Protein 7LJH (pdb70)

Foldseek 3Di:
DLQCLCVDPLLVQLLVLCLVCLVVLVVQLQVLLQVAAAAPRLQRSLVVLLVLLVVLVFPPFDADPLGKTKGKDAAPEDPPAAAAEEEAESHANDDPPPRFHWDDDPQKTAGACSVFPSSVSSLLSSLSNSSVVSVWHFHHMYMYMHFHQWDDLSQLVGLLCVQPPDPCVPRHQEYEYAGGAAQQEKAFWEKKKWKKKKKKFALKDFCPPPPQAFASVQLVVQLVVVLVVPDADVVQGKDKDFDDKDFDDDNGMRTGIIMIMMMIIGRDQVRSVSSVVVSVVSSVVSQVVSCVRGPCPSHGMDMDIGISHTFGIFGADCPDVLNVSLCVLCVVLVHHHHYDYDHGSCSSCRVVVRRYIYGHQWADWDDHPDSRTMTRPPPVGNSSSNSSVSSSNRSVRDTD/DQQCLCVDVLLVQLLVLCLVCVVVLVVQLQVLLQQAAAAVRLQRSLVVLLVLLVVLVFDPFDADPLGKTKGKDAAPEDPPAAAAEEEAESHANDDPPPRFHWDDDPQKTAGACSVFPSSVSSLLSSLSNSSVVSVWHFHHMYMYMHFHQWDDLSQLSGLLCCQPPDPCVPRYQEYEYAGGAAQQEKAFWEKKKWKKKKKKFALKDFCPPPPQAFASVQLVVQLQVVLVVDDADPVQGKDKDFDDKDFDDDPGMRTGIIIIMMMIIGLDQVSSVSSVVVSVVSSVVSQVVRCVRGPCPSHGMDMDIGISHTFATFGADCPDVLNVSLCVLCVVLVHHRDYDYDHGSCSSCRVVVRHYIYGHQWADWDDHPHSRTMTRSPPVGNSSSNSSVSSSNRSVRDTD

Organism: NCBI:txid88363

Nearest PDB structures (foldseek):
  7lji-assembly1_B-2  TM=1.002E+00  e=5.471E-84  Sphingomonas sp. KT-1
  6xj5-assembly2_D  TM=8.261E-01  e=9.105E-27  Pseudomonas sp. RS-16
  6xj5-assembly4_H  TM=8.207E-01  e=1.836E-26  Pseudomonas sp. RS-16
  6xj5-assembly1_A  TM=8.198E-01  e=3.292E-26  Pseudomonas sp. RS-16
  1cg2-assembly1_C  TM=8.203E-01  e=1.338E-25  Pseudomonas sp. RS-16

Radius of gyration: 38.08 Å; Cα contacts (8 Å, |Δi|>4): 1970; chains: 2; bounding box: 69×80×125 Å

Solvent-accessible surface area: 33171 Å² total; per-residue (Å²): 186,18,56,54,10,14,153,49,160,25,10,61,34,0,31,140,17,8,55,132,32,8,97,103,6,11,94,17,0,41,112,0,0,72,38,66,0,7,32,115,101,3,82,65,0,2,51,20,0,12,98,13,0,98,79,5,37,18,88,90,40,66,77,29,93,48,18,0,0,5,0,6,23,87,10,69,22,71,84,30,4,53,0,0,0,0,0,0,0,0,0,0,47,12,92,124,68,25,122,23,163,18,128,147,72,67,60,77,1,35,2,11,0,0,4,15,0,0,2,0,0,0,0,0,0,6,0,0,29,0,0,119,99,29,48,13,126,0,108,53,7,0,0,0,0,0,0,2,0,8,10,52,81,3,34,0,53,0,0,87,47,2,9,47,144,8,131,6,85,65,34,2,64,17,0,0,0,0,11,17,19,63,10,13,50,3,0,14,0,0,25,0,6,36,97,17,76,0,17,0,84,16,46,8,34,134,40,207,64,25,174,30,14,0,33,0,65,56,0,7,56,80,0,36,76,48,0,118,152,17,115,50,45,98,173,45,124,8,45,37,30,31,77,68,79,23,45,46,123,56,145,111,39,19,17,87,85,0,52,20,34,4,27,0,60,1,31,21,69,53,27,4,48,132,2,22,114,35,0,54,52,25,4,90,130,4,11,78,39,7,38,91,67,91,42,62,166,107,25,76,4,70,30,70,72,133,71,76,7,48,21,20,6,6,100,7,52,77,112,51,100,5,10,133,6,0,40,10,0,0,146,58,40,70,67,117,22,133,97,37,61,31,36,4,0,0,0,10,0,4,23,68,20,22,34,0,0,0,2,2,0,1,18,78,26,47,131,58,100,22,122,78,3,42,1,23,10,78,100,94,106,0,23,85,10,2,0,2,0,0,0,0,0,0,22,24,2,18,39,132,198,26,53,56,11,13,159,50,120,27,8,59,27,0,30,126,20,7,56,131,32,6,97,98,5,13,92,15,0,45,111,0,0,63,37,62,0,7,32,115,99,4,82,64,0,2,53,19,0,12,102,17,1,99,75,4,36,16,92,89,42,60,76,30,92,50,19,0,0,5,0,6,25,82,9,66,21,113,85,46,16,79,0,0,0,0,0,0,0,0,0,1,47,13,90,122,70,24,121,21,159,19,129,134,57,60,57,79,1,39,3,12,0,0,6,14,0,0,2,0,0,0,0,1,1,5,0,0,28,0,0,118,99,30,49,14,134,0,99,48,9,0,0,0,0,0,0,2,0,7,11,51,76,2,39,0,47,0,0,94,39,3,8,52,144,11,143,11,76,100,46,2,112,16,0,0,0,0,11,18,19,56,11,11,54,1,0,18,0,0,33,0,7,47,89,17,82,0,23,0,74,16,44,6,34,134,42,206,65,26,176,30,12,0,32,0,67,57,1,6,54,70,0,34,67,18,0,115,50,13,84,46,46,97,180,49,124,8,49,35,30,29,75,66,80,22,45,44,128,57,143,108,41,19,18,87,89,1,54,22,30,3,18,0,99,0,33,20,76,63,34,5,49,134,3,20,121,36,0,52,43,24,3,92,143,6,10,76,18,6,38,50,31,91,37,64,161,109,25,71,3,66,28,66,75,131,69,74,5,49,23,26,9,9,116,7,51,75,98,76,102,5,9,119,6,0,37,14,0,0,137,57,44,71,68,111,14,146,88,48,67,33,46,4,0,0,0,6,0,15,49,76,67,20,32,0,0,0,3,2,0,0,15,70,28,44,130,58,98,23,122,80,3,44,1,16,10,99,94,108,114,0,26,87,10,2,0,2,0,0,0,0,1,0,24,18,2,16,36,136

Sequence (800 aa):
KPEAVLKTKGYEAAVKILDRDHDRMVDEIIKLTEIPAPPFKEAARAAAYAEMLKDAGLQDVEIDAEGNAMGVYRGTGPAGGPAVMIAAHLDTVFPEGTPIKVRRDGTKLHAPGIGDDTRSLAVLLAYARAMKESGIKVKQDIIFVGNVGEEGSGDLRGVRYLLTKGKYKDRVKSFFSMDGTDASRIVTGGVGSKRYRITYKGPGGHSYGAFGLVNPMVAMSQTVVDFYKIPAPAKPKTTYAASVTGGGTSVNSIPNEVYMEFDMRSESPAELAKVEQAFLAIVQKSVEGENAARSVKEGPITADVKMIGDRPAGETAATQQIVRNADAVIRAKGLDPRPSFSSTDSNMAMSLGIPAVTIGSGGIGARAHSLDEWIDVKKTKSLEGATVGLGILLATAGTQKPEAVLKTKGYEAAVKILDRDHDRMVDEIIKLTEIPAPPFKEAARAAAYAEMLKDAGLQDVEIDAEGNAMGVYRGTGPAGGPAVMIAAHLDTVFPEGTPIKVRRDGTKLHAPGIGDDTRSLAVLLAYARAMKESGIKVKQDIIFVGNVGEEGSGDLRGVRYLLTKGKYKDRVKSFFSMDGTDASRIVTGGVGSKRYRITYKGPGGHSYGAFGLVNPMVAMSQTVVDFYKIPAPAKPKTTYAASVTGGGTSVNSIPNEVYMEFDMRSESPAELAKVEQAFLAIVQKSVEGENAARSVKEGPITADVKMIGDRPAGETAATQQIVRNADAVIRAKGLDPRPSFSSTDSNMAMSLGIPAVTIGSGGIGARAHSLDEWIDVKKTKSLEGATVGLGILLATAGTQ

Structure (mmCIF, N/CA/C/O backbone):
data_7LJH
#
_entry.id   7LJH
#
_cell.length_a   48.399
_cell.length_b   146.174
_cell.length_c   197.238
_cell.angle_alpha   90.000
_cell.angle_beta   90.000
_cell.angle_gamma   90.000
#
_symmetry.space_group_name_H-M   'P 21 21 21'
#
loop_
_entity.id
_entity.type
_entity.pdbx_description
1 polymer 'Poly(Aspartic acid) hydrolase'
2 non-polymer 'ZINC ION'
3 water water
#
loop_
_atom_site.group_PDB
_atom_site.id
_atom_site.type_symbol
_atom_site.label_atom_id
_atom_site.label_alt_id
_atom_site.label_comp_id
_atom_site.label_asym_id
_atom_site.label_entity_id
_atom_site.label_seq_id
_atom_site.pdbx_PDB_ins_code
_atom_site.Cartn_x
_atom_site.Cartn_y
_atom_site.Cartn_z
_atom_site.occupancy
_atom_site.B_iso_or_equiv
_atom_site.auth_seq_id
_atom_site.auth_comp_id
_atom_site.auth_asym_id
_atom_site.auth_atom_id
_atom_site.pdbx_PDB_model_num
ATOM 1 N N . LYS A 1 26 ? 22.01018 98.86690 61.39962 1.000 84.38201 6 LYS A N 1
ATOM 2 C CA . LYS A 1 26 ? 21.13274 98.50237 62.50691 1.000 84.01855 6 LYS A CA 1
ATOM 3 C C . LYS A 1 26 ? 21.61854 97.27397 63.27219 1.000 94.53189 6 LYS A C 1
ATOM 4 O O . LYS A 1 26 ? 22.07882 96.30224 62.67228 1.000 87.86268 6 LYS A O 1
ATOM 10 N N . PRO A 1 27 ? 21.50324 97.32494 64.60401 1.000 81.97857 7 PRO A N 1
ATOM 11 C CA . PRO A 1 27 ? 22.07915 96.24476 65.42448 1.000 85.34250 7 PRO A CA 1
ATOM 12 C C . PRO A 1 27 ? 21.41283 94.89538 65.22304 1.000 77.15321 7 PRO A C 1
ATOM 13 O O . PRO A 1 27 ? 22.11465 93.88303 65.10522 1.000 77.37049 7 PRO A O 1
ATOM 17 N N . GLU A 1 28 ? 20.07915 94.84226 65.17978 1.000 83.55432 8 GLU A N 1
ATOM 18 C CA . GLU A 1 28 ? 19.39184 93.56023 65.05956 1.000 81.35837 8 GLU A CA 1
ATOM 19 C C . GLU A 1 28 ? 19.63997 92.87218 63.72253 1.000 80.68103 8 GLU A C 1
ATOM 20 O O . GLU A 1 28 ? 19.21895 91.72263 63.55381 1.000 78.52362 8 GLU A O 1
ATOM 26 N N . ALA A 1 29 ? 20.31212 93.53649 62.77759 1.000 58.60735 9 ALA A N 1
ATOM 27 C CA . ALA A 1 29 ? 20.63018 92.90982 61.50011 1.000 69.38249 9 ALA A CA 1
ATOM 28 C C . ALA A 1 29 ? 21.64218 91.78137 61.64095 1.000 78.57516 9 ALA A C 1
ATOM 29 O O . ALA A 1 29 ? 21.72262 90.92487 60.75347 1.000 88.19493 9 ALA A O 1
ATOM 31 N N . VAL A 1 30 ? 22.41040 91.75787 62.73368 1.000 76.47443 10 VAL A N 1
ATOM 32 C CA . VAL A 1 30 ? 23.36810 90.68265 62.95206 1.000 65.87901 10 VAL A CA 1
ATOM 33 C C . VAL A 1 30 ? 22.66150 89.34780 63.12926 1.000 75.10033 10 VAL A C 1
ATOM 34 O O . VAL A 1 30 ? 23.26472 88.29234 62.90919 1.000 67.22535 10 VAL A O 1
ATOM 38 N N . LEU A 1 31 ? 21.38287 89.36758 63.51321 1.000 64.80776 11 LEU A N 1
ATOM 39 C CA . LEU A 1 31 ? 20.63081 88.13157 63.67889 1.000 65.54722 11 LEU A CA 1
ATOM 40 C C . LEU A 1 31 ? 20.31250 87.46643 62.34585 1.000 75.28643 11 LEU A C 1
ATOM 41 O O . LEU A 1 31 ? 20.01656 86.26640 62.32121 1.000 66.09768 11 LEU A O 1
ATOM 46 N N . LYS A 1 32 ? 20.37142 88.21401 61.24338 1.000 69.04517 12 LYS A N 1
ATOM 47 C CA . LYS A 1 32 ? 20.08015 87.69213 59.91530 1.000 76.05068 12 LYS A CA 1
ATOM 48 C C . LYS A 1 32 ? 21.34653 87.34472 59.14212 1.000 84.69289 12 LYS A C 1
ATOM 49 O O . LYS A 1 32 ? 21.26163 86.98208 57.96541 1.000 99.97193 12 LYS A O 1
ATOM 55 N N . THR A 1 33 ? 22.51439 87.45378 59.76847 1.000 71.53828 13 THR A N 1
ATOM 56 C CA . THR A 1 33 ? 23.75353 87.06868 59.11354 1.000 82.48112 13 THR A CA 1
ATOM 57 C C . THR A 1 33 ? 23.92846 85.55826 59.17075 1.000 73.50866 13 THR A C 1
ATOM 58 O O . THR A 1 33 ? 23.48986 84.89401 60.11472 1.000 69.50311 13 THR A O 1
ATOM 62 N N . LYS A 1 34 ? 24.57362 85.01543 58.13832 1.000 77.80514 14 LYS A N 1
ATOM 63 C CA . LYS A 1 34 ? 24.75321 83.57035 58.07065 1.000 89.03628 14 LYS A CA 1
ATOM 64 C C . LYS A 1 34 ? 25.71724 83.07858 59.14142 1.000 83.69832 14 LYS A C 1
ATOM 65 O O . LYS A 1 34 ? 25.56845 81.95585 59.63779 1.000 70.57034 14 LYS A O 1
ATOM 71 N N . GLY A 1 35 ? 26.70147 83.90063 59.51075 1.000 67.44551 15 GLY A N 1
ATOM 72 C CA . GLY A 1 35 ? 27.59800 83.52856 60.59421 1.000 64.92294 15 GLY A CA 1
ATOM 73 C C . GLY A 1 35 ? 26.87160 83.31089 61.90740 1.000 69.95796 15 GLY A C 1
ATOM 74 O O . GLY A 1 35 ? 27.10395 82.31964 62.60564 1.000 62.55841 15 GLY A O 1
ATOM 75 N N . TYR A 1 36 ? 25.97795 84.23767 62.26225 1.000 69.61077 16 TYR A N 1
ATOM 76 C CA . TYR A 1 36 ? 25.23028 84.10113 63.50814 1.000 55.84211 16 TYR A CA 1
ATOM 77 C C . TYR A 1 36 ? 24.32068 82.88084 63.46674 1.000 66.48166 16 TYR A C 1
ATOM 78 O O . TYR A 1 36 ? 24.25340 82.10916 64.43051 1.000 74.81743 16 TYR A O 1
ATOM 87 N N . GLU A 1 37 ? 23.60691 82.69291 62.35387 1.000 69.79556 17 GLU A N 1
ATOM 88 C CA . GLU A 1 37 ? 22.70524 81.55108 62.24094 1.000 74.27262 17 GLU A CA 1
ATOM 89 C C . GLU A 1 37 ? 23.47088 80.23615 62.31195 1.000 62.01955 17 GLU A C 1
ATOM 90 O O . GLU A 1 37 ? 22.99549 79.26518 62.91155 1.000 73.13538 17 GLU A O 1
ATOM 96 N N . ALA A 1 38 ? 24.66598 80.18915 61.71778 1.000 55.85678 18 ALA A N 1
ATOM 97 C CA . ALA A 1 38 ? 25.49872 78.99705 61.83956 1.000 59.49441 18 ALA A CA 1
ATOM 98 C C . ALA A 1 38 ? 25.96074 78.79307 63.27633 1.000 77.09982 18 ALA A C 1
ATOM 99 O O . ALA A 1 38 ? 25.94607 77.66542 63.78519 1.000 62.87345 18 ALA A O 1
ATOM 101 N N . ALA A 1 39 ? 26.36272 79.87455 63.94925 1.000 63.14317 19 ALA A N 1
ATOM 102 C CA . ALA A 1 39 ? 26.81747 79.76029 65.33076 1.000 68.84419 19 ALA A CA 1
ATOM 103 C C . ALA A 1 39 ? 25.69380 79.28968 66.24687 1.000 68.04486 19 ALA A C 1
ATOM 104 O O . ALA A 1 39 ? 25.93474 78.54525 67.20526 1.000 62.96428 19 ALA A O 1
ATOM 106 N N . VAL A 1 40 ? 24.45716 79.70697 65.96453 1.000 65.97477 20 VAL A N 1
ATOM 107 C CA . VAL A 1 40 ? 23.32534 79.27989 66.78250 1.000 70.83263 20 VAL A CA 1
ATOM 108 C C . VAL A 1 40 ? 23.07677 77.78403 66.61898 1.000 72.54395 20 VAL A C 1
ATOM 109 O O . VAL A 1 40 ? 22.73228 77.09033 67.58375 1.000 65.85295 20 VAL A O 1
ATOM 113 N N . LYS A 1 41 ? 23.26037 77.25995 65.40299 1.000 58.65594 21 LYS A N 1
ATOM 114 C CA . LYS A 1 41 ? 23.11083 75.82420 65.18628 1.000 59.51358 21 LYS A CA 1
ATOM 115 C C . LYS A 1 41 ? 24.12886 75.04346 66.00857 1.000 79.53855 21 LYS A C 1
ATOM 116 O O . LYS A 1 41 ? 23.83041 73.95558 66.51749 1.000 72.50035 21 LYS A O 1
ATOM 122 N N . ILE A 1 42 ? 25.34032 75.58997 66.15123 1.000 62.22353 22 ILE A N 1
ATOM 123 C CA . ILE A 1 42 ? 26.36646 74.93044 66.95173 1.000 54.80594 22 ILE A CA 1
ATOM 124 C C . ILE A 1 42 ? 26.01423 75.00210 68.43184 1.000 70.00790 22 ILE A C 1
ATOM 125 O O . ILE A 1 42 ? 26.21899 74.03656 69.17837 1.000 62.10490 22 ILE A O 1
ATOM 130 N N . LEU A 1 43 ? 25.48332 76.14409 68.88260 1.000 56.55290 23 LEU A N 1
ATOM 131 C CA . LEU A 1 43 ? 24.94759 76.22011 70.23920 1.000 72.52257 23 LEU A CA 1
ATOM 132 C C . LEU A 1 43 ? 23.84137 75.19426 70.43704 1.000 74.30949 23 LEU A C 1
ATOM 133 O O . LEU A 1 43 ? 23.73928 74.57135 71.50047 1.000 72.19769 23 LEU A O 1
ATOM 138 N N . ASP A 1 44 ? 23.00506 75.00767 69.41433 1.000 75.02081 24 ASP A N 1
ATOM 139 C CA . ASP A 1 44 ? 21.98239 73.96962 69.45109 1.000 66.48239 24 ASP A CA 1
ATOM 140 C C . ASP A 1 44 ? 22.61882 72.58527 69.48850 1.000 77.21980 24 ASP A C 1
ATOM 141 O O . ASP A 1 44 ? 22.26317 71.74482 70.32294 1.000 72.04455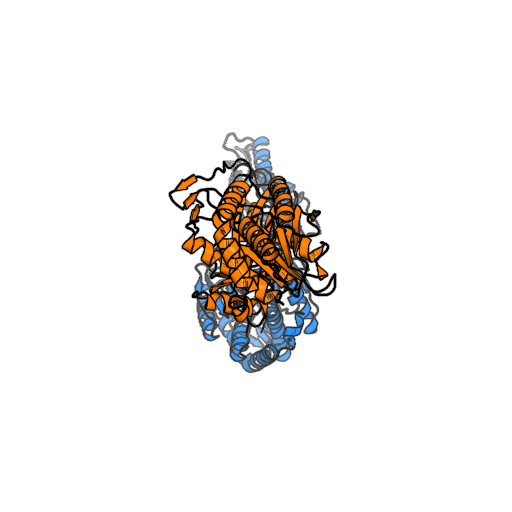 24 ASP A O 1
ATOM 146 N N . ARG A 1 45 ? 23.57571 72.33824 68.59050 1.000 63.33187 25 ARG A N 1
ATOM 147 C CA . ARG A 1 45 ? 24.19093 71.01908 68.48686 1.000 64.75160 25 ARG A CA 1
ATOM 148 C C . ARG A 1 45 ? 24.92938 70.63974 69.76332 1.000 76.60987 25 ARG A C 1
ATOM 149 O O . ARG A 1 45 ? 24.80663 69.50695 70.24566 1.000 58.36401 25 ARG A O 1
ATOM 157 N N . ASP A 1 46 ? 25.68135 71.57987 70.33829 1.000 76.19189 26 ASP A N 1
ATOM 158 C CA . ASP A 1 46 ? 26.51679 71.31709 71.50229 1.000 69.49479 26 ASP A CA 1
ATOM 159 C C . ASP A 1 46 ? 25.90396 71.83907 72.79589 1.000 75.19382 26 ASP A C 1
ATOM 160 O O . ASP A 1 46 ? 26.63204 72.08770 73.76374 1.000 63.24478 26 ASP A O 1
ATOM 165 N N . HIS A 1 47 ? 24.57970 72.00167 72.83535 1.000 78.24368 27 HIS A N 1
ATOM 166 C CA . HIS A 1 47 ? 23.92197 72.37830 74.08122 1.000 57.79748 27 HIS A CA 1
ATOM 167 C C . HIS A 1 47 ? 24.13169 71.32161 75.15678 1.000 64.59033 27 HIS A C 1
ATOM 168 O O . HIS A 1 47 ? 24.24693 71.65492 76.34276 1.000 62.25104 27 HIS A O 1
ATOM 175 N N . ASP A 1 48 ? 24.19366 70.04608 74.76286 1.000 61.31552 28 ASP A N 1
ATOM 176 C CA . ASP A 1 48 ? 24.49999 68.99024 75.72177 1.000 52.39619 28 ASP A CA 1
ATOM 177 C C . ASP A 1 48 ? 25.88879 69.16550 76.31947 1.000 80.74780 28 ASP A C 1
ATOM 178 O O . ASP A 1 48 ? 26.11024 68.82285 77.48691 1.000 67.04855 28 ASP A O 1
ATOM 183 N N . ARG A 1 49 ? 26.83269 69.70212 75.54345 1.000 64.02946 29 ARG A N 1
ATOM 184 C CA . ARG A 1 49 ? 28.16225 69.96202 76.08292 1.000 59.02031 29 ARG A CA 1
ATOM 185 C C . ARG A 1 49 ? 28.13900 71.14181 77.04564 1.000 69.03973 29 ARG A C 1
ATOM 186 O O . ARG A 1 49 ? 28.78088 71.10220 78.10266 1.000 55.98758 29 ARG A O 1
ATOM 194 N N . MET A 1 50 ? 27.39155 72.19376 76.70002 1.000 72.31937 30 MET A N 1
ATOM 195 C CA . MET A 1 50 ? 27.27923 73.35570 77.57582 1.000 53.80587 30 MET A CA 1
ATOM 196 C C . MET A 1 50 ? 26.74497 72.96941 78.94865 1.000 69.45062 30 MET A C 1
ATOM 197 O O . MET A 1 50 ? 27.23459 73.46026 79.97214 1.000 70.62495 30 MET A O 1
ATOM 202 N N . VAL A 1 51 ? 25.74588 72.08481 78.99017 1.000 76.13221 31 VAL A N 1
ATOM 203 C CA . VAL A 1 51 ? 25.16411 71.67676 80.26529 1.000 72.70332 31 VAL A CA 1
ATOM 204 C C . VAL A 1 51 ? 26.17269 70.88099 81.08531 1.000 73.72526 31 VAL A C 1
ATOM 205 O O . VAL A 1 51 ? 26.25864 71.03732 82.30999 1.000 68.03310 31 VAL A O 1
ATOM 209 N N . ASP A 1 52 ? 26.95301 70.01842 80.42851 1.000 74.31798 32 ASP A N 1
ATOM 210 C CA . ASP A 1 52 ? 27.99718 69.28410 81.13658 1.000 70.51003 32 ASP A CA 1
ATOM 211 C C . ASP A 1 52 ? 29.01660 70.23451 81.74870 1.000 71.89663 32 ASP A C 1
ATOM 212 O O . ASP A 1 52 ? 29.50100 70.00638 82.86403 1.000 69.67185 32 ASP A O 1
ATOM 217 N N . GLU A 1 53 ? 29.34671 71.31367 81.03789 1.000 67.55471 33 GLU A N 1
ATOM 218 C CA . GLU A 1 53 ? 30.33769 72.25357 81.54371 1.000 76.99419 33 GLU A CA 1
ATOM 219 C C . GLU A 1 53 ? 29.77367 73.13171 82.65416 1.000 80.68256 33 GLU A C 1
ATOM 220 O O . GLU A 1 53 ? 30.52584 73.56093 83.53685 1.000 70.08033 33 GLU A O 1
ATOM 226 N N . ILE A 1 54 ? 28.46503 73.40544 82.63328 1.000 74.61654 34 ILE A N 1
ATOM 227 C CA . ILE A 1 54 ? 27.82944 74.07297 83.76817 1.000 72.30218 34 ILE A CA 1
ATOM 228 C C . ILE A 1 54 ? 27.99509 73.23346 85.02686 1.000 75.60862 34 ILE A C 1
ATOM 229 O O . ILE A 1 54 ? 28.36159 73.74154 86.09288 1.000 73.06271 34 ILE A O 1
ATOM 234 N N . ILE A 1 55 ? 27.73494 71.92972 84.91708 1.000 64.47762 35 ILE A N 1
ATOM 235 C CA . ILE A 1 55 ? 27.83548 71.05282 86.07785 1.000 63.76254 35 ILE A CA 1
ATOM 236 C C . ILE A 1 55 ? 29.28251 70.93587 86.53823 1.000 76.36588 35 ILE A C 1
ATOM 237 O O . ILE A 1 55 ? 29.56997 70.99927 87.73978 1.000 84.74802 35 ILE A O 1
ATOM 242 N N . LYS A 1 56 ? 30.21482 70.76075 85.59716 1.000 79.53629 36 LYS A N 1
ATOM 243 C CA . LYS A 1 56 ? 31.62070 70.61314 85.96526 1.000 77.49245 36 LYS A CA 1
ATOM 244 C C . LYS A 1 56 ? 32.13469 71.84753 86.69673 1.000 71.25701 36 LYS A C 1
ATOM 245 O O . LYS A 1 56 ? 32.81824 71.73757 87.72186 1.000 76.23684 36 LYS A O 1
ATOM 251 N N . LEU A 1 57 ? 31.81845 73.03712 86.18002 1.000 65.94041 37 LEU A N 1
ATOM 252 C CA . LEU A 1 57 ? 32.31004 74.25752 86.80889 1.000 69.28853 37 LEU A CA 1
ATOM 253 C C . LEU A 1 57 ? 31.57560 74.55875 88.10822 1.000 77.96748 37 LEU A C 1
ATOM 254 O O . LEU A 1 57 ? 32.18120 75.08355 89.04928 1.000 68.83524 37 LEU A O 1
ATOM 259 N N . THR A 1 58 ? 30.28071 74.23705 88.18277 1.000 73.82650 38 THR A N 1
ATOM 260 C CA . THR A 1 58 ? 29.53544 74.46892 89.41655 1.000 60.24220 38 THR A CA 1
ATOM 261 C C . THR A 1 58 ? 30.11832 73.66077 90.56745 1.000 75.80045 38 THR A C 1
ATOM 262 O O . THR A 1 58 ? 30.25866 74.16956 91.68622 1.000 71.27258 38 THR A O 1
ATOM 266 N N . GLU A 1 59 ? 30.48332 72.40659 90.30878 1.000 80.35889 39 GLU A N 1
ATOM 267 C CA . GLU A 1 59 ? 31.00669 71.54190 91.35674 1.000 84.41128 39 GLU A CA 1
ATOM 268 C C . GLU A 1 59 ? 32.44347 71.87276 91.73667 1.000 79.38218 39 GLU A C 1
ATOM 269 O O . GLU A 1 59 ? 32.98698 71.23498 92.64398 1.000 90.65502 39 GLU A O 1
ATOM 275 N N . ILE A 1 60 ? 33.06895 72.83831 91.07029 1.000 85.83079 40 ILE A N 1
ATOM 276 C CA . ILE A 1 60 ? 34.31547 73.42734 91.55218 1.000 73.05909 40 ILE A CA 1
ATOM 277 C C . ILE A 1 60 ? 33.93762 74.68245 92.33021 1.000 65.72189 40 ILE A C 1
ATOM 278 O O . ILE A 1 60 ? 33.71311 75.73972 91.72229 1.000 71.84185 40 ILE A O 1
ATOM 283 N N . PRO A 1 61 ? 33.84311 74.61757 93.65762 1.000 82.33115 41 PRO A N 1
ATOM 284 C CA . PRO A 1 61 ? 33.35224 75.77486 94.41490 1.000 75.09330 41 PRO A CA 1
ATOM 285 C C . PRO A 1 61 ? 34.31200 76.94987 94.32179 1.000 66.60336 41 PRO A C 1
ATOM 286 O O . PRO A 1 61 ? 35.53438 76.78351 94.33137 1.000 73.78529 41 PRO A O 1
ATOM 290 N N . ALA A 1 62 ? 33.74262 78.14870 94.21953 1.000 71.91440 42 ALA A N 1
ATOM 291 C CA . ALA A 1 62 ? 34.51386 79.38787 94.14093 1.000 81.60870 42 ALA A CA 1
ATOM 292 C C . ALA A 1 62 ? 33.96449 80.38253 95.15395 1.000 81.78677 42 ALA A C 1
ATOM 293 O O . ALA A 1 62 ? 33.26500 81.33768 94.78914 1.000 72.58659 42 ALA A O 1
ATOM 295 N N . PRO A 1 63 ? 34.25127 80.18596 96.43831 1.000 76.82731 43 PRO A N 1
ATOM 296 C CA . PRO A 1 63 ? 33.86925 81.18082 97.44082 1.000 82.71590 43 PRO A CA 1
ATOM 297 C C . PRO A 1 63 ? 34.68322 82.44865 97.26104 1.000 74.88398 43 PRO A C 1
ATOM 298 O O . PRO A 1 63 ? 35.73119 82.42807 96.59705 1.000 70.50285 43 PRO A O 1
ATOM 302 N N . PRO A 1 64 ? 34.23098 83.57003 97.82155 1.000 74.58677 44 PRO A N 1
ATOM 303 C CA . PRO A 1 64 ? 34.97495 84.82681 97.66869 1.000 77.01223 44 PRO A CA 1
ATOM 304 C C . PRO A 1 64 ? 36.42763 84.69400 98.10794 1.000 71.45625 44 PRO A C 1
ATOM 305 O O . PRO A 1 64 ? 36.73592 84.08350 99.13423 1.000 72.47445 44 PRO A O 1
ATOM 309 N N . PHE A 1 65 ? 37.32163 85.25998 97.29524 1.000 69.99527 45 PHE A N 1
ATOM 310 C CA . PHE A 1 65 ? 38.77236 85.25411 97.47251 1.000 66.73724 45 PHE A CA 1
ATOM 311 C C . PHE A 1 65 ? 39.38068 83.86295 97.34257 1.000 69.16988 45 PHE A C 1
ATOM 312 O O . PHE A 1 65 ? 40.57216 83.68767 97.62703 1.000 71.41018 45 PHE A O 1
ATOM 320 N N . LYS A 1 66 ? 38.60835 82.87150 96.90409 1.000 64.85845 46 LYS A N 1
ATOM 321 C CA . LYS A 1 66 ? 39.07880 81.49991 96.74635 1.000 66.28827 46 LYS A CA 1
ATOM 322 C C . LYS A 1 66 ? 38.67677 80.95241 95.38391 1.000 62.61376 46 LYS A C 1
ATOM 323 O O . LYS A 1 66 ? 38.25515 79.79975 95.25317 1.000 75.79637 46 LYS A O 1
ATOM 329 N N . GLU A 1 67 ? 38.79772 81.77586 94.34721 1.000 59.71562 47 GLU A N 1
ATOM 330 C CA . GLU A 1 67 ? 38.38995 81.40145 93.00042 1.000 67.86295 47 GLU A CA 1
ATOM 331 C C . GLU A 1 67 ? 39.51084 80.75843 92.19523 1.000 71.82221 47 GLU A C 1
ATOM 332 O O . GLU A 1 67 ? 39.30731 80.45640 91.01480 1.000 69.19377 47 GLU A O 1
ATOM 338 N N . ALA A 1 68 ? 40.67962 80.53710 92.80254 1.000 69.29204 48 ALA A N 1
ATOM 339 C CA . ALA A 1 68 ? 41.84562 80.10685 92.03673 1.000 61.15311 48 ALA A CA 1
ATOM 340 C C . ALA A 1 68 ? 41.61232 78.75679 91.37038 1.000 75.43883 48 ALA A C 1
ATOM 341 O O . ALA A 1 68 ? 42.00367 78.55148 90.21502 1.000 62.70872 48 ALA A O 1
ATOM 343 N N . ALA A 1 69 ? 40.96828 77.82661 92.07719 1.000 81.38411 49 ALA A N 1
ATOM 344 C CA . ALA A 1 69 ? 40.73117 76.50405 91.50936 1.000 60.08471 49 ALA A CA 1
ATOM 345 C C . ALA A 1 69 ? 39.81084 76.58697 90.29825 1.000 63.79106 49 ALA A C 1
ATOM 346 O O . ALA A 1 69 ? 40.09316 75.99934 89.24739 1.000 67.36818 49 ALA A O 1
ATOM 348 N N . ARG A 1 70 ? 38.70433 77.32311 90.42369 1.000 65.91814 50 ARG A N 1
ATOM 349 C CA . ARG A 1 70 ? 37.80193 77.48208 89.28957 1.000 62.57795 50 ARG A CA 1
ATOM 350 C C . ARG A 1 70 ? 38.44045 78.30288 88.17726 1.000 74.05616 50 ARG A C 1
ATOM 351 O O . ARG A 1 70 ? 38.18771 78.04306 86.99471 1.000 58.48571 50 ARG A O 1
ATOM 359 N N . ALA A 1 71 ? 39.27217 79.28628 88.53100 1.000 61.02723 51 ALA A N 1
ATOM 360 C CA . ALA A 1 71 ? 39.94066 80.08680 87.51084 1.000 68.68044 51 ALA A CA 1
ATOM 361 C C . ALA A 1 71 ? 40.88691 79.23362 86.67708 1.000 79.17982 51 ALA A C 1
ATOM 362 O O . ALA A 1 71 ? 40.96296 79.39245 85.45301 1.000 78.21130 51 ALA A O 1
ATOM 364 N N . ALA A 1 72 ? 41.61936 78.32381 87.32401 1.000 65.45889 52 ALA A N 1
ATOM 365 C CA . ALA A 1 72 ? 42.50726 77.43035 86.58861 1.000 55.02040 52 ALA A CA 1
ATOM 366 C C . ALA A 1 72 ? 41.71988 76.52603 85.64886 1.000 66.50569 52 ALA A C 1
ATOM 367 O O . ALA A 1 72 ? 42.10188 76.33923 84.48679 1.000 57.04925 52 ALA A O 1
ATOM 369 N N . ALA A 1 73 ? 40.61151 75.96098 86.13328 1.000 61.28387 53 ALA A N 1
ATOM 370 C CA . ALA A 1 73 ? 39.78041 75.11563 85.28253 1.000 65.76247 53 ALA A CA 1
ATOM 371 C C . ALA A 1 73 ? 39.16049 75.91807 84.14574 1.000 68.59555 53 ALA A C 1
ATOM 372 O O . ALA A 1 73 ? 39.07483 75.43577 83.00958 1.000 64.93250 53 ALA A O 1
ATOM 374 N N . TYR A 1 74 ? 38.71200 77.14294 84.43397 1.000 52.41882 54 TYR A N 1
ATOM 375 C CA . TYR A 1 74 ? 38.14423 77.98198 83.38420 1.000 50.77536 54 TYR A CA 1
ATOM 376 C C . TYR A 1 74 ? 39.20139 78.38504 82.36519 1.000 70.42518 54 TYR A C 1
ATOM 377 O O . TYR A 1 74 ? 38.91763 78.45499 81.16344 1.000 57.85227 54 TYR A O 1
ATOM 386 N N . ALA A 1 75 ? 40.42248 78.66577 82.82848 1.000 61.53872 55 ALA A N 1
ATOM 387 C CA . ALA A 1 75 ? 41.50573 78.99824 81.90912 1.000 51.92845 55 ALA A CA 1
ATOM 388 C C . ALA A 1 75 ? 41.77322 77.85353 80.94156 1.000 66.54085 55 ALA A C 1
ATOM 389 O O . ALA A 1 75 ? 41.99854 78.08058 79.74655 1.000 72.28080 55 ALA A O 1
ATOM 391 N N . GLU A 1 76 ? 41.74833 76.61403 81.44105 1.000 60.54362 56 GLU A N 1
ATOM 392 C CA . GLU A 1 76 ? 41.90855 75.45774 80.56574 1.000 74.35147 56 GLU A CA 1
ATOM 393 C C . GLU A 1 76 ? 40.79640 75.39703 79.52643 1.000 73.48874 56 GLU A C 1
ATOM 394 O O . GLU A 1 76 ? 41.04118 75.06915 78.36015 1.000 60.95750 56 GLU A O 1
ATOM 400 N N . MET A 1 77 ? 39.56777 75.72493 79.92703 1.000 76.15570 57 MET A N 1
ATOM 401 C CA . MET A 1 77 ? 38.44577 75.66936 78.99879 1.000 58.46105 57 MET A CA 1
ATOM 402 C C . MET A 1 77 ? 38.44626 76.83186 78.01571 1.000 61.49112 57 MET A C 1
ATOM 403 O O . MET A 1 77 ? 37.92243 76.69541 76.90370 1.000 61.31609 57 MET A O 1
ATOM 408 N N . LEU A 1 78 ? 39.01290 77.97643 78.40270 1.000 61.77657 58 LEU A N 1
ATOM 409 C CA . LEU A 1 78 ? 39.12169 79.09029 77.46727 1.000 54.98095 58 LEU A CA 1
ATOM 410 C C . LEU A 1 78 ? 40.07322 78.75682 76.32496 1.000 63.32224 58 LEU A C 1
ATOM 411 O O . LEU A 1 78 ? 39.78858 79.07025 75.16279 1.000 72.64522 58 LEU A O 1
ATOM 416 N N . LYS A 1 79 ? 41.20721 78.11791 76.63030 1.000 58.59778 59 LYS A N 1
ATOM 417 C CA . LYS A 1 79 ? 42.10581 77.70225 75.55939 1.000 76.45201 59 LYS A CA 1
ATOM 418 C C . LYS A 1 79 ? 41.54803 76.50236 74.80349 1.000 65.23331 59 LYS A C 1
ATOM 419 O O . LYS A 1 79 ? 41.82038 76.34586 73.60747 1.000 68.86294 59 LYS A O 1
ATOM 425 N N . ASP A 1 80 ? 40.76110 75.65535 75.47477 1.000 82.60556 60 ASP A N 1
ATOM 426 C CA . ASP A 1 80 ? 40.08242 74.56871 74.77542 1.000 62.51071 60 ASP A CA 1
ATOM 427 C C . ASP A 1 80 ? 39.09823 75.10617 73.74571 1.000 63.19571 60 ASP A C 1
ATOM 428 O O . ASP A 1 80 ? 38.83705 74.44861 72.73187 1.000 77.32793 60 ASP A O 1
ATOM 433 N N . ALA A 1 81 ? 38.53747 76.28852 73.98998 1.000 64.19330 61 ALA A N 1
ATOM 434 C CA . ALA A 1 81 ? 37.65323 76.93147 73.02906 1.000 52.89424 61 ALA A CA 1
ATOM 435 C C . ALA A 1 81 ? 38.40988 77.58413 71.87935 1.000 49.13930 61 ALA A C 1
ATOM 436 O O . ALA A 1 81 ? 37.77515 78.15347 70.98558 1.000 67.87426 61 ALA A O 1
ATOM 438 N N . GLY A 1 82 ? 39.73931 77.52255 71.88111 1.000 66.52961 62 GLY A N 1
ATOM 439 C CA . GLY A 1 82 ? 40.51635 78.07182 70.78755 1.000 48.68696 62 GLY A CA 1
ATOM 440 C C . GLY A 1 82 ? 40.74702 79.56326 70.84320 1.000 67.05835 62 GLY A C 1
ATOM 441 O O . GLY A 1 82 ? 40.88077 80.20027 69.79358 1.000 68.70446 62 GLY A O 1
ATOM 442 N N . LEU A 1 83 ? 40.80828 80.14119 72.03717 1.000 54.74015 63 LEU A N 1
ATOM 443 C CA . LEU A 1 83 ? 41.04403 81.56798 72.18882 1.000 61.76465 63 LEU A CA 1
ATOM 444 C C . LEU A 1 83 ? 42.53964 81.86078 72.27360 1.000 69.18900 63 LEU A C 1
ATOM 445 O O . LEU A 1 83 ? 43.34952 81.00469 72.63783 1.000 63.38563 63 LEU A O 1
ATOM 450 N N . GLN A 1 84 ? 42.89558 83.09514 71.93395 1.000 65.81805 64 GLN A N 1
ATOM 451 C CA . GLN A 1 84 ? 44.28248 83.53232 71.93529 1.000 56.34743 64 GLN A CA 1
ATOM 452 C C . GLN A 1 84 ? 44.66127 84.11705 73.28887 1.000 60.52504 64 GLN A C 1
ATOM 453 O O . GLN A 1 84 ? 43.80915 84.61102 74.03145 1.000 60.97897 64 GLN A O 1
ATOM 459 N N . ASP A 1 85 ? 45.96044 84.06077 73.59279 1.000 66.90971 65 ASP A N 1
ATOM 460 C CA . ASP A 1 85 ? 46.54727 84.71969 74.76411 1.000 60.21684 65 ASP A CA 1
ATOM 461 C C . ASP A 1 85 ? 45.78638 84.39419 76.04752 1.000 60.11624 65 ASP A C 1
ATOM 462 O O . ASP A 1 85 ? 45.52465 85.26606 76.87945 1.000 59.24585 65 ASP A O 1
ATOM 467 N N . VAL A 1 86 ? 45.42551 83.12373 76.20867 1.000 48.70501 66 VAL A N 1
ATOM 468 C CA . VAL A 1 86 ? 44.73157 82.68813 77.41364 1.000 57.86376 66 VAL A CA 1
ATOM 469 C C . VAL A 1 86 ? 45.70525 82.72516 78.58496 1.000 56.67437 66 VAL A C 1
ATOM 470 O O . VAL A 1 86 ? 46.77251 82.10281 78.54363 1.000 67.70987 66 VAL A O 1
ATOM 474 N N . GLU A 1 87 ? 45.34309 83.45761 79.63503 1.000 66.87226 67 GLU A N 1
ATOM 475 C CA . GLU A 1 87 ? 46.21642 83.61050 80.79040 1.000 57.06184 67 GLU A CA 1
ATOM 476 C C . GLU A 1 87 ? 45.38174 84.01012 81.99930 1.000 66.35078 67 GLU A C 1
ATOM 477 O O . GLU A 1 87 ? 44.19440 84.32305 81.88707 1.000 64.42391 67 GLU A O 1
ATOM 483 N N . ILE A 1 88 ? 46.02706 83.99666 83.16318 1.000 64.33993 68 ILE A N 1
ATOM 484 C CA . ILE A 1 88 ? 45.42366 84.42475 84.42080 1.000 45.91303 68 ILE A CA 1
ATOM 485 C C . ILE A 1 88 ? 46.24903 85.58399 84.96092 1.000 50.01147 68 ILE A C 1
ATOM 486 O O . ILE A 1 88 ? 47.43806 85.41671 85.26000 1.000 67.00674 68 ILE A O 1
ATOM 491 N N . ASP A 1 89 ? 45.62481 86.75491 85.08621 1.000 59.50094 69 ASP A N 1
ATOM 492 C CA . ASP A 1 89 ? 46.36381 87.94756 85.47762 1.000 51.76680 69 ASP A CA 1
ATOM 493 C C . ASP A 1 89 ? 46.71583 87.89588 86.96480 1.000 60.26208 69 ASP A C 1
ATOM 494 O O . ASP A 1 89 ? 46.43003 86.92611 87.67371 1.000 47.16694 69 ASP A O 1
ATOM 499 N N . ALA A 1 90 ? 47.33448 88.97646 87.44433 1.000 52.63943 70 ALA A N 1
ATOM 500 C CA . ALA A 1 90 ? 47.80526 89.00839 88.82458 1.000 47.72927 70 ALA A CA 1
ATOM 501 C C . ALA A 1 90 ? 46.65539 88.96638 89.82297 1.000 69.83808 70 ALA A C 1
ATOM 502 O O . ALA A 1 90 ? 46.83909 88.50483 90.95477 1.000 63.43767 70 ALA A O 1
ATOM 504 N N . GLU A 1 91 ? 45.47141 89.43803 89.42958 1.000 59.25046 71 GLU A N 1
ATOM 505 C CA . GLU A 1 91 ? 44.32466 89.44840 90.32856 1.000 55.39970 71 GLU A CA 1
ATOM 506 C C . GLU A 1 91 ? 43.63308 88.09433 90.42078 1.000 57.90308 71 GLU A C 1
ATOM 507 O O . GLU A 1 91 ? 42.96631 87.81740 91.42557 1.000 55.53095 71 GLU A O 1
ATOM 513 N N . GLY A 1 92 ? 43.78074 87.24374 89.40830 1.000 57.07676 72 GLY A N 1
ATOM 514 C CA . GLY A 1 92 ? 43.10451 85.96267 89.37749 1.000 57.03270 72 GLY A CA 1
ATOM 515 C C . GLY A 1 92 ? 42.07929 85.81435 88.27447 1.000 51.31583 72 GLY A C 1
ATOM 516 O O . GLY A 1 92 ? 41.44155 84.75844 88.18801 1.000 54.79660 72 GLY A O 1
ATOM 517 N N . ASN A 1 93 ? 41.88230 86.83504 87.44274 1.000 49.24977 73 ASN A N 1
ATOM 518 C CA . ASN A 1 93 ? 40.94435 86.72604 86.33346 1.000 66.76460 73 ASN A CA 1
ATOM 519 C C . ASN A 1 93 ? 41.51895 85.84676 85.22984 1.000 52.79164 73 ASN A C 1
ATOM 520 O O . ASN A 1 93 ? 42.72110 85.86782 84.95823 1.000 58.57051 73 ASN A O 1
ATOM 525 N N . ALA A 1 94 ? 40.64517 85.08024 84.58579 1.000 52.25827 74 ALA A N 1
ATOM 526 C CA . ALA A 1 94 ? 40.99478 84.24224 83.44622 1.000 49.60623 74 ALA A CA 1
ATOM 527 C C . ALA A 1 94 ? 40.47630 84.90370 82.17614 1.000 52.01951 74 ALA A C 1
ATOM 528 O O . ALA A 1 94 ? 39.32396 85.34770 82.13116 1.000 64.61899 74 ALA A O 1
ATOM 530 N N . MET A 1 95 ? 41.32572 84.97030 81.15123 1.000 53.56729 75 MET A N 1
ATOM 531 C CA . MET A 1 95 ? 41.03520 85.72051 79.93821 1.000 48.05253 75 MET A CA 1
ATOM 532 C C . MET A 1 95 ? 41.34340 84.90829 78.69200 1.000 65.62990 75 MET A C 1
ATOM 533 O O . MET A 1 95 ? 42.21116 84.03211 78.69436 1.000 53.84380 75 MET A O 1
ATOM 538 N N . GLY A 1 96 ? 40.63602 85.24055 77.62313 1.000 64.96275 76 GLY A N 1
ATOM 539 C CA . GLY A 1 96 ? 40.94056 84.72314 76.30110 1.000 48.70007 76 GLY A CA 1
ATOM 540 C C . GLY A 1 96 ? 40.49812 85.73534 75.27121 1.000 60.25359 76 GLY A C 1
ATOM 541 O O . GLY A 1 96 ? 39.53435 86.47788 75.48404 1.000 48.46461 76 GLY A O 1
ATOM 542 N N . VAL A 1 97 ? 41.21106 85.77651 74.14945 1.000 44.12349 77 VAL A N 1
ATOM 543 C CA . VAL A 1 97 ? 40.99210 86.78521 73.11856 1.000 55.63584 77 VAL A CA 1
ATOM 544 C C . VAL A 1 97 ? 40.46064 86.10704 71.86477 1.000 54.82486 77 VAL A C 1
ATOM 545 O O . VAL A 1 97 ? 41.06448 85.15166 71.36085 1.000 66.15160 77 VAL A O 1
ATOM 549 N N . TYR A 1 98 ? 39.32818 86.59514 71.36964 1.000 54.14792 78 TYR A N 1
ATOM 550 C CA . TYR A 1 98 ? 38.82789 86.24142 70.04575 1.000 61.56398 78 TYR A CA 1
ATOM 551 C C . TYR A 1 98 ? 39.28715 87.35823 69.11666 1.000 55.73493 78 TYR A C 1
ATOM 552 O O . TYR A 1 98 ? 38.70069 88.44340 69.09775 1.000 51.79349 78 TYR A O 1
ATOM 561 N N . ARG A 1 99 ? 40.34810 87.09469 68.35699 1.000 56.16826 79 ARG A N 1
ATOM 562 C CA . ARG A 1 99 ? 40.99333 88.14477 67.57972 1.000 73.08661 79 ARG A CA 1
ATOM 563 C C . ARG A 1 99 ? 40.08979 88.60934 66.44290 1.000 70.12522 79 ARG A C 1
ATOM 564 O O . ARG A 1 99 ? 39.50878 87.79405 65.71939 1.000 63.78722 79 ARG A O 1
ATOM 572 N N . GLY A 1 100 ? 39.96972 89.93033 66.29403 1.000 67.80292 80 GLY A N 1
ATOM 573 C CA . GLY A 1 100 ? 39.19216 90.51617 65.22481 1.000 60.66066 80 GLY A CA 1
ATOM 574 C C . GLY A 1 100 ? 40.03519 90.84353 64.00318 1.000 64.55561 80 GLY A C 1
ATOM 575 O O . GLY A 1 100 ? 41.22469 90.54004 63.92346 1.000 65.32086 80 GLY A O 1
ATOM 576 N N . THR A 1 101 ? 39.38684 91.47890 63.02995 1.000 65.83278 81 THR A N 1
ATOM 577 C CA . THR A 1 101 ? 40.03622 91.85993 61.78323 1.000 56.26886 81 THR A CA 1
ATOM 578 C C . THR A 1 101 ? 40.69279 93.23198 61.85043 1.000 68.86341 81 THR A C 1
ATOM 579 O O . THR A 1 101 ? 41.35329 93.63302 60.88692 1.000 77.58002 81 THR A O 1
ATOM 583 N N . GLY A 1 102 ? 40.53225 93.95791 62.95500 1.000 76.49010 82 GLY A N 1
ATOM 584 C CA . GLY A 1 102 ? 41.09708 95.27898 63.06773 1.000 71.92460 82 GLY A CA 1
ATOM 585 C C . GLY A 1 102 ? 42.55257 95.24449 63.47240 1.000 63.00650 82 GLY A C 1
ATOM 586 O O . GLY A 1 102 ? 43.16307 94.18344 63.66340 1.000 64.51224 82 GLY A O 1
ATOM 587 N N . PRO A 1 103 ? 43.13342 96.43193 63.61740 1.000 79.54570 83 PRO A N 1
ATOM 588 C CA . PRO A 1 103 ? 44.54641 96.51439 63.99651 1.000 78.65327 83 PRO A CA 1
ATOM 589 C C . PRO A 1 103 ? 44.76113 96.04728 65.42628 1.000 75.60774 83 PRO A C 1
ATOM 590 O O . PRO A 1 103 ? 43.90118 96.20877 66.29599 1.000 72.52812 83 PRO A O 1
ATOM 594 N N . ALA A 1 104 ? 45.92637 95.44875 65.65817 1.000 66.06448 84 ALA A N 1
ATOM 595 C CA . ALA A 1 104 ? 46.24172 94.92962 66.97978 1.000 60.01299 84 ALA A CA 1
ATOM 596 C C . ALA A 1 104 ? 46.30406 96.06317 67.99491 1.000 79.65763 84 ALA A C 1
ATOM 597 O O . ALA A 1 104 ? 46.78173 97.16202 67.69835 1.000 62.66975 84 ALA A O 1
ATOM 599 N N . GLY A 1 105 ? 45.80223 95.79364 69.19729 1.000 60.31599 85 GLY A N 1
ATOM 600 C CA . GLY A 1 105 ? 45.80749 96.78343 70.25202 1.000 53.04124 85 GLY A CA 1
ATOM 601 C C . GLY A 1 105 ? 44.75919 97.86507 70.13134 1.000 67.28301 85 GLY A C 1
ATOM 602 O O . GLY A 1 105 ? 44.79343 98.82265 70.91264 1.000 59.24274 85 GLY A O 1
ATOM 603 N N . GLY A 1 106 ? 43.82883 97.74851 69.18392 1.000 56.08970 86 GLY A N 1
ATOM 604 C CA . GLY A 1 106 ? 42.80139 98.74643 68.99837 1.000 52.21837 86 GLY A CA 1
ATOM 605 C C . GLY A 1 106 ? 41.65242 98.58623 69.97342 1.000 71.59594 86 GLY A C 1
ATOM 606 O O . GLY A 1 106 ? 41.70181 97.76633 70.89654 1.000 63.59190 86 GLY A O 1
ATOM 607 N N . PRO A 1 107 ? 40.58912 99.36878 69.78178 1.000 78.78495 87 PRO A N 1
ATOM 608 C CA . PRO A 1 107 ? 39.42888 99.26814 70.67675 1.000 49.31955 87 PRO A CA 1
ATOM 609 C C . PRO A 1 107 ? 38.84046 97.86697 70.65095 1.000 54.57679 87 PRO A C 1
ATOM 610 O O . PRO A 1 107 ? 38.71082 97.24625 69.59416 1.000 63.29007 87 PRO A O 1
ATOM 614 N N . ALA A 1 108 ? 38.49156 97.36709 71.83270 1.000 57.96278 88 ALA A N 1
ATOM 615 C CA . ALA A 1 108 ? 38.02694 95.99902 71.98655 1.000 46.15943 88 ALA A CA 1
ATOM 616 C C . ALA A 1 108 ? 36.77469 95.95597 72.84991 1.000 63.26948 88 ALA A C 1
ATOM 617 O O . ALA A 1 108 ? 36.45643 96.90046 73.57785 1.000 44.09036 88 ALA A O 1
ATOM 619 N N . VAL A 1 109 ? 36.05844 94.84022 72.74455 1.000 50.43030 89 VAL A N 1
ATOM 620 C CA . VAL A 1 109 ? 34.87906 94.56462 73.55437 1.000 58.05028 89 VAL A CA 1
ATOM 621 C C . VAL A 1 109 ? 35.25205 93.51294 74.58827 1.000 61.41245 89 VAL A C 1
ATOM 622 O O . VAL A 1 109 ? 35.86578 92.49263 74.25207 1.000 55.37133 89 VAL A O 1
ATOM 626 N N . MET A 1 110 ? 34.89663 93.76423 75.84306 1.000 47.44421 90 MET A N 1
ATOM 627 C CA . MET A 1 110 ? 35.08262 92.79935 76.91647 1.000 49.01081 90 MET A CA 1
ATOM 628 C C . MET A 1 110 ? 33.72337 92.28133 77.36210 1.000 69.34005 90 MET A C 1
ATOM 629 O O . MET A 1 110 ? 32.79558 93.06779 77.58364 1.000 49.76582 90 MET A O 1
ATOM 634 N N . ILE A 1 111 ? 33.60001 90.96152 77.46315 1.000 41.95677 91 ILE A N 1
ATOM 635 C CA . ILE A 1 111 ? 32.42602 90.32553 78.04391 1.000 45.72266 91 ILE A CA 1
ATOM 636 C C . ILE A 1 111 ? 32.90016 89.39014 79.14892 1.000 59.69603 91 ILE A C 1
ATOM 637 O O . ILE A 1 111 ? 33.79226 88.56231 78.92980 1.000 45.08437 91 ILE A O 1
ATOM 642 N N . ALA A 1 112 ? 32.33106 89.54476 80.34314 1.000 53.89741 92 ALA A N 1
ATOM 643 C CA . ALA A 1 112 ? 32.79528 88.82002 81.51527 1.000 42.30374 92 ALA A CA 1
ATOM 644 C C . ALA A 1 112 ? 31.63649 88.15106 82.23891 1.000 61.49768 92 ALA A C 1
ATOM 645 O O . ALA A 1 112 ? 30.49652 88.62190 82.20432 1.000 52.47396 92 ALA A O 1
ATOM 647 N N . ALA A 1 113 ? 31.95406 87.03492 82.88804 1.000 59.95755 93 ALA A N 1
ATOM 648 C CA . ALA A 1 113 ? 31.07981 86.36340 83.83768 1.000 58.22756 93 ALA A CA 1
ATOM 649 C C . ALA A 1 113 ? 31.93297 86.00595 85.04326 1.000 63.37470 93 ALA A C 1
ATOM 650 O O . ALA A 1 113 ? 33.03367 85.46993 84.88271 1.000 58.74848 93 ALA A O 1
ATOM 652 N N . HIS A 1 114 ? 31.45207 86.32219 86.24206 1.000 48.77962 94 HIS A N 1
ATOM 653 C CA . HIS A 1 114 ? 32.30309 86.20184 87.41670 1.000 54.14063 94 HIS A CA 1
ATOM 654 C C . HIS A 1 114 ? 32.38058 84.75800 87.90153 1.000 56.72565 94 HIS A C 1
ATOM 655 O O . HIS A 1 114 ? 31.38961 84.02278 87.89068 1.000 55.31641 94 HIS A O 1
ATOM 662 N N . LEU A 1 115 ? 33.58201 84.35800 88.32457 1.000 62.66401 95 LEU A N 1
ATOM 663 C CA . LEU A 1 115 ? 33.82258 82.99159 88.77361 1.000 58.34062 95 LEU A CA 1
ATOM 664 C C . LEU A 1 115 ? 33.28972 82.73947 90.17728 1.000 60.31466 95 LEU A C 1
ATOM 665 O O . LEU A 1 115 ? 32.86418 81.61986 90.48069 1.000 75.68388 95 LEU A O 1
ATOM 670 N N . ASP A 1 116 ? 33.30920 83.75345 91.03782 1.000 50.37531 96 ASP A N 1
ATOM 671 C CA . ASP A 1 116 ? 32.97812 83.56897 92.44204 1.000 59.99209 96 ASP A CA 1
ATOM 672 C C . ASP A 1 116 ? 31.47573 83.39713 92.64514 1.000 67.51526 96 ASP A C 1
ATOM 673 O O . ASP A 1 116 ? 30.65233 83.79092 91.81458 1.000 53.04751 96 ASP A O 1
ATOM 678 N N . THR A 1 117 ? 31.12939 82.79884 93.77964 1.000 63.31203 97 THR A N 1
ATOM 679 C CA . THR A 1 117 ? 29.76382 82.73506 94.27458 1.000 71.34556 97 THR A CA 1
ATOM 680 C C . THR A 1 117 ? 29.71277 83.33631 95.67474 1.000 81.41429 97 THR A C 1
ATOM 681 O O . THR A 1 117 ? 30.73875 83.68406 96.26634 1.000 73.74528 97 THR A O 1
ATOM 685 N N . VAL A 1 118 ? 28.49405 83.46226 96.20812 1.000 76.74796 98 VAL A N 1
ATOM 686 C CA . VAL A 1 118 ? 28.32512 83.99777 97.55822 1.000 76.61727 98 VAL A CA 1
ATOM 687 C C . VAL A 1 118 ? 28.51229 82.94697 98.63735 1.000 88.19759 98 VAL A C 1
ATOM 688 O O . VAL A 1 118 ? 28.50634 83.28868 99.82678 1.000 108.85143 98 VAL A O 1
ATOM 692 N N . PHE A 1 119 ? 28.69460 81.68760 98.26115 1.000 69.00227 99 PHE A N 1
ATOM 693 C CA . PHE A 1 119 ? 28.67593 80.59562 99.22675 1.000 86.63726 99 PHE A CA 1
ATOM 694 C C . PHE A 1 119 ? 30.08058 80.33829 99.75555 1.000 88.10022 99 PHE A C 1
ATOM 695 O O . PHE A 1 119 ? 31.01643 80.19082 98.96144 1.000 75.76540 99 PHE A O 1
ATOM 703 N N . PRO A 1 120 ? 30.26183 80.27648 101.07008 1.000 83.01879 100 PRO A N 1
ATOM 704 C CA . PRO A 1 120 ? 31.60961 80.18331 101.63761 1.000 92.02995 100 PRO A CA 1
ATOM 705 C C . PRO A 1 120 ? 32.17865 78.77555 101.51234 1.000 85.61635 100 PRO A C 1
ATOM 706 O O . PRO A 1 120 ? 31.48454 77.81523 101.17604 1.000 78.40202 100 PRO A O 1
ATOM 710 N N . GLU A 1 121 ? 33.47674 78.67550 101.79543 1.000 88.05134 101 GLU A N 1
ATOM 711 C CA . GLU A 1 121 ? 34.16570 77.39293 101.73916 1.000 92.03748 101 GLU A CA 1
ATOM 712 C C . GLU A 1 121 ? 33.52894 76.40558 102.70896 1.000 100.95675 101 GLU A C 1
ATOM 713 O O . GLU A 1 121 ? 33.25498 76.73829 103.86549 1.000 99.49840 101 GLU A O 1
ATOM 719 N N . GLY A 1 122 ? 33.28637 75.18822 102.22981 1.000 99.27847 102 GLY A N 1
ATOM 720 C CA . GLY A 1 122 ? 32.61786 74.16029 102.99575 1.000 90.88323 102 GLY A CA 1
ATOM 721 C C . GLY A 1 122 ? 31.19224 73.90024 102.56415 1.000 90.95315 102 GLY A C 1
ATOM 722 O O . GLY A 1 122 ? 30.62899 72.85871 102.92688 1.000 101.53556 102 GLY A O 1
ATOM 723 N N . THR A 1 123 ? 30.59539 74.81369 101.80892 1.000 90.04333 103 THR A N 1
ATOM 724 C CA . THR A 1 123 ? 29.24411 74.62956 101.29947 1.000 88.74755 103 THR A CA 1
ATOM 725 C C . THR A 1 123 ? 29.20500 73.43698 100.35100 1.000 91.79883 103 THR A C 1
ATOM 726 O O . THR A 1 123 ? 29.88738 73.45793 99.31508 1.000 97.88312 103 THR A O 1
ATOM 730 N N . PRO A 1 124 ? 28.44470 72.38588 100.65954 1.000 107.33278 104 PRO A N 1
ATOM 731 C CA . PRO A 1 124 ? 28.38666 71.22042 99.76307 1.000 103.03119 104 PRO A CA 1
ATOM 732 C C . PRO A 1 124 ? 27.68136 71.58100 98.46426 1.000 93.16091 104 PRO A C 1
ATOM 733 O O . PRO A 1 124 ? 26.51838 71.99087 98.46787 1.000 102.23279 104 PRO A O 1
ATOM 737 N N . ILE A 1 125 ? 28.39188 71.42747 97.35079 1.000 93.83642 105 ILE A N 1
ATOM 738 C CA . ILE A 1 125 ? 27.87337 71.77166 96.03184 1.000 103.97652 105 ILE A CA 1
ATOM 739 C C . ILE A 1 125 ? 27.96911 70.52342 95.16485 1.000 89.50646 105 ILE A C 1
ATOM 740 O O . ILE A 1 125 ? 29.03980 70.19774 94.63776 1.000 98.85036 105 ILE A O 1
ATOM 745 N N . LYS A 1 126 ? 26.85026 69.82109 95.01344 1.000 91.37086 106 LYS A N 1
ATOM 746 C CA . LYS A 1 126 ? 26.71569 68.75114 94.03646 1.000 99.46061 106 LYS A CA 1
ATOM 747 C C . LYS A 1 126 ? 25.40117 68.95717 93.30427 1.000 92.40332 106 LYS A C 1
ATOM 748 O O . LYS A 1 126 ? 24.35210 69.11043 93.93868 1.000 90.44098 106 LYS A O 1
ATOM 754 N N . VAL A 1 127 ? 25.46035 68.96711 91.97421 1.000 91.59504 107 VAL A N 1
ATOM 755 C CA . VAL A 1 127 ? 24.27216 69.24659 91.18120 1.000 90.96644 107 VAL A CA 1
ATOM 756 C C . VAL A 1 127 ? 23.25870 68.12884 91.37863 1.000 90.96689 107 VAL A C 1
ATOM 757 O O . VAL A 1 127 ? 23.59344 66.93982 91.29801 1.000 89.39955 107 VAL A O 1
ATOM 761 N N . ARG A 1 128 ? 22.01378 68.50930 91.64565 1.000 96.51996 108 ARG A N 1
ATOM 762 C CA . ARG A 1 128 ? 20.90813 67.57641 91.81403 1.000 90.17730 108 ARG A CA 1
ATOM 763 C C . ARG A 1 128 ? 19.92955 67.79261 90.67035 1.000 89.58749 108 ARG A C 1
ATOM 764 O O . ARG A 1 128 ? 19.44483 68.91109 90.46798 1.000 97.17399 108 ARG A O 1
ATOM 772 N N . ARG A 1 129 ? 19.64879 66.73103 89.92231 1.000 98.10425 109 ARG A N 1
ATOM 773 C CA . ARG A 1 129 ? 18.76580 66.82709 88.77174 1.000 95.37661 109 ARG A CA 1
ATOM 774 C C . ARG A 1 129 ? 17.32762 66.55520 89.19235 1.000 107.82112 109 ARG A C 1
ATOM 775 O O . ARG A 1 129 ? 17.05914 65.65428 89.99247 1.000 122.86647 109 ARG A O 1
ATOM 783 N N . ASP A 1 130 ? 16.39988 67.35114 88.64396 1.000 116.10129 110 ASP A N 1
ATOM 784 C CA . ASP A 1 130 ? 14.96711 67.23046 88.92164 1.000 117.76241 110 ASP A CA 1
ATOM 785 C C . ASP A 1 130 ? 14.23943 67.34675 87.58183 1.000 108.90699 110 ASP A C 1
ATOM 786 O O . ASP A 1 130 ? 13.65476 68.38130 87.24914 1.000 105.56816 110 ASP A O 1
ATOM 791 N N . GLY A 1 131 ? 14.27128 66.26480 86.80841 1.000 92.77505 111 GLY A N 1
ATOM 792 C CA . GLY A 1 131 ? 13.74952 66.30091 85.45785 1.000 86.06922 111 GLY A CA 1
ATOM 793 C C . GLY A 1 131 ? 14.61979 67.14843 84.55545 1.000 96.70977 111 GLY A C 1
ATOM 794 O O . GLY A 1 131 ? 15.71822 66.73393 84.17317 1.000 107.70718 111 GLY A O 1
ATOM 795 N N . THR A 1 132 ? 14.14466 68.34322 84.21508 1.000 107.42943 112 THR A N 1
ATOM 796 C CA . THR A 1 132 ? 14.92609 69.29754 83.44394 1.000 95.87141 112 THR A CA 1
ATOM 797 C C . THR A 1 132 ? 15.54499 70.39234 84.30461 1.000 101.40604 112 THR A C 1
ATOM 798 O O . THR A 1 132 ? 16.23972 71.26324 83.77108 1.000 93.15407 112 THR A O 1
ATOM 802 N N . LYS A 1 133 ? 15.31882 70.36688 85.61423 1.000 114.92229 113 LYS A N 1
ATOM 803 C CA . LYS A 1 133 ? 15.91385 71.33290 86.52415 1.000 111.58367 113 LYS A CA 1
ATOM 804 C C . LYS A 1 133 ? 17.20867 70.78813 87.11450 1.000 108.19425 113 LYS A C 1
ATOM 805 O O . LYS A 1 133 ? 17.38288 69.57666 87.27160 1.000 109.84502 113 LYS A O 1
ATOM 811 N N . LEU A 1 134 ? 18.11872 71.70213 87.44562 1.000 90.57118 114 LEU A N 1
ATOM 812 C CA . LEU A 1 134 ? 19.38216 71.36223 88.09037 1.000 88.00601 114 LEU A CA 1
ATOM 813 C C . LEU A 1 134 ? 19.53434 72.23274 89.32658 1.000 79.79298 114 LEU A C 1
ATOM 814 O O . LEU A 1 134 ? 19.50155 73.46313 89.22698 1.000 79.74937 114 LEU A O 1
ATOM 819 N N . HIS A 1 135 ? 19.69640 71.59724 90.48402 1.000 101.47166 115 HIS A N 1
ATOM 820 C CA . HIS A 1 135 ? 19.79069 72.28689 91.76487 1.000 99.10681 115 HIS A CA 1
ATOM 821 C C . HIS A 1 135 ? 21.23135 72.24858 92.25258 1.000 88.52413 115 HIS A C 1
ATOM 822 O O . HIS A 1 135 ? 21.79459 71.16606 92.44902 1.000 97.38456 115 HIS A O 1
ATOM 829 N N . ALA A 1 136 ? 21.81546 73.42791 92.45561 1.000 82.28236 116 ALA A N 1
ATOM 830 C CA . ALA A 1 136 ? 23.15574 73.56966 93.01023 1.000 70.76140 116 ALA A CA 1
ATOM 831 C C . ALA A 1 136 ? 23.41111 75.03126 93.35752 1.000 81.97171 116 ALA A C 1
ATOM 832 O O . ALA A 1 136 ? 23.00035 75.92747 92.60902 1.000 74.84710 116 ALA A O 1
ATOM 834 N N . PRO A 1 137 ? 24.06241 75.31278 94.48451 1.000 83.73608 117 PRO A N 1
ATOM 835 C CA . PRO A 1 137 ? 24.39594 76.70431 94.81510 1.000 85.82796 117 PRO A CA 1
ATOM 836 C C . PRO A 1 137 ? 25.30970 77.31944 93.76363 1.000 76.53967 117 PRO A C 1
ATOM 837 O O . PRO A 1 137 ? 26.33776 76.74700 93.39577 1.000 66.49283 117 PRO A O 1
ATOM 841 N N . GLY A 1 138 ? 24.91791 78.49253 93.27138 1.000 70.40848 118 GLY A N 1
ATOM 842 C CA . GLY A 1 138 ? 25.71524 79.21034 92.29949 1.000 69.83862 118 GLY A CA 1
ATOM 843 C C . GLY A 1 138 ? 25.61492 78.70468 90.87958 1.000 72.77612 118 GLY A C 1
ATOM 844 O O . GLY A 1 138 ? 26.40630 79.13274 90.03157 1.000 76.01200 118 GLY A O 1
ATOM 845 N N . ILE A 1 139 ? 24.66446 77.81375 90.58735 1.000 68.85390 119 ILE A N 1
ATOM 846 C CA . ILE A 1 139 ? 24.59354 77.22085 89.25575 1.000 80.10199 119 ILE A CA 1
ATOM 847 C C . ILE A 1 139 ? 24.11672 78.24138 88.22751 1.000 73.36589 119 ILE A C 1
ATOM 848 O O . ILE A 1 139 ? 24.47810 78.15824 87.04712 1.000 68.82434 119 ILE A O 1
ATOM 853 N N . GLY A 1 140 ? 23.31554 79.21837 88.64480 1.000 66.98054 120 GLY A N 1
ATOM 854 C CA . GLY A 1 140 ? 22.83597 80.23155 87.72582 1.000 68.70339 120 GLY A CA 1
ATOM 855 C C . GLY A 1 140 ? 23.52028 81.56417 87.93880 1.000 71.38764 120 GLY A C 1
ATOM 856 O O . GLY A 1 140 ? 23.54278 82.41832 87.04743 1.000 75.65315 120 GLY A O 1
ATOM 857 N N . ASP A 1 141 ? 24.09045 81.74763 89.12784 1.000 76.19343 121 ASP A N 1
ATOM 858 C CA . ASP A 1 141 ? 24.80521 82.96908 89.49167 1.000 58.40746 121 ASP A CA 1
ATOM 859 C C . ASP A 1 141 ? 26.13392 82.54293 90.10903 1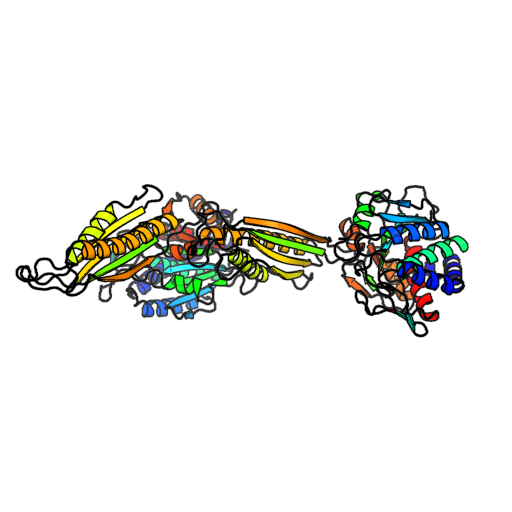.000 67.54515 121 ASP A C 1
ATOM 860 O O . ASP A 1 141 ? 26.21662 82.30863 91.31711 1.000 70.80867 121 ASP A O 1
ATOM 865 N N . ASP A 1 142 ? 27.17304 82.45789 89.28462 1.000 61.85622 122 ASP A N 1
ATOM 866 C CA . ASP A 1 142 ? 27.09902 82.87465 87.88935 1.000 57.73199 122 ASP A CA 1
ATOM 867 C C . ASP A 1 142 ? 27.70887 81.81864 86.97315 1.000 65.01994 122 ASP A C 1
ATOM 868 O O . ASP A 1 142 ? 28.20871 82.13224 85.89169 1.000 55.50277 122 ASP A O 1
ATOM 873 N N . THR A 1 143 ? 27.67123 80.56151 87.41933 1.000 56.51549 123 THR A N 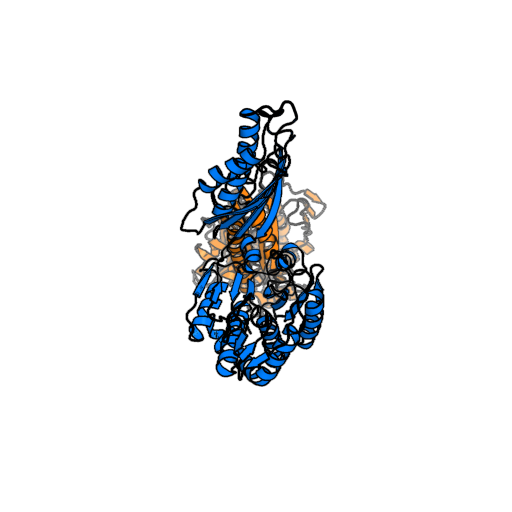1
ATOM 874 C CA . THR A 1 143 ? 28.40245 79.50845 86.72169 1.000 69.45287 123 THR A CA 1
ATOM 875 C C . THR A 1 143 ? 27.85303 79.26521 85.31966 1.000 61.83507 123 THR A C 1
ATOM 876 O O . THR A 1 143 ? 28.62204 79.02055 84.38321 1.000 64.27310 123 THR A O 1
ATOM 880 N N . ARG A 1 144 ? 26.52774 79.31714 85.15307 1.000 58.97007 124 ARG A N 1
ATOM 881 C CA . ARG A 1 144 ? 25.94887 79.10378 83.82918 1.000 67.41499 124 ARG A CA 1
ATOM 882 C C . ARG A 1 144 ? 26.48878 80.10889 82.82077 1.000 67.52949 124 ARG A C 1
ATOM 883 O O . ARG A 1 144 ? 26.77339 79.75381 81.67086 1.000 56.22459 124 ARG A O 1
ATOM 891 N N . SER A 1 145 ? 26.64023 81.36922 83.23465 1.000 57.33988 125 SER A N 1
ATOM 892 C CA . SER A 1 145 ? 27.16892 82.38466 82.33009 1.000 67.39347 125 SER A CA 1
ATOM 893 C C . SER A 1 145 ? 28.59531 82.06652 81.90171 1.000 69.18433 125 SER A C 1
ATOM 894 O O . SER A 1 145 ? 28.99097 82.38853 80.77529 1.000 63.33868 125 SER A O 1
ATOM 897 N N . LEU A 1 146 ? 29.38130 81.44518 82.78452 1.000 57.29121 126 LEU A N 1
ATOM 898 C CA . LEU A 1 146 ? 30.72893 81.02957 82.41180 1.000 42.90955 126 LEU A CA 1
ATOM 899 C C . LEU A 1 146 ? 30.69862 80.04461 81.24947 1.000 65.69541 126 LEU A C 1
ATOM 900 O O . LEU A 1 146 ? 31.47488 80.17294 80.29514 1.000 54.01170 126 LEU A O 1
ATOM 905 N N . ALA A 1 147 ? 29.80236 79.05687 81.30944 1.000 68.29702 127 ALA A N 1
ATOM 906 C CA . ALA A 1 147 ? 29.71744 78.06979 80.23989 1.000 64.34467 127 ALA A CA 1
ATOM 907 C C . ALA A 1 147 ? 29.09595 78.65260 78.97822 1.000 59.88292 127 ALA A C 1
ATOM 908 O O . ALA A 1 147 ? 29.46640 78.25396 77.86823 1.000 62.00064 127 ALA A O 1
ATOM 910 N N . VAL A 1 148 ? 28.15946 79.59250 79.12255 1.000 63.40052 128 VAL A N 1
ATOM 911 C CA . VAL A 1 148 ? 27.54941 80.21576 77.95084 1.000 55.25533 128 VAL A CA 1
ATOM 912 C C . VAL A 1 148 ? 28.59112 81.00195 77.16420 1.000 66.67502 128 VAL A C 1
ATOM 913 O O . VAL A 1 148 ? 28.56429 81.03270 75.92739 1.000 58.06808 128 VAL A O 1
ATOM 917 N N . LEU A 1 149 ? 29.53394 81.63827 77.86464 1.000 57.40612 129 LEU A N 1
ATOM 918 C CA . LEU A 1 149 ? 30.60049 82.35660 77.17321 1.000 54.15194 129 LEU A CA 1
ATOM 919 C C . LEU A 1 149 ? 31.53597 81.39528 76.44915 1.000 72.78656 129 LEU A C 1
ATOM 920 O O . LEU A 1 149 ? 31.97695 81.67818 75.32801 1.000 53.00607 129 LEU A O 1
ATOM 925 N N . LEU A 1 150 ? 31.84955 80.25539 77.07392 1.000 50.42389 130 LEU A N 1
ATOM 926 C CA . LEU A 1 150 ? 32.66020 79.24111 76.40663 1.000 54.02173 130 LEU A CA 1
ATOM 927 C C . LEU A 1 150 ? 31.97655 78.74579 75.14031 1.000 56.98629 130 LEU A C 1
ATOM 928 O O . LEU A 1 150 ? 32.62518 78.56711 74.10208 1.000 62.37576 130 LEU A O 1
ATOM 933 N N . ALA A 1 151 ? 30.66223 78.51882 75.21041 1.000 49.36419 131 ALA A N 1
ATOM 934 C CA . ALA A 1 151 ? 29.91390 78.09384 74.03471 1.000 63.50544 131 ALA A CA 1
ATOM 935 C C . ALA A 1 151 ? 29.91067 79.16894 72.95545 1.000 64.05643 131 ALA A C 1
ATOM 936 O O . ALA A 1 151 ? 29.90913 78.84673 71.76146 1.000 58.75709 131 ALA A O 1
ATOM 938 N N . TYR A 1 152 ? 29.90816 80.44530 73.35104 1.000 59.85235 132 TYR A N 1
ATOM 939 C CA . TYR A 1 152 ? 30.01320 81.52540 72.37388 1.000 53.37171 132 TYR A CA 1
ATOM 940 C C . TYR A 1 152 ? 31.32736 81.43656 71.61129 1.000 69.93314 132 TYR A C 1
ATOM 941 O O . TYR A 1 152 ? 31.35132 81.51400 70.37717 1.000 63.09462 132 TYR A O 1
ATOM 950 N N . ALA A 1 153 ? 32.43867 81.29683 72.34106 1.000 52.63820 133 ALA A N 1
ATOM 951 C CA . ALA A 1 153 ? 33.75033 81.24814 71.70401 1.000 53.45306 133 ALA A CA 1
ATOM 952 C C . ALA A 1 153 ? 33.87274 80.04428 70.77824 1.000 65.51728 133 ALA A C 1
ATOM 953 O O . ALA A 1 153 ? 34.39850 80.15935 69.66441 1.000 66.07748 133 ALA A O 1
ATOM 955 N N . ARG A 1 154 ? 33.39244 78.88002 71.22210 1.000 60.56589 134 ARG A N 1
ATOM 956 C CA . ARG A 1 154 ? 33.45692 77.68324 70.38933 1.000 72.93919 134 ARG A CA 1
ATOM 957 C C . ARG A 1 154 ? 32.61918 77.83884 69.12415 1.000 59.98866 134 ARG A C 1
ATOM 958 O O . ARG A 1 154 ? 33.09530 77.57162 68.01523 1.000 69.70712 134 ARG A O 1
ATOM 966 N N . ALA A 1 155 ? 31.36758 78.28186 69.26940 1.000 50.85895 135 ALA A N 1
ATOM 967 C CA . ALA A 1 155 ? 30.47776 78.36848 68.11464 1.000 58.02576 135 ALA A CA 1
ATOM 968 C C . ALA A 1 155 ? 30.92365 79.44898 67.13643 1.000 68.51604 135 ALA A C 1
ATOM 969 O O . ALA A 1 155 ? 30.77744 79.28588 65.91928 1.000 60.07944 135 ALA A O 1
ATOM 971 N N . MET A 1 156 ? 31.46697 80.55894 67.64221 1.000 69.78115 136 MET A N 1
ATOM 972 C CA . MET A 1 156 ? 31.94426 81.60992 66.74748 1.000 66.05988 136 MET A CA 1
ATOM 973 C C . MET A 1 156 ? 33.13238 81.13652 65.92270 1.000 68.61829 136 MET A C 1
ATOM 974 O O . MET A 1 156 ? 33.20632 81.40008 64.71664 1.000 60.78896 136 MET A O 1
ATOM 979 N N . LYS A 1 157 ? 34.07414 80.44001 66.55685 1.000 61.70458 137 LYS A N 1
ATOM 980 C CA . LYS A 1 157 ? 35.26663 80.00041 65.84503 1.000 67.99065 137 LYS A CA 1
ATOM 981 C C . LYS A 1 157 ? 34.92546 78.93509 64.80919 1.000 79.48418 137 LYS A C 1
ATOM 982 O O . LYS A 1 157 ? 35.37967 79.00439 63.66086 1.000 57.71766 137 LYS A O 1
ATOM 988 N N . GLU A 1 158 ? 34.11372 77.94571 65.19494 1.000 52.21653 138 GLU A N 1
ATOM 989 C CA . GLU A 1 158 ? 33.78329 76.85834 64.27832 1.000 63.45483 138 GLU A CA 1
ATOM 990 C C . GLU A 1 158 ? 32.99079 77.36309 63.07960 1.000 69.62360 138 GLU A C 1
ATOM 991 O O . GLU A 1 158 ? 33.20487 76.90682 61.95097 1.000 76.57811 138 GLU A O 1
ATOM 997 N N . SER A 1 159 ? 32.07551 78.30227 63.30033 1.000 57.28676 139 SER A N 1
ATOM 998 C CA . SER A 1 159 ? 31.32764 78.90336 62.20518 1.000 57.99779 139 SER A CA 1
ATOM 999 C C . SER A 1 159 ? 32.12348 79.96761 61.46296 1.000 59.95809 139 SER A C 1
ATOM 1000 O O . SER A 1 159 ? 31.60259 80.54997 60.50598 1.000 72.82379 139 SER A O 1
ATOM 1003 N N . GLY A 1 160 ? 33.35535 80.24342 61.88406 1.000 63.64864 140 GLY A N 1
ATOM 1004 C CA . GLY A 1 160 ? 34.20214 81.17315 61.16203 1.000 53.16808 140 GLY A CA 1
ATOM 1005 C C . GLY A 1 160 ? 33.75339 82.61477 61.21545 1.000 65.20133 140 GLY A C 1
ATOM 1006 O O . GLY A 1 160 ? 33.96408 83.35613 60.25128 1.000 75.74142 140 GLY A O 1
ATOM 1007 N N . ILE A 1 161 ? 33.13246 83.03531 62.31706 1.000 59.09865 141 ILE A N 1
ATOM 1008 C CA . ILE A 1 161 ? 32.67069 84.41281 62.43433 1.000 67.13725 141 ILE A CA 1
ATOM 1009 C C . ILE A 1 161 ? 33.86806 85.34745 62.53658 1.000 57.16761 141 ILE A C 1
ATOM 1010 O O . ILE A 1 161 ? 34.81985 85.09059 63.28586 1.000 59.25051 141 ILE A O 1
ATOM 1015 N N . LYS A 1 162 ? 33.82544 86.43735 61.77721 1.000 71.62398 142 LYS A N 1
ATOM 1016 C CA . LYS A 1 162 ? 34.86272 87.45860 61.78666 1.000 66.14448 142 LYS A CA 1
ATOM 1017 C C . LYS A 1 162 ? 34.29375 88.71754 62.42580 1.000 63.28455 142 LYS A C 1
ATOM 1018 O O . LYS A 1 162 ? 33.27364 89.24181 61.96771 1.000 71.21738 142 LYS A O 1
ATOM 1024 N N . VAL A 1 163 ? 34.95038 89.19949 63.47596 1.000 71.18590 143 VAL A N 1
ATOM 1025 C CA . VAL A 1 163 ? 34.51776 90.39713 64.18336 1.000 49.42153 143 VAL A CA 1
ATOM 1026 C C . VAL A 1 163 ? 35.47027 91.53676 63.85179 1.000 53.75080 143 VAL A C 1
ATOM 1027 O O . VAL A 1 163 ? 36.65125 91.32228 63.55639 1.000 67.22067 143 VAL A O 1
ATOM 1031 N N . LYS A 1 164 ? 34.94414 92.76289 63.89180 1.000 65.85017 144 LYS A N 1
ATOM 1032 C CA . LYS A 1 164 ? 35.77073 93.92650 63.59120 1.000 72.00807 144 LYS A CA 1
ATOM 1033 C C . LYS A 1 164 ? 36.66154 94.30949 64.76589 1.000 64.62663 144 LYS A C 1
ATOM 1034 O O . LYS A 1 164 ? 37.79055 94.76721 64.55889 1.000 73.81775 144 LYS A O 1
ATOM 1040 N N . GLN A 1 165 ? 36.17798 94.13844 65.99143 1.000 64.74050 145 GLN A N 1
ATOM 1041 C CA . GLN A 1 165 ? 36.95594 94.40111 67.19110 1.000 68.62927 145 GLN A CA 1
ATOM 1042 C C . GLN A 1 165 ? 37.25717 93.09520 67.91166 1.000 58.15899 145 GLN A C 1
ATOM 1043 O O . GLN A 1 165 ? 36.46948 92.14696 67.86741 1.000 68.76588 145 GLN A O 1
ATOM 1049 N N . ASP A 1 166 ? 38.40573 93.05696 68.58017 1.000 42.68577 146 ASP A N 1
ATOM 1050 C CA . ASP A 1 166 ? 38.73526 91.91497 69.41923 1.000 53.80561 146 ASP A CA 1
ATOM 1051 C C . ASP A 1 166 ? 37.70815 91.77222 70.53778 1.000 53.14207 146 ASP A C 1
ATOM 1052 O O . ASP A 1 166 ? 37.12271 92.75342 71.00359 1.000 44.00987 146 ASP A O 1
ATOM 1057 N N . ILE A 1 167 ? 37.46214 90.53100 70.94605 1.000 59.22633 147 ILE A N 1
ATOM 1058 C CA . ILE A 1 167 ? 36.58045 90.23323 72.06890 1.000 40.76144 147 ILE A CA 1
ATOM 1059 C C . ILE A 1 167 ? 37.39938 89.51538 73.13190 1.000 61.10619 147 ILE A C 1
ATOM 1060 O O . ILE A 1 167 ? 37.99469 88.46545 72.85798 1.000 54.61834 147 ILE A O 1
ATOM 1065 N N . ILE A 1 168 ? 37.43043 90.07768 74.33779 1.000 49.03535 148 ILE A N 1
ATOM 1066 C CA . ILE A 1 168 ? 38.11889 89.47584 75.47497 1.000 40.72329 148 ILE A CA 1
ATOM 1067 C C . ILE A 1 168 ? 37.06101 88.77999 76.32603 1.000 56.78431 148 ILE A C 1
ATOM 1068 O O . ILE A 1 168 ? 36.29238 89.43027 77.04002 1.000 52.86334 148 ILE A O 1
ATOM 1073 N N . PHE A 1 169 ? 37.00504 87.45248 76.23662 1.000 47.51616 149 PHE A N 1
ATOM 1074 C CA . PHE A 1 169 ? 36.17771 86.66080 77.13678 1.000 47.40892 149 PHE A CA 1
ATOM 1075 C C . PHE A 1 169 ? 36.88510 86.53536 78.47942 1.000 49.05536 149 PHE A C 1
ATOM 1076 O O . PHE A 1 169 ? 38.05114 86.13169 78.53656 1.000 59.65979 149 PHE A O 1
ATOM 1084 N N . VAL A 1 170 ? 36.18594 86.88178 79.56098 1.000 43.38883 150 VAL A N 1
ATOM 1085 C CA . VAL A 1 170 ? 36.79429 86.96013 80.88584 1.000 49.92313 150 VAL A CA 1
ATOM 1086 C C . VAL A 1 170 ? 35.95752 86.17674 81.88639 1.000 57.74467 150 VAL A C 1
ATOM 1087 O O . VAL A 1 170 ? 34.73039 86.31812 81.92744 1.000 54.89660 150 VAL A O 1
ATOM 1091 N N . GLY A 1 171 ? 36.62415 85.35414 82.68896 1.000 53.93354 151 GLY A N 1
ATOM 1092 C CA . GLY A 1 171 ? 36.05738 84.86963 83.92973 1.000 49.08196 151 GLY A CA 1
ATOM 1093 C C . GLY A 1 171 ? 36.67463 85.63435 85.08343 1.000 56.87270 151 GLY A C 1
ATOM 1094 O O . GLY A 1 171 ? 37.78815 85.31865 85.51045 1.000 57.17866 151 GLY A O 1
ATOM 1095 N N . ASN A 1 172 ? 35.97997 86.65380 85.58020 1.000 49.70264 152 ASN A N 1
ATOM 1096 C CA . ASN A 1 172 ? 36.55087 87.57367 86.55439 1.000 55.09211 152 ASN A CA 1
ATOM 1097 C C . ASN A 1 172 ? 36.22634 87.14341 87.98446 1.000 56.82937 152 ASN A C 1
ATOM 1098 O O . ASN A 1 172 ? 35.32474 86.33980 88.23305 1.000 57.25032 152 ASN A O 1
ATOM 1103 N N . VAL A 1 173 ? 36.98417 87.69486 88.92963 1.000 59.45578 153 VAL A N 1
ATOM 1104 C CA . VAL A 1 173 ? 36.84737 87.35520 90.33853 1.000 54.98763 153 VAL A CA 1
ATOM 1105 C C . VAL A 1 173 ? 36.25707 88.53687 91.10086 1.000 63.11513 153 VAL A C 1
ATOM 1106 O O . VAL A 1 173 ? 36.23918 89.67828 90.62916 1.000 52.26299 153 VAL A O 1
ATOM 1110 N N . GLY A 1 174 ? 35.78375 88.24520 92.30934 1.000 60.49435 154 GLY A N 1
ATOM 1111 C CA . GLY A 1 174 ? 35.38651 89.26505 93.27171 1.000 61.57667 154 GLY A CA 1
ATOM 1112 C C . GLY A 1 174 ? 34.20369 90.13696 92.90920 1.000 68.41985 154 GLY A C 1
ATOM 1113 O O . GLY A 1 174 ? 34.20910 91.33583 93.21571 1.000 62.27173 154 GLY A O 1
ATOM 1114 N N . GLU A 1 175 ? 33.17158 89.56331 92.29375 1.000 64.10745 155 GLU A N 1
ATOM 1115 C CA . GLU A 1 175 ? 31.96173 90.33389 92.03238 1.000 50.68746 155 GLU A CA 1
ATOM 1116 C C . GLU A 1 175 ? 30.99517 90.29966 93.20517 1.000 66.53084 155 GLU A C 1
ATOM 1117 O O . GLU A 1 175 ? 30.25778 91.26845 93.42238 1.000 65.48999 155 GLU A O 1
ATOM 1123 N N . GLU A 1 176 ? 30.98658 89.21432 93.97002 1.000 57.25555 156 GLU A N 1
ATOM 1124 C CA . GLU A 1 176 ? 30.02544 89.02973 95.04478 1.000 68.51884 156 GLU A CA 1
ATOM 1125 C C . GLU A 1 176 ? 30.60597 89.44480 96.39055 1.000 68.31716 156 GLU A C 1
ATOM 1126 O O . GLU A 1 176 ? 31.80818 89.31773 96.63931 1.000 64.11659 156 GLU A O 1
ATOM 1132 N N . GLY A 1 177 ? 29.72236 89.95050 97.25053 1.000 76.83213 157 GLY A N 1
ATOM 1133 C CA . GLY A 1 177 ? 30.04572 90.28018 98.62883 1.000 52.17407 157 GLY A CA 1
ATOM 1134 C C . GLY A 1 177 ? 31.24778 91.18585 98.77108 1.000 73.69465 157 GLY A C 1
ATOM 1135 O O . GLY A 1 177 ? 31.39595 92.18553 98.05912 1.000 65.47851 157 GLY A O 1
ATOM 1136 N N . SER A 1 178 ? 32.13026 90.82543 99.70472 1.000 60.04907 158 SER A N 1
ATOM 1137 C CA . SER A 1 178 ? 33.30710 91.62109 100.03238 1.000 68.45180 158 SER A CA 1
ATOM 1138 C C . SER A 1 178 ? 34.35572 91.63275 98.92670 1.000 69.01418 158 SER A C 1
ATOM 1139 O O . SER A 1 178 ? 35.38992 92.28923 99.09618 1.000 71.35118 158 SER A O 1
ATOM 1142 N N . GLY A 1 179 ? 34.13232 90.92577 97.81500 1.000 77.43406 159 GLY A N 1
ATOM 1143 C CA . GLY A 1 179 ? 35.04501 91.03211 96.68831 1.000 67.25101 159 GLY A CA 1
ATOM 1144 C C . GLY A 1 179 ? 35.14721 92.44454 96.15011 1.000 63.55288 159 GLY A C 1
ATOM 1145 O O . GLY A 1 179 ? 36.21010 92.85665 95.67863 1.000 62.73724 159 GLY A O 1
ATOM 1146 N N . ASP A 1 180 ? 34.04579 93.19582 96.20318 1.000 56.54193 160 ASP A N 1
ATOM 1147 C CA . ASP A 1 180 ? 34.03619 94.63219 95.91613 1.000 60.22812 160 ASP A CA 1
ATOM 1148 C C . ASP A 1 180 ? 34.62971 94.94738 94.54594 1.000 54.80400 160 ASP A C 1
ATOM 1149 O O . ASP A 1 180 ? 35.36970 95.91942 94.37636 1.000 59.92216 160 ASP A O 1
ATOM 1154 N N . LEU A 1 181 ? 34.31034 94.10396 93.56231 1.000 53.65111 161 LEU A N 1
ATOM 1155 C CA . LEU A 1 181 ? 34.72554 94.30632 92.17367 1.000 48.76995 161 LEU A CA 1
ATOM 1156 C C . LEU A 1 181 ? 36.24437 94.30967 92.01621 1.000 68.44011 161 LEU A C 1
ATOM 1157 O O . LEU A 1 181 ? 36.78366 95.02043 91.16376 1.000 50.44952 161 LEU A O 1
ATOM 1162 N N . ARG A 1 182 ? 36.95208 93.51944 92.83097 1.000 42.35032 162 ARG A N 1
ATOM 1163 C CA . ARG A 1 182 ? 38.41160 93.52152 92.75648 1.000 61.71577 162 ARG A CA 1
ATOM 1164 C C . ARG A 1 182 ? 38.90498 93.03357 91.40039 1.000 59.57932 162 ARG A C 1
ATOM 1165 O O . ARG A 1 182 ? 39.96530 93.46647 90.93418 1.000 52.13163 162 ARG A O 1
ATOM 1173 N N . GLY A 1 183 ? 38.14862 92.15270 90.74926 1.000 48.36843 163 GLY A N 1
ATOM 1174 C CA . GLY A 1 183 ? 38.52940 91.62735 89.45384 1.000 49.77928 163 GLY A CA 1
ATOM 1175 C C . GLY A 1 183 ? 38.41274 92.63285 88.32745 1.000 55.89660 163 GLY A C 1
ATOM 1176 O O . GLY A 1 183 ? 39.39191 92.89629 87.62182 1.000 49.27563 163 GLY A O 1
ATOM 1177 N N . VAL A 1 184 ? 37.22025 93.20842 88.14962 1.000 41.43097 164 VAL A N 1
ATOM 1178 C CA . VAL A 1 184 ? 37.03153 94.16692 87.06512 1.000 52.65349 164 VAL A CA 1
ATOM 1179 C C . VAL A 1 184 ? 37.83451 95.43730 87.31224 1.000 53.93528 164 VAL A C 1
ATOM 1180 O O . VAL A 1 184 ? 38.24084 96.11172 86.35847 1.000 61.76965 164 VAL A O 1
ATOM 1184 N N . ARG A 1 185 ? 38.08144 95.79175 88.57730 1.000 46.52961 165 ARG A N 1
ATOM 1185 C CA . ARG A 1 185 ? 38.94980 96.93364 88.84734 1.000 60.76529 165 ARG A CA 1
ATOM 1186 C C . ARG A 1 185 ? 40.35862 96.68970 88.32366 1.000 63.72691 165 ARG A C 1
ATOM 1187 O O . ARG A 1 185 ? 40.96693 97.58393 87.72419 1.000 57.60731 165 ARG A O 1
ATOM 1195 N N . TYR A 1 186 ? 40.89082 95.48130 88.52339 1.000 41.29654 166 TYR A N 1
ATOM 1196 C CA . TYR A 1 186 ? 42.21810 95.18495 87.99589 1.000 44.50814 166 TYR A CA 1
ATOM 1197 C C . TYR A 1 186 ? 42.21425 95.16785 86.47228 1.000 49.32725 166 TYR A C 1
ATOM 1198 O O . TYR A 1 186 ? 43.14621 95.67839 85.83895 1.000 60.68244 166 TYR A O 1
ATOM 1207 N N . LEU A 1 187 ? 41.17797 94.58009 85.86784 1.000 45.19560 167 LEU A N 1
ATOM 1208 C CA . LEU A 1 187 ? 41.12374 94.48631 84.41274 1.000 55.20503 167 LEU A CA 1
ATOM 1209 C C . LEU A 1 187 ? 41.11090 95.86423 83.76612 1.000 55.90359 167 LEU A C 1
ATOM 1210 O O . LEU A 1 187 ? 41.74133 96.07391 82.72316 1.000 56.21897 167 LEU A O 1
ATOM 1215 N N . LEU A 1 188 ? 40.41533 96.82138 84.38008 1.000 42.31542 168 LEU A N 1
ATOM 1216 C CA . LEU A 1 188 ? 40.14744 98.10583 83.74838 1.000 49.47989 168 LEU A CA 1
ATOM 1217 C C . LEU A 1 188 ? 41.03260 99.24188 84.24783 1.000 61.18912 168 LEU A C 1
ATOM 1218 O O . LEU A 1 188 ? 40.97627 100.33700 83.67731 1.000 60.65254 168 LEU A O 1
ATOM 1223 N N . THR A 1 189 ? 41.84391 99.02381 85.28713 1.000 48.56651 169 THR A N 1
ATOM 1224 C CA . THR A 1 189 ? 42.75368 100.05821 85.76424 1.000 48.00430 169 THR A CA 1
ATOM 1225 C C . THR A 1 189 ? 44.21795 99.64726 85.77651 1.000 60.71926 169 THR A C 1
ATOM 1226 O O . THR A 1 189 ? 45.08127 100.52776 85.87034 1.000 64.03087 169 THR A O 1
ATOM 1230 N N . LYS A 1 190 ? 44.52711 98.35325 85.68256 1.000 57.63389 170 LYS A N 1
ATOM 1231 C CA . LYS A 1 190 ? 45.91557 97.90127 85.75533 1.000 67.11890 170 LYS A CA 1
ATOM 1232 C C . LYS A 1 190 ? 46.28234 96.80273 84.77013 1.000 49.66370 170 LYS A C 1
ATOM 1233 O O . LYS A 1 190 ? 47.46951 96.66631 84.45641 1.000 65.16011 170 LYS A O 1
ATOM 1239 N N . GLY A 1 191 ? 45.32920 96.03307 84.25114 1.000 56.79048 171 GLY A N 1
ATOM 1240 C CA . GLY A 1 191 ? 45.63610 94.88276 83.43044 1.000 37.48818 171 GLY A CA 1
ATOM 1241 C C . GLY A 1 191 ? 45.97128 95.22621 81.98991 1.000 58.88608 171 GLY A C 1
ATOM 1242 O O . GLY A 1 191 ? 45.91731 96.37384 81.54758 1.000 44.48470 171 GLY A O 1
ATOM 1243 N N . LYS A 1 192 ? 46.31047 94.17038 81.24597 1.000 48.14539 172 LYS A N 1
ATOM 1244 C CA . LYS A 1 192 ? 46.76961 94.30444 79.86569 1.000 58.34698 172 LYS A CA 1
ATOM 1245 C C . LYS A 1 192 ? 45.76652 95.05668 78.99543 1.000 64.51829 172 LYS A C 1
ATOM 1246 O O . LYS A 1 192 ? 46.15909 95.80830 78.09477 1.000 56.28027 172 LYS A O 1
ATOM 1252 N N . TYR A 1 193 ? 44.46953 94.87032 79.24417 1.000 51.73260 173 TYR A N 1
ATOM 1253 C CA . TYR A 1 193 ? 43.42616 95.41808 78.38748 1.000 58.04617 173 TYR A CA 1
ATOM 1254 C C . TYR A 1 193 ? 42.81247 96.70078 78.94635 1.000 52.94835 173 TYR A C 1
ATOM 1255 O O . TYR A 1 193 ? 41.75109 97.12680 78.47762 1.000 60.25862 173 TYR A O 1
ATOM 1264 N N . LYS A 1 194 ? 43.46927 97.32949 79.92747 1.000 50.46646 174 LYS A N 1
ATOM 1265 C CA . LYS A 1 194 ? 42.89575 98.49335 80.60175 1.000 49.58372 174 LYS A CA 1
ATOM 1266 C C . LYS A 1 194 ? 42.66115 99.66026 79.64979 1.000 58.21248 174 LYS A C 1
ATOM 1267 O O . LYS A 1 194 ? 41.74998 100.46528 79.87111 1.000 54.21630 174 LYS A O 1
ATOM 1273 N N . ASP A 1 195 ? 43.46050 99.77510 78.59486 1.000 46.28936 175 ASP A N 1
ATOM 1274 C CA . ASP A 1 195 ? 43.33410 100.87644 77.65237 1.000 56.00191 175 ASP A CA 1
ATOM 1275 C C . ASP A 1 195 ? 42.57572 100.49551 76.39121 1.000 63.84248 175 ASP A C 1
ATOM 1276 O O . ASP A 1 195 ? 42.32751 101.36407 75.55046 1.000 56.37262 175 ASP A O 1
ATOM 1281 N N . ARG A 1 196 ? 42.19086 99.22633 76.24361 1.000 53.02881 176 ARG A N 1
ATOM 1282 C CA . ARG A 1 196 ? 41.50968 98.76588 75.04371 1.000 65.59538 176 ARG A CA 1
ATOM 1283 C C . ARG A 1 196 ? 40.01611 98.51970 75.21563 1.000 59.59644 176 ARG A C 1
ATOM 1284 O O . ARG A 1 196 ? 39.29534 98.51378 74.21295 1.000 56.24082 176 ARG A O 1
ATOM 1292 N N . VAL A 1 197 ? 39.52876 98.32370 76.43911 1.000 51.08031 177 VAL A N 1
ATOM 1293 C CA . VAL A 1 197 ? 38.11110 98.02787 76.63133 1.000 49.67293 177 VAL A CA 1
ATOM 1294 C C . VAL A 1 197 ? 37.31332 99.30762 76.39559 1.000 65.63677 177 VAL A C 1
ATOM 1295 O O . VAL A 1 197 ? 37.36341 100.24101 77.20078 1.000 63.52365 177 VAL A O 1
ATOM 1299 N N . LYS A 1 198 ? 36.55704 99.34452 75.29988 1.000 52.59187 178 LYS A N 1
ATOM 1300 C CA . LYS A 1 198 ? 35.65609 100.44911 75.01182 1.000 55.88247 178 LYS A CA 1
ATOM 1301 C C . LYS A 1 198 ? 34.19141 100.05051 75.08635 1.000 48.94921 178 LYS A C 1
ATOM 1302 O O . LYS A 1 198 ? 33.32145 100.92300 74.97971 1.000 52.40729 178 LYS A O 1
ATOM 1308 N N . SER A 1 199 ? 33.90146 98.76167 75.25386 1.000 43.46487 179 SER A N 1
ATOM 1309 C CA . SER A 1 199 ? 32.55064 98.27001 75.49842 1.000 51.13553 179 SER A CA 1
ATOM 1310 C C . SER A 1 199 ? 32.66305 97.10315 76.46268 1.000 49.65629 179 SER A C 1
ATOM 1311 O O . SER A 1 199 ? 33.35886 96.12424 76.17422 1.000 58.82407 179 SER A O 1
ATOM 1314 N N . PHE A 1 200 ? 31.98686 97.20439 77.60164 1.000 36.25059 180 PHE A N 1
ATOM 1315 C CA . PHE A 1 200 ? 32.05555 96.18570 78.63681 1.000 54.42198 180 PHE A CA 1
ATOM 1316 C C . PHE A 1 200 ? 30.69202 95.53514 78.79453 1.000 46.75597 180 PHE A C 1
ATOM 1317 O O . PHE A 1 200 ? 29.67844 96.22849 78.92758 1.000 54.31091 180 PHE A O 1
ATOM 1325 N N . PHE A 1 201 ? 30.67376 94.20826 78.77627 1.000 56.35297 181 PHE A N 1
ATOM 1326 C CA . PHE A 1 201 ? 29.49184 93.42895 79.10297 1.000 40.56402 181 PHE A CA 1
ATOM 1327 C C . PHE A 1 201 ? 29.79830 92.56170 80.31007 1.000 56.62178 181 PHE A C 1
ATOM 1328 O O . PHE A 1 201 ? 30.90396 92.02565 80.43613 1.000 62.61259 181 PHE A O 1
ATOM 1336 N N . SER A 1 202 ? 28.81999 92.42769 81.19492 1.000 51.34279 182 SER A N 1
ATOM 1337 C CA . SER A 1 202 ? 28.83294 91.39307 82.21487 1.000 45.01304 182 SER A CA 1
ATOM 1338 C C . SER A 1 202 ? 27.59553 90.53436 82.01643 1.000 40.12224 182 SER A C 1
ATOM 1339 O O . SER A 1 202 ? 26.48225 91.05928 81.92397 1.000 54.34547 182 SER A O 1
ATOM 1342 N N . MET A 1 203 ? 27.79124 89.22584 81.90950 1.000 44.89735 183 MET A N 1
ATOM 1343 C CA . MET A 1 203 ? 26.68001 88.28185 81.85639 1.000 64.20236 183 MET A CA 1
ATOM 1344 C C . MET A 1 203 ? 26.49086 87.74964 83.27231 1.000 45.64958 183 MET A C 1
ATOM 1345 O O . MET A 1 203 ? 27.26734 86.91701 83.74333 1.000 53.26156 183 MET A O 1
ATOM 1350 N N . ASP A 1 204 ? 25.46151 88.24863 83.95391 1.000 54.15483 184 ASP A N 1
ATOM 1351 C CA . ASP A 1 204 ? 25.18788 87.91447 85.34763 1.000 46.81263 184 ASP A CA 1
ATOM 1352 C C . ASP A 1 204 ? 23.70670 87.59420 85.46583 1.000 59.29952 184 ASP A C 1
ATOM 1353 O O . ASP A 1 204 ? 22.86148 88.43912 85.15155 1.000 56.82619 184 ASP A O 1
ATOM 1358 N N . GLY A 1 205 ? 23.39303 86.37876 85.90270 1.000 49.05609 185 GLY A N 1
ATOM 1359 C CA . GLY A 1 205 ? 22.01332 85.95118 86.00178 1.000 49.98674 185 GLY A CA 1
ATOM 1360 C C . GLY A 1 205 ? 21.50778 85.29069 84.73690 1.000 65.40653 185 GLY A C 1
ATOM 1361 O O . GLY A 1 205 ? 22.17607 85.23275 83.70014 1.000 61.63792 185 GLY A O 1
ATOM 1362 N N . THR A 1 206 ? 20.27202 84.79707 84.82799 1.000 58.05264 186 THR A N 1
ATOM 1363 C CA . THR A 1 206 ? 19.66109 84.02176 83.75694 1.000 58.07932 186 THR A CA 1
ATOM 1364 C C . THR A 1 206 ? 18.63412 84.80153 82.94684 1.000 60.43409 186 THR A C 1
ATOM 1365 O O . THR A 1 206 ? 18.22376 84.32667 81.88357 1.000 74.70336 186 THR A O 1
ATOM 1369 N N . ASP A 1 207 ? 18.20094 85.96774 83.41642 1.000 66.24130 187 ASP A N 1
ATOM 1370 C CA . ASP A 1 207 ? 17.18132 86.74346 82.71139 1.000 72.37104 187 ASP A CA 1
ATOM 1371 C C . ASP A 1 207 ? 17.81391 87.38741 81.48414 1.000 64.68989 187 ASP A C 1
ATOM 1372 O O . ASP A 1 207 ? 18.50192 88.40514 81.58523 1.000 63.53357 187 ASP A O 1
ATOM 1377 N N . ALA A 1 208 ? 17.56989 86.80492 80.31065 1.000 58.59897 188 ALA A N 1
ATOM 1378 C CA . ALA A 1 208 ? 18.13011 87.33085 79.07250 1.000 58.40780 188 ALA A CA 1
ATOM 1379 C C . ALA A 1 208 ? 17.41195 88.57683 78.57557 1.000 67.62301 188 ALA A C 1
ATOM 1380 O O . ALA A 1 208 ? 17.80140 89.12359 77.53798 1.000 67.94452 188 ALA A O 1
ATOM 1382 N N . SER A 1 209 ? 16.38783 89.04178 79.28515 1.000 57.58601 189 SER A N 1
ATOM 1383 C CA . SER A 1 209 ? 15.69857 90.27726 78.94470 1.000 72.56096 189 SER A CA 1
ATOM 1384 C C . SER A 1 209 ? 16.16499 91.45649 79.78646 1.000 87.85274 189 SER A C 1
ATOM 1385 O O . SER A 1 209 ? 15.74583 92.58974 79.53025 1.000 68.87073 189 SER A O 1
ATOM 1388 N N . ARG A 1 210 ? 17.02738 91.22135 80.77287 1.000 72.00922 190 ARG A N 1
ATOM 1389 C CA . ARG A 1 210 ? 17.51247 92.29433 81.62629 1.000 72.45207 190 ARG A CA 1
ATOM 1390 C C . ARG A 1 210 ? 18.54906 93.12456 80.87945 1.000 75.87967 190 ARG A C 1
ATOM 1391 O O . ARG A 1 210 ? 19.33738 92.59881 80.08441 1.000 69.54483 190 ARG A O 1
ATOM 1399 N N . ILE A 1 211 ? 18.52199 94.43493 81.11524 1.000 70.94811 191 ILE A N 1
ATOM 1400 C CA . ILE A 1 211 ? 19.52929 95.35667 80.59164 1.000 68.34362 191 ILE A CA 1
ATOM 1401 C C . ILE A 1 211 ? 19.90490 96.27277 81.75099 1.000 63.34776 191 ILE A C 1
ATOM 1402 O O . ILE A 1 211 ? 19.26060 97.29904 81.98477 1.000 59.51527 191 ILE A O 1
ATOM 1407 N N . VAL A 1 212 ? 20.94123 95.89944 82.49831 1.000 50.03510 192 VAL A N 1
ATOM 1408 C CA . VAL A 1 212 ? 21.39478 96.72024 83.61714 1.000 53.15885 192 VAL A CA 1
ATOM 1409 C C . VAL A 1 212 ? 22.20556 97.87107 83.02874 1.000 49.44165 192 VAL A C 1
ATOM 1410 O O . VAL A 1 212 ? 23.35163 97.69253 82.61237 1.000 57.60465 192 VAL A O 1
ATOM 1414 N N . THR A 1 213 ? 21.60640 99.05971 82.98895 1.000 43.48223 193 THR A N 1
ATOM 1415 C CA . THR A 1 213 ? 22.28501 100.25598 82.51624 1.000 51.42664 193 THR A CA 1
ATOM 1416 C C . THR A 1 213 ? 22.72378 101.16644 83.65061 1.000 47.83295 193 THR A C 1
ATOM 1417 O O . THR A 1 213 ? 23.42052 102.15420 83.39730 1.000 59.22167 193 THR A O 1
ATOM 1421 N N . GLY A 1 214 ? 22.34101 100.85669 84.88212 1.000 43.86007 194 GLY A N 1
ATOM 1422 C CA . GLY A 1 214 ? 22.69236 101.68325 86.01621 1.000 46.59634 194 GLY A CA 1
ATOM 1423 C C . GLY A 1 214 ? 23.37092 100.87210 87.09994 1.000 54.39486 194 GLY A C 1
ATOM 1424 O O . GLY A 1 214 ? 23.07463 99.69553 87.30658 1.000 53.65824 194 GLY A O 1
ATOM 1425 N N . GLY A 1 215 ? 24.29631 101.52782 87.79286 1.000 46.54556 195 GLY A N 1
ATOM 1426 C CA . GLY A 1 215 ? 25.02920 100.89390 88.86872 1.000 46.42268 195 GLY A CA 1
ATOM 1427 C C . GLY A 1 215 ? 24.80963 101.55423 90.21411 1.000 55.06070 195 GLY A C 1
ATOM 1428 O O . GLY A 1 215 ? 25.12575 102.73413 90.39421 1.000 46.14733 195 GLY A O 1
ATOM 1429 N N . VAL A 1 216 ? 24.25173 100.80607 91.16145 1.000 43.77123 196 VAL A N 1
ATOM 1430 C CA . VAL A 1 216 ? 24.04865 101.30145 92.51897 1.000 43.96811 196 VAL A CA 1
ATOM 1431 C C . VAL A 1 216 ? 25.37090 101.22046 93.27329 1.000 47.32348 196 VAL A C 1
ATOM 1432 O O . VAL A 1 216 ? 25.97848 100.14878 93.36924 1.000 49.38454 196 VAL A O 1
ATOM 1436 N N . GLY A 1 217 ? 25.82796 102.36223 93.79629 1.000 47.23931 197 GLY A N 1
ATOM 1437 C CA . GLY A 1 217 ? 27.06833 102.40726 94.53974 1.000 53.47850 197 GLY A CA 1
ATOM 1438 C C . GLY A 1 217 ? 26.90064 102.08940 96.01720 1.000 52.33235 197 GLY A C 1
ATOM 1439 O O . GLY A 1 217 ? 25.81478 102.19928 96.58318 1.000 54.09758 197 GLY A O 1
ATOM 1440 N N . SER A 1 218 ? 28.00623 101.69387 96.64571 1.000 63.59004 198 SER A N 1
ATOM 1441 C CA . SER A 1 218 ? 28.01517 101.33673 98.05839 1.000 60.79475 198 SER A CA 1
ATOM 1442 C C . SER A 1 218 ? 29.20155 101.99438 98.75010 1.000 63.38673 198 SER A C 1
ATOM 1443 O O . SER A 1 218 ? 30.32494 101.95305 98.23883 1.000 53.26921 198 SER A O 1
ATOM 1446 N N . LYS A 1 219 ? 28.94057 102.59360 99.91147 1.000 61.43203 199 LYS A N 1
ATOM 1447 C CA . LYS A 1 219 ? 29.95728 103.14161 100.80637 1.000 41.31697 199 LYS A CA 1
ATOM 1448 C C . LYS A 1 219 ? 29.62478 102.68579 102.21608 1.000 62.09134 199 LYS A C 1
ATOM 1449 O O . LYS A 1 219 ? 28.57576 103.05115 102.75588 1.000 50.23675 199 LYS A O 1
ATOM 1455 N N . ARG A 1 220 ? 30.51173 101.89620 102.81224 1.000 39.66059 200 ARG A N 1
ATOM 1456 C CA . ARG A 1 220 ? 30.24282 101.27758 104.10181 1.000 48.36600 200 ARG A CA 1
ATOM 1457 C C . ARG A 1 220 ? 31.42928 101.47716 105.03026 1.000 65.31625 200 ARG A C 1
ATOM 1458 O O . ARG A 1 220 ? 32.57952 101.26331 104.63424 1.000 54.13249 200 ARG A O 1
ATOM 1466 N N . TYR A 1 221 ? 31.14273 101.88606 106.26278 1.000 49.19346 201 TYR A N 1
ATOM 1467 C CA . TYR A 1 221 ? 32.16737 102.20108 107.24304 1.000 47.79445 201 TYR A CA 1
ATOM 1468 C C . TYR A 1 221 ? 31.85857 101.53131 108.57196 1.000 59.03841 201 TYR A C 1
ATOM 1469 O O . TYR A 1 221 ? 30.69778 101.31440 108.92751 1.000 61.98777 201 TYR A O 1
ATOM 1478 N N . ARG A 1 222 ? 32.91924 101.20875 109.30121 1.000 66.81757 202 ARG A N 1
ATOM 1479 C CA . ARG A 1 222 ? 32.84968 100.92250 110.72680 1.000 55.30458 202 ARG A CA 1
ATOM 1480 C C . ARG A 1 222 ? 33.53632 102.06029 111.46382 1.000 65.93052 202 ARG A C 1
ATOM 1481 O O . ARG A 1 222 ? 34.72414 102.32014 111.23791 1.000 44.79473 202 ARG A O 1
ATOM 1489 N N . ILE A 1 223 ? 32.79024 102.74890 112.32037 1.000 44.95438 203 ILE A N 1
ATOM 1490 C CA . ILE A 1 223 ? 33.34071 103.81313 113.14793 1.000 46.01264 203 ILE A CA 1
ATOM 1491 C C . ILE A 1 223 ? 33.52819 103.25957 114.55121 1.000 45.42963 203 ILE A C 1
ATOM 1492 O O . ILE A 1 223 ? 32.56165 102.82617 115.19013 1.000 52.47456 203 ILE A O 1
ATOM 1497 N N . THR A 1 224 ? 34.77109 103.24561 115.02084 1.000 48.06648 204 THR A N 1
ATOM 1498 C CA . THR A 1 224 ? 35.09293 102.79178 116.36603 1.000 59.78933 204 THR A CA 1
ATOM 1499 C C . THR A 1 224 ? 35.38094 104.01061 117.23374 1.000 45.97935 204 THR A C 1
ATOM 1500 O O . THR A 1 224 ? 36.31989 104.76668 116.95975 1.000 56.51640 204 THR A O 1
ATOM 1504 N N . TYR A 1 225 ? 34.55227 104.21362 118.25321 1.000 48.36725 205 TYR A N 1
ATOM 1505 C CA . TYR A 1 225 ? 34.68687 105.33092 119.17589 1.000 56.14658 205 TYR A CA 1
ATOM 1506 C C . TYR A 1 225 ? 35.41350 104.85881 120.42608 1.000 65.37818 205 TYR A C 1
ATOM 1507 O O . TYR A 1 225 ? 35.00183 103.87602 121.05275 1.000 54.70281 205 TYR A O 1
ATOM 1516 N N . LYS A 1 226 ? 36.47779 105.56503 120.79521 1.000 52.85559 206 LYS A N 1
ATOM 1517 C CA . LYS A 1 226 ? 37.28826 105.19831 121.94488 1.000 47.81434 206 LYS A CA 1
ATOM 1518 C C . LYS A 1 226 ? 37.30412 106.32753 122.96636 1.000 52.95496 206 LYS A C 1
ATOM 1519 O O . LYS A 1 226 ? 37.16053 107.50522 122.62129 1.000 59.87200 206 LYS A O 1
ATOM 1525 N N . GLY A 1 227 ? 37.47379 105.95127 124.23234 1.000 56.30849 207 GLY A N 1
ATOM 1526 C CA . GLY A 1 227 ? 37.50745 106.90055 125.31902 1.000 56.00735 207 GLY A CA 1
ATOM 1527 C C . GLY A 1 227 ? 38.30296 106.38737 126.50241 1.000 73.13087 207 GLY A C 1
ATOM 1528 O O . GLY A 1 227 ? 38.80312 105.25790 126.50169 1.000 54.15514 207 GLY A O 1
ATOM 1529 N N . PRO A 1 228 ? 38.42702 107.21157 127.54692 1.000 64.48873 208 PRO A N 1
ATOM 1530 C CA . PRO A 1 228 ? 39.24156 106.80055 128.70109 1.000 69.93818 208 PRO A CA 1
ATOM 1531 C C . PRO A 1 228 ? 38.61532 105.69256 129.52655 1.000 64.36566 208 PRO A C 1
ATOM 1532 O O . PRO A 1 228 ? 39.34623 104.85069 130.06248 1.000 71.93191 208 PRO A O 1
ATOM 1536 N N . GLY A 1 229 ? 37.29378 105.66053 129.64803 1.000 60.49789 209 GLY A N 1
ATOM 1537 C CA . GLY A 1 229 ? 36.64991 104.69195 130.50854 1.000 64.35951 209 GLY A CA 1
ATOM 1538 C C . GLY A 1 229 ? 36.65913 105.12891 131.96152 1.000 56.63374 209 GLY A C 1
ATOM 1539 O O . GLY A 1 229 ? 36.93582 106.28211 132.30545 1.000 77.12967 209 GLY A O 1
ATOM 1540 N N . GLY A 1 230 ? 36.34800 104.17474 132.82927 1.000 66.10935 210 GLY A N 1
ATOM 1541 C CA . GLY A 1 230 ? 36.30298 104.41167 134.25437 1.000 61.72619 210 GLY A CA 1
ATOM 1542 C C . GLY A 1 230 ? 35.01961 103.89835 134.86672 1.000 73.37186 210 GLY A C 1
ATOM 1543 O O . GLY A 1 230 ? 34.11680 103.41507 134.18602 1.000 71.58570 210 GLY A O 1
ATOM 1544 N N . HIS A 1 231 ? 34.95380 104.00904 136.19065 1.000 67.52857 211 HIS A N 1
ATOM 1545 C CA . HIS A 1 231 ? 33.79490 103.54349 136.93883 1.000 65.67008 211 HIS A CA 1
ATOM 1546 C C . HIS A 1 231 ? 32.57271 104.40464 136.64477 1.000 75.88145 211 HIS A C 1
ATOM 1547 O O . HIS A 1 231 ? 32.65473 105.63589 136.59778 1.000 49.92783 211 HIS A O 1
ATOM 1554 N N . SER A 1 232 ? 31.42779 103.74265 136.45305 1.000 63.26483 212 SER A N 1
ATOM 1555 C CA . SER A 1 232 ? 30.19445 104.46002 136.14246 1.000 67.69366 212 SER A CA 1
ATOM 1556 C C . SER A 1 232 ? 29.79442 105.40840 137.26397 1.000 78.12916 212 SER A C 1
ATOM 1557 O O . SER A 1 232 ? 29.18990 106.45555 137.00440 1.000 68.93316 212 SER A O 1
ATOM 1560 N N . TYR A 1 233 ? 30.11842 105.06332 138.50990 1.000 80.63859 213 TYR A N 1
ATOM 1561 C CA . TYR A 1 233 ? 29.80366 105.91694 139.65063 1.000 64.72122 213 TYR A CA 1
ATOM 1562 C C . TYR A 1 233 ? 30.94432 106.88729 139.94916 1.000 75.31877 213 TYR A C 1
ATOM 1563 O O . TYR A 1 233 ? 30.75334 108.10733 139.93398 1.000 58.88334 213 TYR A O 1
ATOM 1572 N N . GLY A 1 234 ? 32.13831 106.35361 140.21289 1.000 62.70660 214 GLY A N 1
ATOM 1573 C CA . GLY A 1 234 ? 33.24577 107.20511 140.61505 1.000 66.06096 214 GLY A CA 1
ATOM 1574 C C . GLY A 1 234 ? 33.70826 108.14813 139.52054 1.000 73.43333 214 GLY A C 1
ATOM 1575 O O . GLY A 1 234 ? 33.98868 109.32112 139.78052 1.000 70.95359 214 GLY A O 1
ATOM 1576 N N . ALA A 1 235 ? 33.79320 107.65741 138.28455 1.000 76.24247 215 ALA A N 1
ATOM 1577 C CA . ALA A 1 235 ? 34.26728 108.46480 137.16996 1.000 68.48220 215 ALA A CA 1
ATOM 1578 C C . ALA A 1 235 ? 33.13350 109.12266 136.39006 1.000 56.98551 215 ALA A C 1
ATOM 1579 O O . ALA A 1 235 ? 33.34962 109.55835 135.25271 1.000 64.79362 215 ALA A O 1
ATOM 1581 N N . PHE A 1 236 ? 31.93870 109.20679 136.97288 1.000 62.10626 216 PHE A N 1
ATOM 1582 C CA . PHE A 1 236 ? 30.81731 109.84597 136.29601 1.000 67.24976 216 PHE A CA 1
ATOM 1583 C C . PHE A 1 236 ? 31.13260 111.30446 135.99291 1.000 66.51106 216 PHE A C 1
ATOM 1584 O O . PHE A 1 236 ? 31.64917 112.03331 136.84397 1.000 59.40587 216 PHE A O 1
ATOM 1592 N N . GLY A 1 237 ? 30.82049 111.72606 134.77077 1.000 61.90240 217 GLY A N 1
ATOM 1593 C CA . GLY A 1 237 ? 31.15513 113.04464 134.28097 1.000 63.51824 217 GLY A CA 1
ATOM 1594 C C . GLY A 1 237 ? 32.19069 113.04384 133.17807 1.000 59.60667 217 GLY A C 1
ATOM 1595 O O . GLY A 1 237 ? 32.28585 114.02897 132.43387 1.000 57.37903 217 GLY A O 1
ATOM 1596 N N . LEU A 1 238 ? 32.97164 111.97279 133.05763 1.000 53.99899 218 LEU A N 1
ATOM 1597 C CA . LEU A 1 238 ? 33.90217 111.83600 131.95071 1.000 68.55885 218 LEU A CA 1
ATOM 1598 C C . LEU A 1 238 ? 33.14499 111.61534 130.64411 1.000 70.02724 218 LEU A C 1
ATOM 1599 O O . LEU A 1 238 ? 31.95512 111.28663 130.62861 1.000 49.20221 218 LEU A O 1
ATOM 1604 N N . VAL A 1 239 ? 33.85560 111.80530 129.53225 1.000 78.21253 219 VAL A N 1
ATOM 1605 C CA . VAL A 1 239 ? 33.25519 111.58833 128.22343 1.000 55.78024 219 VAL A CA 1
ATOM 1606 C C . VAL A 1 239 ? 32.95006 110.10595 128.03463 1.000 60.35668 219 VAL A C 1
ATOM 1607 O O . VAL A 1 239 ? 33.65793 109.22772 128.54648 1.000 58.00774 219 VAL A O 1
ATOM 1611 N N . ASN A 1 240 ? 31.87905 109.82321 127.29588 1.000 55.46935 220 ASN A N 1
ATOM 1612 C CA . ASN A 1 240 ? 31.44772 108.45749 127.01906 1.000 55.02691 220 ASN A CA 1
ATOM 1613 C C . ASN A 1 240 ? 31.36107 108.26566 125.51193 1.000 66.10614 220 ASN A C 1
ATOM 1614 O O . ASN A 1 240 ? 30.53467 108.92457 124.85660 1.000 58.63995 220 ASN A O 1
ATOM 1619 N N . PRO A 1 241 ? 32.17774 107.39249 124.91811 1.000 52.58693 221 PRO A N 1
ATOM 1620 C CA . PRO A 1 241 ? 32.09590 107.18677 123.46364 1.000 49.33313 221 PRO A CA 1
ATOM 1621 C C . PRO A 1 241 ? 30.76094 106.62770 123.00678 1.000 57.11534 221 PRO A C 1
ATOM 1622 O O . PRO A 1 241 ? 30.42228 106.77137 121.82468 1.000 44.36345 221 PRO A O 1
ATOM 1626 N N . MET A 1 242 ? 29.99509 105.99610 123.90281 1.000 50.39886 222 MET A N 1
ATOM 1627 C CA . MET A 1 242 ? 28.66007 105.52627 123.54401 1.000 48.13953 222 MET A CA 1
ATOM 1628 C C . MET A 1 242 ? 27.76314 106.68453 123.12459 1.000 45.90560 222 MET A C 1
ATOM 1629 O O . MET A 1 242 ? 26.93345 106.54108 122.21858 1.000 46.89564 222 MET A O 1
ATOM 1634 N N . VAL A 1 243 ? 27.91982 107.84449 123.76685 1.000 41.02764 223 VAL A N 1
ATOM 1635 C CA . VAL A 1 243 ? 27.07563 108.98951 123.44055 1.000 45.37672 223 VAL A CA 1
ATOM 1636 C C . VAL A 1 243 ? 27.44780 109.56344 122.08023 1.000 56.97814 223 VAL A C 1
ATOM 1637 O O . VAL A 1 243 ? 26.57136 109.89364 121.27174 1.000 53.66269 223 VAL A O 1
ATOM 1641 N N . ALA A 1 244 ? 28.74817 109.70057 121.80696 1.000 52.77437 224 ALA A N 1
ATOM 1642 C CA . ALA A 1 244 ? 29.17640 110.20009 120.50431 1.000 49.45629 224 ALA A CA 1
ATOM 1643 C C . ALA A 1 244 ? 28.69515 109.28555 119.38520 1.000 61.21936 224 ALA A C 1
ATOM 1644 O O . ALA A 1 244 ? 28.26943 109.75930 118.32484 1.000 49.10873 224 ALA A O 1
ATOM 1646 N N . MET A 1 245 ? 28.74540 107.97020 119.60772 1.000 50.77758 225 MET A N 1
ATOM 1647 C CA . MET A 1 245 ? 28.21061 107.03143 118.62737 1.000 42.27116 225 MET A CA 1
ATOM 1648 C C . MET A 1 245 ? 26.70770 107.21111 118.46427 1.000 57.51903 225 MET A C 1
ATOM 1649 O O . MET A 1 245 ? 26.19160 107.24700 117.34043 1.000 49.37078 225 MET A O 1
ATOM 1654 N N . SER A 1 246 ? 25.98629 107.31496 119.58401 1.000 50.08453 226 SER A N 1
ATOM 1655 C CA . SER A 1 246 ? 24.54009 107.50028 119.52160 1.000 50.42148 226 SER A CA 1
ATOM 1656 C C . SER A 1 246 ? 24.18570 108.81078 118.83169 1.000 59.07363 226 SER A C 1
ATOM 1657 O O . SER A 1 246 ? 23.26211 108.85981 118.01070 1.000 39.57253 226 SER A O 1
ATOM 1660 N N . GLN A 1 247 ? 24.91613 109.88336 119.14927 1.000 46.59065 227 GLN A N 1
ATOM 1661 C CA . GLN A 1 247 ? 24.68736 111.16406 118.48989 1.000 42.14209 227 GLN A CA 1
ATOM 1662 C C . GLN A 1 247 ? 24.94852 111.08012 116.99169 1.000 57.38297 227 GLN A C 1
ATOM 1663 O O . GLN A 1 247 ? 24.29812 111.78230 116.20875 1.000 51.60894 227 GLN A O 1
ATOM 1669 N N . THR A 1 248 ? 25.89513 110.23646 116.57461 1.000 44.14196 228 THR A N 1
ATOM 1670 C CA . THR A 1 248 ? 26.15025 110.05470 115.14892 1.000 42.71347 228 THR A CA 1
ATOM 1671 C C . THR A 1 248 ? 24.92064 109.50386 114.44209 1.000 50.76312 228 THR A C 1
ATOM 1672 O O . THR A 1 248 ? 24.51533 110.01132 113.39110 1.000 36.64081 228 THR A O 1
ATOM 1676 N N . VAL A 1 249 ? 24.31367 108.46049 115.01156 1.000 40.10770 229 VAL A N 1
ATOM 1677 C CA . VAL A 1 249 ? 23.14305 107.83960 114.39781 1.000 50.64850 229 VAL A CA 1
ATOM 1678 C C . VAL A 1 249 ? 21.99287 108.83400 114.30218 1.000 54.32423 229 VAL A C 1
ATOM 1679 O O . VAL A 1 249 ? 21.26692 108.87182 113.30015 1.000 48.47650 229 VAL A O 1
ATOM 1683 N N . VAL A 1 250 ? 21.81179 109.65837 115.33577 1.000 51.69385 230 VAL A N 1
ATOM 1684 C CA . VAL A 1 250 ? 20.68747 110.59141 115.35453 1.000 44.48232 230 VAL A CA 1
ATOM 1685 C C . VAL A 1 250 ? 20.80636 111.58992 114.20704 1.000 49.41163 230 VAL A C 1
ATOM 1686 O O . VAL A 1 250 ? 19.84477 111.83011 113.46726 1.000 59.31612 230 VAL A O 1
ATOM 1690 N N . ASP A 1 251 ? 21.99020 112.18460 114.03817 1.000 43.34175 231 ASP A N 1
ATOM 1691 C CA . ASP A 1 251 ? 22.19159 113.10997 112.92661 1.000 46.13268 231 ASP A CA 1
ATOM 1692 C C . ASP A 1 251 ? 22.25667 112.37645 111.59423 1.000 59.41252 231 ASP A C 1
ATOM 1693 O O . ASP A 1 251 ? 21.90007 112.94440 110.55477 1.000 47.37135 231 ASP A O 1
ATOM 1698 N N . PHE A 1 252 ? 22.70244 111.11838 111.61035 1.000 43.58044 232 PHE A N 1
ATOM 1699 C CA . PHE A 1 252 ? 22.77837 110.32867 110.38579 1.000 38.88553 232 PHE A CA 1
ATOM 1700 C C . PHE A 1 252 ? 21.41266 110.20288 109.72153 1.000 52.52940 232 PHE A C 1
ATOM 1701 O O . PHE A 1 252 ? 21.28878 110.37006 108.50257 1.000 48.57552 232 PHE A O 1
ATOM 1709 N N . TYR A 1 253 ? 20.37400 109.92287 110.50532 1.000 46.48522 233 TYR A N 1
ATOM 1710 C CA . TYR A 1 253 ? 19.03692 109.73636 109.95757 1.000 58.50844 233 TYR A CA 1
ATOM 1711 C C . TYR A 1 253 ? 18.30481 111.04773 109.71525 1.000 36.31689 233 TYR A C 1
ATOM 1712 O O . TYR A 1 253 ? 17.10319 111.02980 109.43210 1.000 46.68230 233 TYR A O 1
ATOM 1721 N N . LYS A 1 254 ? 19.00125 112.17580 109.80385 1.000 43.73986 234 LYS A N 1
ATOM 1722 C CA . LYS A 1 254 ? 18.47041 113.45334 109.36050 1.000 53.39885 234 LYS A CA 1
ATOM 1723 C C . LYS A 1 254 ? 19.09030 113.90772 108.04585 1.000 50.81463 234 LYS A C 1
ATOM 1724 O O . LYS A 1 254 ? 18.76003 114.99397 107.55826 1.000 44.50381 234 LYS A O 1
ATOM 1730 N N . ILE A 1 255 ? 19.96833 113.10417 107.45962 1.000 45.40455 235 ILE A N 1
ATOM 1731 C CA . ILE A 1 255 ? 20.53768 113.42650 106.14694 1.000 66.16426 235 ILE A CA 1
ATOM 1732 C C . ILE A 1 255 ? 19.44628 113.29866 105.09030 1.000 43.24539 235 ILE A C 1
ATOM 1733 O O . ILE A 1 255 ? 18.76442 112.25972 105.03606 1.000 38.76897 235 ILE A O 1
ATOM 1738 N N . PRO A 1 256 ? 19.24502 114.30079 104.23509 1.000 44.15184 236 PRO A N 1
ATOM 1739 C CA . PRO A 1 256 ? 18.21701 114.18335 103.19004 1.000 47.32229 236 PRO A CA 1
ATOM 1740 C C . PRO A 1 256 ? 18.56262 113.07578 102.20519 1.000 55.37163 236 PRO A C 1
ATOM 1741 O O . PRO A 1 256 ? 19.68562 112.99583 101.70340 1.000 65.39593 236 PRO A O 1
ATOM 1745 N N . ALA A 1 257 ? 17.58332 112.22210 101.92813 1.000 50.80652 237 ALA A N 1
ATOM 1746 C CA . ALA A 1 257 ? 17.75425 111.09988 101.00672 1.000 55.30639 237 ALA A CA 1
ATOM 1747 C C . ALA A 1 257 ? 16.68226 111.17283 99.92841 1.000 67.20175 237 ALA A C 1
ATOM 1748 O O . ALA A 1 257 ? 15.50353 110.87805 100.21147 1.000 55.99555 237 ALA A O 1
ATOM 1750 N N . PRO A 1 258 ? 17.03630 111.55131 98.70220 1.000 62.41950 238 PRO A N 1
ATOM 1751 C CA . PRO A 1 258 ? 16.02623 111.68109 97.64477 1.000 49.59407 238 PRO A CA 1
ATOM 1752 C C . PRO A 1 258 ? 15.42859 110.33931 97.25113 1.000 55.20400 238 PRO A C 1
ATOM 1753 O O . PRO A 1 258 ? 16.09915 109.30385 97.25854 1.000 49.88023 238 PRO A O 1
ATOM 1757 N N . ALA A 1 259 ? 14.13736 110.36920 96.91133 1.000 43.70072 239 ALA A N 1
ATOM 1758 C CA . ALA A 1 259 ? 13.49223 109.17542 96.37495 1.000 55.95409 239 ALA A CA 1
ATOM 1759 C C . ALA A 1 259 ? 14.06935 108.80943 95.01325 1.000 58.26788 239 ALA A C 1
ATOM 1760 O O . ALA A 1 259 ? 14.25479 107.62519 94.70914 1.000 46.74160 239 ALA A O 1
ATOM 1762 N N . LYS A 1 260 ? 14.35168 109.81329 94.17631 1.000 45.42004 240 LYS A N 1
ATOM 1763 C CA . LYS A 1 260 ? 14.98555 109.60244 92.88015 1.000 49.51354 240 LYS A CA 1
ATOM 1764 C C . LYS A 1 260 ? 16.01284 110.70664 92.65057 1.000 49.63267 240 LYS A C 1
ATOM 1765 O O . LYS A 1 260 ? 15.66911 111.89859 92.74289 1.000 59.17863 240 LYS A O 1
ATOM 1771 N N . PRO A 1 261 ? 17.27609 110.35879 92.36273 1.000 67.43782 241 PRO A N 1
ATOM 1772 C CA . PRO A 1 261 ? 17.80181 108.98888 92.30701 1.000 54.19380 241 PRO A CA 1
ATOM 1773 C C . PRO A 1 261 ? 17.79324 108.31330 93.67275 1.000 46.62230 241 PRO A C 1
ATOM 1774 O O . PRO A 1 261 ? 18.13586 108.95992 94.66341 1.000 49.89278 241 PRO A O 1
ATOM 1778 N N . LYS A 1 262 ? 17.37370 107.04844 93.71826 1.000 39.27217 242 LYS A N 1
ATOM 1779 C CA . LYS A 1 262 ? 17.18885 106.35917 94.98956 1.000 40.16446 242 LYS A CA 1
ATOM 1780 C C . LYS A 1 262 ? 18.47096 106.40131 95.80583 1.000 60.74313 242 LYS A C 1
ATOM 1781 O O . LYS A 1 262 ? 19.52222 105.94010 95.35292 1.000 41.54306 242 LYS A O 1
ATOM 1787 N N . THR A 1 263 ? 18.37880 106.97237 97.00379 1.000 56.54400 243 THR A N 1
ATOM 1788 C CA . THR A 1 263 ? 19.50195 107.09994 97.92116 1.000 51.34775 243 THR A CA 1
ATOM 1789 C C . THR A 1 263 ? 19.07007 106.56642 99.27500 1.000 58.15964 243 THR A C 1
ATOM 1790 O O . THR A 1 263 ? 18.00882 106.94461 99.78163 1.000 50.39069 243 THR A O 1
ATOM 1794 N N . THR A 1 264 ? 19.87690 105.67451 99.84698 1.000 46.59610 244 THR A N 1
ATOM 1795 C CA . THR A 1 264 ? 19.52734 105.00855 101.09389 1.000 52.07247 244 THR A CA 1
ATOM 1796 C C . THR A 1 264 ? 20.72693 105.00195 102.03095 1.000 50.08719 244 THR A C 1
ATOM 1797 O O . THR A 1 264 ? 21.87572 105.15209 101.60726 1.000 65.32568 244 THR A O 1
ATOM 1801 N N . TYR A 1 265 ? 20.44291 104.81500 103.31832 1.000 47.05505 245 TYR A N 1
ATOM 1802 C CA . TYR A 1 265 ? 21.48350 104.60055 104.31356 1.000 62.86622 245 TYR A CA 1
ATOM 1803 C C . TYR A 1 265 ? 20.89519 103.81970 105.47975 1.000 49.92835 245 TYR A C 1
ATOM 1804 O O . TYR A 1 265 ? 19.67916 103.63312 105.58008 1.000 57.70777 245 TYR A O 1
ATOM 1813 N N . ALA A 1 266 ? 21.77874 103.35354 106.36176 1.000 48.20426 246 ALA A N 1
ATOM 1814 C CA . ALA A 1 266 ? 21.35242 102.55212 107.49952 1.000 42.42679 246 ALA A CA 1
ATOM 1815 C C . ALA A 1 266 ? 22.47443 102.46508 108.52396 1.000 58.83988 246 ALA A C 1
ATOM 1816 O O . ALA A 1 266 ? 23.65262 102.40934 108.16294 1.000 48.47684 246 ALA A O 1
ATOM 1818 N N . ALA A 1 267 ? 22.09363 102.46004 109.79978 1.000 58.48856 247 ALA A N 1
ATOM 1819 C CA . ALA A 1 267 ? 22.98039 102.08300 110.89496 1.000 56.81119 247 ALA A CA 1
ATOM 1820 C C . ALA A 1 267 ? 22.61330 100.65453 111.28052 1.000 59.65127 247 ALA A C 1
ATOM 1821 O O . ALA A 1 267 ? 21.51990 100.40787 111.80030 1.000 42.15276 247 ALA A O 1
ATOM 1823 N N . SER A 1 268 ? 23.51534 99.71513 111.01880 1.000 54.08332 248 SER A N 1
ATOM 1824 C CA . SER A 1 268 ? 23.11899 98.31402 110.94885 1.000 55.72877 248 SER A CA 1
ATOM 1825 C C . SER A 1 268 ? 23.74263 97.42405 112.01045 1.000 47.92968 248 SER A C 1
ATOM 1826 O O . SER A 1 268 ? 23.09111 96.48063 112.46024 1.000 59.39343 248 SER A O 1
ATOM 1829 N N . VAL A 1 269 ? 24.98884 97.66610 112.41244 1.000 51.02784 249 VAL A N 1
ATOM 1830 C CA . VAL A 1 269 ? 25.67147 96.80335 113.37056 1.000 51.86621 249 VAL A CA 1
ATOM 1831 C C . VAL A 1 269 ? 26.30096 97.66692 114.45256 1.000 51.88118 249 VAL A C 1
ATOM 1832 O O . VAL A 1 269 ? 26.88747 98.71462 114.16050 1.000 54.07989 249 VAL A O 1
ATOM 1836 N N . THR A 1 270 ? 26.18377 97.22299 115.70319 1.000 53.41517 250 THR A N 1
ATOM 1837 C CA . THR A 1 270 ? 26.75583 97.94009 116.83270 1.000 58.57509 250 THR A CA 1
ATOM 1838 C C . THR A 1 270 ? 27.26484 96.94408 117.86747 1.000 51.18653 250 THR A C 1
ATOM 1839 O O . THR A 1 270 ? 26.85807 95.77944 117.89821 1.000 65.63912 250 THR A O 1
ATOM 1843 N N . GLY A 1 271 ? 28.17116 97.42023 118.71179 1.000 60.67378 251 GLY A N 1
ATOM 1844 C CA . GLY A 1 271 ? 28.71258 96.60327 119.78378 1.000 59.62865 251 GLY A CA 1
ATOM 1845 C C . GLY A 1 271 ? 29.64846 97.42899 120.63829 1.000 64.37486 251 GLY A C 1
ATOM 1846 O O . GLY A 1 271 ? 30.03970 98.54456 120.27875 1.000 52.94235 251 GLY A O 1
ATOM 1847 N N . GLY A 1 272 ? 30.00346 96.86111 121.78681 1.000 63.59904 252 GLY A N 1
ATOM 1848 C CA . GLY A 1 272 ? 30.93226 97.52344 122.67976 1.000 63.78372 252 GLY A CA 1
ATOM 1849 C C . GLY A 1 272 ? 30.45421 97.61375 124.11312 1.000 68.37287 252 GLY A C 1
ATOM 1850 O O . GLY A 1 272 ? 29.25504 97.50854 124.38781 1.000 75.91067 252 GLY A O 1
ATOM 1851 N N . GLY A 1 273 ? 31.38482 97.80251 125.03264 1.000 66.21082 253 GLY A N 1
ATOM 1852 C CA . GLY A 1 273 ? 31.05900 97.89958 126.43994 1.000 71.23808 253 GLY A CA 1
ATOM 1853 C C . GLY A 1 273 ? 31.30947 96.59662 127.17429 1.000 70.38736 253 GLY A C 1
ATOM 1854 O O . GLY A 1 273 ? 31.21938 95.49993 126.60940 1.000 59.79847 253 GLY A O 1
ATOM 1855 N N . THR A 1 274 ? 31.62392 96.71444 128.46252 1.000 67.49756 254 THR A N 1
ATOM 1856 C CA . THR A 1 274 ? 31.92443 95.56350 129.30278 1.000 74.41191 254 THR A CA 1
ATOM 1857 C C . THR A 1 274 ? 30.84129 95.28393 130.33304 1.000 57.39658 254 THR A C 1
ATOM 1858 O O . THR A 1 274 ? 30.33493 94.16074 130.40565 1.000 71.40633 254 THR A O 1
ATOM 1862 N N . SER A 1 275 ? 30.47049 96.27595 131.13722 1.000 52.68576 255 SER A N 1
ATOM 1863 C CA . SER A 1 275 ? 29.43138 96.09071 132.14055 1.000 58.65466 255 SER A CA 1
ATOM 1864 C C . SER A 1 275 ? 28.85631 97.44992 132.50692 1.000 65.53447 255 SER A C 1
ATOM 1865 O O . SER A 1 275 ? 29.42787 98.49544 132.18845 1.000 59.08685 255 SER A O 1
ATOM 1868 N N . VAL A 1 276 ? 27.70873 97.41878 133.19150 1.000 61.24036 256 VAL A N 1
ATOM 1869 C CA . VAL A 1 276 ? 27.09214 98.64195 133.69472 1.000 64.98952 256 VAL A CA 1
ATOM 1870 C C . VAL A 1 276 ? 27.90788 99.29602 134.79808 1.000 64.90060 256 VAL A C 1
ATOM 1871 O O . VAL A 1 276 ? 27.61214 100.43186 135.18624 1.000 65.52966 256 VAL A O 1
ATOM 1875 N N . ASN A 1 277 ? 28.92624 98.60812 135.31570 1.000 63.26996 257 ASN A N 1
ATOM 1876 C CA . ASN A 1 277 ? 29.81625 99.18189 136.31572 1.000 77.60331 257 ASN A CA 1
ATOM 1877 C C . ASN A 1 277 ? 30.86773 100.10164 135.71405 1.000 73.66152 257 ASN A C 1
ATOM 1878 O O . ASN A 1 277 ? 31.54371 100.81579 136.46227 1.000 84.28837 257 ASN A O 1
ATOM 1883 N N . SER A 1 278 ? 31.00920 100.11898 134.39185 1.000 56.68980 258 SER A N 1
ATOM 1884 C CA . SER A 1 278 ? 32.10399 100.81605 133.73818 1.000 64.90174 258 SER A CA 1
ATOM 1885 C C . SER A 1 278 ? 31.57249 101.75956 132.67353 1.000 72.34927 258 SER A C 1
ATOM 1886 O O . SER A 1 278 ? 30.58914 101.45504 131.99195 1.000 54.47077 258 SER A O 1
ATOM 1889 N N . ILE A 1 279 ? 32.22818 102.90285 132.53910 1.000 64.05348 259 ILE A N 1
ATOM 1890 C CA . ILE A 1 279 ? 32.04374 103.72178 131.33847 1.000 61.75342 259 ILE A CA 1
ATOM 1891 C C . ILE A 1 279 ? 32.78967 103.06123 130.18472 1.000 64.51709 259 ILE A C 1
ATOM 1892 O O . ILE A 1 279 ? 33.98048 102.73049 130.33285 1.000 64.06996 259 ILE A O 1
ATOM 1897 N N . PRO A 1 280 ? 32.14669 102.82474 129.04239 1.000 76.33440 260 PRO A N 1
ATOM 1898 C CA . PRO A 1 280 ? 32.83550 102.13870 127.94339 1.000 58.09855 260 PRO A CA 1
ATOM 1899 C C . PRO A 1 280 ? 34.04985 102.92258 127.47299 1.000 66.14657 260 PRO A C 1
ATOM 1900 O O . PRO A 1 280 ? 34.06688 104.15488 127.48824 1.000 51.83646 260 PRO A O 1
ATOM 1904 N N . ASN A 1 281 ? 35.08433 102.18747 127.06473 1.000 46.33640 261 ASN A N 1
ATOM 1905 C CA . ASN A 1 281 ? 36.24763 102.79417 126.43726 1.000 67.24536 261 ASN A CA 1
ATOM 1906 C C . ASN A 1 281 ? 36.33508 102.50835 124.94515 1.000 58.66559 261 ASN A C 1
ATOM 1907 O O . ASN A 1 281 ? 37.17259 103.11094 124.26696 1.000 60.15969 261 ASN A O 1
ATOM 1912 N N . GLU A 1 282 ? 35.49698 101.61744 124.41767 1.000 49.53523 262 GLU A N 1
ATOM 1913 C CA . GLU A 1 282 ? 35.50375 101.32132 122.98750 1.000 66.58189 262 GLU A CA 1
ATOM 1914 C C . GLU A 1 282 ? 34.14017 100.79016 122.58037 1.000 53.65677 262 GLU A C 1
ATOM 1915 O O . GLU A 1 282 ? 33.67739 99.78213 123.12479 1.000 64.50252 262 GLU A O 1
ATOM 1921 N N . VAL A 1 283 ? 33.50275 101.46783 121.62482 1.000 61.25106 263 VAL A N 1
ATOM 1922 C CA . VAL A 1 283 ? 32.25331 101.02369 121.02259 1.000 47.56240 263 VAL A CA 1
ATOM 1923 C C . VAL A 1 283 ? 32.36796 101.24858 119.52165 1.000 57.35990 263 VAL A C 1
ATOM 1924 O O . VAL A 1 283 ? 33.18569 102.04368 119.05325 1.000 58.61605 263 VAL A O 1
ATOM 1928 N N . TYR A 1 284 ? 31.53295 100.54467 118.75942 1.000 54.75733 264 TYR A N 1
ATOM 1929 C CA . TYR A 1 284 ? 31.60049 100.64556 117.30914 1.000 58.03815 264 TYR A CA 1
ATOM 1930 C C . TYR A 1 284 ? 30.20523 100.59810 116.70683 1.000 53.86545 264 TYR A C 1
ATOM 1931 O O . TYR A 1 284 ? 29.29809 99.95351 117.23954 1.000 51.90823 264 TYR A O 1
ATOM 1940 N N . MET A 1 285 ? 30.05303 101.28291 115.57568 1.000 66.11822 265 MET A N 1
ATOM 1941 C CA . MET A 1 285 ? 28.83487 101.23825 114.78216 1.000 43.14741 265 MET A CA 1
ATOM 1942 C C . MET A 1 285 ? 29.21091 101.13352 113.31136 1.000 50.59905 265 MET A C 1
ATOM 1943 O O . MET A 1 285 ? 30.12967 101.81684 112.85020 1.000 51.34969 265 MET A O 1
ATOM 1948 N N . GLU A 1 286 ? 28.498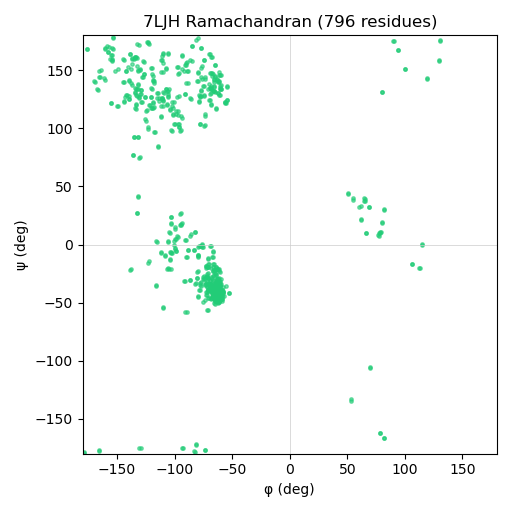78 100.28203 112.57801 1.000 48.88215 266 GLU A N 1
ATOM 1949 C CA . GLU A 1 286 ? 28.74064 100.07683 111.15599 1.000 56.41252 266 GLU A CA 1
ATOM 1950 C C . GLU A 1 286 ? 27.61026 100.70608 110.35261 1.000 52.50746 266 GLU A C 1
ATOM 1951 O O . GLU A 1 286 ? 26.43269 100.51609 110.67566 1.000 47.84286 266 GLU A O 1
ATOM 1957 N N . PHE A 1 287 ? 27.97210 101.45222 109.30971 1.000 43.48371 267 PHE A N 1
ATOM 1958 C CA . PHE A 1 287 ? 27.02745 102.24110 108.53186 1.000 40.91212 267 PHE A CA 1
ATOM 1959 C C . PHE A 1 287 ? 27.00621 101.79165 107.07707 1.000 55.72016 267 PHE A C 1
ATOM 1960 O O . PHE A 1 287 ? 28.02948 101.38755 106.51565 1.000 58.29407 267 PHE A O 1
ATOM 1968 N N . ASP A 1 288 ? 25.82514 101.88635 106.47107 1.000 55.39604 268 ASP A N 1
ATOM 1969 C CA . ASP A 1 288 ? 25.61183 101.58413 105.06342 1.000 43.31908 268 ASP A CA 1
ATOM 1970 C C . ASP A 1 288 ? 25.14291 102.84294 104.34765 1.000 57.37809 268 ASP A C 1
ATOM 1971 O O . ASP A 1 288 ? 24.36473 103.62465 104.90025 1.000 44.88231 268 ASP A O 1
ATOM 1976 N N . MET A 1 289 ? 25.63421 103.04520 103.12618 1.000 50.16315 269 MET A N 1
ATOM 1977 C CA . MET A 1 289 ? 25.21613 104.15692 102.27977 1.000 42.48336 269 MET A CA 1
ATOM 1978 C C . MET A 1 289 ? 25.15319 103.68237 100.83616 1.000 57.05809 269 MET A C 1
ATOM 1979 O O . MET A 1 289 ? 26.12019 103.10716 100.32761 1.000 49.14202 269 MET A O 1
ATOM 1984 N N . ARG A 1 290 ? 24.02357 103.94019 100.17724 1.000 45.41978 270 ARG A N 1
ATOM 1985 C CA . ARG A 1 290 ? 23.78355 103.47692 98.81890 1.000 42.82576 270 ARG A CA 1
ATOM 1986 C C . ARG A 1 290 ? 23.13131 104.59274 98.01702 1.000 46.17059 270 ARG A C 1
ATOM 1987 O O . ARG A 1 290 ? 22.41259 105.43148 98.56786 1.000 52.93323 270 ARG A O 1
ATOM 1995 N N . SER A 1 291 ? 23.37487 104.58990 96.70829 1.000 60.55778 271 SER A N 1
ATOM 1996 C CA . SER A 1 291 ? 22.68200 105.51951 95.82483 1.000 43.49684 271 SER A CA 1
ATOM 1997 C C . SER A 1 291 ? 22.85566 105.08074 94.37947 1.000 50.32857 271 SER A C 1
ATOM 1998 O O . SER A 1 291 ? 23.87112 104.48030 94.01259 1.000 63.85434 271 SER A O 1
ATOM 2001 N N . GLU A 1 292 ? 21.84476 105.39234 93.56817 1.000 47.88388 272 GLU A N 1
ATOM 2002 C CA . GLU A 1 292 ? 21.95032 105.22340 92.12625 1.000 56.45523 272 GLU A CA 1
ATOM 2003 C C . GLU A 1 292 ? 22.85408 106.27246 91.49605 1.000 40.70518 272 GLU A C 1
ATOM 2004 O O . GLU A 1 292 ? 23.34777 106.06376 90.38212 1.000 54.17521 272 GLU A O 1
ATOM 2010 N N . SER A 1 293 ? 23.07595 107.39220 92.18432 1.000 27.83647 273 SER A N 1
ATOM 2011 C CA . SER A 1 293 ? 23.82115 108.52429 91.66134 1.000 50.03134 273 SER A CA 1
ATOM 2012 C C . SER A 1 293 ? 25.14297 108.66627 92.39356 1.000 54.23101 273 SER A C 1
ATOM 2013 O O . SER A 1 293 ? 25.14881 108.74975 93.62885 1.000 51.11005 273 SER A O 1
ATOM 2016 N N . PRO A 1 294 ? 26.27349 108.69234 91.68265 1.000 54.49583 274 PRO A N 1
ATOM 2017 C CA . PRO A 1 294 ? 27.55485 108.94902 92.36280 1.000 46.86870 274 PRO A CA 1
ATOM 2018 C C . PRO A 1 294 ? 27.59098 110.28729 93.07420 1.000 50.40613 274 PRO A C 1
ATOM 2019 O O . PRO A 1 294 ? 28.28703 110.42379 94.08898 1.000 49.84323 274 PRO A O 1
ATOM 2023 N N . ALA A 1 295 ? 26.85337 111.28046 92.57590 1.000 41.96612 275 ALA A N 1
ATOM 2024 C CA . ALA A 1 295 ? 26.82404 112.58065 93.23519 1.000 44.39859 275 ALA A CA 1
ATOM 2025 C C . ALA A 1 295 ? 26.08099 112.50285 94.56112 1.000 49.61333 275 ALA A C 1
ATOM 2026 O O . ALA A 1 295 ? 26.55473 113.01955 95.58018 1.000 49.56797 275 ALA A O 1
ATOM 2028 N N . GLU A 1 296 ? 24.91228 111.85643 94.56899 1.000 55.12201 276 GLU A N 1
ATOM 2029 C CA . GLU A 1 296 ? 24.15978 111.72254 95.81235 1.000 51.15280 276 GLU A CA 1
ATOM 2030 C C . GLU A 1 296 ? 24.90372 110.85865 96.82035 1.000 44.81867 276 GLU A C 1
ATOM 2031 O O . GLU A 1 296 ? 24.87275 111.13634 98.02571 1.000 54.11723 276 GLU A O 1
ATOM 2037 N N . LEU A 1 297 ? 25.59689 109.82168 96.34592 1.000 50.86567 277 LEU A N 1
ATOM 2038 C CA . LEU A 1 297 ? 26.35761 108.97178 97.25486 1.000 53.04626 277 LEU A CA 1
ATOM 2039 C C . LEU A 1 297 ? 27.49969 109.74633 97.90347 1.000 63.09325 277 LEU A C 1
ATOM 2040 O O . LEU A 1 297 ? 27.78017 109.56850 99.09462 1.000 62.79541 277 LEU A O 1
ATOM 2045 N N . ALA A 1 298 ? 28.15538 110.62785 97.14291 1.000 45.96657 278 ALA A N 1
ATOM 2046 C CA . ALA A 1 298 ? 29.22346 111.44153 97.71496 1.000 54.44291 278 ALA A CA 1
ATOM 2047 C C . ALA A 1 298 ? 28.67904 112.47061 98.69586 1.000 49.31919 278 ALA A C 1
ATOM 2048 O O . ALA A 1 298 ? 29.34102 112.78357 99.69147 1.000 52.59244 278 ALA A O 1
ATOM 2050 N N . LYS A 1 299 ? 27.48028 113.00047 98.43656 1.000 44.42765 279 LYS A N 1
ATOM 2051 C CA . LYS A 1 299 ? 26.86246 113.93637 99.37036 1.000 50.38123 279 LYS A CA 1
ATOM 2052 C C . LYS A 1 299 ? 26.63780 113.27901 100.72536 1.000 54.35692 279 LYS A C 1
ATOM 2053 O O . LYS A 1 299 ? 26.97451 113.84714 101.77092 1.000 54.83179 279 LYS A O 1
ATOM 2059 N N . VAL A 1 300 ? 26.07232 112.07068 100.72130 1.000 44.27296 280 VAL A N 1
ATOM 2060 C CA . VAL A 1 300 ? 25.79475 111.36806 101.96878 1.000 52.99700 280 VAL A CA 1
ATOM 2061 C C . VAL A 1 300 ? 27.09145 111.00047 102.67629 1.000 61.29848 280 VAL A C 1
ATOM 2062 O O . VAL A 1 300 ? 27.22061 111.17107 103.89477 1.000 55.54200 280 VAL A O 1
ATOM 2066 N N . GLU A 1 301 ? 28.07259 110.49594 101.92499 1.000 43.41659 281 GLU A N 1
ATOM 2067 C CA . GLU A 1 301 ? 29.33448 110.08885 102.53166 1.000 57.18024 281 GLU A CA 1
ATOM 2068 C C . GLU A 1 301 ? 30.03264 111.26589 103.20148 1.000 58.78804 281 GLU A C 1
ATOM 2069 O O . GLU A 1 301 ? 30.54000 111.13820 104.32169 1.000 44.71677 281 GLU A O 1
ATOM 2075 N N . GLN A 1 302 ? 30.05167 112.42696 102.54075 1.000 39.02799 282 GLN A N 1
ATOM 2076 C CA . GLN A 1 302 ? 30.70586 113.59358 103.12652 1.000 55.11441 282 GLN A CA 1
ATOM 2077 C C . GLN A 1 302 ? 29.95322 114.08941 104.35434 1.000 55.69209 282 GLN A C 1
ATOM 2078 O O . GLN A 1 302 ? 30.57285 114.48159 105.35069 1.000 60.00623 282 GLN A O 1
ATOM 2084 N N . ALA A 1 303 ? 28.61806 114.08411 104.30236 1.000 41.09081 283 ALA A N 1
ATOM 2085 C CA . ALA A 1 303 ? 27.84021 114.48416 105.46977 1.000 59.81095 283 ALA A CA 1
ATOM 2086 C C . ALA A 1 303 ? 28.04610 113.50825 106.61810 1.000 57.23698 283 ALA A C 1
ATOM 2087 O O . ALA A 1 303 ? 28.16916 113.91892 107.77755 1.000 54.34877 283 ALA A O 1
ATOM 2089 N N . PHE A 1 304 ? 28.11892 112.21403 106.30504 1.000 38.40322 284 PHE A N 1
ATOM 2090 C CA . PHE A 1 304 ? 28.35823 111.20454 107.32875 1.000 49.05275 284 PHE A CA 1
ATOM 2091 C C . PHE A 1 304 ? 29.71083 111.41646 107.99554 1.000 53.82629 284 PHE A C 1
ATOM 2092 O O . PHE A 1 304 ? 29.81852 111.40669 109.22724 1.000 44.86297 284 PHE A O 1
ATOM 2100 N N . LEU A 1 305 ? 30.75731 111.61911 107.19204 1.000 43.04219 285 LEU A N 1
ATOM 2101 C CA . LEU A 1 305 ? 32.08890 111.82518 107.74995 1.000 57.77122 285 LEU A CA 1
ATOM 2102 C C . LEU A 1 305 ? 32.15922 113.10427 108.57371 1.000 52.00227 285 LEU A C 1
ATOM 2103 O O . LEU A 1 305 ? 32.87387 113.15435 109.58162 1.000 43.09344 285 LEU A O 1
ATOM 2108 N N . ALA A 1 306 ? 31.42363 114.14215 108.16756 1.000 45.47098 286 ALA A N 1
ATOM 2109 C CA . ALA A 1 306 ? 31.37214 115.36758 108.95836 1.000 44.83052 286 ALA A CA 1
ATOM 2110 C C . ALA A 1 306 ? 30.58326 115.16176 110.24714 1.000 44.18014 286 ALA A C 1
ATOM 2111 O O . ALA A 1 306 ? 30.95446 115.69632 111.29870 1.000 54.99398 286 ALA A O 1
ATOM 2113 N N . ILE A 1 307 ? 29.49235 114.39013 110.18401 1.000 48.88327 287 ILE A N 1
ATOM 2114 C CA . ILE A 1 307 ? 28.70397 114.10081 111.38090 1.000 37.25850 287 ILE A CA 1
ATOM 2115 C C . ILE A 1 307 ? 29.54439 113.34749 112.40403 1.000 60.24686 287 ILE A C 1
ATOM 2116 O O . ILE A 1 307 ? 29.46197 113.60903 113.61116 1.000 43.27814 287 ILE A O 1
ATOM 2121 N N . VAL A 1 308 ? 30.37009 112.40605 111.93873 1.000 40.82160 288 VAL A N 1
ATOM 2122 C CA . VAL A 1 308 ? 31.24679 111.66443 112.84191 1.000 45.73427 288 VAL A CA 1
ATOM 2123 C C . VAL A 1 308 ? 32.16357 112.62162 113.59200 1.000 60.40389 288 VAL A C 1
ATOM 2124 O O . VAL A 1 308 ? 32.31306 112.53532 114.81699 1.000 49.75316 288 VAL A O 1
ATOM 2128 N N . GLN A 1 309 ? 32.77293 113.56425 112.86869 1.000 48.25807 289 GLN A N 1
ATOM 2129 C CA . GLN A 1 309 ? 33.68308 114.51380 113.50087 1.000 51.89415 289 GLN A CA 1
ATOM 2130 C C . GLN A 1 309 ? 32.94645 115.40778 114.49169 1.000 58.10286 289 GLN A C 1
ATOM 2131 O O . GLN A 1 309 ? 33.39244 115.59139 115.63075 1.000 50.26155 289 GLN A O 1
ATOM 2137 N N . LYS A 1 310 ? 31.80184 115.95754 114.08088 1.000 56.27049 290 LYS A N 1
ATOM 2138 C CA . LYS A 1 310 ? 31.03837 116.82884 114.96979 1.000 56.78529 290 LYS A CA 1
ATOM 2139 C C . LYS A 1 310 ? 30.54528 116.07943 116.20272 1.000 49.55720 290 LYS A C 1
ATOM 2140 O O . LYS A 1 310 ? 30.49381 116.64697 117.30028 1.000 52.81471 290 LYS A O 1
ATOM 2146 N N . SER A 1 311 ? 30.17868 114.80389 116.04552 1.000 43.01870 291 SER A N 1
ATOM 2147 C CA . SER A 1 311 ? 29.68847 114.03795 117.18809 1.000 49.32113 291 SER A CA 1
ATOM 2148 C C . SER A 1 311 ? 30.79596 113.79472 118.20535 1.000 56.72341 291 SER A C 1
ATOM 2149 O O . SER A 1 311 ? 30.54649 113.80524 119.41674 1.000 50.16061 291 SER A O 1
ATOM 2152 N N . VAL A 1 312 ? 32.02358 113.57011 117.73293 1.000 58.47262 292 VAL A N 1
ATOM 2153 C CA . VAL A 1 312 ? 33.15523 113.42671 118.64303 1.000 53.08879 292 VAL A CA 1
ATOM 2154 C C . VAL A 1 312 ? 33.44785 114.74828 119.34194 1.000 46.51913 292 VAL A C 1
ATOM 2155 O O . VAL A 1 312 ? 33.67795 114.78734 120.55711 1.000 44.86495 292 VAL A O 1
ATOM 2159 N N . GLU A 1 313 ? 33.43945 115.85046 118.58881 1.000 48.84716 293 GLU A N 1
ATOM 2160 C CA . GLU A 1 313 ? 33.68810 117.15753 119.18543 1.000 57.27717 293 GLU A CA 1
ATOM 2161 C C . GLU A 1 313 ? 32.58956 117.52736 120.17335 1.000 57.71797 293 GLU A C 1
ATOM 2162 O O . GLU A 1 313 ? 32.86008 118.13797 121.21388 1.000 58.56021 293 GLU A O 1
ATOM 2168 N N . GLY A 1 314 ? 31.34340 117.16115 119.86602 1.000 52.83345 294 GLY A N 1
ATOM 2169 C CA . GLY A 1 314 ? 30.24369 117.49115 120.75743 1.000 44.12332 294 GLY A CA 1
ATOM 2170 C C . GLY A 1 314 ? 30.34244 116.78414 122.09446 1.000 57.80632 294 GLY A C 1
ATOM 2171 O O . GLY A 1 314 ? 30.04474 117.36908 123.14018 1.000 51.80625 294 GLY A O 1
ATOM 2172 N N . GLU A 1 315 ? 30.74741 115.51326 122.08008 1.000 47.24048 295 GLU A N 1
ATOM 2173 C CA . GLU A 1 315 ? 30.90252 114.77679 123.32846 1.000 61.73572 295 GLU A CA 1
ATOM 2174 C C . GLU A 1 315 ? 32.08242 115.30509 124.13612 1.000 61.31454 295 GLU A C 1
ATOM 2175 O O . GLU A 1 315 ? 32.01808 115.37184 125.36889 1.000 56.01065 295 GLU A O 1
ATOM 2181 N N . ASN A 1 316 ? 33.16050 115.70704 123.45953 1.000 51.90464 296 ASN A N 1
ATOM 2182 C CA . ASN A 1 316 ? 34.31097 116.26266 124.16182 1.000 56.21328 296 ASN A CA 1
ATOM 2183 C C . ASN A 1 316 ? 34.01811 117.63890 124.74462 1.000 51.93568 296 ASN A C 1
ATOM 2184 O O . ASN A 1 316 ? 34.76429 118.10393 125.61216 1.000 68.56995 296 ASN A O 1
ATOM 2189 N N . ALA A 1 317 ? 32.95485 118.29821 124.28871 1.000 56.32646 297 ALA A N 1
ATOM 2190 C CA . ALA A 1 317 ? 32.53372 119.56714 124.86598 1.000 65.11327 297 ALA A CA 1
ATOM 2191 C C . ALA A 1 317 ? 31.51429 119.39184 125.98172 1.000 60.45773 297 ALA A C 1
ATOM 2192 O O . ALA A 1 317 ? 31.48373 120.20175 126.91490 1.000 68.42660 297 ALA A O 1
ATOM 2194 N N . ALA A 1 318 ? 30.68076 118.35158 125.90505 1.000 55.28559 298 ALA A N 1
ATOM 2195 C CA . ALA A 1 318 ? 29.60356 118.17490 126.87169 1.000 60.91657 298 ALA A CA 1
ATOM 2196 C C . ALA A 1 318 ? 30.08766 117.56689 128.18090 1.000 57.13153 298 ALA A C 1
ATOM 2197 O O . ALA A 1 318 ? 29.49115 117.82235 129.23183 1.000 60.05619 298 ALA A O 1
ATOM 2199 N N . ARG A 1 319 ? 31.14516 116.76230 128.14425 1.000 58.39259 299 ARG A N 1
ATOM 2200 C CA . ARG A 1 319 ? 31.64931 116.08471 129.32831 1.000 45.75189 299 ARG A CA 1
ATOM 2201 C C . ARG A 1 319 ? 33.15965 116.25900 129.41631 1.000 50.73309 299 ARG A C 1
ATOM 2202 O O . ARG A 1 319 ? 33.80445 116.79282 128.50963 1.000 61.81094 299 ARG A O 1
ATOM 2210 N N . SER A 1 320 ? 33.71675 115.80725 130.53638 1.000 62.70641 300 SER A N 1
ATOM 2211 C CA . SER A 1 320 ? 35.09975 116.10266 130.88140 1.000 58.10382 300 SER A CA 1
ATOM 2212 C C . SER A 1 320 ? 36.05824 115.23220 130.07899 1.000 64.14082 300 SER A C 1
ATOM 2213 O O . SER A 1 320 ? 35.88034 114.01315 129.98829 1.000 55.15565 300 SER A O 1
ATOM 2216 N N . VAL A 1 321 ? 37.07613 115.86378 129.50144 1.000 50.46939 301 VAL A N 1
ATOM 2217 C CA . VAL A 1 321 ? 38.13480 115.15584 128.79546 1.000 65.04793 301 VAL A CA 1
ATOM 2218 C C . VAL A 1 321 ? 39.41105 115.08116 129.63555 1.000 55.32191 301 VAL A C 1
ATOM 2219 O O . VAL A 1 321 ? 40.48897 114.82564 129.10050 1.000 77.89684 301 VAL A O 1
ATOM 2223 N N . LYS A 1 322 ? 39.30275 115.29801 130.94970 1.000 65.68463 302 LYS A N 1
ATOM 2224 C CA . LYS A 1 322 ? 40.48781 115.38135 131.79596 1.000 78.58910 302 LYS A CA 1
ATOM 2225 C C . LYS A 1 322 ? 41.26206 114.07174 131.84689 1.000 75.03624 302 LYS A C 1
ATOM 2226 O O . LYS A 1 322 ? 42.44707 114.08165 132.19703 1.000 64.37378 302 LYS A O 1
ATOM 2232 N N . GLU A 1 323 ? 40.63180 112.95276 131.49472 1.000 62.72752 303 GLU A N 1
ATOM 2233 C CA . GLU A 1 323 ? 41.29999 111.66039 131.44963 1.000 55.37823 303 GLU A CA 1
ATOM 2234 C C . GLU A 1 323 ? 41.61100 111.21639 130.02675 1.000 64.36141 303 GLU A C 1
ATOM 2235 O O . GLU A 1 323 ? 42.01973 110.06898 129.81794 1.000 60.86495 303 GLU A O 1
ATOM 2241 N N . GLY A 1 324 ? 41.44376 112.10256 129.05071 1.000 64.45596 304 GLY A N 1
ATOM 2242 C CA . GLY A 1 324 ? 41.58826 111.75009 127.66068 1.000 63.95423 304 GLY A CA 1
ATOM 2243 C C . GLY A 1 324 ? 40.29732 111.98244 126.90534 1.000 72.10072 304 GLY A C 1
ATOM 2244 O O . GLY A 1 324 ? 39.19799 111.75639 127.42285 1.000 46.62077 304 GLY A O 1
ATOM 2245 N N . PRO A 1 325 ? 40.40535 112.44108 125.66463 1.000 65.95494 305 PRO A N 1
ATOM 2246 C CA . PRO A 1 325 ? 39.21627 112.76164 124.87515 1.000 61.48694 305 PRO A CA 1
ATOM 2247 C C . PRO A 1 325 ? 38.65275 111.53680 124.16269 1.000 50.28695 305 PRO A C 1
ATOM 2248 O O . PRO A 1 325 ? 39.25111 110.45890 124.14259 1.000 63.01568 305 PRO A O 1
ATOM 2252 N N . ILE A 1 326 ? 37.47266 111.72884 123.58138 1.000 53.29970 306 ILE A N 1
ATOM 2253 C CA . ILE A 1 326 ? 36.89682 110.74916 122.66987 1.000 48.87590 306 ILE A CA 1
ATOM 2254 C C . ILE A 1 326 ? 37.62241 110.82930 121.33469 1.000 48.45447 306 ILE A C 1
ATOM 2255 O O . ILE A 1 326 ? 37.89816 111.92168 120.82417 1.000 63.56951 306 ILE A O 1
ATOM 2260 N N . THR A 1 327 ? 37.94725 109.67003 120.76852 1.000 56.29280 307 THR A N 1
ATOM 2261 C CA . THR A 1 327 ? 38.51200 109.58159 119.43077 1.000 53.62845 307 THR A CA 1
ATOM 2262 C C . THR A 1 327 ? 37.68745 108.60525 118.60260 1.000 58.26497 307 THR A C 1
ATOM 2263 O O . THR A 1 327 ? 36.99000 107.73893 119.13675 1.000 46.35067 307 THR A O 1
ATOM 2267 N N . ALA A 1 328 ? 37.76987 108.75613 117.28292 1.000 46.44058 308 ALA A N 1
ATOM 2268 C CA . ALA A 1 328 ? 37.00063 107.93476 116.35772 1.000 46.39892 308 ALA A CA 1
ATOM 2269 C C . ALA A 1 328 ? 37.91473 107.39209 115.27137 1.000 50.19469 308 ALA A C 1
ATOM 2270 O O . ALA A 1 328 ? 38.64119 108.15661 114.62909 1.000 50.44546 308 ALA A O 1
ATOM 2272 N N . ASP A 1 329 ? 37.88554 106.07430 115.07769 1.000 52.54577 309 ASP A N 1
ATOM 2273 C CA . ASP A 1 329 ? 38.61322 105.41789 113.99601 1.000 42.52905 309 ASP A CA 1
ATOM 2274 C C . ASP A 1 329 ? 37.64429 105.15722 112.84795 1.000 53.16665 309 ASP A C 1
ATOM 2275 O O . ASP A 1 329 ? 36.70819 104.36305 112.98340 1.000 52.98816 309 ASP A O 1
ATOM 2280 N N . VAL A 1 330 ? 37.87778 105.81873 111.71981 1.000 45.43377 310 VAL A N 1
ATOM 2281 C CA . VAL A 1 330 ? 37.03568 105.68043 110.53708 1.000 42.46165 310 VAL A CA 1
ATOM 2282 C C . VAL A 1 330 ? 37.65533 104.61756 109.63692 1.000 49.45117 310 VAL A C 1
ATOM 2283 O O . VAL A 1 330 ? 38.71690 104.83510 109.04764 1.000 56.90865 310 VAL A O 1
ATOM 2287 N N . LYS A 1 331 ? 36.99473 103.46557 109.52764 1.000 57.58990 311 LYS A N 1
ATOM 2288 C CA . LYS A 1 331 ? 37.47126 102.36246 108.70039 1.000 44.91252 311 LYS A CA 1
ATOM 2289 C C . LYS A 1 331 ? 36.42044 102.02492 107.65444 1.000 52.55665 311 LYS A C 1
ATOM 2290 O O . LYS A 1 331 ? 35.28828 101.66899 107.99851 1.000 60.38643 311 LYS A O 1
ATOM 2296 N N . MET A 1 332 ? 36.79802 102.13008 106.38402 1.000 51.31779 312 MET A N 1
ATOM 2297 C CA . MET A 1 332 ? 35.91817 101.72993 105.29664 1.000 49.29706 312 MET A CA 1
ATOM 2298 C C . MET A 1 332 ? 35.92692 100.21171 105.16609 1.000 48.29664 312 MET A C 1
ATOM 2299 O O . MET A 1 332 ? 36.99271 99.59400 105.07846 1.000 54.28820 312 MET A O 1
ATOM 2304 N N . ILE A 1 333 ? 34.73721 99.61175 105.16625 1.000 48.19563 313 ILE A N 1
ATOM 2305 C CA . ILE A 1 333 ? 34.58138 98.16542 105.07575 1.000 38.57253 313 ILE A CA 1
ATOM 2306 C C . ILE A 1 333 ? 33.86506 97.73376 103.80660 1.000 56.92613 313 ILE A C 1
ATOM 2307 O O . ILE A 1 333 ? 33.60750 96.53857 103.63040 1.000 62.02955 313 ILE A O 1
ATOM 2312 N N . GLY A 1 334 ? 33.52781 98.66774 102.92318 1.000 55.11009 314 GLY A N 1
ATOM 2313 C CA . GLY A 1 334 ? 32.83625 98.35157 101.69074 1.000 43.18194 314 GLY A CA 1
ATOM 2314 C C . GLY A 1 334 ? 32.86182 99.52527 100.73565 1.000 57.49954 314 GLY A C 1
ATOM 2315 O O . GLY A 1 334 ? 32.59460 100.66285 101.13467 1.000 56.95323 314 GLY A O 1
ATOM 2316 N N . ASP A 1 335 ? 33.18770 99.26789 99.47263 1.000 45.49288 315 ASP A N 1
ATOM 2317 C CA . ASP A 1 335 ? 33.29931 100.33626 98.48591 1.000 56.96758 315 ASP A CA 1
ATOM 2318 C C . ASP A 1 335 ? 32.93304 99.79026 97.11551 1.000 48.55853 315 ASP A C 1
ATOM 2319 O O . ASP A 1 335 ? 33.57811 98.86068 96.62073 1.000 64.03846 315 ASP A O 1
ATOM 2324 N N . ARG A 1 336 ? 31.88281 100.35868 96.52007 1.000 52.61180 316 ARG A N 1
ATOM 2325 C CA . ARG A 1 336 ? 31.45551 100.04252 95.16726 1.000 56.33163 316 ARG A CA 1
ATOM 2326 C C . ARG A 1 336 ? 31.01010 101.36021 94.54441 1.000 49.86502 316 ARG A C 1
ATOM 2327 O O . ARG A 1 336 ? 30.20293 102.08740 95.15238 1.000 50.82288 316 ARG A O 1
ATOM 2335 N N . PRO A 1 337 ? 31.50795 101.70472 93.36290 1.000 49.31335 317 PRO A N 1
ATOM 2336 C CA . PRO A 1 337 ? 31.13751 102.98319 92.75463 1.000 51.83719 317 PRO A CA 1
ATOM 2337 C C . PRO A 1 337 ? 29.74403 102.93871 92.15353 1.000 58.72940 317 PRO A C 1
ATOM 2338 O O . PRO A 1 337 ? 29.22215 101.87960 91.79716 1.000 50.03870 317 PRO A O 1
ATOM 2342 N N . ALA A 1 338 ? 29.13112 104.11442 92.08040 1.000 50.33533 318 ALA A N 1
ATOM 2343 C CA . ALA A 1 338 ? 27.86221 104.30054 91.39836 1.000 58.28781 318 ALA A CA 1
ATOM 2344 C C . ALA A 1 338 ? 28.11699 104.84628 89.99920 1.000 63.74434 318 ALA A C 1
ATOM 2345 O O . ALA A 1 338 ? 29.12660 105.50984 89.74931 1.000 54.73851 318 ALA A O 1
ATOM 2347 N N . GLY A 1 339 ? 27.19752 104.56031 89.08585 1.000 57.85245 319 GLY A N 1
ATOM 2348 C CA . GLY A 1 339 ? 27.36382 105.02440 87.72099 1.000 51.68872 319 GLY A CA 1
ATOM 2349 C C . GLY A 1 339 ? 26.19021 104.61285 86.86241 1.000 60.64518 319 GLY A C 1
ATOM 2350 O O . GLY A 1 339 ? 25.24319 103.96804 87.32497 1.000 52.74427 319 GLY A O 1
ATOM 2351 N N . GLU A 1 340 ? 26.27356 104.99361 85.58820 1.000 53.42048 320 GLU A N 1
ATOM 2352 C CA . GLU A 1 340 ? 25.18953 104.75286 84.64762 1.000 59.59959 320 GLU A CA 1
ATOM 2353 C C . GLU A 1 340 ? 25.70437 104.86528 83.21884 1.000 60.57951 320 GLU A C 1
ATOM 2354 O O . GLU A 1 340 ? 26.55057 105.71011 82.91835 1.000 56.26657 320 GLU A O 1
ATOM 2360 N N . THR A 1 341 ? 25.17740 104.01589 82.34573 1.000 45.48830 321 THR A N 1
ATOM 2361 C CA . THR A 1 341 ? 25.39653 104.12444 80.91156 1.000 43.42981 321 THR A CA 1
ATOM 2362 C C . THR A 1 341 ? 24.15915 104.77842 80.31021 1.000 64.87915 321 THR A C 1
ATOM 2363 O O . THR A 1 341 ? 23.04162 104.28393 80.49492 1.000 56.34923 321 THR A O 1
ATOM 2367 N N . ALA A 1 342 ? 24.35473 105.89814 79.61946 1.000 55.09734 322 ALA A N 1
ATOM 2368 C CA . ALA A 1 342 ? 23.22531 106.63206 79.06670 1.000 49.08863 322 ALA A CA 1
ATOM 2369 C C . ALA A 1 342 ? 22.47718 105.76963 78.05752 1.000 52.82762 322 ALA A C 1
ATOM 2370 O O . ALA A 1 342 ? 23.08356 105.02759 77.27971 1.000 47.40552 322 ALA A O 1
ATOM 2372 N N . ALA A 1 343 ? 21.14481 105.86791 78.07636 1.000 62.67041 323 ALA A N 1
ATOM 2373 C CA . ALA A 1 343 ? 20.32639 105.05359 77.18333 1.000 52.24781 323 ALA A CA 1
ATOM 2374 C C . ALA A 1 343 ? 20.61126 105.33760 75.71570 1.000 58.35832 323 ALA A C 1
ATOM 2375 O O . ALA A 1 343 ? 20.32716 104.48770 74.86488 1.000 65.20221 323 ALA A O 1
ATOM 2377 N N . THR A 1 344 ? 21.17383 106.50326 75.40116 1.000 59.59900 324 THR A N 1
ATOM 2378 C CA . THR A 1 344 ? 21.53196 106.83023 74.02942 1.000 60.91280 324 THR A CA 1
ATOM 2379 C C . THR A 1 344 ? 22.84200 106.19182 73.58740 1.000 47.32032 324 THR A C 1
ATOM 2380 O O . THR A 1 344 ? 23.16962 106.26003 72.39785 1.000 61.27133 324 THR A O 1
ATOM 2384 N N . GLN A 1 345 ? 23.59185 105.57903 74.50287 1.000 53.01407 325 GLN A N 1
ATOM 2385 C CA . GLN A 1 345 ? 24.82811 104.90481 74.12657 1.000 58.02634 325 GLN A CA 1
ATOM 2386 C C . GLN A 1 345 ? 24.53928 103.71948 73.21438 1.000 57.17257 325 GLN A C 1
ATOM 2387 O O . GLN A 1 345 ? 23.53137 103.02330 73.36862 1.000 67.06253 325 GLN A O 1
ATOM 2393 N N . GLN A 1 346 ? 25.44480 103.49210 72.25915 1.000 62.31453 326 GLN A N 1
ATOM 2394 C CA . GLN A 1 346 ? 25.23313 102.44809 71.26321 1.000 59.04088 326 GLN A CA 1
ATOM 2395 C C . GLN A 1 346 ? 25.16666 101.06518 71.89506 1.000 61.79881 326 GLN A C 1
ATOM 2396 O O . GLN A 1 346 ? 24.41304 100.20604 71.42299 1.000 58.63334 326 GLN A O 1
ATOM 2402 N N . ILE A 1 347 ? 25.93014 100.83454 72.96685 1.000 59.35895 327 ILE A N 1
ATOM 2403 C CA . ILE A 1 347 ? 25.92938 99.52269 73.60817 1.000 56.42395 327 ILE A CA 1
ATOM 2404 C C . ILE A 1 347 ? 24.55705 99.20153 74.18300 1.000 61.67393 327 ILE A C 1
ATOM 2405 O O . ILE A 1 347 ? 24.14761 98.03453 74.21525 1.000 54.02399 327 ILE A O 1
ATOM 2410 N N . VAL A 1 348 ? 23.82036 100.21903 74.63290 1.000 45.89290 328 VAL A N 1
ATOM 2411 C CA . VAL A 1 348 ? 22.47106 99.98623 75.13370 1.000 63.21422 328 VAL A CA 1
ATOM 2412 C C . VAL A 1 348 ? 21.50600 99.81117 73.97363 1.000 68.02961 328 VAL A C 1
ATOM 2413 O O . VAL A 1 348 ? 20.61234 98.95815 74.01335 1.000 55.63509 328 VAL A O 1
ATOM 2417 N N . ARG A 1 349 ? 21.69234 100.60039 72.91571 1.000 66.99083 329 ARG A N 1
ATOM 2418 C CA . ARG A 1 349 ? 20.86355 100.46707 71.72503 1.000 65.84001 329 ARG A CA 1
ATOM 2419 C C . ARG A 1 349 ? 21.03901 99.09161 71.09156 1.000 72.97736 329 ARG A C 1
ATOM 2420 O O . ARG A 1 349 ? 20.06910 98.49590 70.60753 1.000 58.25550 329 ARG A O 1
ATOM 2428 N N . ASN A 1 350 ? 22.26689 98.56141 71.10774 1.000 63.10767 330 ASN A N 1
ATOM 2429 C CA . ASN A 1 350 ? 22.50096 97.19994 70.63168 1.000 53.01178 330 ASN A CA 1
ATOM 2430 C C . ASN A 1 350 ? 21.73888 96.18598 71.47588 1.000 59.92958 330 ASN A C 1
ATOM 2431 O O . ASN A 1 350 ? 21.06282 95.29893 70.94291 1.000 56.86570 330 ASN A O 1
ATOM 2436 N N . ALA A 1 351 ? 21.84756 96.29689 72.80264 1.000 54.50230 331 ALA A N 1
ATOM 2437 C CA . ALA A 1 351 ? 21.17415 95.34911 73.68419 1.000 70.91226 331 ALA A CA 1
ATOM 2438 C C . ALA A 1 351 ? 19.65973 95.47266 73.57731 1.000 73.57575 331 ALA A C 1
ATOM 2439 O O . ALA A 1 351 ? 18.94416 94.46490 73.61419 1.000 59.53775 331 ALA A O 1
ATOM 2441 N N . ASP A 1 352 ? 19.15206 96.69890 73.45457 1.000 71.47121 332 ASP A N 1
ATOM 2442 C CA . ASP A 1 352 ? 17.71399 96.88794 73.30381 1.000 60.36027 332 ASP A CA 1
ATOM 2443 C C . ASP A 1 352 ? 17.21946 96.31023 71.98252 1.000 73.68965 332 ASP A C 1
ATOM 2444 O O . ASP A 1 352 ? 16.22019 95.58336 71.94753 1.000 62.75258 332 ASP A O 1
ATOM 2449 N N . ALA A 1 353 ? 17.92233 96.60546 70.88555 1.000 62.17500 333 ALA A N 1
ATOM 2450 C CA . ALA A 1 353 ? 17.46832 96.16039 69.57129 1.000 63.59190 333 ALA A CA 1
ATOM 2451 C C . ALA A 1 353 ? 17.47639 94.64088 69.46225 1.000 67.07767 333 ALA A C 1
ATOM 2452 O O . ALA A 1 353 ? 16.52833 94.04504 68.93771 1.000 80.42623 333 ALA A O 1
ATOM 2454 N N . VAL A 1 354 ? 18.54176 93.99655 69.94093 1.000 70.25698 334 VAL A N 1
ATOM 2455 C CA . VAL A 1 354 ? 18.62665 92.54286 69.85071 1.000 64.77112 334 VAL A CA 1
ATOM 2456 C C . VAL A 1 354 ? 17.54419 91.88862 70.69837 1.000 67.02816 334 VAL A C 1
ATOM 2457 O O . VAL A 1 354 ? 16.89146 90.93324 70.26398 1.000 80.95795 334 VAL A O 1
ATOM 2461 N N . ILE A 1 355 ? 17.32701 92.39610 71.91302 1.000 60.67801 335 ILE A N 1
ATOM 2462 C CA . ILE A 1 355 ? 16.35048 91.78440 72.80976 1.000 67.92424 335 ILE A CA 1
ATOM 2463 C C . ILE A 1 355 ? 14.93462 91.93961 72.26257 1.000 77.96197 335 ILE A C 1
ATOM 2464 O O . ILE A 1 355 ? 14.10667 91.02788 72.38698 1.000 67.98073 335 ILE A O 1
ATOM 2469 N N . ARG A 1 356 ? 14.63639 93.07836 71.63004 1.000 73.38280 336 ARG A N 1
ATOM 2470 C CA . ARG A 1 356 ? 13.33431 93.24013 70.98730 1.000 82.03660 336 ARG A CA 1
ATOM 2471 C C . ARG A 1 356 ? 13.15861 92.23744 69.85607 1.000 83.22603 336 ARG A C 1
ATOM 2472 O O . ARG A 1 356 ? 12.14283 91.53646 69.78275 1.000 73.54871 336 ARG A O 1
ATOM 2480 N N . ALA A 1 357 ? 14.15180 92.14925 68.96775 1.000 73.11400 337 ALA A N 1
ATOM 2481 C CA . ALA A 1 357 ? 14.06350 91.25464 67.82081 1.000 59.00628 337 ALA A CA 1
ATOM 2482 C C . ALA A 1 357 ? 13.94357 89.79327 68.22981 1.000 75.57584 337 ALA A C 1
ATOM 2483 O O . ALA A 1 357 ? 13.44465 88.98222 67.44234 1.000 87.78960 337 ALA A O 1
ATOM 2485 N N . LYS A 1 358 ? 14.38659 89.43729 69.43392 1.000 79.05572 338 LYS A N 1
ATOM 2486 C CA . LYS A 1 358 ? 14.24754 88.07972 69.93959 1.000 68.75219 338 LYS A CA 1
ATOM 2487 C C . LYS A 1 358 ? 12.91050 87.84639 70.63528 1.000 72.67430 338 LYS A C 1
ATOM 2488 O O . LYS A 1 358 ? 12.71518 86.78394 71.23461 1.000 71.42202 338 LYS A O 1
ATOM 2494 N N . GLY A 1 359 ? 11.99039 88.80815 70.56709 1.000 63.20082 339 GLY A N 1
ATOM 2495 C CA . GLY A 1 359 ? 10.67196 88.63440 71.14543 1.000 68.78703 339 GLY A CA 1
ATOM 2496 C C . GLY A 1 359 ? 10.57268 88.84701 72.63740 1.000 78.36776 339 GLY A C 1
ATOM 2497 O O . GLY A 1 359 ? 9.60927 88.37994 73.25216 1.000 79.61505 339 GLY A O 1
ATOM 2498 N N . LEU A 1 360 ? 11.53271 89.53726 73.24238 1.000 78.24425 340 LEU A N 1
ATOM 2499 C CA . LEU A 1 360 ? 11.54181 89.79564 74.67365 1.000 63.32269 340 LEU A CA 1
ATOM 2500 C C . LEU A 1 360 ? 11.29829 91.27433 74.95288 1.000 67.80437 340 LEU A C 1
ATOM 2501 O O . LEU A 1 360 ? 11.43108 92.12774 74.07111 1.000 73.39549 340 LEU A O 1
ATOM 2506 N N . ASP A 1 361 ? 10.92604 91.56598 76.20411 1.000 57.42636 341 ASP A N 1
ATOM 2507 C CA . ASP A 1 361 ? 10.68915 92.93337 76.64429 1.000 81.33878 341 ASP A CA 1
ATOM 2508 C C . ASP A 1 361 ? 11.93833 93.46228 77.33207 1.000 79.82021 341 ASP A C 1
ATOM 2509 O O . ASP A 1 361 ? 12.27773 92.98367 78.42491 1.000 66.06268 341 ASP A O 1
ATOM 2514 N N . PRO A 1 362 ? 12.64711 94.43015 76.75071 1.000 64.17121 342 PRO A N 1
ATOM 2515 C CA . PRO A 1 362 ? 13.85921 94.95346 77.39738 1.000 78.33934 342 PRO A CA 1
ATOM 2516 C C . PRO A 1 362 ? 13.54953 95.60974 78.73636 1.000 73.81415 342 PRO A C 1
ATOM 2517 O O . PRO A 1 362 ? 12.65102 96.44658 78.84791 1.000 76.05412 342 PRO A O 1
ATOM 2521 N N . ARG A 1 363 ? 14.31260 95.22298 79.75610 1.000 100.89407 343 ARG A N 1
ATOM 2522 C CA . ARG A 1 363 ? 14.11667 95.70527 81.11628 1.000 92.89987 343 ARG A CA 1
ATOM 2523 C C . ARG A 1 363 ? 15.30102 96.54793 81.57313 1.000 102.38705 343 ARG A C 1
ATOM 2524 O O . ARG A 1 363 ? 16.20121 96.02480 82.24274 1.000 105.28727 343 ARG A O 1
ATOM 2532 N N . PRO A 1 364 ? 15.35017 97.83912 81.24347 1.000 56.34520 344 PRO A N 1
ATOM 2533 C CA . PRO A 1 364 ? 16.46339 98.66840 81.72538 1.000 72.05122 344 PRO A CA 1
ATOM 2534 C C . PRO A 1 364 ? 16.31772 98.90824 83.22094 1.000 72.53867 344 PRO A C 1
ATOM 2535 O O . PRO A 1 364 ? 15.23172 99.23333 83.70571 1.000 58.08237 344 PRO A O 1
ATOM 2539 N N . SER A 1 365 ? 17.41711 98.74763 83.95363 1.000 61.26352 345 SER A N 1
ATOM 2540 C CA . SER A 1 365 ? 17.31521 98.77098 85.40489 1.000 65.29477 345 SER A CA 1
ATOM 2541 C C . SER A 1 365 ? 18.64814 99.15448 86.02663 1.000 62.06062 345 SER A C 1
ATOM 2542 O O . SER A 1 365 ? 19.70803 99.04371 85.40329 1.000 57.57664 345 SER A O 1
ATOM 2545 N N . PHE A 1 366 ? 18.56766 99.61206 87.27202 1.000 51.18295 346 PHE A N 1
ATOM 2546 C CA . PHE A 1 366 ? 19.72719 99.78619 88.12933 1.000 48.95487 346 PHE A CA 1
ATOM 2547 C C . PHE A 1 366 ? 19.98798 98.50217 88.90337 1.000 52.23940 346 PHE A C 1
ATOM 2548 O O . PHE A 1 366 ? 19.06327 97.75155 89.22284 1.000 58.21432 346 PHE A O 1
ATOM 2556 N N . SER A 1 367 ? 21.25689 98.25580 89.20453 1.000 64.39468 347 SER A N 1
ATOM 2557 C CA . SER A 1 367 ? 21.64585 97.11142 90.02255 1.000 53.21082 347 SER A CA 1
ATOM 2558 C C . SER A 1 367 ? 23.08851 97.32061 90.46711 1.000 51.28494 347 SER A C 1
ATOM 2559 O O . SER A 1 367 ? 23.70936 98.34476 90.16713 1.000 54.31234 347 SER A O 1
ATOM 2562 N N . SER A 1 368 ? 23.61712 96.33555 91.18852 1.000 52.70999 348 SER A N 1
ATOM 2563 C CA . SER A 1 368 ? 25.00616 96.32662 91.64290 1.000 48.55933 348 SER A CA 1
ATOM 2564 C C . SER A 1 368 ? 25.68582 95.12218 90.99847 1.000 44.70106 348 SER A C 1
ATOM 2565 O O . SER A 1 368 ? 25.56893 93.99783 91.49620 1.000 61.21027 348 SER A O 1
ATOM 2568 N N . THR A 1 369 ? 26.38045 95.35436 89.88384 1.000 44.55607 349 THR A N 1
ATOM 2569 C CA . THR A 1 369 ? 27.03936 94.30192 89.11640 1.000 54.99588 349 THR A CA 1
ATOM 2570 C C . THR A 1 369 ? 28.48505 94.69983 88.82592 1.000 54.12209 349 THR A C 1
ATOM 2571 O O . THR A 1 369 ? 28.98208 95.72649 89.30098 1.000 47.03976 349 THR A O 1
ATOM 2575 N N . ASP A 1 370 ? 29.16786 93.86272 88.03636 1.000 44.07035 350 ASP A N 1
ATOM 2576 C CA . ASP A 1 370 ? 30.53432 94.17448 87.62442 1.000 50.11811 350 ASP A CA 1
ATOM 2577 C C . ASP A 1 370 ? 30.59103 95.42051 86.75268 1.000 56.79970 350 ASP A C 1
ATOM 2578 O O . ASP A 1 370 ? 31.62892 96.09053 86.69904 1.000 53.72522 350 ASP A O 1
ATOM 2583 N N . SER A 1 371 ? 29.49659 95.74350 86.05761 1.000 40.19633 351 SER A N 1
ATOM 2584 C CA . SER A 1 371 ? 29.49106 96.90808 85.17955 1.000 49.96662 351 SER A CA 1
ATOM 2585 C C . SER A 1 371 ? 29.61837 98.21832 85.94604 1.000 49.45098 351 SER A C 1
ATOM 2586 O O . SER A 1 371 ? 29.94036 99.24285 85.33653 1.000 49.52843 351 SER A O 1
ATOM 2589 N N . ASN A 1 372 ? 29.37349 98.20892 87.26068 1.000 49.77471 352 ASN A N 1
ATOM 2590 C CA . ASN A 1 372 ? 29.57344 99.41048 88.06684 1.000 49.09276 352 ASN A CA 1
ATOM 2591 C C . ASN A 1 372 ? 30.96772 99.98800 87.86556 1.000 52.83541 352 ASN A C 1
ATOM 2592 O O . ASN A 1 372 ? 31.13135 101.20758 87.74499 1.000 45.39049 352 ASN A O 1
ATOM 2597 N N . MET A 1 373 ? 31.98301 99.12100 87.80795 1.000 43.98679 353 MET A N 1
ATOM 2598 C CA . MET A 1 373 ? 33.35906 99.58226 87.64828 1.000 37.32616 353 MET A CA 1
ATOM 2599 C C . MET A 1 373 ? 33.55016 100.30607 86.32033 1.000 56.55744 353 MET A C 1
ATOM 2600 O O . MET A 1 373 ? 34.12575 101.39977 86.27240 1.000 50.23773 353 MET A O 1
ATOM 2605 N N . ALA A 1 374 ? 33.07767 99.70571 85.22560 1.000 52.86770 354 ALA A N 1
ATOM 2606 C CA . ALA A 1 374 ? 33.24987 100.32713 83.91606 1.000 49.71558 354 ALA A CA 1
ATOM 2607 C C . ALA A 1 374 ? 32.47033 101.63291 83.81215 1.000 62.23430 354 ALA A C 1
ATOM 2608 O O . ALA A 1 374 ? 32.95605 102.60271 83.21863 1.000 54.50224 354 ALA A O 1
ATOM 2610 N N . MET A 1 375 ? 31.25961 101.67619 84.37974 1.000 49.69398 355 MET A N 1
ATOM 2611 C CA . MET A 1 375 ? 30.48641 102.91626 84.39040 1.000 49.82883 355 MET A CA 1
ATOM 2612 C C . MET A 1 375 ? 31.23027 104.03107 85.11106 1.000 57.73790 355 MET A C 1
ATOM 2613 O O . MET A 1 375 ? 31.23433 105.17905 84.65192 1.000 59.25250 355 MET A O 1
ATOM 2618 N N . SER A 1 376 ? 31.86359 103.71314 86.24495 1.000 60.37980 356 SER A N 1
ATOM 2619 C CA . SER A 1 376 ? 32.60218 104.71844 87.00144 1.000 61.05048 356 SER A CA 1
ATOM 2620 C C . SER A 1 376 ? 33.80740 105.24714 86.23668 1.000 55.05849 356 SER A C 1
ATOM 2621 O O . SER A 1 376 ? 34.28597 106.34475 86.54147 1.000 56.71596 356 SER A O 1
ATOM 2624 N N . LEU A 1 377 ? 34.31273 104.49157 85.26432 1.000 42.96931 357 LEU A N 1
ATOM 2625 C CA . LEU A 1 377 ? 35.45292 104.90425 84.46081 1.000 59.36454 357 LEU A CA 1
ATOM 2626 C C . LEU A 1 377 ? 35.04148 105.53188 83.13608 1.000 50.86155 357 LEU A C 1
ATOM 2627 O O . LEU A 1 377 ? 35.90669 105.81815 82.30314 1.000 69.51057 357 LEU A O 1
ATOM 2632 N N . GLY A 1 378 ? 33.74682 105.75610 82.92302 1.000 52.71210 358 GLY A N 1
ATOM 2633 C CA . GLY A 1 378 ? 33.27792 106.31036 81.66958 1.000 55.51018 358 GLY A CA 1
ATOM 2634 C C . GLY A 1 378 ? 33.20786 105.32868 80.52295 1.000 50.53858 358 GLY A C 1
ATOM 2635 O O . GLY A 1 378 ? 32.98986 105.74926 79.38100 1.000 62.15091 358 GLY A O 1
ATOM 2636 N N . ILE A 1 379 ? 33.38284 104.03769 80.78835 1.000 42.63442 359 ILE A N 1
ATOM 2637 C CA . ILE A 1 379 ? 33.31255 103.00290 79.76092 1.000 47.42910 359 ILE A CA 1
ATOM 2638 C C . ILE A 1 379 ? 31.86001 102.57921 79.58139 1.000 55.23274 359 ILE A C 1
ATOM 2639 O O . ILE A 1 379 ? 31.20417 102.19769 80.56194 1.000 58.72948 359 ILE A O 1
ATOM 2644 N N . PRO A 1 380 ? 31.31610 102.63335 78.35737 1.000 64.47386 360 PRO A N 1
ATOM 2645 C CA . PRO A 1 380 ? 29.96459 102.10569 78.11966 1.000 50.48126 360 PRO A CA 1
ATOM 2646 C C . PRO A 1 380 ? 29.83810 100.65943 78.56892 1.000 60.06855 360 PRO A C 1
ATOM 2647 O O . PRO A 1 380 ? 30.61918 99.80089 78.14486 1.000 49.62838 360 PRO A O 1
ATOM 2651 N N . ALA A 1 381 ? 28.87325 100.38272 79.44363 1.000 48.82921 361 ALA A N 1
ATOM 2652 C CA . ALA A 1 381 ? 28.76780 99.07782 80.07771 1.000 47.52402 361 ALA A CA 1
ATOM 2653 C C . ALA A 1 381 ? 27.30934 98.70376 80.28061 1.000 61.35495 361 ALA A C 1
ATOM 2654 O O . ALA A 1 381 ? 26.48484 99.54769 80.64131 1.000 51.38834 361 ALA A O 1
ATOM 2656 N N . VAL A 1 382 ? 27.00618 97.43001 80.04766 1.000 57.70080 362 VAL A N 1
ATOM 2657 C CA . VAL A 1 382 ? 25.68260 96.85782 80.26156 1.000 56.90011 362 VAL A CA 1
ATOM 2658 C C . VAL A 1 382 ? 25.87308 95.47225 80.86132 1.000 64.47127 362 VAL A C 1
ATOM 2659 O O . VAL A 1 382 ? 26.80241 94.74995 80.48728 1.000 59.10464 362 VAL A O 1
ATOM 2663 N N . THR A 1 383 ? 25.00831 95.10369 81.80122 1.000 47.77493 363 THR A N 1
ATOM 2664 C CA . THR A 1 383 ? 24.98017 93.75375 82.34934 1.000 52.21688 363 THR A CA 1
ATOM 2665 C C . THR A 1 383 ? 23.77605 93.01047 81.78662 1.000 54.08591 363 THR A C 1
ATOM 2666 O O . THR A 1 383 ? 22.64827 93.51428 81.83971 1.000 49.25483 363 THR A O 1
ATOM 2670 N N . ILE A 1 384 ? 24.02214 91.82177 81.23687 1.000 61.02648 364 ILE A N 1
ATOM 2671 C CA . ILE A 1 384 ? 23.01014 91.05408 80.52624 1.000 52.62931 364 ILE A CA 1
ATOM 2672 C C . ILE A 1 384 ? 22.86479 89.68300 81.18132 1.000 55.25118 364 ILE A C 1
ATOM 2673 O O . ILE A 1 384 ? 23.62998 89.30405 82.06897 1.000 61.49658 364 ILE A O 1
ATOM 2678 N N . GLY A 1 385 ? 21.86017 88.93804 80.72361 1.000 48.11170 365 GLY A N 1
ATOM 2679 C CA . GLY A 1 385 ? 21.58001 87.62521 81.27288 1.000 55.61207 365 GLY A CA 1
ATOM 2680 C C . GLY A 1 385 ? 21.98701 86.48155 80.36618 1.000 52.23423 365 GLY A C 1
ATOM 2681 O O . GLY A 1 385 ? 22.21724 86.67691 79.16899 1.000 56.12866 365 GLY A O 1
ATOM 2682 N N . SER A 1 386 ? 22.06110 85.27549 80.92467 1.000 63.44821 366 SER A N 1
ATOM 2683 C CA . SER A 1 386 ? 22.52184 84.11039 80.18407 1.000 55.69097 366 SER A CA 1
ATOM 2684 C C . SER A 1 386 ? 21.40064 83.36879 79.47054 1.000 66.44818 366 SER A C 1
ATOM 2685 O O . SER A 1 386 ? 21.68677 82.49151 78.64842 1.000 64.37700 366 SER A O 1
ATOM 2688 N N . GLY A 1 387 ? 20.14396 83.69122 79.75926 1.000 66.22236 367 GLY A N 1
ATOM 2689 C CA . GLY A 1 387 ? 19.02370 83.03595 79.12234 1.000 65.13483 367 GLY A CA 1
ATOM 2690 C C . GLY A 1 387 ? 18.48312 81.87077 79.92898 1.000 73.13304 367 GLY A C 1
ATOM 2691 O O . GLY A 1 387 ? 19.08920 81.38826 80.88857 1.000 78.28725 367 GLY A O 1
ATOM 2692 N N . GLY A 1 388 ? 17.30527 81.41432 79.52139 1.000 66.69573 368 GLY A N 1
ATOM 2693 C CA . GLY A 1 388 ? 16.65716 80.32925 80.22254 1.000 66.29252 368 GLY A CA 1
ATOM 2694 C C . GLY A 1 388 ? 15.98831 80.79768 81.50244 1.000 75.54296 368 GLY A C 1
ATOM 2695 O O . GLY A 1 388 ? 15.74222 81.98846 81.72137 1.000 75.15038 368 GLY A O 1
ATOM 2696 N N . ILE A 1 389 ? 15.70747 79.83095 82.37035 1.000 78.88593 369 ILE A N 1
ATOM 2697 C CA . ILE A 1 389 ? 14.93500 80.05765 83.58413 1.000 82.00042 369 ILE A CA 1
ATOM 2698 C C . ILE A 1 389 ? 15.79531 79.69330 84.78516 1.000 78.53988 369 ILE A C 1
ATOM 2699 O O . ILE A 1 389 ? 16.45484 78.64774 84.78989 1.000 88.57205 369 ILE A O 1
ATOM 2704 N N . GLY A 1 390 ? 15.79220 80.56061 85.79312 1.000 76.41561 370 GLY A N 1
ATOM 2705 C CA . GLY A 1 390 ? 16.45572 80.27899 87.05113 1.000 73.23827 370 GLY A CA 1
ATOM 2706 C C . GLY A 1 390 ? 15.81489 81.08128 88.15752 1.000 82.70477 370 GLY A C 1
ATOM 2707 O O . GLY A 1 390 ? 15.10074 82.05699 87.90739 1.000 93.17838 370 GLY A O 1
ATOM 2708 N N . ALA A 1 391 ? 16.07754 80.66175 89.39199 1.000 55.33511 371 ALA A N 1
ATOM 2709 C CA . ALA A 1 391 ? 15.49938 81.32792 90.55126 1.000 74.04161 371 ALA A CA 1
ATOM 2710 C C . ALA A 1 391 ? 16.31240 80.97299 91.78731 1.000 72.17174 371 ALA A C 1
ATOM 2711 O O . ALA A 1 391 ? 17.17235 80.08923 91.75846 1.000 64.96681 371 ALA A O 1
ATOM 2713 N N . ARG A 1 392 ? 16.02699 81.69178 92.87775 1.000 81.92137 372 ARG A N 1
ATOM 2714 C CA . ARG A 1 392 ? 16.59584 81.41808 94.20002 1.000 75.25629 372 ARG A CA 1
ATOM 2715 C C . ARG A 1 392 ? 18.10828 81.64248 94.23217 1.000 90.95285 372 ARG A C 1
ATOM 2716 O O . ARG A 1 392 ? 18.83988 80.91254 94.90152 1.000 82.52957 372 ARG A O 1
ATOM 2724 N N . ALA A 1 393 ? 18.57667 82.66506 93.51910 1.000 78.15702 373 ALA A N 1
ATOM 2725 C CA . ALA A 1 393 ? 19.99014 83.01207 93.54847 1.000 72.23095 373 ALA A CA 1
ATOM 2726 C C . ALA A 1 393 ? 20.39876 83.48397 94.94116 1.000 75.85032 373 ALA A C 1
ATOM 2727 O O . ALA A 1 393 ? 19.57671 83.96411 95.72794 1.000 66.99231 373 ALA A O 1
ATOM 2729 N N . HIS A 1 394 ? 21.68899 83.32935 95.24269 1.000 75.77803 374 HIS A N 1
ATOM 2730 C CA . HIS A 1 394 ? 22.27648 83.68379 96.53597 1.000 79.09482 374 HIS A CA 1
ATOM 2731 C C . HIS A 1 394 ? 21.67937 82.88356 97.69033 1.000 83.43694 374 HIS A C 1
ATOM 2732 O O . HIS A 1 394 ? 21.74891 83.31245 98.84558 1.000 85.75172 374 HIS A O 1
ATOM 2739 N N . SER A 1 395 ? 21.09148 81.72349 97.40133 1.000 95.70230 375 SER A N 1
ATOM 2740 C CA . SER A 1 395 ? 20.57099 80.83186 98.42843 1.000 93.57014 375 SER A CA 1
ATOM 2741 C C . SER A 1 395 ? 20.92020 79.39443 98.06787 1.000 87.37546 375 SER A C 1
ATOM 2742 O O . SER A 1 395 ? 21.28091 79.08925 96.92830 1.000 96.13804 375 SER A O 1
ATOM 2745 N N . LEU A 1 396 ? 20.80166 78.50489 99.05782 1.000 74.00942 376 LEU A N 1
ATOM 2746 C CA . LEU A 1 396 ? 21.14317 77.10144 98.85200 1.000 86.96870 376 LEU A CA 1
ATOM 2747 C C . LEU A 1 396 ? 20.14504 76.36781 97.96667 1.000 93.96674 376 LEU A C 1
ATOM 2748 O O . LEU A 1 396 ? 20.43871 75.24921 97.53225 1.000 99.11912 376 LEU A O 1
ATOM 2753 N N . ASP A 1 397 ? 18.98545 76.96057 97.68740 1.000 86.37073 377 ASP A N 1
ATOM 2754 C CA . ASP A 1 397 ? 17.98570 76.35437 96.82163 1.000 85.52575 377 ASP A CA 1
ATOM 2755 C C . ASP A 1 397 ? 18.10340 76.82366 95.37781 1.000 90.51105 377 ASP A C 1
ATOM 2756 O O . ASP A 1 397 ? 17.15684 76.64967 94.60137 1.000 88.35485 377 ASP A O 1
ATOM 2761 N N . GLU A 1 398 ? 19.23875 77.41180 95.00434 1.000 89.79445 378 GLU A N 1
ATOM 2762 C CA . GLU A 1 398 ? 19.39605 77.94482 93.65850 1.000 80.08229 378 GLU A CA 1
ATOM 2763 C C . GLU A 1 398 ? 19.27696 76.82811 92.63040 1.000 81.32525 378 GLU A C 1
ATOM 2764 O O . GLU A 1 398 ? 19.77940 75.71895 92.83022 1.000 79.29593 378 GLU A O 1
ATOM 2770 N N . TRP A 1 399 ? 18.59765 77.12620 91.52596 1.000 69.43620 379 TRP A N 1
ATOM 2771 C CA . TRP A 1 399 ? 18.37122 76.13617 90.48674 1.000 78.04480 379 TRP A CA 1
ATOM 2772 C C . TRP A 1 399 ? 18.16929 76.84227 89.15584 1.000 76.16871 379 TRP A C 1
ATOM 2773 O O . TRP A 1 399 ? 17.80845 78.02092 89.10191 1.000 74.03188 379 TRP A O 1
ATOM 2784 N N . ILE A 1 400 ? 18.40736 76.09754 88.07556 1.000 86.14052 380 ILE A N 1
ATOM 2785 C CA . ILE A 1 400 ? 18.14954 76.56510 86.72224 1.000 72.81005 380 ILE A CA 1
ATOM 2786 C C . ILE A 1 400 ? 17.42853 75.46423 85.95923 1.000 84.21843 380 ILE A C 1
ATOM 2787 O O . ILE A 1 400 ? 17.45939 74.28952 86.33314 1.000 76.91596 380 ILE A O 1
ATOM 2792 N N . ASP A 1 401 ? 16.78384 75.86302 84.86766 1.000 83.98799 381 ASP A N 1
ATOM 2793 C CA . ASP A 1 401 ? 16.06696 74.95043 83.98548 1.000 91.08025 381 ASP A CA 1
ATOM 2794 C C . ASP A 1 401 ? 16.82253 74.88915 82.66443 1.000 78.62939 381 ASP A C 1
ATOM 2795 O O . ASP A 1 401 ? 16.85272 75.87067 81.91375 1.000 92.09804 381 ASP A O 1
ATOM 2800 N N . VAL A 1 402 ? 17.43728 73.74062 82.38652 1.000 78.37424 382 VAL A N 1
ATOM 2801 C CA . VAL A 1 402 ? 18.21935 73.56584 81.16776 1.000 89.64021 382 VAL A CA 1
ATOM 2802 C C . VAL A 1 402 ? 17.35207 72.94510 80.07976 1.000 78.64639 382 VAL A C 1
ATOM 2803 O O . VAL A 1 402 ? 17.85913 72.26189 79.18261 1.000 91.08221 382 VAL A O 1
ATOM 2807 N N . LYS A 1 403 ? 16.04026 73.16964 80.15866 1.000 99.73196 383 LYS A N 1
ATOM 2808 C CA . LYS A 1 403 ? 15.14350 72.77818 79.07837 1.000 92.40363 383 LYS A CA 1
ATOM 2809 C C . LYS A 1 403 ? 15.61101 73.41727 77.78013 1.000 94.38936 383 LYS A C 1
ATOM 2810 O O . LYS A 1 403 ? 15.72978 74.64302 77.69343 1.000 109.16357 383 LYS A O 1
ATOM 2816 N N . LYS A 1 404 ? 15.87707 72.58147 76.77335 1.000 77.54809 384 LYS A N 1
ATOM 2817 C CA . LYS A 1 404 ? 16.68941 73.01794 75.64151 1.000 88.63407 384 LYS A CA 1
ATOM 2818 C C . LYS A 1 404 ? 16.07260 74.21424 74.92699 1.000 85.29133 384 LYS A C 1
ATOM 2819 O O . LYS A 1 404 ? 16.78294 75.16033 74.57065 1.000 85.51383 384 LYS A O 1
ATOM 2825 N N . THR A 1 405 ? 14.75592 74.19363 74.70785 1.000 79.32762 385 THR A N 1
ATOM 2826 C CA . THR A 1 405 ? 14.12468 75.23639 73.90266 1.000 87.03411 385 THR A CA 1
ATOM 2827 C C . THR A 1 405 ? 14.32421 76.61816 74.51968 1.000 87.28556 385 THR A C 1
ATOM 2828 O O . THR A 1 405 ? 14.70870 77.56822 73.82775 1.000 82.50864 385 THR A O 1
ATOM 2832 N N . LYS A 1 406 ? 14.07433 76.75112 75.82512 1.000 82.20455 386 LYS A N 1
ATOM 2833 C CA . LYS A 1 406 ? 14.24653 78.04901 76.47058 1.000 72.79237 386 LYS A CA 1
ATOM 2834 C C . LYS A 1 406 ? 15.69650 78.32168 76.85053 1.000 85.62212 386 LYS A C 1
ATOM 2835 O O . LYS A 1 406 ? 16.13697 79.47568 76.79687 1.000 67.02897 386 LYS A O 1
ATOM 2841 N N . SER A 1 407 ? 16.45298 77.28806 77.22629 1.000 93.90425 387 SER A N 1
ATOM 2842 C CA . SER A 1 407 ? 17.84820 77.50359 77.59556 1.000 74.74390 387 SER A CA 1
ATOM 2843 C C . SER A 1 407 ? 18.68264 77.90745 76.38753 1.000 79.38432 387 SER A C 1
ATOM 2844 O O . SER A 1 407 ? 19.58285 78.74727 76.50136 1.000 74.90693 387 SER A O 1
ATOM 2847 N N . LEU A 1 408 ? 18.40099 77.32184 75.22240 1.000 71.99907 388 LEU A N 1
ATOM 2848 C CA . LEU A 1 408 ? 19.16029 77.66322 74.02485 1.000 71.64307 388 LEU A CA 1
ATOM 2849 C C . LEU A 1 408 ? 18.75083 79.02680 73.48423 1.000 77.84253 388 LEU A C 1
ATOM 2850 O O . LEU A 1 408 ? 19.60531 79.87870 73.21190 1.000 73.79477 388 LEU A O 1
ATOM 2855 N N . GLU A 1 409 ? 17.44251 79.25408 73.32945 1.000 79.04810 389 GLU A N 1
ATOM 2856 C CA . GLU A 1 409 ? 16.97506 80.51579 72.76292 1.000 80.57882 389 GLU A CA 1
ATOM 2857 C C . GLU A 1 409 ? 17.39164 81.69624 73.62854 1.000 73.84571 389 GLU A C 1
ATOM 2858 O O . GLU A 1 409 ? 17.77225 82.75309 73.10967 1.000 58.13224 389 GLU A O 1
ATOM 2864 N N . GLY A 1 410 ? 17.33082 81.53435 74.95091 1.000 59.23481 390 GLY A N 1
ATOM 2865 C CA . GLY A 1 410 ? 17.80122 82.58895 75.83197 1.000 70.15490 390 GLY A CA 1
ATOM 2866 C C . GLY A 1 410 ? 19.29009 82.83930 75.68824 1.000 71.24060 390 GLY A C 1
ATOM 2867 O O . GLY A 1 410 ? 19.73871 83.98859 75.67446 1.000 68.14039 390 GLY A O 1
ATOM 2868 N N . ALA A 1 411 ? 20.07614 81.76545 75.57099 1.000 70.96818 391 ALA A N 1
ATOM 2869 C CA . ALA A 1 411 ? 21.51697 81.90511 75.40041 1.000 69.03673 391 ALA A CA 1
ATOM 2870 C C . ALA A 1 411 ? 21.88909 82.54830 74.07114 1.000 63.20143 391 ALA A C 1
ATOM 2871 O O . ALA A 1 411 ? 22.98724 83.10078 73.95536 1.000 62.32916 391 ALA A O 1
ATOM 2873 N N . THR A 1 412 ? 21.01049 82.49037 73.06679 1.000 73.05395 392 THR A N 1
ATOM 2874 C CA . THR A 1 412 ? 21.30978 83.13613 71.79340 1.000 67.11390 392 THR A CA 1
ATOM 2875 C C . THR A 1 412 ? 21.22125 84.65413 71.87991 1.000 69.11147 392 THR A C 1
ATOM 2876 O O . THR A 1 412 ? 21.77362 85.34237 71.01464 1.000 62.58174 392 THR A O 1
ATOM 2880 N N . VAL A 1 413 ? 20.54181 85.18671 72.89911 1.000 67.58309 393 VAL A N 1
ATOM 2881 C CA . VAL A 1 413 ? 20.36564 86.63281 73.01203 1.000 76.50000 393 VAL A CA 1
ATOM 2882 C C . VAL A 1 413 ? 21.70542 87.32273 73.24236 1.000 60.95318 393 VAL A C 1
ATOM 2883 O O . VAL A 1 413 ? 22.04926 88.29044 72.55337 1.000 55.46972 393 VAL A O 1
ATOM 2887 N N . GLY A 1 414 ? 22.47591 86.84283 74.22146 1.000 58.76595 394 GLY A N 1
ATOM 2888 C CA . GLY A 1 414 ? 23.75363 87.47226 74.51930 1.000 57.30640 394 GLY A CA 1
ATOM 2889 C C . GLY A 1 414 ? 24.71041 87.45058 73.34252 1.000 67.22180 394 GLY A C 1
ATOM 2890 O O . GLY A 1 414 ? 25.46908 88.39959 73.13022 1.000 70.01460 394 GLY A O 1
ATOM 2891 N N . LEU A 1 415 ? 24.67840 86.37427 72.55283 1.000 66.42633 395 LEU A N 1
ATOM 2892 C CA . LEU A 1 415 ? 25.53992 86.29709 71.37791 1.000 56.17519 395 LEU A CA 1
ATOM 2893 C C . LEU A 1 415 ? 25.19993 87.38938 70.37308 1.000 70.98708 395 LEU A C 1
ATOM 2894 O O . LEU A 1 415 ? 26.09770 87.99652 69.77793 1.000 65.17278 395 LEU A O 1
ATOM 2899 N N . GLY A 1 416 ? 23.90807 87.66121 70.17861 1.000 61.57944 396 GLY A N 1
ATOM 2900 C CA . GLY A 1 416 ? 23.51649 88.71251 69.25369 1.000 53.15252 396 GLY A CA 1
ATOM 2901 C C . GLY A 1 416 ? 23.97232 90.08516 69.70741 1.000 62.78822 396 GLY A C 1
ATOM 2902 O O . GLY A 1 416 ? 24.44259 90.89224 68.90155 1.000 59.11948 396 GLY A O 1
ATOM 2903 N N . ILE A 1 417 ? 23.82964 90.37245 71.00300 1.000 53.83638 397 ILE A N 1
ATOM 2904 C CA . ILE A 1 417 ? 24.31245 91.64096 71.54012 1.000 56.47620 397 ILE A CA 1
ATOM 2905 C C . ILE A 1 417 ? 25.82428 91.74048 71.38530 1.000 60.93400 397 ILE A C 1
ATOM 2906 O O . ILE A 1 417 ? 26.36047 92.79116 71.01157 1.000 60.38741 397 ILE A O 1
ATOM 2911 N N . LEU A 1 418 ? 26.53268 90.64445 71.66234 1.000 59.26326 398 LEU A N 1
ATOM 2912 C CA . LEU A 1 418 ? 27.98939 90.65632 71.59208 1.000 56.50659 398 LEU A CA 1
ATOM 2913 C C . LEU A 1 418 ? 28.47275 90.89020 70.16629 1.000 64.90453 398 LEU A C 1
ATOM 2914 O O . LEU A 1 418 ? 29.37409 91.70304 69.92869 1.000 64.86483 398 LEU A O 1
ATOM 2919 N N . LEU A 1 419 ? 27.87939 90.18785 69.19943 1.000 65.32370 399 LEU A N 1
ATOM 2920 C CA . LEU A 1 419 ? 28.33242 90.31874 67.81846 1.000 67.80678 399 LEU A CA 1
ATOM 2921 C C . LEU A 1 419 ? 27.94019 91.66915 67.23393 1.000 62.78690 399 LEU A C 1
ATOM 2922 O O . LEU A 1 419 ? 28.69133 92.25011 66.44222 1.000 53.75734 399 LEU A O 1
ATOM 2927 N N . ALA A 1 420 ? 26.76952 92.18665 67.61024 1.000 46.92386 400 ALA A N 1
ATOM 2928 C CA . ALA A 1 420 ? 26.37127 93.50161 67.12533 1.000 55.74316 400 ALA A CA 1
ATOM 2929 C C . ALA A 1 420 ? 27.28711 94.59226 67.66111 1.000 55.36823 400 ALA A C 1
ATOM 2930 O O . ALA A 1 420 ? 27.52478 95.59250 66.97598 1.000 63.89045 400 ALA A O 1
ATOM 2932 N N . THR A 1 421 ? 27.82690 94.40898 68.86645 1.000 62.19422 401 THR A N 1
ATOM 2933 C CA . THR A 1 421 ? 28.68967 95.42553 69.45629 1.000 48.36392 401 THR A CA 1
ATOM 2934 C C . THR A 1 421 ? 30.09835 95.36299 68.87934 1.000 54.57703 401 THR A C 1
ATOM 2935 O O . THR A 1 421 ? 30.67814 96.39532 68.52413 1.000 61.66962 401 THR A O 1
ATOM 2939 N N . ALA A 1 422 ? 30.65926 94.15688 68.76499 1.000 57.64070 402 ALA A N 1
ATOM 2940 C CA . ALA A 1 422 ? 31.98372 94.02085 68.16971 1.000 62.73865 402 ALA A CA 1
ATOM 2941 C C . ALA A 1 422 ? 31.95367 94.26627 66.66732 1.000 56.48382 402 ALA A C 1
ATOM 2942 O O . ALA A 1 422 ? 32.96775 94.67105 66.08795 1.000 67.65321 402 ALA A O 1
ATOM 2944 N N . GLY A 1 423 ? 30.80732 94.04284 66.02627 1.000 63.37971 403 GLY A N 1
ATOM 2945 C CA . GLY A 1 423 ? 30.69438 94.19816 64.58952 1.000 69.25417 403 GLY A CA 1
ATOM 2946 C C . GLY A 1 423 ? 31.23589 92.99857 63.84187 1.000 60.76873 403 GLY A C 1
ATOM 2947 O O . GLY A 1 423 ? 32.33628 92.52959 64.13893 1.000 78.29656 403 GLY A O 1
ATOM 2948 N N . THR A 1 424 ? 30.47527 92.48390 62.88183 1.000 76.49482 404 THR A N 1
ATOM 2949 C CA . THR A 1 424 ? 30.86884 91.31293 62.11356 1.000 84.78912 404 THR A CA 1
ATOM 2950 C C . THR A 1 424 ? 31.16967 91.68587 60.66677 1.000 78.67816 404 THR A C 1
ATOM 2951 O O . THR A 1 424 ? 30.74405 92.72981 60.16473 1.000 75.27715 404 THR A O 1
ATOM 2955 N N . GLN A 1 425 ? 31.93378 90.81858 60.00882 1.000 81.44385 405 GLN A N 1
ATOM 2956 C CA . GLN A 1 425 ? 32.24984 90.97340 58.59196 1.000 90.33513 405 GLN A CA 1
ATOM 2957 C C . GLN A 1 425 ? 31.92384 89.68770 57.84254 1.000 85.15108 405 GLN A C 1
ATOM 2958 O O . GLN A 1 425 ? 31.91364 88.60533 58.42923 1.000 84.73324 405 GLN A O 1
ATOM 2964 N N . LYS B 1 26 ? 52.76656 114.00207 18.73040 1.000 112.19892 6 LYS B N 1
ATOM 2965 C CA . LYS B 1 26 ? 53.61527 113.72410 19.88317 1.000 114.18284 6 LYS B CA 1
ATOM 2966 C C . LYS B 1 26 ? 53.91030 115.02009 20.63638 1.000 121.00634 6 LYS B C 1
ATOM 2967 O O . LYS B 1 26 ? 54.16285 116.05375 20.01648 1.000 97.38880 6 LYS B O 1
ATOM 2973 N N . PRO B 1 27 ? 53.87634 114.96395 21.97234 1.000 130.28946 7 PRO B N 1
ATOM 2974 C CA . PRO B 1 27 ? 54.01805 116.20883 22.75042 1.000 115.21731 7 PRO B CA 1
ATOM 2975 C C . PRO B 1 27 ? 55.38376 116.86170 22.62113 1.000 108.99841 7 PRO B C 1
ATOM 2976 O O . PRO B 1 27 ? 55.46042 118.08572 22.45434 1.000 99.97057 7 PRO B O 1
ATOM 2980 N N . GLU B 1 28 ? 56.46836 116.08483 22.69351 1.000 99.62096 8 GLU B N 1
ATOM 2981 C CA . GLU B 1 28 ? 57.81310 116.65233 22.64854 1.000 92.30901 8 GLU B CA 1
ATOM 2982 C C . GLU B 1 28 ? 58.15233 117.27999 21.30176 1.000 108.64175 8 GLU B C 1
ATOM 2983 O O . GLU B 1 28 ? 59.2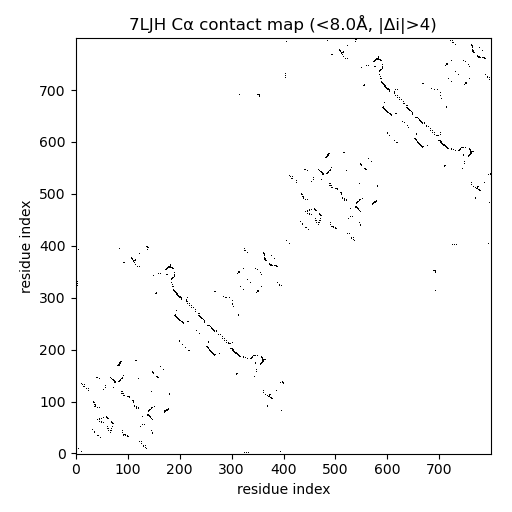2605 117.87861 21.17313 1.000 102.59502 8 GLU B O 1
ATOM 2989 N N . ALA B 1 29 ? 57.27262 117.16023 20.30326 1.000 111.92227 9 ALA B N 1
ATOM 2990 C CA . ALA B 1 29 ? 57.51720 117.77040 19.00153 1.000 103.37841 9 ALA B CA 1
ATOM 2991 C C . ALA B 1 29 ? 57.50790 119.29259 19.05724 1.000 110.79084 9 ALA B C 1
ATOM 2992 O O . ALA B 1 29 ? 58.03774 119.93454 18.14380 1.000 112.84121 9 ALA B O 1
ATOM 2994 N N . VAL B 1 30 ? 56.91829 119.88406 20.10003 1.000 101.77035 10 VAL B N 1
ATOM 2995 C CA . VAL B 1 30 ? 56.92030 121.33537 20.23582 1.000 96.39166 10 VAL B CA 1
ATOM 2996 C C . VAL B 1 30 ? 58.33327 121.87381 20.42310 1.000 99.39139 10 VAL B C 1
ATOM 2997 O O . VAL B 1 30 ? 58.58883 123.05181 20.14989 1.000 84.76869 10 VAL B O 1
ATOM 3001 N N . LEU B 1 31 ? 59.26744 121.03327 20.87752 1.000 83.90591 11 LEU B N 1
ATOM 3002 C CA . LEU B 1 31 ? 60.64360 121.47442 21.06545 1.000 78.77095 11 LEU B CA 1
ATOM 3003 C C . LEU B 1 31 ? 61.35851 121.69986 19.74191 1.000 87.72703 11 LEU B C 1
ATOM 3004 O O . LEU B 1 31 ? 62.37624 122.40084 19.71245 1.000 84.15105 11 LEU B O 1
ATOM 3009 N N . LYS B 1 32 ? 60.85332 121.12236 18.65243 1.000 110.15117 12 LYS B N 1
ATOM 3010 C CA . LYS B 1 32 ? 61.45092 121.28002 17.33471 1.000 105.53568 12 LYS B CA 1
ATOM 3011 C C . LYS B 1 32 ? 60.74382 122.31333 16.47148 1.000 104.79934 12 LYS B C 1
ATOM 3012 O O . LYS B 1 32 ? 61.11358 122.48227 15.30570 1.000 129.31714 12 LYS B O 1
ATOM 3018 N N . THR B 1 33 ? 59.75429 123.01573 17.01381 1.000 104.24748 13 THR B N 1
ATOM 3019 C CA . THR B 1 33 ? 59.10524 124.09253 16.28307 1.000 105.93245 13 THR B CA 1
ATOM 3020 C C . THR B 1 33 ? 59.96684 125.35016 16.33155 1.000 111.64594 13 THR B C 1
ATOM 3021 O O . THR B 1 33 ? 60.68000 125.60406 17.30714 1.000 108.72791 13 THR B O 1
ATOM 3025 N N . LYS B 1 34 ? 59.89937 126.14260 15.25852 1.000 113.01840 14 LYS B N 1
ATOM 3026 C CA . LYS B 1 34 ? 60.73937 127.33382 15.18662 1.000 112.23166 14 LYS B CA 1
ATOM 3027 C C . LYS B 1 34 ? 60.30017 128.39414 16.18823 1.000 92.57454 14 LYS B C 1
ATOM 3028 O O . LYS B 1 34 ? 61.13657 129.15969 16.68232 1.000 89.83372 14 LYS B O 1
ATOM 3034 N N . GLY B 1 35 ? 59.00420 128.45523 16.50038 1.000 86.24065 15 GLY B N 1
ATOM 3035 C CA . GLY B 1 35 ? 58.54830 129.37936 17.52685 1.000 94.74615 15 GLY B CA 1
ATOM 3036 C C . GLY B 1 35 ? 59.21206 129.12204 18.86594 1.000 96.30962 15 GLY B C 1
ATOM 3037 O O . GLY B 1 35 ? 59.67980 130.04910 19.53245 1.000 82.90845 15 GLY B O 1
ATOM 3038 N N . TYR B 1 36 ? 59.26087 127.85334 19.27779 1.000 84.20168 16 TYR B N 1
ATOM 3039 C CA . TYR B 1 36 ? 59.91897 127.50346 20.53239 1.000 92.74875 16 TYR B CA 1
ATOM 3040 C C . TYR B 1 36 ? 61.41800 127.77025 20.45857 1.000 90.41287 16 TYR B C 1
ATOM 3041 O O . TYR B 1 36 ? 62.00507 128.33564 21.38897 1.000 75.24049 16 TYR B O 1
ATOM 3050 N N . GLU B 1 37 ? 62.05585 127.36722 19.35591 1.000 96.44746 17 GLU B N 1
ATOM 3051 C CA . GLU B 1 37 ? 63.49560 127.56595 19.22204 1.000 101.87013 17 GLU B CA 1
ATOM 3052 C C . GLU B 1 37 ? 63.85016 129.04754 19.24154 1.000 94.04535 17 GLU B C 1
ATOM 3053 O O . GLU B 1 37 ? 64.85713 129.44515 19.83962 1.000 87.64593 17 GLU B O 1
ATOM 3059 N N . ALA B 1 38 ? 63.02613 129.88192 18.60332 1.000 81.91792 18 ALA B N 1
ATOM 3060 C CA . ALA B 1 38 ? 63.24531 131.32303 18.66116 1.000 73.55664 18 ALA B CA 1
ATOM 3061 C C . ALA B 1 38 ? 63.01197 131.86247 20.06659 1.000 78.25123 18 ALA B C 1
ATOM 3062 O O . ALA B 1 38 ? 63.77812 132.70549 20.54838 1.000 79.74755 18 ALA B O 1
ATOM 3064 N N . ALA B 1 39 ? 61.95748 131.39021 20.73858 1.000 77.73982 19 ALA B N 1
ATOM 3065 C CA . ALA B 1 39 ? 61.66608 131.86080 22.08961 1.000 75.90972 19 ALA B CA 1
ATOM 3066 C C . ALA B 1 39 ? 62.76973 131.48303 23.06785 1.000 73.59478 19 ALA B C 1
ATOM 3067 O O . ALA B 1 39 ? 63.05348 132.23820 24.00514 1.000 73.34851 19 ALA B O 1
ATOM 3069 N N . VAL B 1 40 ? 63.39423 130.31978 22.87532 1.000 63.70164 20 VAL B N 1
ATOM 3070 C CA . VAL B 1 40 ? 64.48512 129.91199 23.75417 1.000 69.24463 20 VAL B CA 1
ATOM 3071 C C . VAL B 1 40 ? 65.69561 130.82130 23.56655 1.000 67.52333 20 VAL B C 1
ATOM 3072 O O . VAL B 1 40 ? 66.39099 131.15358 24.53437 1.000 71.47328 20 VAL B O 1
ATOM 3076 N N . LYS B 1 41 ? 65.96672 131.24683 22.32622 1.000 91.19757 21 LYS B N 1
ATOM 3077 C CA . LYS B 1 41 ? 67.07928 132.16815 22.09805 1.000 82.85378 21 LYS B CA 1
ATOM 3078 C C . LYS B 1 41 ? 66.86391 133.50174 22.80559 1.000 86.90105 21 LYS B C 1
ATOM 3079 O O . LYS B 1 41 ? 67.83499 134.13123 23.23814 1.000 68.40727 21 LYS B O 1
ATOM 3085 N N . ILE B 1 42 ? 65.61423 133.95674 22.92906 1.000 70.25883 22 ILE B N 1
ATOM 3086 C CA . ILE B 1 42 ? 65.35945 135.18745 23.67405 1.000 71.20247 22 ILE B CA 1
ATOM 3087 C C . ILE B 1 42 ? 65.58176 134.96413 25.16744 1.000 78.65699 22 ILE B C 1
ATOM 3088 O O . ILE B 1 42 ? 66.11567 135.83494 25.86704 1.000 65.31315 22 ILE B O 1
ATOM 3093 N N . LEU B 1 43 ? 65.17713 133.79704 25.67998 1.000 74.17469 23 LEU B N 1
ATOM 3094 C CA . LEU B 1 43 ? 65.49665 133.43966 27.06010 1.000 68.52049 23 LEU B CA 1
ATOM 3095 C C . LEU B 1 43 ? 67.00242 133.42717 27.28838 1.000 71.29974 23 LEU B C 1
ATOM 3096 O O . LEU B 1 43 ? 67.48168 133.83659 28.35246 1.000 68.34673 23 LEU B O 1
ATOM 3101 N N . ASP B 1 44 ? 67.76117 132.94252 26.30249 1.000 80.66474 24 ASP B N 1
ATOM 3102 C CA . ASP B 1 44 ? 69.21764 132.99235 26.37561 1.000 81.74921 24 ASP B CA 1
ATOM 3103 C C . ASP B 1 44 ? 69.71069 134.43434 26.36113 1.000 72.00007 24 ASP B C 1
ATOM 3104 O O . ASP B 1 44 ? 70.53126 134.83160 27.19716 1.000 68.35797 24 ASP B O 1
ATOM 3109 N N . ARG B 1 45 ? 69.21035 135.23326 25.41532 1.000 60.51887 25 ARG B N 1
ATOM 3110 C CA . ARG B 1 45 ? 69.67030 136.61030 25.26883 1.000 64.20251 25 ARG B CA 1
ATOM 3111 C C . ARG B 1 45 ? 69.36067 137.43577 26.51077 1.000 75.36083 25 ARG B C 1
ATOM 3112 O O . ARG B 1 45 ? 70.19954 138.21949 26.97319 1.000 62.49065 25 ARG B O 1
ATOM 3120 N N . ASP B 1 46 ? 68.16008 137.27370 27.06560 1.000 74.52862 26 ASP B N 1
ATOM 3121 C CA . ASP B 1 46 ? 67.71408 138.05533 28.20934 1.000 76.65638 26 ASP B CA 1
ATOM 3122 C C . ASP B 1 46 ? 67.77540 137.26578 29.51026 1.000 84.07383 26 ASP B C 1
ATOM 3123 O O . ASP B 1 46 ? 67.05835 137.59499 30.46163 1.000 78.23248 26 ASP B O 1
ATOM 3128 N N . HIS B 1 47 ? 68.61816 136.22999 29.57098 1.000 72.73934 27 HIS B N 1
ATOM 3129 C CA . HIS B 1 47 ? 68.81549 135.52085 30.82972 1.000 66.43644 27 HIS B CA 1
ATOM 3130 C C . HIS B 1 47 ? 69.38958 136.44340 31.89425 1.000 60.65955 27 HIS B C 1
ATOM 3131 O O . HIS B 1 47 ? 69.07268 136.29802 33.08090 1.000 64.11335 27 HIS B O 1
ATOM 3138 N N . ASP B 1 48 ? 70.23214 137.39713 31.49065 1.000 66.83847 28 ASP B N 1
ATOM 3139 C CA . ASP B 1 48 ? 70.72215 138.39312 32.43536 1.000 60.23602 28 ASP B CA 1
ATOM 3140 C C . ASP B 1 48 ? 69.58214 139.23489 32.99418 1.000 67.83653 28 ASP B C 1
ATOM 3141 O O . ASP B 1 48 ? 69.64192 139.66942 34.14993 1.000 66.32714 28 ASP B O 1
ATOM 3146 N N . ARG B 1 49 ? 68.53579 139.47062 32.19638 1.000 63.53340 29 ARG B N 1
ATOM 3147 C CA . ARG B 1 49 ? 67.37611 140.20233 32.69743 1.000 73.96725 29 ARG B CA 1
ATOM 3148 C C . ARG B 1 49 ? 66.56098 139.34950 33.66021 1.000 79.18139 29 ARG B C 1
ATOM 3149 O O . ARG B 1 49 ? 66.07476 139.84869 34.68283 1.000 61.21384 29 ARG B O 1
ATOM 3157 N N . MET B 1 50 ? 66.39606 138.06244 33.34435 1.000 69.34692 30 MET B N 1
ATOM 3158 C CA . MET B 1 50 ? 65.66310 137.16732 34.23239 1.000 54.92210 30 MET B CA 1
ATOM 3159 C C . MET B 1 50 ? 66.28932 137.13366 35.61990 1.000 75.41864 30 MET B C 1
ATOM 3160 O O . MET B 1 50 ? 65.57539 137.14825 36.62994 1.000 62.88173 30 MET B O 1
ATOM 3165 N N . VAL B 1 51 ? 67.62375 137.10876 35.68851 1.000 61.38027 31 VAL B N 1
ATOM 3166 C CA . VAL B 1 51 ? 68.30408 137.05446 36.97929 1.000 68.19970 31 VAL B CA 1
ATOM 3167 C C . VAL B 1 51 ? 68.07865 138.34535 37.75860 1.000 70.49252 31 VAL B C 1
ATOM 3168 O O . VAL B 1 51 ? 67.90467 138.32394 38.98349 1.000 66.87948 31 VAL B O 1
ATOM 3172 N N . ASP B 1 52 ? 68.08325 139.48867 37.06638 1.000 68.27518 32 ASP B N 1
ATOM 3173 C CA . ASP B 1 52 ? 67.78777 140.75629 37.72884 1.000 59.14555 32 ASP B CA 1
ATOM 3174 C C . ASP B 1 52 ? 66.38355 140.75671 38.31784 1.000 64.58375 32 ASP B C 1
ATOM 3175 O O . ASP B 1 52 ? 66.15486 141.30977 39.40038 1.000 65.61485 32 ASP B O 1
ATOM 3180 N N . GLU B 1 53 ? 65.42742 140.14349 37.61688 1.000 67.09061 33 GLU B N 1
ATOM 3181 C CA . GLU B 1 53 ? 64.05272 140.13729 38.10229 1.000 69.63123 33 GLU B CA 1
ATOM 3182 C C . GLU B 1 53 ? 63.87298 139.17231 39.26566 1.000 73.48629 33 GLU B C 1
ATOM 3183 O O . GLU B 1 53 ? 63.02507 139.40520 40.13564 1.000 52.93786 33 GLU B O 1
ATOM 3189 N N . ILE B 1 54 ? 64.66205 138.09641 39.30682 1.000 59.87882 34 ILE B N 1
ATOM 3190 C CA . ILE B 1 54 ? 64.67804 137.23616 40.48658 1.000 60.58409 34 ILE B CA 1
ATOM 3191 C C . ILE B 1 54 ? 65.10649 138.03628 41.70897 1.000 62.65753 34 ILE B C 1
ATOM 3192 O O . ILE B 1 54 ? 64.48112 137.96438 42.77283 1.000 63.32219 34 ILE B O 1
ATOM 3197 N N . ILE B 1 55 ? 66.17520 138.82371 41.56573 1.000 66.08240 35 ILE B N 1
ATOM 3198 C CA . ILE B 1 55 ? 66.70295 139.59250 42.68950 1.000 69.98073 35 ILE B CA 1
ATOM 3199 C C . ILE B 1 55 ? 65.72373 140.68380 43.10122 1.000 69.12887 35 ILE B C 1
ATOM 3200 O O . ILE B 1 55 ? 65.43935 140.86964 44.29098 1.000 70.10724 35 ILE B O 1
ATOM 3205 N N . LYS B 1 56 ? 65.19148 141.41758 42.12073 1.000 61.39449 36 LYS B N 1
ATOM 3206 C CA . LYS B 1 56 ? 64.28511 142.52366 42.41570 1.000 71.72002 36 LYS B CA 1
ATOM 3207 C C . LYS B 1 56 ? 63.04112 142.03323 43.14653 1.000 72.45628 36 LYS B C 1
ATOM 3208 O O . LYS B 1 56 ? 62.61817 142.62586 44.14726 1.000 61.31482 36 LYS B O 1
ATOM 3214 N N . LEU B 1 57 ? 62.45222 140.93355 42.66960 1.000 65.21393 37 LEU B N 1
ATOM 3215 C CA . LEU B 1 57 ? 61.24328 140.40948 43.29619 1.000 71.72668 37 LEU B CA 1
ATOM 3216 C C . LEU B 1 57 ? 61.54094 139.74054 44.63232 1.000 74.46478 37 LEU B C 1
ATOM 3217 O O . LEU B 1 57 ? 60.71224 139.80100 45.54796 1.000 75.88458 37 LEU B O 1
ATOM 3222 N N . THR B 1 58 ? 62.70512 139.09601 44.76316 1.000 69.52756 38 THR B N 1
ATOM 3223 C CA . THR B 1 58 ? 63.05921 138.46407 46.03129 1.000 59.93394 38 THR B CA 1
ATOM 3224 C C . THR B 1 58 ? 63.15369 139.49313 47.14909 1.000 65.54167 38 THR B C 1
ATOM 3225 O O . THR B 1 58 ? 62.66748 139.26072 48.26264 1.000 71.53750 38 THR B O 1
ATOM 3229 N N . GLU B 1 59 ? 63.76078 140.64333 46.86597 1.000 71.76461 39 GLU B N 1
ATOM 3230 C CA . GLU B 1 59 ? 63.95724 141.67953 47.86985 1.000 81.83241 39 GLU B CA 1
ATOM 3231 C C . GLU B 1 59 ? 62.68520 142.45935 48.17618 1.000 70.66347 39 GLU B C 1
ATOM 3232 O O . GLU B 1 59 ? 62.71606 143.34958 49.03272 1.000 71.79040 39 GLU B O 1
ATOM 3238 N N . ILE B 1 60 ? 61.58085 142.15531 47.50055 1.000 72.55100 40 ILE B N 1
ATOM 3239 C CA . ILE B 1 60 ? 60.25912 142.61933 47.91577 1.000 61.75171 40 ILE B CA 1
ATOM 3240 C C . ILE B 1 60 ? 59.64738 141.51647 48.77063 1.000 73.74624 40 ILE B C 1
ATOM 3241 O O . ILE B 1 60 ? 59.12588 140.53166 48.22638 1.000 79.05797 40 ILE B O 1
ATOM 3246 N N . PRO B 1 61 ? 59.70293 141.62233 50.09697 1.000 81.53434 41 PRO B N 1
ATOM 3247 C CA . PRO B 1 61 ? 59.24589 140.51175 50.94012 1.000 76.54211 41 PRO B CA 1
ATOM 3248 C C . PRO B 1 61 ? 57.75154 140.27964 50.79250 1.000 73.27417 41 PRO B C 1
ATOM 3249 O O . PRO B 1 61 ? 56.96135 141.22278 50.70664 1.000 81.96222 41 PRO B O 1
ATOM 3253 N N . ALA B 1 62 ? 57.37035 139.00460 50.76121 1.000 73.26400 42 ALA B N 1
ATOM 3254 C CA . ALA B 1 62 ? 55.97061 138.59411 50.65792 1.000 70.20333 42 ALA B CA 1
ATOM 3255 C C . ALA B 1 62 ? 55.67523 137.53910 51.71741 1.000 71.89180 42 ALA B C 1
ATOM 3256 O O . ALA B 1 62 ? 55.55431 136.34662 51.41092 1.000 68.99221 42 ALA B O 1
ATOM 3258 N N . PRO B 1 63 ? 55.55344 137.94624 52.97877 1.000 72.01275 43 PRO B N 1
ATOM 3259 C CA . PRO B 1 63 ? 55.15439 137.00150 54.02949 1.000 78.37180 43 PRO B CA 1
ATOM 3260 C C . PRO B 1 63 ? 53.71796 136.55957 53.83291 1.000 76.15526 43 PRO B C 1
ATOM 3261 O O . PRO B 1 63 ? 52.95759 137.21598 53.10272 1.000 67.90785 43 PRO B O 1
ATOM 3265 N N . PRO B 1 64 ? 53.30748 135.44987 54.44918 1.000 75.23882 44 PRO B N 1
ATOM 3266 C CA . PRO B 1 64 ? 51.92107 134.99387 54.30074 1.000 74.86394 44 PRO B CA 1
ATOM 3267 C C . PRO B 1 64 ? 50.93833 136.09332 54.67998 1.000 70.19263 44 PRO B C 1
ATOM 3268 O O . PRO B 1 64 ? 51.11039 136.78489 55.68686 1.000 73.14909 44 PRO B O 1
ATOM 3272 N N . PHE B 1 65 ? 49.91020 136.26042 53.84524 1.000 81.74741 45 PHE B N 1
ATOM 3273 C CA . PHE B 1 65 ? 48.87267 137.28093 53.97987 1.000 81.04133 45 PHE B CA 1
ATOM 3274 C C . PHE B 1 65 ? 49.40718 138.69451 53.80273 1.000 68.09111 45 PHE B C 1
ATOM 3275 O O . PHE B 1 65 ? 48.68505 139.65934 54.07862 1.000 76.90742 45 PHE B O 1
ATOM 3283 N N . LYS B 1 66 ? 50.64974 138.84693 53.35136 1.000 66.64699 46 LYS B N 1
ATOM 3284 C CA . LYS B 1 66 ? 51.27623 140.14756 53.14959 1.000 72.30668 46 LYS B CA 1
ATOM 3285 C C . LYS B 1 66 ? 51.94163 140.22103 51.78203 1.000 72.12592 46 LYS B C 1
ATOM 3286 O O . LYS B 1 66 ? 53.04211 140.75975 51.63322 1.000 71.06709 46 LYS B O 1
ATOM 3292 N N . GLU B 1 67 ? 51.28025 139.68506 50.75929 1.000 76.43771 47 GLU B N 1
ATOM 3293 C CA . GLU B 1 67 ? 51.83186 139.63601 49.41147 1.000 62.65321 47 GLU B CA 1
ATOM 3294 C C . GLU B 1 67 ? 51.47408 140.85479 48.57072 1.000 69.21730 47 GLU B C 1
ATOM 3295 O O . GLU B 1 67 ? 51.82394 140.89084 47.38626 1.000 80.44255 47 GLU B O 1
ATOM 3301 N N . ALA B 1 68 ? 50.79252 141.84784 49.14945 1.000 78.19852 48 ALA B N 1
ATOM 3302 C CA . ALA B 1 68 ? 50.25123 142.94575 48.35182 1.000 75.80094 48 ALA B CA 1
ATOM 3303 C C . ALA B 1 68 ? 51.35272 143.73960 47.65954 1.000 72.13557 48 ALA B C 1
ATOM 3304 O O . ALA B 1 68 ? 51.20416 144.13643 46.49718 1.000 70.81531 48 ALA B O 1
ATOM 3306 N N . ALA B 1 69 ? 52.46425 143.98440 48.35482 1.000 77.21669 49 ALA B N 1
ATOM 3307 C CA . ALA B 1 69 ? 53.54793 144.75678 47.75688 1.000 75.73535 49 ALA B CA 1
ATOM 3308 C C . ALA B 1 69 ? 54.15288 144.02040 46.56813 1.000 65.61679 49 ALA B C 1
ATOM 3309 O O . ALA B 1 69 ? 54.35001 144.60382 45.49564 1.000 74.19472 49 ALA B O 1
ATOM 3311 N N . ARG B 1 70 ? 54.44714 142.72901 46.73813 1.000 65.74102 50 ARG B N 1
ATOM 3312 C CA . ARG B 1 70 ? 55.00198 141.95067 45.63608 1.000 60.42425 50 ARG B CA 1
ATOM 3313 C C . ARG B 1 70 ? 53.98069 141.74136 44.52537 1.000 67.31042 50 ARG B C 1
ATOM 3314 O O . ARG B 1 70 ? 54.35156 141.69249 43.34610 1.000 66.56575 50 ARG B O 1
ATOM 3322 N N . ALA B 1 71 ? 52.69869 141.60973 44.87804 1.000 66.40164 51 ALA B N 1
ATOM 3323 C CA . ALA B 1 71 ? 51.66616 141.44592 43.85979 1.000 61.11964 51 ALA B CA 1
ATOM 3324 C C . ALA B 1 71 ? 51.56141 142.68346 42.97907 1.000 77.76148 51 ALA B C 1
ATOM 3325 O O . ALA B 1 71 ? 51.41452 142.57444 41.75541 1.000 70.88670 51 ALA B O 1
ATOM 3327 N N . ALA B 1 72 ? 51.64269 143.87129 43.58441 1.000 79.94136 52 ALA B N 1
ATOM 3328 C CA . ALA B 1 72 ? 51.59547 145.10382 42.80544 1.000 77.41299 52 ALA B CA 1
ATOM 3329 C C . ALA B 1 72 ? 52.77667 145.19566 41.84911 1.000 70.85215 52 ALA B C 1
ATOM 3330 O O . ALA B 1 72 ? 52.61021 145.55321 40.67665 1.000 82.47388 52 ALA B O 1
ATOM 3332 N N . ALA B 1 73 ? 53.97908 144.87278 42.33171 1.000 76.61535 53 ALA B N 1
ATOM 3333 C CA . ALA B 1 73 ? 55.15402 144.89082 41.46687 1.000 71.73948 53 ALA B CA 1
ATOM 3334 C C . ALA B 1 73 ? 55.05357 143.83462 40.37432 1.000 66.89361 53 ALA B C 1
ATOM 3335 O O . ALA B 1 73 ? 55.42312 144.08898 39.22186 1.000 68.57172 53 ALA B O 1
ATOM 3337 N N . TYR B 1 74 ? 54.55148 142.64506 40.71382 1.000 64.71476 54 TYR B N 1
ATOM 3338 C CA . TYR B 1 74 ? 54.41190 141.59866 39.70779 1.000 63.50815 54 TYR B CA 1
ATOM 3339 C C . TYR B 1 74 ? 53.39318 141.99018 38.64524 1.000 71.41788 54 TYR B C 1
ATOM 3340 O O . TYR B 1 74 ? 53.58176 141.69209 37.45969 1.000 73.57324 54 TYR B O 1
ATOM 3349 N N . ALA B 1 75 ? 52.30974 142.66109 39.04791 1.000 56.44449 55 ALA B N 1
ATOM 3350 C CA . ALA B 1 75 ? 51.33028 143.12711 38.07088 1.000 58.16137 55 ALA B CA 1
ATOM 3351 C C . ALA B 1 75 ? 51.96460 144.08893 37.07407 1.000 60.57176 55 ALA B C 1
ATOM 3352 O O . ALA B 1 75 ? 51.70556 144.00469 35.86744 1.000 66.75063 55 ALA B O 1
ATOM 3354 N N . GLU B 1 76 ? 52.80881 145.00370 37.55999 1.000 65.67938 56 GLU B N 1
ATOM 3355 C CA . GLU B 1 76 ? 53.52809 145.90099 36.66083 1.000 66.62025 56 GLU B CA 1
ATOM 3356 C C . GLU B 1 76 ? 54.43784 145.12504 35.71921 1.000 81.42269 56 GLU B C 1
ATOM 3357 O O . GLU B 1 76 ? 54.58748 145.48792 34.54757 1.000 81.03794 56 GLU B O 1
ATOM 3363 N N . MET B 1 77 ? 55.06617 144.05976 36.21432 1.000 66.08255 57 MET B N 1
ATOM 3364 C CA . MET B 1 77 ? 55.93687 143.27196 35.35233 1.000 64.91423 57 MET B CA 1
ATOM 3365 C C . MET B 1 77 ? 55.13291 142.41555 34.38371 1.000 72.95874 57 MET B C 1
ATOM 3366 O O . MET B 1 77 ? 55.62223 142.08511 33.29725 1.000 69.68192 57 MET B O 1
ATOM 3371 N N . LEU B 1 78 ? 53.90258 142.05239 34.75363 1.000 70.43097 58 LEU B N 1
ATOM 3372 C CA . LEU B 1 78 ? 53.04636 141.30776 33.83572 1.000 69.42800 58 LEU B CA 1
ATOM 3373 C C . LEU B 1 78 ? 52.66554 142.14954 32.62288 1.000 78.57750 58 LEU B C 1
ATOM 3374 O O . LEU B 1 78 ? 52.64675 141.64465 31.49395 1.000 70.40934 58 LEU B O 1
ATOM 3379 N N . LYS B 1 79 ? 52.35504 143.43244 32.83068 1.000 86.07227 59 LYS B N 1
ATOM 3380 C CA . LYS B 1 79 ? 52.05576 144.29570 31.69301 1.000 85.00620 59 LYS B CA 1
ATOM 3381 C C . LYS B 1 79 ? 53.31710 144.64392 30.90779 1.000 74.32829 59 LYS B C 1
ATOM 3382 O O . LYS B 1 79 ? 53.24013 144.90429 29.70178 1.000 72.45849 59 LYS B O 1
ATOM 3388 N N . ASP B 1 80 ? 54.47993 144.65840 31.56778 1.000 88.76038 60 ASP B N 1
ATOM 3389 C CA . ASP B 1 80 ? 55.73409 144.86905 30.85052 1.000 73.96548 60 ASP B CA 1
ATOM 3390 C C . ASP B 1 80 ? 55.99837 143.75969 29.84175 1.000 90.85250 60 ASP B C 1
ATOM 3391 O O . ASP B 1 80 ? 56.60859 144.00494 28.79481 1.000 90.75984 60 ASP B O 1
ATOM 3396 N N . ALA B 1 81 ? 55.54548 142.54169 30.13084 1.000 62.81635 61 ALA B N 1
ATOM 3397 C CA . ALA B 1 81 ? 55.70449 141.42435 29.21031 1.000 71.86567 61 ALA B CA 1
ATOM 3398 C C . ALA B 1 81 ? 54.70583 141.45188 28.06124 1.000 72.30212 61 ALA B C 1
ATOM 3399 O O . ALA B 1 81 ? 54.75380 140.56690 27.20011 1.000 72.06531 61 ALA B O 1
ATOM 3401 N N . GLY B 1 82 ? 53.80995 142.43431 28.02368 1.000 59.54533 62 GLY B N 1
ATOM 3402 C CA . GLY B 1 82 ? 52.86208 142.53068 26.93307 1.000 59.96684 62 GLY B CA 1
ATOM 3403 C C . GLY B 1 82 ? 51.65402 141.63397 27.06473 1.000 74.81064 62 GLY B C 1
ATOM 3404 O O . GLY B 1 82 ? 51.10631 141.19304 26.04926 1.000 88.69898 62 GLY B O 1
ATOM 3405 N N . LEU B 1 83 ? 51.22217 141.34510 28.28764 1.000 63.91375 63 LEU B N 1
ATOM 3406 C CA . LEU B 1 83 ? 50.06136 140.49836 28.51175 1.000 72.03637 63 LEU B CA 1
ATOM 3407 C C . LEU B 1 83 ? 48.78367 141.33285 28.56717 1.000 76.01110 63 LEU B C 1
ATOM 3408 O O . LEU B 1 83 ? 48.80061 142.52676 28.87830 1.000 74.97527 63 LEU B O 1
ATOM 3413 N N . GLN B 1 84 ? 47.66479 140.67597 28.27381 1.000 82.50483 64 GLN B N 1
ATOM 3414 C CA . GLN B 1 84 ? 46.36116 141.32133 28.25176 1.000 81.96828 64 GLN B CA 1
ATOM 3415 C C . GLN B 1 84 ? 45.68120 141.23402 29.61138 1.000 82.97413 64 GLN B C 1
ATOM 3416 O O . GLN B 1 84 ? 45.94415 140.32354 30.40210 1.000 76.81234 64 GLN B O 1
ATOM 3422 N N . ASP B 1 85 ? 44.78687 142.19284 29.86339 1.000 69.20191 65 ASP B N 1
ATOM 3423 C CA . ASP B 1 85 ? 43.90578 142.18017 31.03390 1.000 87.44253 65 ASP B CA 1
ATOM 3424 C C . ASP B 1 85 ? 44.67887 141.94358 32.32860 1.000 78.43252 65 ASP B C 1
ATOM 3425 O O . ASP B 1 85 ? 44.27556 141.14749 33.17993 1.000 81.22061 65 ASP B O 1
ATOM 3430 N N . VAL B 1 86 ? 45.80718 142.63526 32.47594 1.000 67.17137 66 VAL B N 1
ATOM 3431 C CA . VAL B 1 86 ? 46.59848 142.51871 33.69522 1.000 77.23055 66 VAL B CA 1
ATOM 3432 C C . VAL B 1 86 ? 45.82552 143.16163 34.83858 1.000 74.95363 66 VAL B C 1
ATOM 3433 O O . VAL B 1 86 ? 45.44122 144.33444 34.76409 1.000 80.42380 66 VAL B O 1
ATOM 3437 N N . GLU B 1 87 ? 45.59465 142.39664 35.90250 1.000 68.36123 67 GLU B N 1
ATOM 3438 C CA . GLU B 1 87 ? 44.81930 142.88950 37.03256 1.000 80.43891 67 GLU B CA 1
ATOM 3439 C C . GLU B 1 87 ? 45.18166 142.08607 38.27262 1.000 81.83177 67 GLU B C 1
ATOM 3440 O O . GLU B 1 87 ? 45.87554 141.06890 38.20200 1.000 73.99328 67 GLU B O 1
ATOM 3446 N N . ILE B 1 88 ? 44.69623 142.56518 39.41517 1.000 71.24141 68 ILE B N 1
ATOM 3447 C CA . ILE B 1 88 ? 44.83846 141.89054 40.70001 1.000 63.86581 68 ILE B CA 1
ATOM 3448 C C . ILE B 1 88 ? 43.43618 141.62660 41.23196 1.000 71.48631 68 ILE B C 1
ATOM 3449 O O . ILE B 1 88 ? 42.67686 142.57049 41.48429 1.000 81.11587 68 ILE B O 1
ATOM 3454 N N . ASP B 1 89 ? 43.09322 140.35143 41.40597 1.000 67.92050 69 ASP B N 1
ATOM 3455 C CA . ASP B 1 89 ? 41.73245 139.99317 41.77998 1.000 51.28248 69 ASP B CA 1
ATOM 3456 C C . ASP B 1 89 ? 41.46823 140.34227 43.24591 1.000 67.59202 69 ASP B C 1
ATOM 3457 O O . ASP B 1 89 ? 42.31246 140.90885 43.94656 1.000 82.64587 69 ASP B O 1
ATOM 3462 N N . ALA B 1 90 ? 40.26339 139.99677 43.71016 1.000 81.92711 70 ALA B N 1
ATOM 3463 C CA . ALA B 1 90 ? 39.85945 140.34719 45.06789 1.000 82.87014 70 ALA B CA 1
ATOM 3464 C C . ALA B 1 90 ? 40.68090 139.60655 46.11444 1.000 84.64636 70 ALA B C 1
ATOM 3465 O O . ALA B 1 90 ? 40.84494 140.10159 47.23547 1.000 71.14177 70 ALA B O 1
ATOM 3467 N N . GLU B 1 91 ? 41.20462 138.42920 45.77341 1.000 84.77712 71 GLU B N 1
ATOM 3468 C CA . GLU B 1 91 ? 41.99789 137.66380 46.72421 1.000 72.41578 71 GLU B CA 1
ATOM 3469 C C . GLU B 1 91 ? 43.42447 138.18140 46.83901 1.000 77.35286 71 GLU B C 1
ATOM 3470 O O . GLU B 1 91 ? 44.07263 137.95475 47.86688 1.000 76.71221 71 GLU B O 1
ATOM 3476 N N . GLY B 1 92 ? 43.92049 138.87652 45.81753 1.000 66.30181 72 GLY B N 1
ATOM 3477 C CA . GLY B 1 92 ? 45.28021 139.37564 45.80034 1.000 79.09720 72 GLY B CA 1
ATOM 3478 C C . GLY B 1 92 ? 46.16459 138.76001 44.74126 1.000 67.40460 72 GLY B C 1
ATOM 3479 O O . GLY B 1 92 ? 47.33816 139.13757 44.64708 1.000 63.05205 72 GLY B O 1
ATOM 3480 N N . ASN B 1 93 ? 45.64762 137.82825 43.94444 1.000 70.26310 73 ASN B N 1
ATOM 3481 C CA . ASN B 1 93 ? 46.43737 137.22921 42.87896 1.000 74.27851 73 ASN B CA 1
ATOM 3482 C C . ASN B 1 93 ? 46.61058 138.21369 41.73041 1.000 69.93193 73 ASN B C 1
ATOM 3483 O O . ASN B 1 93 ? 45.69297 138.96513 41.39356 1.000 79.93593 73 ASN B O 1
ATOM 3488 N N . ALA B 1 94 ? 47.79209 138.20131 41.12099 1.000 75.02646 74 ALA B N 1
ATOM 3489 C CA . ALA B 1 94 ? 48.08229 139.01584 39.94931 1.000 62.29817 74 ALA B CA 1
ATOM 3490 C C . ALA B 1 94 ? 48.11798 138.11932 38.72087 1.000 67.06985 74 ALA B C 1
ATOM 3491 O O . ALA B 1 94 ? 48.79337 137.08493 38.72498 1.000 70.18712 74 ALA B O 1
ATOM 3493 N N . MET B 1 95 ? 47.38793 138.50951 37.67713 1.000 79.87214 75 MET B N 1
ATOM 3494 C CA . MET B 1 95 ? 47.24216 137.66769 36.49925 1.000 61.15257 75 MET B CA 1
ATOM 3495 C C . MET B 1 95 ? 47.36258 138.49851 35.22909 1.000 79.38699 75 MET B C 1
ATOM 3496 O O . MET B 1 95 ? 47.10385 139.70485 35.21620 1.000 68.47827 75 MET B O 1
ATOM 3501 N N . GLY B 1 96 ? 47.75525 137.82137 34.15921 1.000 58.73531 76 GLY B N 1
ATOM 3502 C CA . GLY B 1 96 ? 47.77657 138.41248 32.83263 1.000 58.98591 76 GLY B CA 1
ATOM 3503 C C . GLY B 1 96 ? 47.52436 137.33471 31.80510 1.000 74.70971 76 GLY B C 1
ATOM 3504 O O . GLY B 1 96 ? 47.85531 136.16380 32.01718 1.000 74.65092 76 GLY B O 1
ATOM 3505 N N . VAL B 1 97 ? 46.93681 137.73066 30.67882 1.000 58.85247 77 VAL B N 1
ATOM 3506 C CA . VAL B 1 97 ? 46.45377 136.78968 29.67464 1.000 80.52534 77 VAL B CA 1
ATOM 3507 C C . VAL B 1 97 ? 47.31035 136.89551 28.42250 1.000 65.63402 77 VAL B C 1
ATOM 3508 O O . VAL B 1 97 ? 47.48227 137.98640 27.86534 1.000 79.47907 77 VAL B O 1
ATOM 3512 N N . TYR B 1 98 ? 47.84185 135.75772 27.98440 1.000 73.68085 78 TYR B N 1
ATOM 3513 C CA . TYR B 1 98 ? 48.45846 135.61429 26.66992 1.000 64.35153 78 TYR B CA 1
ATOM 3514 C C . TYR B 1 98 ? 47.37845 135.04248 25.75933 1.000 86.64990 78 TYR B C 1
ATOM 3515 O O . TYR B 1 98 ? 47.09578 133.84203 25.78868 1.000 84.65692 78 TYR B O 1
ATOM 3524 N N . ARG B 1 99 ? 46.76870 135.91074 24.95817 1.000 93.15996 79 ARG B N 1
ATOM 3525 C CA . ARG B 1 99 ? 45.60292 135.52505 24.17582 1.000 88.17337 79 ARG B CA 1
ATOM 3526 C C . ARG B 1 99 ? 45.99026 134.53356 23.08645 1.000 78.36388 79 ARG B C 1
ATOM 3527 O O . ARG B 1 99 ? 46.99386 134.71501 22.39044 1.000 78.50465 79 ARG B O 1
ATOM 3535 N N . GLY B 1 100 ? 45.19320 133.47368 22.94813 1.000 72.32769 80 GLY B N 1
ATOM 3536 C CA . GLY B 1 100 ? 45.41105 132.48624 21.91533 1.000 77.11828 80 GLY B CA 1
ATOM 3537 C C . GLY B 1 100 ? 44.62899 132.80162 20.65286 1.000 94.99276 80 GLY B C 1
ATOM 3538 O O . GLY B 1 100 ? 43.96572 133.83061 20.53176 1.000 73.57763 80 GLY B O 1
ATOM 3539 N N . THR B 1 101 ? 44.71186 131.88016 19.69697 1.000 97.21839 81 THR B N 1
ATOM 3540 C CA . THR B 1 101 ? 44.04998 132.03575 18.40851 1.000 102.02210 81 THR B CA 1
ATOM 3541 C C . THR B 1 101 ? 42.61968 131.51133 18.40001 1.000 91.33208 81 THR B C 1
ATOM 3542 O O . THR B 1 101 ? 41.92756 131.66367 17.38863 1.000 103.82141 81 THR B O 1
ATOM 3546 N N . GLY B 1 102 ? 42.16268 130.89888 19.49055 1.000 103.39858 82 GLY B N 1
ATOM 3547 C CA . GLY B 1 102 ? 40.82548 130.36055 19.54971 1.000 88.99660 82 GLY B CA 1
ATOM 3548 C C . GLY B 1 102 ? 39.79818 131.41296 19.90744 1.000 98.78498 82 GLY B C 1
ATOM 3549 O O . GLY B 1 102 ? 40.09935 132.60358 20.07823 1.000 80.97449 82 GLY B O 1
ATOM 3550 N N . PRO B 1 103 ? 38.54633 130.97329 20.02592 1.000 109.99762 83 PRO B N 1
ATOM 3551 C CA . PRO B 1 103 ? 37.46872 131.90747 20.36541 1.000 89.13412 83 PRO B CA 1
ATOM 3552 C C . PRO B 1 103 ? 37.59664 132.41633 21.79111 1.000 105.01194 83 PRO B C 1
ATOM 3553 O O . PRO B 1 103 ? 38.06310 131.71238 22.69011 1.000 109.94462 83 PRO B O 1
ATOM 3557 N N . ALA B 1 104 ? 37.17380 133.66360 21.98606 1.000 100.96778 84 ALA B N 1
ATOM 3558 C CA . ALA B 1 104 ? 37.26578 134.29006 23.29713 1.000 92.57647 84 ALA B CA 1
ATOM 3559 C C . ALA B 1 104 ? 36.39576 133.55381 24.30752 1.000 105.10406 84 ALA B C 1
ATOM 3560 O O . ALA B 1 104 ? 35.29801 133.08989 23.98753 1.000 104.20858 84 ALA B O 1
ATOM 3562 N N . GLY B 1 105 ? 36.89997 133.44208 25.53507 1.000 110.79466 85 GLY B N 1
ATOM 3563 C CA . GLY B 1 105 ? 36.18222 132.77191 26.60010 1.000 89.32048 85 GLY B CA 1
ATOM 3564 C C . GLY B 1 105 ? 36.20417 131.26120 26.54880 1.000 82.26586 85 GLY B C 1
ATOM 3565 O O . GLY B 1 105 ? 35.50334 130.62220 27.34229 1.000 89.71573 85 GLY B O 1
ATOM 3566 N N . GLY B 1 106 ? 36.98768 130.66856 25.65044 1.000 73.14824 86 GLY B N 1
ATOM 3567 C CA . GLY B 1 106 ? 37.06466 129.23253 25.52364 1.000 73.91225 86 GLY B CA 1
ATOM 3568 C C . GLY B 1 106 ? 37.98668 128.60341 26.54880 1.000 93.63735 86 GLY B C 1
ATOM 3569 O O . GLY B 1 106 ? 38.44464 129.25696 27.49220 1.000 78.26246 86 GLY B O 1
ATOM 3570 N N . PRO B 1 107 ? 38.25728 127.30733 26.39395 1.000 96.46604 87 PRO B N 1
ATOM 3571 C CA . PRO B 1 107 ? 39.15742 126.62709 27.33308 1.000 84.16120 87 PRO B CA 1
ATOM 3572 C C . PRO B 1 107 ? 40.53935 127.26192 27.32573 1.000 84.66456 87 PRO B C 1
ATOM 3573 O O . PRO B 1 107 ? 41.09397 127.58050 26.27167 1.000 98.06307 87 PRO B O 1
ATOM 3577 N N . ALA B 1 108 ? 41.09650 127.44016 28.51922 1.000 82.27612 88 ALA B N 1
ATOM 3578 C CA . ALA B 1 108 ? 42.36843 128.12246 28.68146 1.000 86.02329 88 ALA B CA 1
ATOM 3579 C C . ALA B 1 108 ? 43.27413 127.32132 29.60488 1.000 93.31359 88 ALA B C 1
ATOM 3580 O O . ALA B 1 108 ? 42.82111 126.47923 30.38492 1.000 82.61466 88 ALA B O 1
ATOM 3582 N N . VAL B 1 109 ? 44.56894 127.60660 29.50894 1.000 79.64160 89 VAL B N 1
ATOM 3583 C CA . VAL B 1 109 ? 45.58778 127.00115 30.35590 1.000 77.42167 89 VAL B CA 1
ATOM 3584 C C . VAL B 1 109 ? 46.03757 128.04335 31.36683 1.000 71.74310 89 VAL B C 1
ATOM 3585 O O . VAL B 1 109 ? 46.31826 129.19077 31.00175 1.000 73.82617 89 VAL B O 1
ATOM 3589 N N . MET B 1 110 ? 46.09635 127.65094 32.63340 1.000 59.32393 90 MET B N 1
ATOM 3590 C CA . MET B 1 110 ? 46.60586 128.50507 33.69541 1.000 59.52387 90 MET B CA 1
ATOM 3591 C C . MET B 1 110 ? 47.95054 127.97374 34.16853 1.000 67.41318 90 MET B C 1
ATOM 3592 O O . MET B 1 110 ? 48.09014 126.77638 34.43989 1.000 60.55165 90 MET B O 1
ATOM 3597 N N . ILE B 1 111 ? 48.93913 128.86051 34.24345 1.000 62.99203 91 ILE B N 1
ATOM 3598 C CA . ILE B 1 111 ? 50.23344 128.55739 34.84020 1.000 53.86019 91 ILE B CA 1
ATOM 3599 C C . ILE B 1 111 ? 50.50443 129.60648 35.90923 1.000 63.06421 91 ILE B C 1
ATOM 3600 O O . ILE B 1 111 ? 50.41569 130.81092 35.64307 1.000 57.60964 91 ILE B O 1
ATOM 3605 N N . ALA B 1 112 ? 50.80297 129.15286 37.12288 1.000 56.80706 92 ALA B N 1
ATOM 3606 C CA . ALA B 1 112 ? 50.93601 130.04610 38.26205 1.000 48.63707 92 ALA B CA 1
ATOM 3607 C C . ALA B 1 112 ? 52.23336 129.77880 39.01112 1.000 66.03572 92 ALA B C 1
ATOM 3608 O O . ALA B 1 112 ? 52.75914 128.66213 39.01376 1.000 52.70227 92 ALA B O 1
ATOM 3610 N N . ALA B 1 113 ? 52.74944 130.83449 39.63136 1.000 55.10162 93 ALA B N 1
ATOM 3611 C CA . ALA B 1 113 ? 53.83574 130.75450 40.59515 1.000 59.67004 93 ALA B CA 1
ATOM 3612 C C . ALA B 1 113 ? 53.44516 131.63346 41.77064 1.000 67.42331 93 ALA B C 1
ATOM 3613 O O . ALA B 1 113 ? 53.03592 132.78217 41.57439 1.000 59.09836 93 ALA B O 1
ATOM 3615 N N . HIS B 1 114 ? 53.54869 131.10176 42.98413 1.000 51.71402 94 HIS B N 1
ATOM 3616 C CA . HIS B 1 114 ? 53.00166 131.81290 44.12809 1.000 63.13767 94 HIS B CA 1
ATOM 3617 C C . HIS B 1 114 ? 53.94850 132.91511 44.58690 1.000 62.14038 94 HIS B C 1
ATOM 3618 O O . HIS B 1 114 ? 55.17298 132.75667 44.57337 1.000 62.79752 94 HIS B O 1
ATOM 3625 N N . LEU B 1 115 ? 53.36113 134.05069 44.97040 1.000 58.01104 95 LEU B N 1
ATOM 3626 C CA . LEU B 1 115 ? 54.13320 135.21318 45.39031 1.000 67.44130 95 LEU B CA 1
ATOM 3627 C C . LEU B 1 115 ? 54.67009 135.07446 46.80796 1.000 73.59763 95 LEU B C 1
ATOM 3628 O O . LEU B 1 115 ? 55.75452 135.58708 47.10716 1.000 62.81564 95 LEU B O 1
ATOM 3633 N N . ASP B 1 116 ? 53.93487 134.39709 47.68488 1.000 53.97914 96 ASP B N 1
ATOM 3634 C CA . ASP B 1 116 ? 54.29265 134.35853 49.09263 1.000 64.85294 96 ASP B CA 1
ATOM 3635 C C . ASP B 1 116 ? 55.48739 133.44096 49.33473 1.000 74.93949 96 ASP B C 1
ATOM 3636 O O . ASP B 1 116 ? 55.81372 132.56222 48.53139 1.000 59.83336 96 ASP B O 1
ATOM 3641 N N . THR B 1 117 ? 56.15054 133.67378 50.46135 1.000 64.77330 97 THR B N 1
ATOM 3642 C CA . THR B 1 117 ? 57.16297 132.78311 51.00398 1.000 73.69659 97 THR B CA 1
ATOM 3643 C C . THR B 1 117 ? 56.76668 132.40280 52.42600 1.000 81.93439 97 THR B C 1
ATOM 3644 O O . THR B 1 117 ? 55.78984 132.91424 52.97969 1.000 65.47116 97 THR B O 1
ATOM 3648 N N . VAL B 1 118 ? 57.53849 131.48953 53.02535 1.000 65.60689 98 VAL B N 1
ATOM 3649 C CA . VAL B 1 118 ? 57.26372 131.05920 54.39668 1.000 66.10837 98 VAL B CA 1
ATOM 3650 C C . VAL B 1 118 ? 57.83666 132.00016 55.44152 1.000 75.98353 98 VAL B C 1
ATOM 3651 O O . VAL B 1 118 ? 57.59909 131.79536 56.63897 1.000 94.04804 98 VAL B O 1
ATOM 3655 N N . PHE B 1 119 ? 58.57423 133.02231 55.03379 1.000 68.94140 99 PHE B N 1
ATOM 3656 C CA . PHE B 1 119 ? 59.32108 133.84485 55.97838 1.000 82.25007 99 PHE B CA 1
ATOM 3657 C C . PHE B 1 119 ? 58.47330 135.02054 56.44406 1.000 68.98997 99 PHE B C 1
ATOM 3658 O O . PHE B 1 119 ? 57.90875 135.73779 55.61035 1.000 84.02080 99 PHE B O 1
ATOM 3666 N N . PRO B 1 120 ? 58.36988 135.24579 57.74925 1.000 80.79090 100 PRO B N 1
ATOM 3667 C CA . PRO B 1 120 ? 57.45029 136.26269 58.26619 1.000 86.36427 100 PRO B CA 1
ATOM 3668 C C . PRO B 1 120 ? 58.00205 137.67106 58.08759 1.000 84.83696 100 PRO B C 1
ATOM 3669 O O . PRO B 1 120 ? 59.16732 137.88096 57.75003 1.000 85.02529 100 PRO B O 1
ATOM 3673 N N . GLU B 1 121 ? 57.12130 138.64330 58.32119 1.000 90.69956 101 GLU B N 1
ATOM 3674 C CA . GLU B 1 121 ? 57.49765 140.04685 58.21721 1.000 92.84584 101 GLU B CA 1
ATOM 3675 C C . GLU B 1 121 ? 58.61466 140.37026 59.20054 1.000 89.07038 101 GLU B C 1
ATOM 3676 O O . GLU B 1 121 ? 58.56353 139.97899 60.36999 1.000 98.19744 101 GLU B O 1
ATOM 3682 N N . GLY B 1 122 ? 59.62932 141.08362 58.71928 1.000 85.90971 102 GLY B N 1
ATOM 3683 C CA . GLY B 1 122 ? 60.80504 141.40711 59.49673 1.000 90.09348 102 GLY B CA 1
ATOM 3684 C C . GLY B 1 122 ? 62.03936 140.62510 59.10354 1.000 98.91438 102 GLY B C 1
ATOM 3685 O O . GLY B 1 122 ? 63.15200 141.02104 59.47595 1.000 109.29004 102 GLY B O 1
ATOM 3686 N N . THR B 1 123 ? 61.87633 139.52882 58.37380 1.000 93.06249 103 THR B N 1
ATOM 3687 C CA . THR B 1 123 ? 63.00932 138.74808 57.90042 1.000 87.38048 103 THR B CA 1
ATOM 3688 C C . THR B 1 123 ? 63.84386 139.57720 56.93005 1.000 104.59484 103 THR B C 1
ATOM 3689 O O . THR B 1 123 ? 63.33646 139.96556 55.86658 1.000 103.91534 103 THR B O 1
ATOM 3693 N N . PRO B 1 124 ? 65.10463 139.87613 57.24631 1.000 103.15233 104 PRO B N 1
ATOM 3694 C CA . PRO B 1 124 ? 65.93945 140.65538 56.31759 1.000 101.62267 104 PRO B CA 1
ATOM 3695 C C . PRO B 1 124 ? 66.25192 139.83707 55.07275 1.000 100.69700 104 PRO B C 1
ATOM 3696 O O . PRO B 1 124 ? 66.83017 138.75140 55.15722 1.000 92.00027 104 PRO B O 1
ATOM 3700 N N . ILE B 1 125 ? 65.85878 140.35979 53.91407 1.000 97.54229 105 ILE B N 1
ATOM 3701 C CA . ILE B 1 125 ? 66.01652 139.66633 52.63972 1.000 79.19139 105 ILE B CA 1
ATOM 3702 C C . ILE B 1 125 ? 66.82575 140.56827 51.71659 1.000 76.66506 105 ILE B C 1
ATOM 3703 O O . ILE B 1 125 ? 66.29048 141.51980 51.13495 1.000 86.35559 105 ILE B O 1
ATOM 3708 N N . LYS B 1 126 ? 68.11868 140.28025 51.58242 1.000 82.26780 106 LYS B N 1
ATOM 3709 C CA . LYS B 1 126 ? 68.95546 140.89091 50.55869 1.000 80.92239 106 LYS B CA 1
ATOM 3710 C C . LYS B 1 126 ? 69.77705 139.79862 49.89214 1.000 75.71026 106 LYS B C 1
ATOM 3711 O O . LYS B 1 126 ? 70.42438 138.99979 50.57670 1.000 78.99233 106 LYS B O 1
ATOM 3717 N N . VAL B 1 127 ? 69.73904 139.75946 48.56098 1.000 85.26556 107 VAL B N 1
ATOM 3718 C CA . VAL B 1 127 ? 70.42455 138.70976 47.81734 1.000 87.67761 107 VAL B CA 1
ATOM 3719 C C . VAL B 1 127 ? 71.92952 138.85256 47.99806 1.000 83.62831 107 VAL B C 1
ATOM 3720 O O . VAL B 1 127 ? 72.48533 139.95171 47.87356 1.000 74.81814 107 VAL B O 1
ATOM 3724 N N . ARG B 1 128 ? 72.59465 137.73984 48.30428 1.000 88.92648 108 ARG B N 1
ATOM 3725 C CA . ARG B 1 128 ? 74.04275 137.68922 48.46159 1.000 87.38074 108 ARG B CA 1
ATOM 3726 C C . ARG B 1 128 ? 74.62965 136.80379 47.37034 1.000 80.68710 108 ARG B C 1
ATOM 3727 O O . ARG B 1 128 ? 74.21194 135.65209 47.20966 1.000 81.56249 108 ARG B O 1
ATOM 3735 N N . ARG B 1 129 ? 75.59098 137.34004 46.62270 1.000 91.03131 109 ARG B N 1
ATOM 3736 C CA . ARG B 1 129 ? 76.19455 136.62099 45.50835 1.000 95.33047 109 ARG B CA 1
ATOM 3737 C C . ARG B 1 129 ? 77.38496 135.78644 45.96777 1.000 98.88265 109 ARG B C 1
ATOM 3738 O O . ARG B 1 129 ? 78.19474 136.23000 46.78716 1.000 95.39237 109 ARG B O 1
ATOM 3746 N N . ASP B 1 130 ? 77.48223 134.55936 45.42342 1.000 102.49053 110 ASP B N 1
ATOM 3747 C CA . ASP B 1 130 ? 78.59049 133.63006 45.67935 1.000 81.06940 110 ASP B CA 1
ATOM 3748 C C . ASP B 1 130 ? 78.98047 133.04470 44.32255 1.000 94.15770 110 ASP B C 1
ATOM 3749 O O . ASP B 1 130 ? 78.64052 131.90713 43.98983 1.000 99.50089 110 ASP B O 1
ATOM 3754 N N . GLY B 1 131 ? 79.70569 133.83244 43.53397 1.000 96.46571 111 GLY B N 1
ATOM 3755 C CA . GLY B 1 131 ? 79.99569 133.44608 42.16826 1.000 87.04386 111 GLY B CA 1
ATOM 3756 C C . GLY B 1 131 ? 78.73597 133.49028 41.33012 1.000 95.73851 111 GLY B C 1
ATOM 3757 O O . GLY B 1 131 ? 78.24712 134.57249 40.99264 1.000 106.24842 111 GLY B O 1
ATOM 3758 N N . THR B 1 132 ? 78.19414 132.32221 40.99497 1.000 78.42215 112 THR B N 1
ATOM 3759 C CA . THR B 1 132 ? 76.91284 132.22854 40.31043 1.000 73.46800 112 THR B CA 1
ATOM 3760 C C . THR B 1 132 ? 75.77080 131.87514 41.25334 1.000 85.26419 112 THR B C 1
ATOM 3761 O O . THR B 1 132 ? 74.63871 131.69886 40.79478 1.000 80.52214 112 THR B O 1
ATOM 3765 N N . LYS B 1 133 ? 76.03818 131.75792 42.55003 1.000 93.77884 113 LYS B N 1
ATOM 3766 C CA . LYS B 1 133 ? 74.99680 131.47025 43.52223 1.000 84.69959 113 LYS B CA 1
ATOM 3767 C C . LYS B 1 133 ? 74.42396 132.76442 44.08351 1.000 90.23383 113 LYS B C 1
ATOM 3768 O O . LYS B 1 133 ? 75.11616 133.77974 44.19289 1.000 85.63482 113 LYS B O 1
ATOM 3774 N N . LEU B 1 134 ? 73.14527 132.71389 44.44821 1.000 84.53985 114 LEU B N 1
ATOM 3775 C CA . LEU B 1 134 ? 72.45098 133.84607 45.04783 1.000 71.64352 114 LEU B CA 1
ATOM 3776 C C . LEU B 1 134 ? 71.76794 133.36601 46.31745 1.000 71.22239 114 LEU B C 1
ATOM 3777 O O . LEU B 1 134 ? 70.95902 132.43449 46.27025 1.000 74.92830 114 LEU B O 1
ATOM 3782 N N . HIS B 1 135 ? 72.09158 133.99561 47.44418 1.000 85.23587 115 HIS B N 1
ATOM 3783 C CA . HIS B 1 135 ? 71.56806 133.60878 48.74913 1.000 66.25599 115 HIS B CA 1
ATOM 3784 C C . HIS B 1 135 ? 70.54281 134.63771 49.20591 1.000 73.47274 115 HIS B C 1
ATOM 3785 O O . HIS B 1 135 ? 70.87432 135.81739 49.36869 1.000 74.98888 115 HIS B O 1
ATOM 3792 N N . ALA B 1 136 ? 69.30688 134.18404 49.42598 1.000 79.71087 116 ALA B N 1
ATOM 3793 C CA . ALA B 1 136 ? 68.22720 135.01548 49.94682 1.000 74.81303 116 ALA B CA 1
ATOM 3794 C C . ALA B 1 136 ? 67.03218 134.14231 50.30993 1.000 71.89779 116 ALA B C 1
ATOM 3795 O O . ALA B 1 136 ? 66.72222 133.18466 49.59013 1.000 68.28586 116 ALA B O 1
ATOM 3797 N N . PRO B 1 137 ? 66.34657 134.42701 51.41434 1.000 76.68567 117 PRO B N 1
ATOM 3798 C CA . PRO B 1 137 ? 65.14842 133.64985 51.75582 1.000 76.91669 117 PRO B CA 1
ATOM 3799 C C . PRO B 1 137 ? 64.08370 133.77315 50.67404 1.000 80.65150 117 PRO B C 1
ATOM 3800 O O . PRO B 1 137 ? 63.71933 134.87514 50.25772 1.000 73.65048 117 PRO B O 1
ATOM 3804 N N . GLY B 1 138 ? 63.58906 132.62438 50.21686 1.000 65.95172 118 GLY B N 1
ATOM 3805 C CA . GLY B 1 138 ? 62.53960 132.58405 49.22013 1.000 67.36517 118 GLY B CA 1
ATOM 3806 C C . GLY B 1 138 ? 62.98107 132.81425 47.79287 1.000 71.69372 118 GLY B C 1
ATOM 3807 O O . GLY B 1 138 ? 62.12232 132.98621 46.92082 1.000 55.70428 118 GLY B O 1
ATOM 3808 N N . ILE B 1 139 ? 64.28781 132.80850 47.51727 1.000 67.39996 119 ILE B N 1
ATOM 3809 C CA . ILE B 1 139 ? 64.75551 133.14243 46.17458 1.000 76.13334 119 ILE B CA 1
ATOM 3810 C C . ILE B 1 139 ? 64.41822 132.03717 45.17872 1.000 72.60208 119 ILE B C 1
ATOM 3811 O O . ILE B 1 139 ? 64.21223 132.30796 43.98903 1.000 71.33664 119 ILE B O 1
ATOM 3816 N N . GLY B 1 140 ? 64.33581 130.79011 45.63438 1.000 66.18568 120 GLY B N 1
ATOM 3817 C CA . GLY B 1 140 ? 64.01591 129.68831 44.74719 1.000 59.97759 120 GLY B CA 1
ATOM 3818 C C . GLY B 1 140 ? 62.60154 129.18844 44.94708 1.000 76.71905 120 GLY B C 1
ATOM 3819 O O . GLY B 1 140 ? 62.02689 128.53386 44.07084 1.000 79.10138 120 GLY B O 1
ATOM 3820 N N . ASP B 1 141 ? 62.03164 129.49697 46.11087 1.000 66.16572 121 ASP B N 1
ATOM 3821 C CA . ASP B 1 141 ? 60.66741 129.11327 46.46501 1.000 74.78825 121 ASP B CA 1
ATOM 3822 C C . ASP B 1 141 ? 59.98720 130.37137 46.99864 1.000 70.91386 121 ASP B C 1
ATOM 3823 O O . ASP B 1 141 ? 60.06461 130.66632 48.19402 1.000 78.21136 121 ASP B O 1
ATOM 3828 N N . ASP B 1 142 ? 59.31382 131.10570 46.11682 1.000 60.62139 122 ASP B N 1
ATOM 3829 C CA . ASP B 1 142 ? 59.10730 130.68342 44.73502 1.000 58.93027 122 ASP B CA 1
ATOM 3830 C C . ASP B 1 142 ? 59.42493 131.82701 43.77453 1.000 72.54595 122 ASP B C 1
ATOM 3831 O O . ASP B 1 142 ? 58.88863 131.88928 42.66597 1.000 61.00058 122 ASP B O 1
ATOM 3836 N N . THR B 1 143 ? 60.31008 132.72859 44.20823 1.000 62.53201 123 THR B N 1
ATOM 3837 C CA . THR B 1 143 ? 60.53086 133.96671 43.46589 1.000 65.33974 123 THR B CA 1
ATOM 3838 C C . THR B 1 143 ? 61.12538 133.70637 42.08697 1.000 73.11249 123 THR B C 1
ATOM 3839 O O . THR B 1 143 ? 60.76663 134.38343 41.11569 1.000 65.01799 123 THR B O 1
ATOM 3843 N N . ARG B 1 144 ? 62.04496 132.74335 41.97778 1.000 58.13527 124 ARG B N 1
ATOM 3844 C CA . ARG B 1 144 ? 62.61983 132.44220 40.67056 1.000 66.72734 124 ARG B CA 1
ATOM 3845 C C . ARG B 1 144 ? 61.53573 132.05257 39.67368 1.000 71.48790 124 ARG B C 1
ATOM 3846 O O . ARG B 1 144 ? 61.57877 132.45979 38.50670 1.000 66.95089 124 ARG B O 1
ATOM 3854 N N . SER B 1 145 ? 60.54603 131.27519 40.12080 1.000 53.70347 125 SER B N 1
ATOM 3855 C CA . SER B 1 145 ? 59.46268 130.87107 39.23196 1.000 41.84740 125 SER B CA 1
ATOM 3856 C C . SER B 1 145 ? 58.65802 132.06688 38.74251 1.000 59.85143 125 SER B C 1
ATOM 3857 O O . SER B 1 145 ? 58.17651 132.06239 37.60386 1.000 58.94280 125 SER B O 1
ATOM 3860 N N . LEU B 1 146 ? 58.49774 133.09377 39.58129 1.000 57.80347 126 LEU B N 1
ATOM 3861 C CA . LEU B 1 146 ? 57.80557 134.30286 39.14493 1.000 52.30304 126 LEU B CA 1
ATOM 3862 C C . LEU B 1 146 ? 58.53309 134.95223 37.97432 1.000 69.10869 126 LEU B C 1
ATOM 3863 O O . LEU B 1 146 ? 57.91138 135.34032 36.97806 1.000 58.30771 126 LEU B O 1
ATOM 3868 N N . ALA B 1 147 ? 59.86149 135.06030 38.07081 1.000 59.39135 127 ALA B N 1
ATOM 3869 C CA . ALA B 1 147 ? 60.63470 135.67642 36.99880 1.000 53.68103 127 ALA B CA 1
ATOM 3870 C C . ALA B 1 147 ? 60.71290 134.77908 35.77038 1.000 59.48356 127 ALA B C 1
ATOM 3871 O O . ALA B 1 147 ? 60.77401 135.28333 34.64359 1.000 53.76043 127 ALA B O 1
ATOM 3873 N N . VAL B 1 148 ? 60.72637 133.45703 35.96467 1.000 56.14583 128 VAL B N 1
ATOM 3874 C CA . VAL B 1 148 ? 60.74143 132.53433 34.83113 1.000 58.77018 128 VAL B CA 1
ATOM 3875 C C . VAL B 1 148 ? 59.44934 132.65349 34.02943 1.000 71.81345 128 VAL B C 1
ATOM 3876 O O . VAL B 1 148 ? 59.45346 132.55092 32.79583 1.000 62.42951 128 VAL B O 1
ATOM 3880 N N . LEU B 1 149 ? 58.32331 132.87879 34.71260 1.000 56.01850 129 LEU B N 1
ATOM 3881 C CA . LEU B 1 149 ? 57.06274 133.06264 33.99793 1.000 74.83489 129 LEU B CA 1
ATOM 3882 C C . LEU B 1 149 ? 57.06348 134.36405 33.20382 1.000 64.34817 129 LEU B C 1
ATOM 3883 O O . LEU B 1 149 ? 56.57227 134.40392 32.06985 1.000 52.09577 129 LEU B O 1
ATOM 3888 N N . LEU B 1 150 ? 57.61749 135.43554 33.77877 1.000 62.03551 130 LEU B N 1
ATOM 3889 C CA . LEU B 1 150 ? 57.74518 136.69036 33.04305 1.000 51.36159 130 LEU B CA 1
ATOM 3890 C C . LEU B 1 150 ? 58.59893 136.50846 31.79689 1.000 68.22189 130 LEU B C 1
ATOM 3891 O O . LEU B 1 150 ? 58.26590 137.02409 30.72375 1.000 66.22567 130 LEU B O 1
ATOM 3896 N N . ALA B 1 151 ? 59.70439 135.77141 31.92152 1.000 60.22981 131 ALA B N 1
ATOM 3897 C CA . ALA B 1 151 ? 60.56422 135.51667 30.77282 1.000 56.13504 131 ALA B CA 1
ATOM 3898 C C . ALA B 1 151 ? 59.85020 134.70016 29.70277 1.000 60.31652 131 ALA B C 1
ATOM 3899 O O . ALA B 1 151 ? 60.11318 134.88269 28.50962 1.000 76.00638 131 ALA B O 1
ATOM 3901 N N . TYR B 1 152 ? 58.95548 133.79365 30.10514 1.000 75.06040 132 TYR B N 1
ATOM 3902 C CA . TYR B 1 152 ? 58.16699 133.04345 29.13095 1.000 77.50802 132 TYR B CA 1
ATOM 3903 C C . TYR B 1 152 ? 57.28989 133.97500 28.30415 1.000 78.39047 132 TYR B C 1
ATOM 3904 O O . TYR B 1 152 ? 57.28065 133.90905 27.06998 1.000 70.37239 132 TYR B O 1
ATOM 3913 N N . ALA B 1 153 ? 56.53626 134.84854 28.97630 1.000 71.22380 133 ALA B N 1
ATOM 3914 C CA . ALA B 1 153 ? 55.61895 135.74095 28.27504 1.000 84.73379 133 ALA B CA 1
ATOM 3915 C C . ALA B 1 153 ? 56.36412 136.67893 27.33519 1.000 81.74605 133 ALA B C 1
ATOM 3916 O O . ALA B 1 153 ? 55.92972 136.90456 26.19989 1.000 87.90612 133 ALA B O 1
ATOM 3918 N N . ARG B 1 154 ? 57.48806 137.23595 27.79055 1.000 73.49821 134 ARG B N 1
ATOM 3919 C CA . ARG B 1 154 ? 58.26841 138.13120 26.94311 1.000 64.93709 134 ARG B CA 1
ATOM 3920 C C . ARG B 1 154 ? 58.80906 137.39788 25.72257 1.000 61.76557 134 ARG B C 1
ATOM 3921 O O . ARG B 1 154 ? 58.68140 137.87564 24.58934 1.000 62.13941 134 ARG B O 1
ATOM 3929 N N . ALA B 1 155 ? 59.41968 136.22936 25.93669 1.000 53.27284 135 ALA B N 1
ATOM 3930 C CA . ALA B 1 155 ? 60.02009 135.49816 24.82660 1.000 66.98647 135 ALA B CA 1
ATOM 3931 C C . ALA B 1 155 ? 58.96328 134.97967 23.86233 1.000 78.01688 135 ALA B C 1
ATOM 3932 O O . ALA B 1 155 ? 59.20619 134.92438 22.65167 1.000 80.19054 135 ALA B O 1
ATOM 3934 N N . MET B 1 156 ? 57.79411 134.59053 24.37506 1.000 64.97546 136 MET B N 1
ATOM 3935 C CA . MET B 1 156 ? 56.71842 134.14248 23.49761 1.000 64.00139 136 MET B CA 1
ATOM 3936 C C . MET B 1 156 ? 56.20766 135.28586 22.63006 1.000 80.82703 136 MET B C 1
ATOM 3937 O O . MET B 1 156 ? 55.98226 135.10819 21.42716 1.000 79.68596 136 MET B O 1
ATOM 3942 N N . LYS B 1 157 ? 56.02749 136.46829 23.22436 1.000 64.59539 137 LYS B N 1
ATOM 3943 C CA . LYS B 1 157 ? 55.50069 137.60955 22.48271 1.000 71.43257 137 LYS B CA 1
ATOM 3944 C C . LYS B 1 157 ? 56.49250 138.09820 21.43416 1.000 76.22382 137 LYS B C 1
ATOM 3945 O O . LYS B 1 157 ? 56.12124 138.33217 20.27789 1.000 66.35100 137 LYS B O 1
ATOM 3951 N N . GLU B 1 158 ? 57.76279 138.25422 21.81878 1.000 74.00171 138 GLU B N 1
ATOM 3952 C CA . GLU B 1 158 ? 58.75470 138.78385 20.88799 1.000 63.46886 138 GLU B CA 1
ATOM 3953 C C . GLU B 1 158 ? 58.99310 137.82853 19.72556 1.000 77.75769 138 GLU B C 1
ATOM 3954 O O . GLU B 1 158 ? 59.16842 138.26666 18.58285 1.000 82.63739 138 GLU B O 1
ATOM 3960 N N . SER B 1 159 ? 59.00662 136.52407 19.99240 1.000 72.27613 139 SER B N 1
ATOM 3961 C CA . SER B 1 159 ? 59.14148 135.53866 18.92754 1.000 70.14849 139 SER B CA 1
ATOM 3962 C C . SER B 1 159 ? 57.83473 135.28932 18.18429 1.000 85.42786 139 SER B C 1
ATOM 3963 O O . SER B 1 159 ? 57.82325 134.49458 17.23797 1.000 81.79245 139 SER B O 1
ATOM 3966 N N . GLY B 1 160 ? 56.74402 135.93757 18.58750 1.000 81.40073 140 GLY B N 1
ATOM 3967 C CA . GLY B 1 160 ? 55.49161 135.83042 17.86288 1.000 85.14449 140 GLY B CA 1
ATOM 3968 C C . GLY B 1 160 ? 54.82248 134.47649 17.92889 1.000 89.32685 140 GLY B C 1
ATOM 3969 O O . GLY B 1 160 ? 54.15786 134.07678 16.96844 1.000 88.87685 140 GLY B O 1
ATOM 3970 N N . ILE B 1 161 ? 54.97792 133.75532 19.03873 1.000 95.11196 141 ILE B N 1
ATOM 3971 C CA . ILE B 1 161 ? 54.36477 132.43903 19.17010 1.000 94.08233 141 ILE B CA 1
ATOM 3972 C C . ILE B 1 161 ? 52.85233 132.58567 19.26420 1.000 78.10613 141 ILE B C 1
ATOM 3973 O O . ILE B 1 161 ? 52.33770 133.43644 20.00218 1.000 80.98111 141 ILE B O 1
ATOM 3978 N N . LYS B 1 162 ? 52.13246 131.75599 18.51311 1.000 76.79046 142 LYS B N 1
ATOM 3979 C CA . LYS B 1 162 ? 50.67570 131.71655 18.54155 1.000 100.11667 142 LYS B CA 1
ATOM 3980 C C . LYS B 1 162 ? 50.23680 130.40852 19.18620 1.000 94.58561 142 LYS B C 1
ATOM 3981 O O . LYS B 1 162 ? 50.62913 129.32710 18.73454 1.000 92.63340 142 LYS B O 1
ATOM 3987 N N . VAL B 1 163 ? 49.43294 130.51032 20.24004 1.000 87.33080 143 VAL B N 1
ATOM 3988 C CA . VAL B 1 163 ? 48.93106 129.35014 20.96493 1.000 83.55757 143 VAL B CA 1
ATOM 3989 C C . VAL B 1 163 ? 47.45172 129.16951 20.65332 1.000 91.60377 143 VAL B C 1
ATOM 3990 O O . VAL B 1 163 ? 46.73663 130.13211 20.35431 1.000 89.65040 143 VAL B O 1
ATOM 3994 N N . LYS B 1 164 ? 46.98957 127.91768 20.72899 1.000 84.98347 144 LYS B N 1
ATOM 3995 C CA . LYS B 1 164 ? 45.58885 127.62845 20.43361 1.000 86.19580 144 LYS B CA 1
ATOM 3996 C C . LYS B 1 164 ? 44.67090 128.01791 21.58707 1.000 88.93809 144 LYS B C 1
ATOM 3997 O O . LYS B 1 164 ? 43.54576 128.47608 21.35789 1.000 90.32257 144 LYS B O 1
ATOM 4003 N N . GLN B 1 165 ? 45.12984 127.85522 22.82457 1.000 97.05632 145 GLN B N 1
ATOM 4004 C CA . GLN B 1 165 ? 44.35546 128.21097 24.00292 1.000 78.72731 145 GLN B CA 1
ATOM 4005 C C . GLN B 1 165 ? 44.97212 129.41962 24.69027 1.000 70.09895 145 GLN B C 1
ATOM 4006 O O . GLN B 1 165 ? 46.18962 129.61805 24.65588 1.000 68.36979 145 GLN B O 1
ATOM 4012 N N . ASP B 1 166 ? 44.12004 130.22666 25.31779 1.000 69.89684 146 ASP B N 1
ATOM 4013 C CA . ASP B 1 166 ? 44.61880 131.32411 26.13245 1.000 79.69737 146 ASP B CA 1
ATOM 4014 C C . ASP B 1 166 ? 45.45843 130.77631 27.28064 1.000 87.85479 146 ASP B C 1
ATOM 4015 O O . ASP B 1 166 ? 45.18570 129.70110 27.82092 1.000 69.62628 146 ASP B O 1
ATOM 4020 N N . ILE B 1 167 ? 46.49109 131.52589 27.65381 1.000 79.14540 147 ILE B N 1
ATOM 4021 C CA . ILE B 1 167 ? 47.33914 131.18684 28.78972 1.000 69.05194 147 ILE B CA 1
ATOM 4022 C C . ILE B 1 167 ? 47.23022 132.31292 29.80430 1.000 76.31867 147 ILE B C 1
ATOM 4023 O O . ILE B 1 167 ? 47.52620 133.47168 29.48628 1.000 68.97680 147 ILE B O 1
ATOM 4028 N N . ILE B 1 168 ? 46.80677 131.97633 31.01886 1.000 67.80763 148 ILE B N 1
ATOM 4029 C CA . ILE B 1 168 ? 46.70198 132.93807 32.10912 1.000 55.77611 148 ILE B CA 1
ATOM 4030 C C . ILE B 1 168 ? 47.93366 132.75309 32.98783 1.000 77.62613 148 ILE B C 1
ATOM 4031 O O . ILE B 1 168 ? 48.02579 131.79410 33.76014 1.000 71.85618 148 ILE B O 1
ATOM 4036 N N . PHE B 1 169 ? 48.88847 133.67098 32.86455 1.000 80.75221 149 PHE B N 1
ATOM 4037 C CA . PHE B 1 169 ? 50.01578 133.72306 33.78236 1.000 61.98415 149 PHE B CA 1
ATOM 4038 C C . PHE B 1 169 ? 49.54912 134.34329 35.09095 1.000 54.42243 149 PHE B C 1
ATOM 4039 O O . PHE B 1 169 ? 48.94001 135.41653 35.09194 1.000 72.60686 149 PHE B O 1
ATOM 4047 N N . VAL B 1 170 ? 49.81611 133.66615 36.20493 1.000 57.23316 150 VAL B N 1
ATOM 4048 C CA . VAL B 1 170 ? 49.28995 134.07786 37.50146 1.000 51.05885 150 VAL B CA 1
ATOM 4049 C C . VAL B 1 170 ? 50.42378 134.15604 38.51263 1.000 57.40870 150 VAL B C 1
ATOM 4050 O O . VAL B 1 170 ? 51.24794 133.23960 38.60607 1.000 55.99104 150 VAL B O 1
ATOM 4054 N N . GLY B 1 171 ? 50.46233 135.25124 39.26356 1.000 69.55973 151 GLY B N 1
ATOM 4055 C CA . GLY B 1 171 ? 51.19549 135.28606 40.50887 1.000 54.59994 151 GLY B CA 1
ATOM 4056 C C . GLY B 1 171 ? 50.21377 135.16111 41.65508 1.000 62.64003 151 GLY B C 1
ATOM 4057 O O . GLY B 1 171 ? 49.59016 136.14884 42.05244 1.000 66.04230 151 GLY B O 1
ATOM 4058 N N . ASN B 1 172 ? 50.04835 133.95202 42.18093 1.000 66.57145 152 ASN B N 1
ATOM 4059 C CA . ASN B 1 172 ? 49.00486 133.69073 43.15989 1.000 53.81753 152 ASN B CA 1
ATOM 4060 C C . ASN B 1 172 ? 49.54185 133.83593 44.57930 1.000 62.18817 152 ASN B C 1
ATOM 4061 O O . ASN B 1 172 ? 50.74970 133.82833 44.82015 1.000 67.90293 152 ASN B O 1
ATOM 4066 N N . VAL B 1 173 ? 48.61867 133.98276 45.52332 1.000 57.82895 153 VAL B N 1
ATOM 4067 C CA . VAL B 1 173 ? 48.96056 134.20018 46.91908 1.000 62.57092 153 VAL B CA 1
ATOM 4068 C C . VAL B 1 173 ? 48.59116 132.96364 47.73649 1.000 67.01413 153 VAL B C 1
ATOM 4069 O O . VAL B 1 173 ? 47.86432 132.07868 47.28349 1.000 52.58199 153 VAL B O 1
ATOM 4073 N N . GLY B 1 174 ? 49.12458 132.90795 48.95367 1.000 62.53527 154 GLY B N 1
ATOM 4074 C CA . GLY B 1 174 ? 48.69853 131.93861 49.95244 1.000 64.99783 154 GLY B CA 1
ATOM 4075 C C . GLY B 1 174 ? 48.95219 130.47759 49.65642 1.000 72.16163 154 GLY B C 1
ATOM 4076 O O . GLY B 1 174 ? 48.10435 129.63427 49.97228 1.000 78.09621 154 GLY B O 1
ATOM 4077 N N . GLU B 1 175 ? 50.10550 130.14764 49.07986 1.000 67.35596 155 GLU B N 1
ATOM 4078 C CA . GLU B 1 175 ? 50.43935 128.74090 48.89137 1.000 59.88873 155 GLU B CA 1
ATOM 4079 C C . GLU B 1 175 ? 51.12103 128.14093 50.11396 1.000 67.76760 155 GLU B C 1
ATOM 4080 O O . GLU B 1 175 ? 50.96308 126.94250 50.37877 1.000 61.82367 155 GLU B O 1
ATOM 4086 N N . GLU B 1 176 ? 51.86269 128.94512 50.86950 1.000 57.39950 156 GLU B N 1
ATOM 4087 C CA . GLU B 1 176 ? 52.64552 128.46059 51.99453 1.000 76.87138 156 GLU B CA 1
ATOM 4088 C C . GLU B 1 176 ? 51.89669 128.65272 53.30945 1.000 70.46130 156 GLU B C 1
ATOM 4089 O O . GLU B 1 176 ? 51.14769 129.61709 53.48925 1.000 69.60384 156 GLU B O 1
ATOM 4095 N N . GLY B 1 177 ? 52.12731 127.71961 54.23055 1.000 56.64992 157 GLY B N 1
ATOM 4096 C CA . GLY B 1 177 ? 51.61734 127.82754 55.59111 1.000 69.72768 157 GLY B CA 1
ATOM 4097 C C . GLY B 1 177 ? 50.12854 128.07105 55.68279 1.000 78.75099 157 GLY B C 1
ATOM 4098 O O . GLY B 1 177 ? 49.32187 127.40843 55.02135 1.000 80.28250 157 GLY B O 1
ATOM 4099 N N . SER B 1 178 ? 49.75697 129.03496 56.52576 1.000 70.11553 158 SER B N 1
ATOM 4100 C CA . SER B 1 178 ? 48.36385 129.35714 56.80532 1.000 73.99066 158 SER B CA 1
ATOM 4101 C C . SER B 1 178 ? 47.63313 129.98246 55.62173 1.000 72.82137 158 SER B C 1
ATOM 4102 O O . SER B 1 178 ? 46.43600 130.26389 55.75048 1.000 73.03413 158 SER B O 1
ATOM 4105 N N . GLY B 1 179 ? 48.30368 130.20686 54.48903 1.000 75.17415 159 GLY B N 1
ATOM 4106 C CA . GLY B 1 179 ? 47.59762 130.65673 53.30216 1.000 62.58207 159 GLY B CA 1
ATOM 4107 C C . GLY B 1 179 ? 46.54076 129.67682 52.83147 1.000 62.61643 159 GLY B C 1
ATOM 4108 O O . GLY B 1 179 ? 45.49963 130.08642 52.31043 1.000 73.80247 159 GLY B O 1
ATOM 4109 N N . ASP B 1 180 ? 46.78638 128.37674 53.01630 1.000 62.07942 160 ASP B N 1
ATOM 4110 C CA . ASP B 1 180 ? 45.78983 127.33012 52.76935 1.000 78.58045 160 ASP B CA 1
ATOM 4111 C C . ASP B 1 180 ? 45.23241 127.40356 51.35062 1.000 61.85128 160 ASP B C 1
ATOM 4112 O O . ASP B 1 180 ? 44.03841 127.19288 51.12261 1.000 80.63951 160 ASP B O 1
ATOM 4117 N N . LEU B 1 181 ? 46.10905 127.71038 50.39226 1.000 66.07131 161 LEU B N 1
ATOM 4118 C CA . LEU B 1 181 ? 45.75830 127.75968 48.97311 1.000 69.68236 161 LEU B CA 1
ATOM 4119 C C . LEU B 1 181 ? 44.66939 128.79172 48.69368 1.000 73.97041 161 LEU B C 1
ATOM 4120 O O . LEU B 1 181 ? 43.86365 128.61748 47.77902 1.000 89.07694 161 LEU B O 1
ATOM 4125 N N . ARG B 1 182 ? 44.64846 129.88386 49.46664 1.000 69.81642 162 ARG B N 1
ATOM 4126 C CA . ARG B 1 182 ? 43.59523 130.88487 49.30831 1.000 62.61069 162 ARG B CA 1
ATOM 4127 C C . ARG B 1 182 ? 43.63532 131.54415 47.93603 1.000 65.04526 162 ARG B C 1
ATOM 4128 O O . ARG B 1 182 ? 42.59340 131.96938 47.42299 1.000 70.98974 162 ARG B O 1
ATOM 4136 N N . GLY B 1 183 ? 44.81327 131.63385 47.32481 1.000 78.59202 163 GLY B N 1
ATOM 4137 C CA . GLY B 1 183 ? 44.92160 132.25071 46.01973 1.000 73.77343 163 GLY B CA 1
ATOM 4138 C C . GLY B 1 183 ? 44.30377 131.40558 44.92738 1.000 74.40594 163 GLY B C 1
ATOM 4139 O O . GLY B 1 183 ? 43.40903 131.86539 44.21165 1.000 81.12826 163 GLY B O 1
ATOM 4140 N N . VAL B 1 184 ? 44.76887 130.16076 44.79561 1.000 63.34718 164 VAL B N 1
ATOM 4141 C CA . VAL B 1 184 ? 44.23695 129.27816 43.76181 1.000 71.33184 164 VAL B CA 1
ATOM 4142 C C . VAL B 1 184 ? 42.79399 128.89288 44.06228 1.000 78.46868 164 VAL B C 1
ATOM 4143 O O . VAL B 1 184 ? 42.01911 128.60218 43.14224 1.000 71.20749 164 VAL B O 1
ATOM 4147 N N . ARG B 1 185 ? 42.40964 128.86930 45.34212 1.000 62.03527 165 ARG B N 1
ATOM 4148 C CA . ARG B 1 185 ? 41.02068 128.58769 45.68879 1.000 76.69577 165 ARG B CA 1
ATOM 4149 C C . ARG B 1 185 ? 40.09585 129.65916 45.12660 1.000 85.79420 165 ARG B C 1
ATOM 4150 O O . ARG B 1 185 ? 39.03296 129.34909 44.57609 1.000 94.21661 165 ARG B O 1
ATOM 4158 N N . TYR B 1 186 ? 40.49191 130.92840 45.24448 1.000 59.81963 166 TYR B N 1
ATOM 4159 C CA . TYR B 1 186 ? 39.69689 132.00552 44.66687 1.000 72.94045 166 TYR B CA 1
ATOM 4160 C C . TYR B 1 186 ? 39.71266 131.94790 43.14465 1.000 75.38984 166 TYR B C 1
ATOM 4161 O O . TYR B 1 186 ? 38.68046 132.16514 42.49902 1.000 83.49931 166 TYR B O 1
ATOM 4170 N N . LEU B 1 187 ? 40.87752 131.66724 42.55534 1.000 66.42244 167 LEU B N 1
ATOM 4171 C CA . LEU B 1 187 ? 40.99286 131.65505 41.10018 1.000 69.82909 167 LEU B CA 1
ATOM 4172 C C . LEU B 1 187 ? 40.07508 130.61306 40.47430 1.000 76.01819 167 LEU B C 1
ATOM 4173 O O . LEU B 1 187 ? 39.48273 130.85294 39.41528 1.000 72.23524 167 LEU B O 1
ATOM 4178 N N . LEU B 1 188 ? 39.93820 129.45354 41.11509 1.000 74.58435 168 LEU B N 1
ATOM 4179 C CA . LEU B 1 188 ? 39.25213 128.32210 40.50983 1.000 62.39303 168 LEU B CA 1
ATOM 4180 C C . LEU B 1 188 ? 37.84282 128.09575 41.04648 1.000 82.01295 168 LEU B C 1
ATOM 4181 O O . LEU B 1 188 ? 37.12755 127.24458 40.50740 1.000 72.62190 168 LEU B O 1
ATOM 4186 N N . THR B 1 189 ? 37.42159 128.82490 42.08323 1.000 76.71634 169 THR B N 1
ATOM 4187 C CA . THR B 1 189 ? 36.06615 128.70154 42.60401 1.000 88.00924 169 THR B CA 1
ATOM 4188 C C . THR B 1 189 ? 35.28561 130.00743 42.60698 1.000 90.52768 169 THR B C 1
ATOM 4189 O O . THR B 1 189 ? 34.06049 129.97090 42.76725 1.000 86.60053 169 THR B O 1
ATOM 4193 N N . LYS B 1 190 ? 35.94692 131.15187 42.43766 1.000 84.17890 170 LYS B N 1
ATOM 4194 C CA . LYS B 1 190 ? 35.27378 132.44673 42.50522 1.000 75.10176 170 LYS B CA 1
ATOM 4195 C C . LYS B 1 190 ? 35.71154 133.43618 41.43479 1.000 87.21803 170 LYS B C 1
ATOM 4196 O O . LYS B 1 190 ? 34.95486 134.37184 41.15103 1.000 89.32219 170 LYS B O 1
ATOM 4202 N N . GLY B 1 191 ? 36.88907 133.27765 40.82860 1.000 79.85497 171 GLY B N 1
ATOM 4203 C CA . GLY B 1 191 ? 37.41386 134.26293 39.90899 1.000 72.08844 171 GLY B CA 1
ATOM 4204 C C . GLY B 1 191 ? 36.84200 134.16580 38.50451 1.000 72.03766 171 GLY B C 1
ATOM 4205 O O . GLY B 1 191 ? 36.06753 133.27073 38.16291 1.000 80.38559 171 GLY B O 1
ATOM 4206 N N . LYS B 1 192 ? 37.26279 135.12783 37.67423 1.000 77.43387 172 LYS B N 1
ATOM 4207 C CA . LYS B 1 192 ? 36.75104 135.24673 36.31061 1.000 64.46770 172 LYS B CA 1
ATOM 4208 C C . LYS B 1 192 ? 36.97732 133.97656 35.50065 1.000 82.56001 172 LYS B C 1
ATOM 4209 O O . LYS B 1 192 ? 36.13885 133.60596 34.67023 1.000 65.18878 172 LYS B O 1
ATOM 4215 N N . TYR B 1 193 ? 38.10561 133.30213 35.71763 1.000 82.62519 173 TYR B N 1
ATOM 4216 C CA . TYR B 1 193 ? 38.51191 132.17639 34.88813 1.000 75.27518 173 TYR B CA 1
ATOM 4217 C C . TYR B 1 193 ? 38.20316 130.82572 35.51508 1.000 66.77770 173 TYR B C 1
ATOM 4218 O O . TYR B 1 193 ? 38.70546 129.80731 35.02905 1.000 75.60102 173 TYR B O 1
ATOM 4227 N N . LYS B 1 194 ? 37.37996 130.78719 36.56810 1.000 77.59856 174 LYS B N 1
ATOM 4228 C CA . LYS B 1 194 ? 37.17310 129.53423 37.28884 1.000 62.18906 174 LYS B CA 1
ATOM 4229 C C . LYS B 1 194 ? 36.55233 128.46563 36.39865 1.000 77.04280 174 LYS B C 1
ATOM 4230 O O . LYS B 1 194 ? 36.79567 127.27112 36.60380 1.000 78.34275 174 LYS B O 1
ATOM 4236 N N . ASP B 1 195 ? 35.76080 128.86948 35.40622 1.000 89.31124 175 ASP B N 1
ATOM 4237 C CA . ASP B 1 195 ? 35.09067 127.93722 34.51176 1.000 81.74595 175 ASP B CA 1
ATOM 4238 C C . ASP B 1 195 ? 35.80484 127.77902 33.17654 1.000 81.15827 175 ASP B C 1
ATOM 4239 O O . ASP B 1 195 ? 35.37315 126.96865 32.35157 1.000 79.10076 175 ASP B O 1
ATOM 4244 N N . ARG B 1 196 ? 36.88504 128.52492 32.94431 1.000 82.69266 176 ARG B N 1
ATOM 4245 C CA . ARG B 1 196 ? 37.62605 128.43094 31.69408 1.000 78.33331 176 ARG B CA 1
ATOM 4246 C C . ARG B 1 196 ? 38.92082 127.64347 31.82462 1.000 96.70252 176 ARG B C 1
ATOM 4247 O O . ARG B 1 196 ? 39.42737 127.14566 30.81275 1.000 82.05797 176 ARG B O 1
ATOM 4255 N N . VAL B 1 197 ? 39.45776 127.51378 33.03590 1.000 80.21686 177 VAL B N 1
ATOM 4256 C CA . VAL B 1 197 ? 40.71437 126.80255 33.25038 1.000 89.14916 177 VAL B CA 1
ATOM 4257 C C . VAL B 1 197 ? 40.44668 125.30750 33.10933 1.000 84.01432 177 VAL B C 1
ATOM 4258 O O . VAL B 1 197 ? 39.74126 124.71318 33.92860 1.000 84.46096 177 VAL B O 1
ATOM 4262 N N . LYS B 1 198 ? 40.99906 124.69924 32.06119 1.000 85.12184 178 LYS B N 1
ATOM 4263 C CA . LYS B 1 198 ? 40.91208 123.26139 31.86190 1.000 80.79370 178 LYS B CA 1
ATOM 4264 C C . LYS B 1 198 ? 42.25263 122.55846 32.01579 1.000 72.44089 178 LYS B C 1
ATOM 4265 O O . LYS B 1 198 ? 42.29501 121.32395 31.97715 1.000 71.81487 178 LYS B O 1
ATOM 4271 N N . SER B 1 199 ? 43.34190 123.30739 32.17185 1.000 68.67371 179 SER B N 1
ATOM 4272 C CA . SER B 1 199 ? 44.65442 122.74834 32.47342 1.000 72.29045 179 SER B CA 1
ATOM 4273 C C . SER B 1 199 ? 45.36635 123.71487 33.40500 1.000 76.61691 179 SER B C 1
ATOM 4274 O O . SER B 1 199 ? 45.51199 124.89621 33.07627 1.000 77.50847 179 SER B O 1
ATOM 4277 N N . PHE B 1 200 ? 45.78872 123.22537 34.56753 1.000 67.53492 180 PHE B N 1
ATOM 4278 C CA . PHE B 1 200 ? 46.44161 124.05076 35.57475 1.000 69.71011 180 PHE B CA 1
ATOM 4279 C C . PHE B 1 200 ? 47.88434 123.60725 35.76396 1.000 71.10928 180 PHE B C 1
ATOM 4280 O O . PHE B 1 200 ? 48.15596 122.41634 35.94936 1.000 63.87970 180 PHE B O 1
ATOM 4288 N N . PHE B 1 201 ? 48.80002 124.56936 35.71922 1.000 73.15831 181 PHE B N 1
ATOM 4289 C CA . PHE B 1 201 ? 50.19218 124.35948 36.08102 1.000 61.61240 181 PHE B CA 1
ATOM 4290 C C . PHE B 1 201 ? 50.55012 125.25332 37.25621 1.000 68.47099 181 PHE B C 1
ATOM 4291 O O . PHE B 1 201 ? 50.10624 126.40356 37.33407 1.000 77.75687 181 PHE B O 1
ATOM 4299 N N . SER B 1 202 ? 51.34436 124.71274 38.17227 1.000 52.50685 182 SER B N 1
ATOM 4300 C CA . SER B 1 202 ? 52.04970 125.50290 39.16797 1.000 49.11213 182 SER B CA 1
ATOM 4301 C C . SER B 1 202 ? 53.53834 125.24924 39.00152 1.000 59.83059 182 SER B C 1
ATOM 4302 O O . SER B 1 202 ? 53.97435 124.09442 38.97957 1.000 53.97224 182 SER B O 1
ATOM 4305 N N . MET B 1 203 ? 54.31077 126.31834 38.86021 1.000 53.52336 183 MET B N 1
ATOM 4306 C CA . MET B 1 203 ? 55.76713 126.22331 38.84220 1.000 46.32717 183 MET B CA 1
ATOM 4307 C C . MET B 1 203 ? 56.23465 126.52797 40.26012 1.000 48.20112 183 MET B C 1
ATOM 4308 O O . MET B 1 203 ? 56.21955 127.68203 40.69330 1.000 55.42624 183 MET B O 1
ATOM 4313 N N . ASP B 1 204 ? 56.62054 125.48203 40.99167 1.000 76.25171 184 ASP B N 1
ATOM 4314 C CA . ASP B 1 204 ? 57.02088 125.58937 42.39142 1.000 56.29042 184 ASP B CA 1
ATOM 4315 C C . ASP B 1 204 ? 58.30526 124.79962 42.58812 1.000 68.79599 184 ASP B C 1
ATOM 4316 O O . ASP B 1 204 ? 58.33525 123.58878 42.34396 1.000 64.16435 184 ASP B O 1
ATOM 4321 N N . GLY B 1 205 ? 59.35891 125.48167 43.02920 1.000 69.98061 185 GLY B N 1
ATOM 4322 C CA . GLY B 1 205 ? 60.65622 124.85922 43.18812 1.000 67.12109 185 GLY B CA 1
ATOM 4323 C C . GLY B 1 205 ? 61.49330 124.96595 41.93219 1.000 73.03150 185 GLY B C 1
ATOM 4324 O O . GLY B 1 205 ? 61.05495 125.43934 40.88031 1.000 74.39776 185 GLY B O 1
ATOM 4325 N N . THR B 1 206 ? 62.73790 124.50275 42.04723 1.000 73.54580 186 THR B N 1
ATOM 4326 C CA . THR B 1 206 ? 63.70376 124.62567 40.96360 1.000 64.92883 186 THR B CA 1
ATOM 4327 C C . THR B 1 206 ? 63.94473 123.32330 40.21222 1.000 58.32938 186 THR B C 1
ATOM 4328 O O . THR B 1 206 ? 64.54728 123.35552 39.13628 1.000 73.61718 186 THR B O 1
ATOM 4332 N N . ASP B 1 207 ? 63.49660 122.18798 40.73933 1.000 63.18608 187 ASP B N 1
ATOM 4333 C CA . ASP B 1 207 ? 63.75425 120.89635 40.10393 1.000 58.50025 187 ASP B CA 1
ATOM 4334 C C . ASP B 1 207 ? 62.87295 120.75761 38.86963 1.000 66.85595 187 ASP B C 1
ATOM 4335 O O . ASP B 1 207 ? 61.67944 120.46669 38.96939 1.000 71.78114 187 ASP B O 1
ATOM 4340 N N . ALA B 1 208 ? 63.46622 120.95332 37.69329 1.000 69.47061 188 ALA B N 1
ATOM 4341 C CA . ALA B 1 208 ? 62.73381 120.85715 36.43730 1.000 62.74322 188 ALA B CA 1
ATOM 4342 C C . ALA B 1 208 ? 62.45179 119.42028 36.01879 1.000 67.72725 188 ALA B C 1
ATOM 4343 O O . ALA B 1 208 ? 61.86200 119.20667 34.95374 1.000 68.00232 188 ALA B O 1
ATOM 4345 N N . SER B 1 209 ? 62.86685 118.43445 36.81102 1.000 73.45738 189 SER B N 1
ATOM 4346 C CA . SER B 1 209 ? 62.53821 117.04372 36.53849 1.000 82.00263 189 SER B CA 1
ATOM 4347 C C . SER B 1 209 ? 61.36616 116.54217 37.36903 1.000 78.09854 189 SER B C 1
ATOM 4348 O O . SER B 1 209 ? 60.92149 115.40883 37.16019 1.000 83.71414 189 SER B O 1
ATOM 4351 N N . ARG B 1 210 ? 60.86137 117.35122 38.29761 1.000 68.15064 190 ARG B N 1
ATOM 4352 C CA . ARG B 1 210 ? 59.74918 116.94345 39.14216 1.000 81.94730 190 ARG B CA 1
ATOM 4353 C C . ARG B 1 210 ? 58.43750 117.01999 38.37187 1.000 76.60030 190 ARG B C 1
ATOM 4354 O O . ARG B 1 210 ? 58.24930 117.88938 37.51484 1.000 83.09695 190 ARG B O 1
ATOM 4362 N N . ILE B 1 211 ? 57.54231 116.07615 38.65658 1.000 76.65999 191 ILE B N 1
ATOM 4363 C CA . ILE B 1 211 ? 56.17981 116.11863 38.13818 1.000 81.61665 191 ILE B CA 1
ATOM 4364 C C . ILE B 1 211 ? 55.23275 115.78238 39.28087 1.000 76.77758 191 ILE B C 1
ATOM 4365 O O . ILE B 1 211 ? 54.94123 114.60876 39.53700 1.000 69.57335 191 ILE B O 1
ATOM 4370 N N . VAL B 1 212 ? 54.74734 116.80384 39.98196 1.000 61.85247 192 VAL B N 1
ATOM 4371 C CA . VAL B 1 212 ? 53.81968 116.58134 41.08616 1.000 76.26575 192 VAL B CA 1
ATOM 4372 C C . VAL B 1 212 ? 52.45023 116.31139 40.47118 1.000 74.55995 192 VAL B C 1
ATOM 4373 O O . VAL B 1 212 ? 51.77163 117.22622 40.00116 1.000 61.65013 192 VAL B O 1
ATOM 4377 N N . THR B 1 213 ? 52.04936 115.04195 40.46063 1.000 70.63155 193 THR B N 1
ATOM 4378 C CA . THR B 1 213 ? 50.73918 114.63681 39.97546 1.000 70.45827 193 THR B CA 1
ATOM 4379 C C . THR B 1 213 ? 49.76899 114.29174 41.09676 1.000 68.19949 193 THR B C 1
ATOM 4380 O O . THR B 1 213 ? 48.58939 114.04916 40.81963 1.000 66.90442 193 THR B O 1
ATOM 4384 N N . GLY B 1 214 ? 50.22721 114.27228 42.34196 1.000 69.38700 194 GLY B N 1
ATOM 4385 C CA . GLY B 1 214 ? 49.37036 113.93949 43.46183 1.000 58.87052 194 GLY B CA 1
ATOM 4386 C C . GLY B 1 214 ? 49.41303 115.01017 44.52894 1.000 64.45666 194 GLY B C 1
ATOM 4387 O O . GLY B 1 214 ? 50.43912 115.65001 44.76115 1.000 65.24897 194 GLY B O 1
ATOM 4388 N N . GLY B 1 215 ? 48.26971 115.19788 45.18598 1.000 58.97667 195 GLY B N 1
ATOM 4389 C CA . GLY B 1 215 ? 48.15289 116.18764 46.23938 1.000 65.09335 195 GLY B CA 1
ATOM 4390 C C . GLY B 1 215 ? 47.80821 115.60364 47.59417 1.000 62.79578 195 GLY B C 1
ATOM 4391 O O . GLY B 1 215 ? 46.73707 115.01516 47.77116 1.000 65.52289 195 GLY B O 1
ATOM 4392 N N . VAL B 1 216 ? 48.70693 115.76944 48.56002 1.000 60.66209 196 VAL B N 1
ATOM 4393 C CA . VAL B 1 216 ? 48.47646 115.29749 49.92207 1.000 59.46499 196 VAL B CA 1
ATOM 4394 C C . VAL B 1 216 ? 47.55688 116.28289 50.63237 1.000 54.97305 196 VAL B C 1
ATOM 4395 O O . VAL B 1 216 ? 47.87266 117.47235 50.74215 1.000 57.64803 196 VAL B O 1
ATOM 4399 N N . GLY B 1 217 ? 46.42220 115.78524 51.13478 1.000 49.05767 197 GLY B N 1
ATOM 4400 C CA . GLY B 1 217 ? 45.48636 116.64481 51.82695 1.000 59.88884 197 GLY B CA 1
ATOM 4401 C C . GLY B 1 217 ? 45.83275 116.82925 53.29282 1.000 73.25530 197 GLY B C 1
ATOM 4402 O O . GLY B 1 217 ? 46.53170 116.02555 53.90687 1.000 56.66402 197 GLY B O 1
ATOM 4403 N N . SER B 1 218 ? 45.32995 117.92080 53.86263 1.000 70.45823 198 SER B N 1
ATOM 4404 C CA . SER B 1 218 ? 45.61030 118.26948 55.24714 1.000 66.71651 198 SER B CA 1
ATOM 4405 C C . SER B 1 218 ? 44.33496 118.69103 55.96103 1.000 74.92041 198 SER B C 1
ATOM 4406 O O . SER B 1 218 ? 43.53950 119.47199 55.42984 1.000 82.51604 198 SER B O 1
ATOM 4409 N N . LYS B 1 219 ? 44.15599 118.17300 57.17370 1.000 72.25899 199 LYS B N 1
ATOM 4410 C CA . LYS B 1 219 ? 43.05903 118.55461 58.05382 1.000 70.60501 199 LYS B CA 1
ATOM 4411 C C . LYS B 1 219 ? 43.65289 118.78226 59.43426 1.000 64.76724 199 LYS B C 1
ATOM 4412 O O . LYS B 1 219 ? 44.20969 117.85423 60.02909 1.000 70.57452 199 LYS B O 1
ATOM 4418 N N . ARG B 1 220 ? 43.55682 120.01181 59.93447 1.000 73.85749 200 ARG B N 1
ATOM 4419 C CA . ARG B 1 220 ? 44.21104 120.38995 61.17992 1.000 75.97347 200 ARG B CA 1
ATOM 4420 C C . ARG B 1 220 ? 43.23078 121.12209 62.08205 1.000 65.17055 200 ARG B C 1
ATOM 4421 O O . ARG B 1 220 ? 42.51865 122.02435 61.63007 1.000 69.19965 200 ARG B O 1
ATOM 4429 N N . TYR B 1 221 ? 43.20518 120.73342 63.35668 1.000 62.39469 201 TYR B N 1
ATOM 4430 C CA . TYR B 1 221 ? 42.27161 121.27310 64.33313 1.000 66.03588 201 TYR B CA 1
ATOM 4431 C C . TYR B 1 221 ? 43.01178 121.67027 65.60096 1.000 55.27823 201 TYR B C 1
ATOM 4432 O O . TYR B 1 221 ? 44.02350 121.06542 65.96616 1.000 64.91370 201 TYR B O 1
ATOM 4441 N N . ARG B 1 222 ? 42.49305 122.69072 66.27432 1.000 61.30168 202 ARG B N 1
ATOM 4442 C CA . ARG B 1 222 ? 42.82014 122.95081 67.66861 1.000 54.38042 202 ARG B CA 1
ATOM 4443 C C . ARG B 1 222 ? 41.56595 122.67887 68.48569 1.000 69.48409 202 ARG B C 1
ATOM 4444 O O . ARG B 1 222 ? 40.53350 123.32551 68.27658 1.000 63.20054 202 ARG B O 1
ATOM 4452 N N . ILE B 1 223 ? 41.65147 121.71891 69.39957 1.000 63.93659 203 ILE B N 1
ATOM 4453 C CA . ILE B 1 223 ? 40.54323 121.36845 70.27798 1.000 68.88786 203 ILE B CA 1
ATOM 4454 C C . ILE B 1 223 ? 40.80731 121.99832 71.63498 1.000 66.83014 203 ILE B C 1
ATOM 4455 O O . ILE B 1 223 ? 41.79823 121.66938 72.29830 1.000 71.23072 203 ILE B O 1
ATOM 4460 N N . THR B 1 224 ? 39.92407 122.89847 72.05305 1.000 55.58239 204 THR B N 1
ATOM 4461 C CA . THR B 1 224 ? 40.04413 123.56154 73.34264 1.000 65.13734 204 THR B CA 1
ATOM 4462 C C . THR B 1 224 ? 39.03883 122.94984 74.30682 1.000 52.79969 204 THR B C 1
ATOM 4463 O O . THR B 1 224 ? 37.82507 123.05873 74.09934 1.000 61.63817 204 THR B O 1
ATOM 4467 N N . TYR B 1 225 ? 39.54780 122.31721 75.35778 1.000 60.36687 205 TYR B N 1
ATOM 4468 C CA . TYR B 1 225 ? 38.72432 121.68175 76.37407 1.000 52.96527 205 TYR B CA 1
ATOM 4469 C C . TYR B 1 225 ? 38.55537 122.64578 77.53774 1.000 70.51645 205 TYR B C 1
ATOM 4470 O O . TYR B 1 225 ? 39.54426 123.16851 78.06185 1.000 44.36604 205 TYR B O 1
ATOM 4479 N N . LYS B 1 226 ? 37.30791 122.88627 77.93287 1.000 54.32911 206 LYS B N 1
ATOM 4480 C CA . LYS B 1 226 ? 37.00698 123.81243 79.01208 1.000 46.43769 206 LYS B CA 1
ATOM 4481 C C . LYS B 1 226 ? 36.28227 123.09471 80.14203 1.000 69.26352 206 LYS B C 1
ATOM 4482 O O . LYS B 1 226 ? 35.58279 122.09937 79.92712 1.000 58.22082 206 LYS B O 1
ATOM 4488 N N . GLY B 1 227 ? 36.46377 123.61347 81.35270 1.000 56.38246 207 GLY B N 1
ATOM 4489 C CA . GLY B 1 227 ? 35.84691 123.05139 82.52752 1.000 45.34026 207 GLY B CA 1
ATOM 4490 C C . GLY B 1 227 ? 35.65683 124.08731 83.61474 1.000 58.88494 207 GLY B C 1
ATOM 4491 O O . GLY B 1 227 ? 36.04375 125.25144 83.47197 1.000 68.05140 207 GLY B O 1
ATOM 4492 N N . PRO B 1 228 ? 35.05686 123.67695 84.73485 1.000 63.51471 208 PRO B N 1
ATOM 4493 C CA . PRO B 1 228 ? 34.78579 124.64573 85.80741 1.000 63.25269 208 PRO B CA 1
ATOM 4494 C C . PRO B 1 228 ? 36.03270 125.11520 86.53171 1.000 68.58890 208 PRO B C 1
ATOM 4495 O O . PRO B 1 228 ? 36.08720 126.27636 86.95564 1.000 78.86012 208 PRO B O 1
ATOM 4499 N N . GLY B 1 229 ? 37.02955 124.25644 86.69353 1.000 75.11804 209 GLY B N 1
ATOM 4500 C CA . GLY B 1 229 ? 38.18873 124.61441 87.47363 1.000 54.69662 209 GLY B CA 1
ATOM 4501 C C . GLY B 1 229 ? 37.92801 124.43895 88.95811 1.000 56.94925 209 GLY B C 1
ATOM 4502 O O . GLY B 1 229 ? 36.95615 123.81376 89.38987 1.000 70.23096 209 GLY B O 1
ATOM 4503 N N . GLY B 1 230 ? 38.82394 125.00976 89.75134 1.000 59.68639 210 GLY B N 1
ATOM 4504 C CA . GLY B 1 230 ? 38.73177 124.94621 91.19176 1.000 51.94339 210 GLY B CA 1
ATOM 4505 C C . GLY B 1 230 ? 40.03776 124.51075 91.81414 1.000 65.16881 210 GLY B C 1
ATOM 4506 O O . GLY B 1 230 ? 41.00723 124.17508 91.13562 1.000 60.06049 210 GLY B O 1
ATOM 4507 N N . HIS B 1 231 ? 40.05032 124.52448 93.14327 1.000 57.31938 211 HIS B N 1
ATOM 4508 C CA . HIS B 1 231 ? 41.24595 124.14927 93.88376 1.000 59.82733 211 HIS B CA 1
ATOM 4509 C C . HIS B 1 231 ? 41.51690 122.65835 93.71578 1.000 68.12602 211 HIS B C 1
ATOM 4510 O O . HIS B 1 231 ? 40.60685 121.83380 93.84179 1.000 53.79595 211 HIS B O 1
ATOM 4517 N N . SER B 1 232 ? 42.77844 122.31216 93.44128 1.000 45.47934 212 SER B N 1
ATOM 4518 C CA . SER B 1 232 ? 43.12937 120.91449 93.20298 1.000 54.30588 212 SER B CA 1
ATOM 4519 C C . SER B 1 232 ? 42.86784 120.04362 94.42607 1.000 54.68231 212 SER B C 1
ATOM 4520 O O . SER B 1 232 ? 42.58964 118.84717 94.28440 1.000 57.85279 212 SER B O 1
ATOM 4523 N N . TYR B 1 233 ? 42.95848 120.61252 95.62831 1.000 55.39742 213 TYR B N 1
ATOM 4524 C CA . TYR B 1 233 ? 42.68859 119.85299 96.84595 1.000 59.01314 213 TYR B CA 1
ATOM 4525 C C . TYR B 1 233 ? 41.21356 119.90679 97.23682 1.000 67.25679 213 TYR B C 1
ATOM 4526 O O . TYR B 1 233 ? 40.55762 118.86597 97.34785 1.000 59.56827 213 TYR B O 1
ATOM 4535 N N . GLY B 1 234 ? 40.68212 121.11309 97.44585 1.000 52.01119 214 GLY B N 1
ATOM 4536 C CA . GLY B 1 234 ? 39.31609 121.23501 97.93164 1.000 61.81847 214 GLY B CA 1
ATOM 4537 C C . GLY B 1 234 ? 38.27778 120.74785 96.93771 1.000 70.62031 214 GLY B C 1
ATOM 4538 O O . GLY B 1 234 ? 37.31273 120.07776 97.31443 1.000 64.25218 214 GLY B O 1
ATOM 4539 N N . ALA B 1 235 ? 38.46142 121.06730 95.65800 1.000 65.32880 215 ALA B N 1
ATOM 4540 C CA . ALA B 1 235 ? 37.50967 120.70438 94.61865 1.000 53.13844 215 ALA B CA 1
ATOM 4541 C C . ALA B 1 235 ? 37.85653 119.38821 93.93173 1.000 72.08947 215 ALA B C 1
ATOM 4542 O O . ALA B 1 235 ? 37.36761 119.13198 92.82484 1.000 59.57830 215 ALA B O 1
ATOM 4544 N N . PHE B 1 236 ? 38.68877 118.55595 94.55525 1.000 53.76464 216 PHE B N 1
ATOM 4545 C CA . PHE B 1 236 ? 39.04780 117.27456 93.96072 1.000 59.54463 216 PHE B CA 1
ATOM 4546 C C . PHE B 1 236 ? 37.80663 116.41872 93.74414 1.000 62.41691 216 PHE B C 1
ATOM 4547 O O . PHE B 1 236 ? 36.96246 116.28532 94.634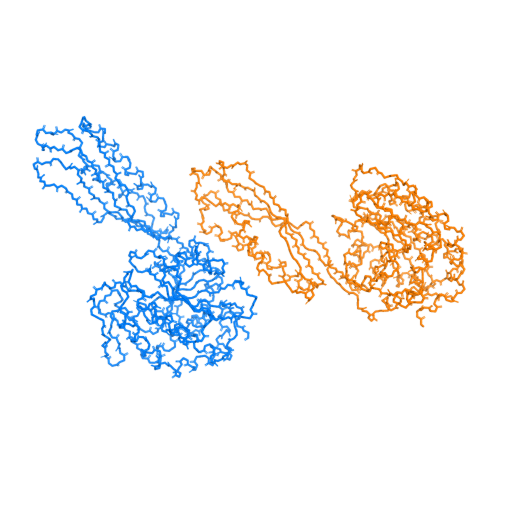63 1.000 46.88927 216 PHE B O 1
ATOM 4555 N N . GLY B 1 237 ? 37.70960 115.82566 92.55759 1.000 55.43772 217 GLY B N 1
ATOM 4556 C CA . GLY B 1 237 ? 36.54526 115.07913 92.13777 1.000 38.23174 217 GLY B CA 1
ATOM 4557 C C . GLY B 1 237 ? 35.78418 115.72186 91.00092 1.000 59.18639 217 GLY B C 1
ATOM 4558 O O . GLY B 1 237 ? 35.02649 115.02851 90.31028 1.000 48.64165 217 GLY B O 1
ATOM 4559 N N . LEU B 1 238 ? 35.96280 117.02181 90.78411 1.000 46.15494 218 LEU B N 1
ATOM 4560 C CA . LEU B 1 238 ? 35.35410 117.66920 89.63488 1.000 47.12238 218 LEU B CA 1
ATOM 4561 C C . LEU B 1 238 ? 36.02372 117.20319 88.34640 1.000 65.77770 218 LEU B C 1
ATOM 4562 O O . LEU B 1 238 ? 37.11237 116.62023 88.34960 1.000 50.13338 218 LEU B O 1
ATOM 4567 N N . VAL B 1 239 ? 35.34857 117.46867 87.22910 1.000 52.39483 219 VAL B N 1
ATOM 4568 C CA . VAL B 1 239 ? 35.88776 117.10476 85.92845 1.000 51.17457 219 VAL B CA 1
ATOM 4569 C C . VAL B 1 239 ? 37.13266 117.93476 85.63479 1.000 62.89754 219 VAL B C 1
ATOM 4570 O O . VAL B 1 239 ? 37.24916 119.09888 86.04324 1.000 60.88924 219 VAL B O 1
ATOM 4574 N N . ASN B 1 240 ? 38.07495 117.33154 84.92202 1.000 68.60052 220 ASN B N 1
ATOM 4575 C CA . ASN B 1 240 ? 39.32568 117.99481 84.55544 1.000 62.82986 220 ASN B CA 1
ATOM 4576 C C . ASN B 1 240 ? 39.48139 117.93655 83.04491 1.000 55.04485 220 ASN B C 1
ATOM 4577 O O . ASN B 1 240 ? 39.62351 116.83259 82.48382 1.000 52.08001 220 ASN B O 1
ATOM 4582 N N . PRO B 1 241 ? 39.46680 119.07431 82.34611 1.000 47.19608 221 PRO B N 1
ATOM 4583 C CA . PRO B 1 241 ? 39.62333 119.03763 80.88269 1.000 44.11953 221 PRO B CA 1
ATOM 4584 C C . PRO B 1 241 ? 40.96112 118.48189 80.43411 1.000 59.68564 221 PRO B C 1
ATOM 4585 O O . PRO B 1 241 ? 41.07475 118.03733 79.28464 1.000 56.95945 221 PRO B O 1
ATOM 4589 N N . MET B 1 242 ? 41.97632 118.49673 81.30305 1.000 44.36436 222 MET B N 1
ATOM 4590 C CA . MET B 1 242 ? 43.25527 117.87886 80.96743 1.000 45.69059 222 MET B CA 1
ATOM 4591 C C . MET B 1 242 ? 43.09155 116.38502 80.71379 1.000 51.22525 222 MET B C 1
ATOM 4592 O O . MET B 1 242 ? 43.76225 115.81562 79.84441 1.000 52.56494 222 MET B O 1
ATOM 4597 N N . VAL B 1 243 ? 42.19743 115.73544 81.46290 1.000 50.56342 223 VAL B N 1
ATOM 4598 C CA . VAL B 1 243 ? 41.99956 114.29809 81.31166 1.000 45.71992 223 VAL B CA 1
ATOM 4599 C C . VAL B 1 243 ? 41.27335 113.98858 80.00908 1.000 53.14629 223 VAL B C 1
ATOM 4600 O O . VAL B 1 243 ? 41.63197 113.04519 79.29405 1.000 40.76334 223 VAL B O 1
ATOM 4604 N N . ALA B 1 244 ? 40.22995 114.75962 79.68811 1.000 35.85917 224 ALA B N 1
ATOM 4605 C CA . ALA B 1 244 ? 39.51852 114.54466 78.43199 1.000 48.42793 224 ALA B CA 1
ATOM 4606 C C . ALA B 1 244 ? 40.44292 114.74943 77.23997 1.000 53.32202 224 ALA B C 1
ATOM 4607 O O . ALA B 1 244 ? 40.39880 113.98432 76.26771 1.000 46.92492 224 ALA B O 1
ATOM 4609 N N . MET B 1 245 ? 41.30178 115.76765 77.30687 1.000 51.65513 225 MET B N 1
ATOM 4610 C CA . MET B 1 245 ? 42.28018 115.98595 76.24757 1.000 44.25479 225 MET B CA 1
ATOM 4611 C C . MET B 1 245 ? 43.26298 114.82424 76.16368 1.000 49.71375 225 MET B C 1
ATOM 4612 O O . MET B 1 245 ? 43.56011 114.32417 75.07173 1.000 45.10526 225 MET B O 1
ATOM 4617 N N . SER B 1 246 ? 43.77800 114.38018 77.31497 1.000 39.32063 226 SER B N 1
ATOM 4618 C CA . SER B 1 246 ? 44.73079 113.27392 77.32203 1.000 42.48288 226 SER B CA 1
ATOM 4619 C C . SER B 1 246 ? 44.10307 111.99900 76.77676 1.000 53.96893 226 SER B C 1
ATOM 4620 O O . SER B 1 246 ? 44.72375 111.28489 75.97901 1.000 48.94633 226 SER B O 1
ATOM 4623 N N . GLN B 1 247 ? 42.86595 111.70344 77.18566 1.000 45.63568 227 GLN B N 1
ATOM 4624 C CA . GLN B 1 247 ? 42.18051 110.52433 76.66880 1.000 45.22547 227 GLN B CA 1
ATOM 4625 C C . GLN B 1 247 ? 41.97254 110.62116 75.16409 1.000 58.34015 227 GLN B C 1
ATOM 4626 O O . GLN B 1 247 ? 42.00021 109.60150 74.46525 1.000 51.70738 227 GLN B O 1
ATOM 4632 N N . THR B 1 248 ? 41.76707 111.83553 74.64886 1.000 38.32500 228 THR B N 1
ATOM 4633 C CA . THR B 1 248 ? 41.63126 112.01725 73.20779 1.000 47.40622 228 THR B CA 1
ATOM 4634 C C . THR B 1 248 ? 42.90620 111.60366 72.48547 1.000 60.95279 228 THR B C 1
ATOM 4635 O O . THR B 1 248 ? 42.86104 110.85832 71.50078 1.000 39.42714 228 THR B O 1
ATOM 4639 N N . VAL B 1 249 ? 44.05846 112.07433 72.97104 1.000 43.07220 229 VAL B N 1
ATOM 4640 C CA . VAL B 1 249 ? 45.32941 111.75724 72.32354 1.000 47.59098 229 VAL B CA 1
ATOM 4641 C C . VAL B 1 249 ? 45.58476 110.25650 72.34538 1.000 44.62893 229 VAL B C 1
ATOM 4642 O O . VAL B 1 249 ? 46.06183 109.67879 71.36088 1.000 54.96950 229 VAL B O 1
ATOM 4646 N N . VAL B 1 250 ? 45.26124 109.60022 73.46151 1.000 40.40503 230 VAL B N 1
ATOM 4647 C CA . VAL B 1 250 ? 45.54408 108.17330 73.59758 1.000 49.95591 230 VAL B CA 1
ATOM 4648 C C . VAL B 1 250 ? 44.75237 107.37057 72.57138 1.000 40.40057 230 VAL B C 1
ATOM 4649 O O . VAL B 1 250 ? 45.30208 106.51674 71.86498 1.000 51.14997 230 VAL B O 1
ATOM 4653 N N . ASP B 1 251 ? 43.44999 107.64052 72.46494 1.000 40.51466 231 ASP B N 1
ATOM 4654 C CA . ASP B 1 251 ? 42.63130 106.93439 71.48444 1.000 62.57664 231 ASP B CA 1
ATOM 4655 C C . ASP B 1 251 ? 42.93749 107.39652 70.06516 1.000 59.37353 231 ASP B C 1
ATOM 4656 O O . ASP B 1 251 ? 42.75660 106.63077 69.11016 1.000 54.28635 231 ASP B O 1
ATOM 4661 N N . PHE B 1 252 ? 43.40250 108.63977 69.91550 1.000 55.43503 232 PHE B N 1
ATOM 4662 C CA . PHE B 1 252 ? 43.78580 109.16004 68.60653 1.000 36.46913 232 PHE B CA 1
ATOM 4663 C C . PHE B 1 252 ? 44.85441 108.28910 67.95659 1.000 55.90165 232 PHE B C 1
ATOM 4664 O O . PHE B 1 252 ? 44.77132 107.97766 66.76283 1.000 56.12170 232 PHE B O 1
ATOM 4672 N N . TYR B 1 253 ? 45.86333 107.88117 68.72464 1.000 45.61198 233 TYR B N 1
ATOM 4673 C CA . TYR B 1 253 ? 46.95854 107.08644 68.18262 1.000 65.49248 233 TYR B CA 1
ATOM 4674 C C . TYR B 1 253 ? 46.63377 105.60216 68.08953 1.000 50.94167 233 TYR B C 1
ATOM 4675 O O . TYR B 1 253 ? 47.54416 104.80059 67.85607 1.000 60.11263 233 TYR B O 1
ATOM 4684 N N . LYS B 1 254 ? 45.37314 105.21870 68.27970 1.000 41.74251 234 LYS B N 1
ATOM 4685 C CA . LYS B 1 254 ? 44.90767 103.88166 67.94338 1.000 54.17854 234 LYS B CA 1
ATOM 4686 C C . LYS B 1 254 ? 44.05682 103.86982 66.68166 1.000 51.75570 234 LYS B C 1
ATOM 4687 O O . LYS B 1 254 ? 43.55152 102.80970 66.29676 1.000 59.07612 234 LYS B O 1
ATOM 4693 N N . ILE B 1 255 ? 43.89416 105.01476 66.03153 1.000 53.55775 235 ILE B N 1
ATOM 4694 C CA . ILE B 1 255 ? 43.17586 105.08594 64.75428 1.000 54.60803 235 ILE B CA 1
ATOM 4695 C C . ILE B 1 255 ? 43.99083 104.36741 63.68434 1.000 59.18210 235 ILE B C 1
ATOM 4696 O O . ILE B 1 255 ? 45.20537 104.60931 63.57047 1.000 45.77642 235 ILE B O 1
ATOM 4701 N N . PRO B 1 256 ? 43.39317 103.46283 62.90892 1.000 62.75034 236 PRO B N 1
ATOM 4702 C CA . PRO B 1 256 ? 44.14717 102.79738 61.83662 1.000 57.96106 236 PRO B CA 1
ATOM 4703 C C . PRO B 1 256 ? 44.55102 103.79084 60.75444 1.000 51.12904 236 PRO B C 1
ATOM 4704 O O . PRO B 1 256 ? 43.73956 104.59762 60.29552 1.000 61.84187 236 PRO B O 1
ATOM 4708 N N . ALA B 1 257 ? 45.81984 103.73848 60.36693 1.000 57.59195 237 ALA B N 1
ATOM 4709 C CA . ALA B 1 257 ? 46.37293 104.62213 59.34198 1.000 64.61296 237 ALA B CA 1
ATOM 4710 C C . ALA B 1 257 ? 47.03283 103.77409 58.26309 1.000 58.27919 237 ALA B C 1
ATOM 4711 O O . ALA B 1 257 ? 48.10707 103.19200 58.51210 1.000 69.88809 237 ALA B O 1
ATOM 4713 N N . PRO B 1 258 ? 46.44219 103.67156 57.07200 1.000 74.27440 238 PRO B N 1
ATOM 4714 C CA . PRO B 1 258 ? 47.03044 102.81075 56.03657 1.000 56.07384 238 PRO B CA 1
ATOM 4715 C C . PRO B 1 258 ? 48.37938 103.33449 55.56890 1.000 61.05723 238 PRO B C 1
ATOM 4716 O O . PRO B 1 258 ? 48.58973 104.54300 55.43980 1.000 73.41523 238 PRO B O 1
ATOM 4720 N N . ALA B 1 259 ? 49.29680 102.39967 55.30605 1.000 56.59588 239 ALA B N 1
ATOM 4721 C CA . ALA B 1 259 ? 50.59413 102.76957 54.74984 1.000 54.10301 239 ALA B CA 1
ATOM 4722 C C . ALA B 1 259 ? 50.46056 103.29249 53.32477 1.000 68.19594 239 ALA B C 1
ATOM 4723 O O . ALA B 1 259 ? 51.14284 104.25036 52.94410 1.000 68.34585 239 ALA B O 1
ATOM 4725 N N . LYS B 1 260 ? 49.59922 102.67033 52.51658 1.000 61.76716 240 LYS B N 1
ATOM 4726 C CA . LYS B 1 260 ? 49.34267 103.14605 51.16899 1.000 75.40559 240 LYS B CA 1
ATOM 4727 C C . LYS B 1 260 ? 47.84298 102.99723 50.92846 1.000 80.71812 240 LYS B C 1
ATOM 4728 O O . LYS B 1 260 ? 47.29563 101.89600 51.11802 1.000 76.96274 240 LYS B O 1
ATOM 4734 N N . PRO B 1 261 ? 47.13978 104.07512 50.53983 1.000 66.54301 241 PRO B N 1
ATOM 4735 C CA . PRO B 1 261 ? 47.66425 105.43743 50.36766 1.000 66.68357 241 PRO B CA 1
ATOM 4736 C C . PRO B 1 261 ? 48.12120 106.04886 51.69137 1.000 75.12215 241 PRO B C 1
ATOM 4737 O O . PRO B 1 261 ? 47.42154 105.91908 52.69815 1.000 69.58376 241 PRO B O 1
ATOM 4741 N N . LYS B 1 262 ? 49.28907 106.69098 51.67442 1.000 69.17460 242 LYS B N 1
ATOM 4742 C CA . LYS B 1 262 ? 49.92286 107.15326 52.90303 1.000 65.64241 242 LYS B CA 1
ATOM 4743 C C . LYS B 1 262 ? 48.99379 108.06941 53.68619 1.000 64.55056 242 LYS B C 1
ATOM 4744 O O . LYS B 1 262 ? 48.54193 109.09872 53.17557 1.000 61.06292 242 LYS B O 1
ATOM 4750 N N . THR B 1 263 ? 48.70208 107.67505 54.92458 1.000 62.13512 243 THR B N 1
ATOM 4751 C CA . THR B 1 263 ? 47.82979 108.41591 55.82390 1.000 56.51432 243 THR B CA 1
ATOM 4752 C C . THR B 1 263 ? 48.54565 108.58238 57.15509 1.000 76.38617 243 THR B C 1
ATOM 4753 O O . THR B 1 263 ? 49.05450 107.60548 57.71474 1.000 58.84520 243 THR B O 1
ATOM 4757 N N . THR B 1 264 ? 48.59773 109.81472 57.65397 1.000 56.40714 244 THR B N 1
ATOM 4758 C CA . THR B 1 264 ? 49.33820 110.12667 58.86598 1.000 47.93176 244 THR B CA 1
ATOM 4759 C C . THR B 1 264 ? 48.49318 111.01049 59.77289 1.000 62.63831 244 THR B C 1
ATOM 4760 O O . THR B 1 264 ? 47.52707 111.64200 59.33788 1.000 50.24544 244 THR B O 1
ATOM 4764 N N . TYR B 1 265 ? 48.86857 111.04216 61.04984 1.000 54.05226 245 TYR B N 1
ATOM 4765 C CA . TYR B 1 265 ? 48.27993 111.97567 61.99858 1.000 49.70074 245 TYR B CA 1
ATOM 4766 C C . TYR B 1 265 ? 49.27978 112.24083 63.11516 1.000 64.57862 245 TYR B C 1
ATOM 4767 O O . TYR B 1 265 ? 50.29614 111.55208 63.24470 1.000 54.52235 245 TYR B O 1
ATOM 4776 N N . ALA B 1 266 ? 48.98043 113.25510 63.92580 1.000 57.77073 246 ALA B N 1
ATOM 4777 C CA . ALA B 1 266 ? 49.88254 113.63384 65.00433 1.000 52.90824 246 ALA B CA 1
ATOM 4778 C C . ALA B 1 266 ? 49.16342 114.55264 65.98090 1.000 62.35136 246 ALA B C 1
ATOM 4779 O O . ALA B 1 266 ? 48.32815 115.36457 65.57696 1.000 51.78437 246 ALA B O 1
ATOM 4781 N N . ALA B 1 267 ? 49.48916 114.40651 67.26358 1.000 56.41937 247 ALA B N 1
ATOM 4782 C CA . ALA B 1 267 ? 49.14199 115.38123 68.29174 1.000 63.10575 247 ALA B CA 1
ATOM 4783 C C . ALA B 1 267 ? 50.40249 116.19669 68.56032 1.000 54.22653 247 ALA B C 1
ATOM 4784 O O . ALA B 1 267 ? 51.38213 115.67274 69.10114 1.000 44.55107 247 ALA B O 1
ATOM 4786 N N . SER B 1 268 ? 50.37880 117.47418 68.18517 1.000 55.18844 248 SER B N 1
ATOM 4787 C CA . SER B 1 268 ? 51.61220 118.22758 67.98124 1.000 60.11833 248 SER B CA 1
ATOM 4788 C C . SER B 1 268 ? 51.81576 119.39781 68.93093 1.000 65.66866 248 SER B C 1
ATOM 4789 O O . SER B 1 268 ? 52.95888 119.68982 69.29100 1.000 54.94751 248 SER B O 1
ATOM 4792 N N . VAL B 1 269 ? 50.75827 120.10747 69.32077 1.000 50.17786 249 VAL B N 1
ATOM 4793 C CA . VAL B 1 269 ? 50.88521 121.30005 70.15281 1.000 66.60959 249 VAL B CA 1
ATOM 4794 C C . VAL B 1 269 ? 49.88834 121.21469 71.29842 1.000 58.08373 249 VAL B C 1
ATOM 4795 O O . VAL B 1 269 ? 48.73253 120.82809 71.09799 1.000 50.38660 249 VAL B O 1
ATOM 4799 N N . THR B 1 270 ? 50.33193 121.58344 72.49929 1.000 49.75632 250 THR B N 1
ATOM 4800 C CA . THR B 1 270 ? 49.46883 121.55942 73.67027 1.000 48.77470 250 THR B CA 1
ATOM 4801 C C . THR B 1 270 ? 49.80923 122.71776 74.59661 1.000 65.47638 250 THR B C 1
ATOM 4802 O O . THR B 1 270 ? 50.90089 123.28963 74.54204 1.000 49.75519 250 THR B O 1
ATOM 4806 N N . GLY B 1 271 ? 48.85061 123.05269 75.45176 1.000 58.06982 251 GLY B N 1
ATOM 4807 C CA . GLY B 1 271 ? 49.04325 124.09887 76.43942 1.000 54.12138 251 GLY B CA 1
ATOM 4808 C C . GLY B 1 271 ? 47.82695 124.19549 77.33447 1.000 61.35822 251 GLY B C 1
ATOM 4809 O O . GLY B 1 271 ? 46.77291 123.61055 77.06113 1.000 58.96328 251 GLY B O 1
ATOM 4810 N N . GLY B 1 272 ? 47.99241 124.94536 78.42145 1.000 49.01849 252 GLY B N 1
ATOM 4811 C CA . GLY B 1 272 ? 46.89974 125.18013 79.34564 1.000 45.30416 252 GLY B CA 1
ATOM 4812 C C . GLY B 1 272 ? 47.24336 124.91287 80.79623 1.000 54.45202 252 GLY B C 1
ATOM 4813 O O . GLY B 1 272 ? 48.18143 124.16688 81.09541 1.000 48.87882 252 GLY B O 1
ATOM 4814 N N . GLY B 1 273 ? 46.48434 125.50833 81.70185 1.000 53.52439 253 GLY B N 1
ATOM 4815 C CA . GLY B 1 273 ? 46.71196 125.34994 83.12358 1.000 46.18230 253 GLY B CA 1
ATOM 4816 C C . GLY B 1 273 ? 47.46160 126.52659 83.72177 1.000 57.46061 253 GLY B C 1
ATOM 4817 O O . GLY B 1 273 ? 48.25149 127.20454 83.05532 1.000 71.03953 253 GLY B O 1
ATOM 4818 N N . THR B 1 274 ? 47.21280 126.77524 85.00668 1.000 68.76507 254 THR B N 1
ATOM 4819 C CA . THR B 1 274 ? 47.82193 127.88797 85.72564 1.000 67.94572 254 THR B CA 1
ATOM 4820 C C . THR B 1 274 ? 48.84184 127.44546 86.76546 1.000 58.51862 254 THR B C 1
ATOM 4821 O O . THR B 1 274 ? 49.98597 127.90962 86.74392 1.000 69.31182 254 THR B O 1
ATOM 4825 N N . SER B 1 275 ? 48.46286 126.56088 87.68349 1.000 54.80986 255 SER B N 1
ATOM 4826 C CA . SER B 1 275 ? 49.39206 126.07183 88.69367 1.000 65.42750 255 SER B CA 1
ATOM 4827 C C . SER B 1 275 ? 48.88217 124.73816 89.21646 1.000 54.31209 255 SER B C 1
ATOM 4828 O O . SER B 1 275 ? 47.72009 124.37395 89.02193 1.000 48.81327 255 SER B O 1
ATOM 4831 N N . VAL B 1 276 ? 49.76685 124.02544 89.91915 1.000 56.42020 256 VAL B N 1
ATOM 4832 C CA . VAL B 1 276 ? 49.40146 122.75357 90.53226 1.000 55.82523 256 VAL B CA 1
ATOM 4833 C C . VAL B 1 276 ? 48.38233 122.90986 91.64834 1.000 59.16917 256 VAL B C 1
ATOM 4834 O O . VAL B 1 276 ? 47.83422 121.90690 92.11942 1.000 55.27988 256 VAL B O 1
ATOM 4838 N N . ASN B 1 277 ? 48.11181 124.14163 92.08158 1.000 45.81527 257 ASN B N 1
ATOM 4839 C CA . ASN B 1 277 ? 47.09841 124.39819 93.09506 1.000 54.87473 257 ASN B CA 1
ATOM 4840 C C . ASN B 1 277 ? 45.68357 124.38811 92.53470 1.000 61.31060 257 ASN B C 1
ATOM 4841 O O . ASN B 1 277 ? 44.72630 124.40671 93.31576 1.000 66.29462 257 ASN B O 1
ATOM 4846 N N . SER B 1 278 ? 45.52385 124.36310 91.21497 1.000 50.48811 258 SER B N 1
ATOM 4847 C CA . SER B 1 278 ? 44.21879 124.52396 90.59334 1.000 62.52779 258 SER B CA 1
ATOM 4848 C C . SER B 1 278 ? 43.95257 123.39690 89.60765 1.000 56.96923 258 SER B C 1
ATOM 4849 O O . SER B 1 278 ? 44.86740 122.91939 88.92824 1.000 64.38521 258 SER B O 1
ATOM 4852 N N . ILE B 1 279 ? 42.69700 122.97735 89.53867 1.000 65.66858 259 ILE B N 1
ATOM 4853 C CA . ILE B 1 279 ? 42.24467 122.15275 88.41359 1.000 66.29491 259 ILE B CA 1
ATOM 4854 C C . ILE B 1 279 ? 42.09890 123.04298 87.18431 1.000 52.20935 259 ILE B C 1
ATOM 4855 O O . ILE B 1 279 ? 41.45414 124.10378 87.26799 1.000 58.87713 259 ILE B O 1
ATOM 4860 N N . PRO B 1 280 ? 42.68466 122.68222 86.04313 1.000 49.63977 260 PRO B N 1
ATOM 4861 C CA . PRO B 1 280 ? 42.59200 123.55267 84.86521 1.000 55.41331 260 PRO B CA 1
ATOM 4862 C C . PRO B 1 280 ? 41.14615 123.76623 84.44521 1.000 67.21140 260 PRO B C 1
ATOM 4863 O O . PRO B 1 280 ? 40.29515 122.88700 84.59281 1.000 62.66806 260 PRO B O 1
ATOM 4867 N N . ASN B 1 281 ? 40.86792 124.96662 83.93764 1.000 53.60617 261 ASN B N 1
ATOM 4868 C CA . ASN B 1 281 ? 39.57102 125.26772 83.35080 1.000 70.34454 261 ASN B CA 1
ATOM 4869 C C . ASN B 1 281 ? 39.61635 125.41344 81.83745 1.000 54.94880 261 ASN B C 1
ATOM 4870 O O . ASN B 1 281 ? 38.55546 125.48469 81.20978 1.000 68.52726 261 ASN B O 1
ATOM 4875 N N . GLU B 1 282 ? 40.80434 125.45615 81.23830 1.000 62.13409 262 GLU B N 1
ATOM 4876 C CA . GLU B 1 282 ? 40.91972 125.55661 79.78617 1.000 71.95468 262 GLU B CA 1
ATOM 4877 C C . GLU B 1 282 ? 42.26540 124.99179 79.36057 1.000 67.68570 262 GLU B C 1
ATOM 4878 O O . GLU B 1 282 ? 43.30953 125.46652 79.81998 1.000 57.85419 262 GLU B O 1
ATOM 4884 N N . VAL B 1 283 ? 42.23914 123.98046 78.48933 1.000 56.35544 263 VAL B N 1
ATOM 4885 C CA . VAL B 1 283 ? 43.43638 123.41111 77.88456 1.000 58.37440 263 VAL B CA 1
ATOM 4886 C C . VAL B 1 283 ? 43.15021 123.18872 76.40642 1.000 51.83804 263 VAL B C 1
ATOM 4887 O O . VAL B 1 283 ? 41.99625 123.14239 75.97515 1.000 57.23914 263 VAL B O 1
ATOM 4891 N N . TYR B 1 284 ? 44.21927 123.05849 75.62210 1.000 47.19491 264 TYR B N 1
ATOM 4892 C CA . TYR B 1 284 ? 44.07836 122.88474 74.18438 1.000 53.31687 264 TYR B CA 1
ATOM 4893 C C . TYR B 1 284 ? 45.12761 121.91372 73.66299 1.000 49.38411 264 TYR B C 1
ATOM 4894 O O . TYR B 1 284 ? 46.23626 121.81667 74.19710 1.000 56.33800 264 TYR B O 1
ATOM 4903 N N . MET B 1 285 ? 44.75568 121.19552 72.60642 1.000 59.59109 265 MET B N 1
ATOM 4904 C CA . MET B 1 285 ? 45.66091 120.32930 71.86873 1.000 47.30601 265 MET B CA 1
ATOM 4905 C C . MET B 1 285 ? 45.39489 120.52022 70.38425 1.000 53.14519 265 MET B C 1
ATOM 4906 O O . MET B 1 285 ? 44.23910 120.63285 69.96469 1.000 52.10415 265 MET B O 1
ATOM 4911 N N . GLU B 1 286 ? 46.46394 120.57318 69.59675 1.000 52.57184 266 GLU B N 1
ATOM 4912 C CA . GLU B 1 286 ? 46.36766 120.74734 68.15504 1.000 60.36178 266 GLU B CA 1
ATOM 4913 C C . GLU B 1 286 ? 46.71400 119.43505 67.46831 1.000 58.61793 266 GLU B C 1
ATOM 4914 O O . GLU B 1 286 ? 47.70660 118.78840 67.81920 1.000 62.89718 266 GLU B O 1
ATOM 4920 N N . PHE B 1 287 ? 45.89280 119.04654 66.49634 1.000 52.41905 267 PHE B N 1
ATOM 4921 C CA . PHE B 1 287 ? 46.00487 117.75667 65.83420 1.000 45.87542 267 PHE B CA 1
ATOM 4922 C C . PHE B 1 287 ? 46.27164 117.95324 64.34770 1.000 64.18880 267 PHE B C 1
ATOM 4923 O O . PHE B 1 287 ? 45.76671 118.89438 63.72737 1.000 57.73464 267 PHE B O 1
ATOM 4931 N N . ASP B 1 288 ? 47.06124 117.04426 63.78129 1.000 63.33431 268 ASP B N 1
ATOM 4932 C CA . ASP B 1 288 ? 47.36964 117.02435 62.35920 1.000 51.15830 268 ASP B CA 1
ATOM 4933 C C . ASP B 1 288 ? 46.85116 115.72982 61.75128 1.000 64.44467 268 ASP B C 1
ATOM 4934 O O . ASP B 1 288 ? 46.96591 114.66388 62.36019 1.000 49.46595 268 ASP B O 1
ATOM 4939 N N . MET B 1 289 ? 46.27767 115.82663 60.55209 1.000 49.19629 269 MET B N 1
ATOM 4940 C CA . MET B 1 289 ? 45.81416 114.66277 59.80432 1.000 48.50225 269 MET B CA 1
ATOM 4941 C C . MET B 1 289 ? 46.07849 114.89431 58.32633 1.000 61.12656 269 MET B C 1
ATOM 4942 O O . MET B 1 289 ? 45.67993 115.92701 57.78005 1.000 56.68751 269 MET B O 1
ATOM 4947 N N . ARG B 1 290 ? 46.75033 113.94215 57.68335 1.000 48.47233 270 ARG B N 1
ATOM 4948 C CA . ARG B 1 290 ? 47.10823 114.06830 56.27809 1.000 54.11828 270 ARG B CA 1
ATOM 4949 C C . ARG B 1 290 ? 46.93581 112.72696 55.58202 1.000 63.35861 270 ARG B C 1
ATOM 4950 O O . ARG B 1 290 ? 47.04793 111.66754 56.20502 1.000 59.87593 270 ARG B O 1
ATOM 4958 N N . SER B 1 291 ? 46.66852 112.78247 54.27862 1.000 62.58424 271 SER B N 1
ATOM 4959 C CA . SER B 1 291 ? 46.57105 111.56559 53.48621 1.000 58.65474 271 SER B CA 1
ATOM 4960 C C . SER B 1 291 ? 46.65738 111.90015 52.00524 1.000 61.72224 271 SER B C 1
ATOM 4961 O O . SER B 1 291 ? 46.24091 112.97682 51.56744 1.000 62.41406 271 SER B O 1
ATOM 4964 N N . GLU B 1 292 ? 47.19454 110.94769 51.24002 1.000 76.87211 272 GLU B N 1
ATOM 4965 C CA . GLU B 1 292 ? 47.17605 111.04855 49.78776 1.000 62.59813 272 GLU B CA 1
ATOM 4966 C C . GLU B 1 292 ? 45.77785 110.83958 49.22722 1.000 68.19128 272 GLU B C 1
ATOM 4967 O O . GLU B 1 292 ? 45.51190 111.24276 48.09029 1.000 73.89858 272 GLU B O 1
ATOM 4973 N N . SER B 1 293 ? 44.88341 110.22232 50.00358 1.000 62.26678 273 SER B N 1
ATOM 4974 C CA . SER B 1 293 ? 43.53644 109.86835 49.58516 1.000 56.53328 273 SER B CA 1
ATOM 4975 C C . SER B 1 293 ? 42.51191 110.72175 50.31221 1.000 63.81554 273 SER B C 1
ATOM 4976 O O . SER B 1 293 ? 42.52764 110.77326 51.54957 1.000 74.47472 273 SER B O 1
ATOM 4979 N N . PRO B 1 294 ? 41.61793 111.40565 49.59277 1.000 79.01221 274 PRO B N 1
ATOM 4980 C CA . PRO B 1 294 ? 40.54323 112.14439 50.27826 1.000 73.89289 274 PRO B CA 1
ATOM 4981 C C . PRO B 1 294 ? 39.64358 111.25158 51.11364 1.000 72.66456 274 PRO B C 1
ATOM 4982 O O . PRO B 1 294 ? 39.11694 111.70007 52.13979 1.000 76.02803 274 PRO B O 1
ATOM 4986 N N . ALA B 1 295 ? 39.45370 109.99538 50.70490 1.000 64.56882 275 ALA B N 1
ATOM 4987 C CA . ALA B 1 295 ? 38.61885 109.08002 51.47580 1.000 60.01908 275 ALA B CA 1
ATOM 4988 C C . ALA B 1 295 ? 39.30284 108.67811 52.77447 1.000 77.17189 275 ALA B C 1
ATOM 4989 O O . ALA B 1 295 ? 38.68032 108.68050 53.84349 1.000 64.15267 275 ALA B O 1
ATOM 4991 N N . GLU B 1 296 ? 40.58803 108.32387 52.69908 1.000 59.56237 276 GLU B N 1
ATOM 4992 C CA . GLU B 1 296 ? 41.31705 107.94651 53.90371 1.000 62.43277 276 GLU B CA 1
ATOM 4993 C C . GLU B 1 296 ? 41.44426 109.12913 54.85436 1.000 59.95676 276 GLU B C 1
ATOM 4994 O O . GLU B 1 296 ? 41.39295 108.95942 56.07834 1.000 68.96293 276 GLU B O 1
ATOM 5000 N N . LEU B 1 297 ? 41.60766 110.33530 54.30823 1.000 59.60441 277 LEU B N 1
ATOM 5001 C CA . LEU B 1 297 ? 41.64706 111.52633 55.14825 1.000 65.83921 277 LEU B CA 1
ATOM 5002 C C . LEU B 1 297 ? 40.30267 111.76334 55.82244 1.000 61.40336 277 LEU B C 1
ATOM 5003 O O . LEU B 1 297 ? 40.24724 112.18708 56.98290 1.000 67.77353 277 LEU B O 1
ATOM 5008 N N . ALA B 1 298 ? 39.20739 111.49202 55.11095 1.000 62.51371 278 ALA B N 1
ATOM 5009 C CA . ALA B 1 298 ? 37.88809 111.66092 55.70404 1.000 57.74077 278 ALA B CA 1
ATOM 5010 C C . ALA B 1 298 ? 37.62585 110.63048 56.79550 1.000 71.57052 278 ALA B C 1
ATOM 5011 O O . ALA B 1 298 ? 36.95027 110.94026 57.78363 1.000 57.13907 278 ALA B O 1
ATOM 5013 N N . LYS B 1 299 ? 38.14742 109.40929 56.63845 1.000 52.88027 279 LYS B N 1
ATOM 5014 C CA . LYS B 1 299 ? 37.99810 108.39476 57.67963 1.000 54.59987 279 LYS B CA 1
ATOM 5015 C C . LYS B 1 299 ? 38.66478 108.83418 58.97844 1.000 59.71033 279 LYS B C 1
ATOM 5016 O O . LYS B 1 299 ? 38.07435 108.73128 60.05965 1.000 66.75721 279 LYS B O 1
ATOM 5022 N N . VAL B 1 300 ? 39.90346 109.32180 58.89040 1.000 58.94519 280 VAL B N 1
ATOM 5023 C CA . VAL B 1 300 ? 40.62660 109.73211 60.08945 1.000 59.93670 280 VAL B CA 1
ATOM 5024 C C . VAL B 1 300 ? 39.95682 110.93741 60.73418 1.000 61.16030 280 VAL B C 1
ATOM 5025 O O . VAL B 1 300 ? 39.79137 110.99005 61.95936 1.000 65.68684 280 VAL B O 1
ATOM 5029 N N . GLU B 1 301 ? 39.55456 111.91892 59.92318 1.000 56.18717 281 GLU B N 1
ATOM 5030 C CA . GLU B 1 301 ? 38.91888 113.11600 60.46475 1.000 77.63765 281 GLU B CA 1
ATOM 5031 C C . GLU B 1 301 ? 37.63455 112.77399 61.21058 1.000 74.80045 281 GLU B C 1
ATOM 5032 O O . GLU B 1 301 ? 37.37525 113.31089 62.29409 1.000 70.23146 281 GLU B O 1
ATOM 5038 N N . GLN B 1 302 ? 36.81831 111.88016 60.64880 1.000 57.61992 282 GLN B N 1
ATOM 5039 C CA . GLN B 1 302 ? 35.57040 111.51139 61.30955 1.000 81.65559 282 GLN B CA 1
ATOM 5040 C C . GLN B 1 302 ? 35.83120 110.71614 62.58399 1.000 74.79909 282 GLN B C 1
ATOM 5041 O O . GLN B 1 302 ? 35.15873 110.92496 63.60140 1.000 59.54911 282 GLN B O 1
ATOM 5047 N N . ALA B 1 303 ? 36.80518 109.80332 62.54835 1.000 56.15610 283 ALA B N 1
ATOM 5048 C CA . ALA B 1 303 ? 37.15767 109.04632 63.74473 1.000 67.05126 283 ALA B CA 1
ATOM 5049 C C . ALA B 1 303 ? 37.72285 109.96081 64.82371 1.000 75.82686 283 ALA B C 1
ATOM 5050 O O . ALA B 1 303 ? 37.46254 109.76542 66.01673 1.000 59.89475 283 ALA B O 1
ATOM 5052 N N . PHE B 1 304 ? 38.50833 110.95953 64.42050 1.000 58.11015 284 PHE B N 1
ATOM 5053 C CA . PHE B 1 304 ? 39.05511 111.91773 65.37449 1.000 60.66716 284 PHE B CA 1
ATOM 5054 C C . PHE B 1 304 ? 37.94502 112.70159 6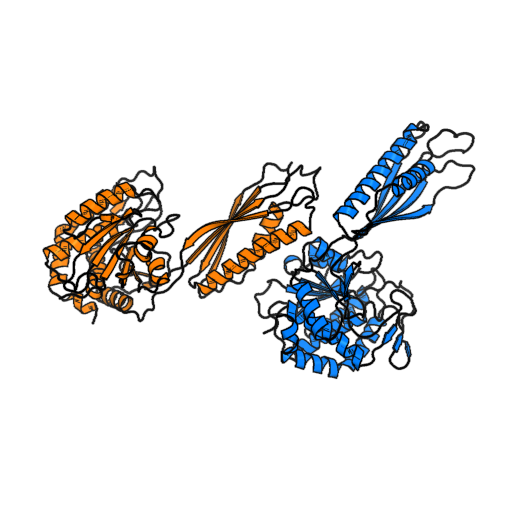6.06578 1.000 59.17935 284 PHE B C 1
ATOM 5055 O O . PHE B 1 304 ? 37.93151 112.82981 67.29567 1.000 57.72733 284 PHE B O 1
ATOM 5063 N N . LEU B 1 305 ? 36.99117 113.21837 65.28726 1.000 54.14403 285 LEU B N 1
ATOM 5064 C CA . LEU B 1 305 ? 35.90440 114.00781 65.85963 1.000 56.24268 285 LEU B CA 1
ATOM 5065 C C . LEU B 1 305 ? 35.03716 113.17924 66.79847 1.000 66.24255 285 LEU B C 1
ATOM 5066 O O . LEU B 1 305 ? 34.51525 113.70598 67.78857 1.000 54.50835 285 LEU B O 1
ATOM 5071 N N . ALA B 1 306 ? 34.86656 111.88865 66.50581 1.000 43.62711 286 ALA B N 1
ATOM 5072 C CA . ALA B 1 306 ? 34.12154 111.02363 67.41354 1.000 59.86806 286 ALA B CA 1
ATOM 5073 C C . ALA B 1 306 ? 34.90556 110.76027 68.69198 1.000 61.96432 286 ALA B C 1
ATOM 5074 O O . ALA B 1 306 ? 34.32709 110.72461 69.78418 1.000 53.02420 286 ALA B O 1
ATOM 5076 N N . ILE B 1 307 ? 36.22298 110.57233 68.57536 1.000 54.72536 287 ILE B N 1
ATOM 5077 C CA . ILE B 1 307 ? 37.05318 110.35578 69.75742 1.000 57.47722 287 ILE B CA 1
ATOM 5078 C C . ILE B 1 307 ? 37.02503 111.58079 70.66236 1.000 64.42603 287 ILE B C 1
ATOM 5079 O O . ILE B 1 307 ? 36.98120 111.45936 71.89322 1.000 52.16015 287 ILE B O 1
ATOM 5084 N N . VAL B 1 308 ? 37.04989 112.77830 70.07057 1.000 53.25463 288 VAL B N 1
ATOM 5085 C CA . VAL B 1 308 ? 36.96389 114.00328 70.86324 1.000 58.67013 288 VAL B CA 1
ATOM 5086 C C . VAL B 1 308 ? 35.66777 114.02619 71.66296 1.000 59.76113 288 VAL B C 1
ATOM 5087 O O . VAL B 1 308 ? 35.66383 114.29343 72.87043 1.000 65.62931 288 VAL B O 1
ATOM 5091 N N . GLN B 1 309 ? 34.54685 113.74004 70.99834 1.000 54.17159 289 GLN B N 1
ATOM 5092 C CA . GLN B 1 309 ? 33.25816 113.75131 71.68056 1.000 55.45494 289 GLN B CA 1
ATOM 5093 C C . GLN B 1 309 ? 33.17131 112.63745 72.71562 1.000 62.80777 289 GLN B C 1
ATOM 5094 O O . GLN B 1 309 ? 32.69384 112.85789 73.83559 1.000 55.72924 289 GLN B O 1
ATOM 5100 N N . LYS B 1 310 ? 33.62130 111.43294 72.35661 1.000 51.96226 290 LYS B N 1
ATOM 5101 C CA . LYS B 1 310 ? 33.56619 110.31520 73.29168 1.000 64.04973 290 LYS B CA 1
ATOM 5102 C C . LYS B 1 310 ? 34.39357 110.60156 74.53735 1.000 60.08897 290 LYS B C 1
ATOM 5103 O O . LYS B 1 310 ? 33.99648 110.24205 75.65207 1.000 44.87646 290 LYS B O 1
ATOM 5109 N N . SER B 1 311 ? 35.53981 111.26624 74.36863 1.000 63.18234 291 SER B N 1
ATOM 5110 C CA . SER B 1 311 ? 36.39309 111.57793 75.51066 1.000 60.47642 291 SER B CA 1
ATOM 5111 C C . SER B 1 311 ? 35.73618 112.59801 76.43096 1.000 68.59804 291 SER B C 1
ATOM 5112 O O . SER B 1 311 ? 35.90031 112.53175 77.65477 1.000 55.09088 291 SER B O 1
ATOM 5115 N N . VAL B 1 312 ? 34.99778 113.55352 75.86158 1.000 48.79257 292 VAL B N 1
ATOM 5116 C CA . VAL B 1 312 ? 34.25518 114.50528 76.68262 1.000 56.03722 292 VAL B CA 1
ATOM 5117 C C . VAL B 1 312 ? 33.14778 113.79485 77.44981 1.000 63.45010 292 VAL B C 1
ATOM 5118 O O . VAL B 1 312 ? 32.94415 114.04053 78.64507 1.000 49.16548 292 VAL B O 1
ATOM 5122 N N . GLU B 1 313 ? 32.41520 112.90370 76.77874 1.000 52.01494 293 GLU B N 1
ATOM 5123 C CA . GLU B 1 313 ? 31.35382 112.16787 77.45610 1.000 61.46547 293 GLU B CA 1
ATOM 5124 C C . GLU B 1 313 ? 31.92102 111.25721 78.53623 1.000 54.09360 293 GLU B C 1
ATOM 5125 O O . GLU B 1 313 ? 31.32118 111.10299 79.60718 1.000 64.27117 293 GLU B O 1
ATOM 5131 N N . GLY B 1 314 ? 33.07870 110.64762 78.27613 1.000 54.49984 294 GLY B N 1
ATOM 5132 C CA . GLY B 1 314 ? 33.67604 109.77407 79.27091 1.000 45.86697 294 GLY B CA 1
ATOM 5133 C C . GLY B 1 314 ? 34.12060 110.52752 80.50921 1.000 65.04555 294 GLY B C 1
ATOM 5134 O O . GLY B 1 314 ? 33.91518 110.06581 81.63557 1.000 47.95870 294 GLY B O 1
ATOM 5135 N N . GLU B 1 315 ? 34.71125 111.70985 80.32023 1.000 50.92271 295 GLU B N 1
ATOM 5136 C CA . GLU B 1 315 ? 35.16667 112.50003 81.45864 1.000 49.10004 295 GLU B CA 1
ATOM 5137 C C . GLU B 1 315 ? 33.99285 113.04622 82.26333 1.000 54.58639 295 GLU B C 1
ATOM 5138 O O . GLU B 1 315 ? 34.06296 113.12910 83.49555 1.000 59.21254 295 GLU B O 1
ATOM 5144 N N . ASN B 1 316 ? 32.90464 113.42200 81.58960 1.000 69.22032 296 ASN B N 1
ATOM 5145 C CA . ASN B 1 316 ? 31.72826 113.90481 82.30312 1.000 61.88560 296 ASN B CA 1
ATOM 5146 C C . ASN B 1 316 ? 31.00050 112.79097 83.04455 1.000 50.16629 296 ASN B C 1
ATOM 5147 O O . ASN B 1 316 ? 30.19862 113.08029 83.93778 1.000 61.16608 296 ASN B O 1
ATOM 5152 N N . ALA B 1 317 ? 31.27399 111.53114 82.71312 1.000 64.73869 297 ALA B N 1
ATOM 5153 C CA . ALA B 1 317 ? 30.69946 110.41386 83.44912 1.000 44.63852 297 ALA B CA 1
ATOM 5154 C C . ALA B 1 317 ? 31.57720 109.95885 84.60508 1.000 64.68356 297 ALA B C 1
ATOM 5155 O O . ALA B 1 317 ? 31.05465 109.49627 85.62543 1.000 60.96064 297 ALA B O 1
ATOM 5157 N N . ALA B 1 318 ? 32.89826 110.08409 84.47249 1.000 56.09874 298 ALA B N 1
ATOM 5158 C CA . ALA B 1 318 ? 33.79787 109.56659 85.49538 1.000 55.91298 298 ALA B CA 1
ATOM 5159 C C . ALA B 1 318 ? 33.92472 110.50496 86.68850 1.000 40.50991 298 ALA B C 1
ATOM 5160 O O . ALA B 1 318 ? 34.16551 110.04239 87.80819 1.000 54.98651 298 ALA B O 1
ATOM 5162 N N . ARG B 1 319 ? 33.76047 111.80800 86.48234 1.000 47.13647 299 ARG B N 1
ATOM 5163 C CA . ARG B 1 319 ? 33.93610 112.78577 87.54439 1.000 47.04401 299 ARG B CA 1
ATOM 5164 C C . ARG B 1 319 ? 32.74556 113.73810 87.56786 1.000 64.80236 299 ARG B C 1
ATOM 5165 O O . ARG B 1 319 ? 31.89139 113.73008 86.67718 1.000 63.06951 299 ARG B O 1
ATOM 5173 N N . SER B 1 320 ? 32.70678 114.57396 88.60262 1.000 51.86310 300 SER B N 1
ATOM 5174 C CA . SER B 1 320 ? 31.52399 115.36747 88.91028 1.000 45.59441 300 SER B CA 1
ATOM 5175 C C . SER B 1 320 ? 31.39211 116.56199 87.97462 1.000 66.92645 300 SER B C 1
ATOM 5176 O O . SER B 1 320 ? 32.35576 117.30076 87.75289 1.000 50.78936 300 SER B O 1
ATOM 5179 N N . VAL B 1 321 ? 30.18937 116.75935 87.44350 1.000 51.03215 301 VAL B N 1
ATOM 5180 C CA . VAL B 1 321 ? 29.88439 117.92483 86.62726 1.000 62.74710 301 VAL B CA 1
ATOM 5181 C C . VAL B 1 321 ? 29.08264 118.96377 87.41618 1.000 70.88685 301 VAL B C 1
ATOM 5182 O O . VAL B 1 321 ? 28.48333 119.86039 86.82276 1.000 57.88901 301 VAL B O 1
ATOM 5186 N N . LYS B 1 322 ? 29.08977 118.87445 88.75222 1.000 56.41105 302 LYS B N 1
ATOM 5187 C CA . LYS B 1 322 ? 28.22559 119.72129 89.57091 1.000 69.76600 302 LYS B CA 1
ATOM 5188 C C . LYS B 1 322 ? 28.55395 121.20312 89.44314 1.000 66.79324 302 LYS B C 1
ATOM 5189 O O . LYS B 1 322 ? 27.71223 122.04178 89.78220 1.000 79.01866 302 LYS B O 1
ATOM 5195 N N . GLU B 1 323 ? 29.74890 121.54662 88.96948 1.000 60.11242 303 GLU B N 1
ATOM 5196 C CA . GLU B 1 323 ? 30.12252 122.93166 88.72055 1.000 60.24835 303 GLU B CA 1
ATOM 5197 C C . GLU B 1 323 ? 30.11934 123.26837 87.23660 1.000 68.49140 303 GLU B C 1
ATOM 5198 O O . GLU B 1 323 ? 30.59548 124.34050 86.84998 1.000 64.30602 303 GLU B O 1
ATOM 5204 N N . GLY B 1 324 ? 29.58770 122.38202 86.40083 1.000 57.71866 304 GLY B N 1
ATOM 5205 C CA . GLY B 1 324 ? 29.64971 122.54395 84.97046 1.000 58.02366 304 GLY B CA 1
ATOM 5206 C C . GLY B 1 324 ? 30.40228 121.39555 84.33327 1.000 76.17710 304 GLY B C 1
ATOM 5207 O O . GLY B 1 324 ? 31.37248 120.87504 84.89208 1.000 56.54920 304 GLY B O 1
ATOM 5208 N N . PRO B 1 325 ? 29.96607 120.97067 83.15457 1.000 70.18931 305 PRO B N 1
ATOM 5209 C CA . PRO B 1 325 ? 30.59992 119.82869 82.49396 1.000 67.89196 305 PRO B CA 1
ATOM 5210 C C . PRO B 1 325 ? 31.82043 120.26289 81.69378 1.000 58.40926 305 PRO B C 1
ATOM 5211 O O . PRO B 1 325 ? 32.08938 121.44966 81.50370 1.000 71.26701 305 PRO B O 1
ATOM 5215 N N . ILE B 1 326 ? 32.56073 119.26212 81.21495 1.000 61.67197 306 ILE B N 1
ATOM 5216 C CA . ILE B 1 326 ? 33.61612 119.52127 80.24653 1.000 51.43345 306 ILE B CA 1
ATOM 5217 C C . ILE B 1 326 ? 32.98651 119.81093 78.89342 1.000 63.85435 306 ILE B C 1
ATOM 5218 O O . ILE B 1 326 ? 32.04880 119.12601 78.46390 1.000 51.76351 306 ILE B O 1
ATOM 5223 N N . THR B 1 327 ? 33.49601 120.83456 78.21655 1.000 59.27920 307 THR B N 1
ATOM 5224 C CA . THR B 1 327 ? 33.09212 121.14515 76.85646 1.000 61.03354 307 THR B CA 1
ATOM 5225 C C . THR B 1 327 ? 34.33191 121.22775 75.98120 1.000 63.36260 307 THR B C 1
ATOM 5226 O O . THR B 1 327 ? 35.44205 121.47007 76.46020 1.000 61.46469 307 THR B O 1
ATOM 5230 N N . ALA B 1 328 ? 34.12761 121.02745 74.68380 1.000 61.02536 308 ALA B N 1
ATOM 5231 C CA . ALA B 1 328 ? 35.21369 121.02473 73.71664 1.000 70.60346 308 ALA B CA 1
ATOM 5232 C C . ALA B 1 328 ? 34.84316 121.92621 72.55203 1.000 61.54982 308 ALA B C 1
ATOM 5233 O O . ALA B 1 328 ? 33.78187 121.75518 71.94424 1.000 67.31638 308 ALA B O 1
ATOM 5235 N N . ASP B 1 329 ? 35.71961 122.87525 72.24048 1.000 59.81137 309 ASP B N 1
ATOM 5236 C CA . ASP B 1 329 ? 35.55517 123.74881 71.08773 1.000 57.53245 309 ASP B CA 1
ATOM 5237 C C . ASP B 1 329 ? 36.38220 123.19119 69.93839 1.000 74.47473 309 ASP B C 1
ATOM 5238 O O . ASP B 1 329 ? 37.61467 123.14529 70.01982 1.000 71.57676 309 ASP B O 1
ATOM 5243 N N . VAL B 1 330 ? 35.70522 122.76659 68.87734 1.000 61.22687 310 VAL B N 1
ATOM 5244 C CA . VAL B 1 330 ? 36.36581 122.19521 67.71110 1.000 62.70997 310 VAL B CA 1
ATOM 5245 C C . VAL B 1 330 ? 36.58970 123.32232 66.70966 1.000 67.11581 310 VAL B C 1
ATOM 5246 O O . VAL B 1 330 ? 35.63928 123.82916 66.10846 1.000 77.04844 310 VAL B O 1
ATOM 5250 N N . LYS B 1 331 ? 37.84828 123.72076 66.53542 1.000 62.10102 311 LYS B N 1
ATOM 5251 C CA . LYS B 1 331 ? 38.22258 124.78704 65.61396 1.000 63.43480 311 LYS B CA 1
ATOM 5252 C C . LYS B 1 331 ? 39.21390 124.24337 64.59715 1.000 66.64316 311 LYS B C 1
ATOM 5253 O O . LYS B 1 331 ? 40.29933 123.78217 64.96608 1.000 67.90267 311 LYS B O 1
ATOM 5259 N N . MET B 1 332 ? 38.84264 124.30210 63.32399 1.000 67.40477 312 MET B N 1
ATOM 5260 C CA . MET B 1 332 ? 39.74994 123.91680 62.25560 1.000 65.94685 312 MET B CA 1
ATOM 5261 C C . MET B 1 332 ? 40.74392 125.03951 61.99306 1.000 69.68578 312 MET B C 1
ATOM 5262 O O . MET B 1 332 ? 40.35423 126.19565 61.80589 1.000 69.02919 312 MET B O 1
ATOM 5267 N N . ILE B 1 333 ? 42.03008 124.69667 61.98513 1.000 57.38043 313 ILE B N 1
ATOM 5268 C CA . ILE B 1 333 ? 43.10054 125.66195 61.78044 1.000 69.13256 313 ILE B CA 1
ATOM 5269 C C . ILE B 1 333 ? 43.87046 125.41105 60.49614 1.000 68.07793 313 ILE B C 1
ATOM 5270 O O . ILE B 1 333 ? 44.82868 126.13530 60.21037 1.000 73.07011 313 ILE B O 1
ATOM 5275 N N . GLY B 1 334 ? 43.47592 124.41495 59.70967 1.000 48.59911 314 GLY B N 1
ATOM 5276 C CA . GLY B 1 334 ? 44.15870 124.09728 58.47385 1.000 64.29052 314 GLY B CA 1
ATOM 5277 C C . GLY B 1 334 ? 43.34969 123.14847 57.61730 1.000 72.36343 314 GLY B C 1
ATOM 5278 O O . GLY B 1 334 ? 42.82794 122.14490 58.11353 1.000 68.92248 314 GLY B O 1
ATOM 5279 N N . ASP B 1 335 ? 43.23551 123.45479 56.32849 1.000 56.02951 315 ASP B N 1
ATOM 5280 C CA . ASP B 1 335 ? 42.43376 122.64418 55.42004 1.000 75.89956 315 ASP B CA 1
ATOM 5281 C C . ASP B 1 335 ? 43.05519 122.73325 54.03671 1.000 76.06441 315 ASP B C 1
ATOM 5282 O O . ASP B 1 335 ? 43.14727 123.82358 53.46480 1.000 88.84262 315 ASP B O 1
ATOM 5287 N N . ARG B 1 336 ? 43.48222 121.58737 53.50694 1.000 64.27968 316 ARG B N 1
ATOM 5288 C CA . ARG B 1 336 ? 44.03352 121.49503 52.16840 1.000 77.00684 316 ARG B CA 1
ATOM 5289 C C . ARG B 1 336 ? 43.46897 120.20682 51.58491 1.000 65.95662 316 ARG B C 1
ATOM 5290 O O . ARG B 1 336 ? 43.58991 119.13992 52.21386 1.000 63.39028 316 ARG B O 1
ATOM 5298 N N . PRO B 1 337 ? 42.86006 120.25888 50.40671 1.000 76.54410 317 PRO B N 1
ATOM 5299 C CA . PRO B 1 337 ? 42.23198 119.05855 49.85410 1.000 56.49598 317 PRO B CA 1
ATOM 5300 C C . PRO B 1 337 ? 43.24867 118.09005 49.27571 1.000 70.71586 317 PRO B C 1
ATOM 5301 O O . PRO B 1 337 ? 44.32623 118.47223 48.81242 1.000 68.27647 317 PRO B O 1
ATOM 5305 N N . ALA B 1 338 ? 42.87715 116.81562 49.30125 1.000 65.32405 318 ALA B N 1
ATOM 5306 C CA . ALA B 1 338 ? 43.65162 115.76220 48.66927 1.000 70.71572 318 ALA B CA 1
ATOM 5307 C C . ALA B 1 338 ? 43.06975 115.46353 47.29434 1.000 78.88061 318 ALA B C 1
ATOM 5308 O O . ALA B 1 338 ? 41.88071 115.67492 47.04186 1.000 82.78639 318 ALA B O 1
ATOM 5310 N N . GLY B 1 339 ? 43.92335 114.97880 46.40454 1.000 60.77379 319 GLY B N 1
ATOM 5311 C CA . GLY B 1 339 ? 43.49467 114.68770 45.05089 1.000 68.58666 319 GLY B CA 1
ATOM 5312 C C . GLY B 1 339 ? 44.64728 114.12429 44.25555 1.000 76.00789 319 GLY B C 1
ATOM 5313 O O . GLY B 1 339 ? 45.76033 113.94831 44.76326 1.000 68.66406 319 GLY B O 1
ATOM 5314 N N . GLU B 1 340 ? 44.36769 113.85221 42.98473 1.000 66.09787 320 GLU B N 1
ATOM 5315 C CA . GLU B 1 340 ? 45.36183 113.22472 42.13029 1.000 68.01233 320 GLU B CA 1
ATOM 5316 C C . GLU B 1 340 ? 44.99382 113.46625 40.67440 1.000 86.32981 320 GLU B C 1
ATOM 5317 O O . GLU B 1 340 ? 43.81503 113.43603 40.31071 1.000 66.30617 320 GLU B O 1
ATOM 5323 N N . THR B 1 341 ? 46.00933 113.71022 39.85289 1.000 61.90407 321 THR B N 1
ATOM 5324 C CA . THR B 1 341 ? 45.85248 113.78701 38.40760 1.000 65.17102 321 THR B CA 1
ATOM 5325 C C . THR B 1 341 ? 46.35304 112.48140 37.80306 1.000 74.22080 321 THR B C 1
ATOM 5326 O O . THR B 1 341 ? 47.51086 112.10077 38.01055 1.000 75.68018 321 THR B O 1
ATOM 5330 N N . ALA B 1 342 ? 45.48055 111.79754 37.06687 1.000 80.87635 322 ALA B N 1
ATOM 5331 C CA . ALA B 1 342 ? 45.83513 110.50254 36.50402 1.000 73.09889 322 ALA B CA 1
ATOM 5332 C C . ALA B 1 342 ? 46.99258 110.64144 35.52423 1.000 84.26490 322 ALA B C 1
ATOM 5333 O O . ALA B 1 342 ? 47.06861 111.60636 34.75902 1.000 73.31613 322 ALA B O 1
ATOM 5335 N N . ALA B 1 343 ? 47.91076 109.67203 35.56613 1.000 76.75822 323 ALA B N 1
ATOM 5336 C CA . ALA B 1 343 ? 49.06857 109.69863 34.67972 1.000 80.48481 323 ALA B CA 1
ATOM 5337 C C . ALA B 1 343 ? 48.67326 109.61138 33.21111 1.000 91.70063 323 ALA B C 1
ATOM 5338 O O . ALA B 1 343 ? 49.46087 110.00472 32.34396 1.000 92.24215 323 ALA B O 1
ATOM 5340 N N . THR B 1 344 ? 47.47587 109.10407 32.91317 1.000 78.63070 324 THR B N 1
ATOM 5341 C CA . THR B 1 344 ? 46.98724 109.03010 31.54305 1.000 82.32316 324 THR B CA 1
ATOM 5342 C C . THR B 1 344 ? 46.44196 110.35771 31.03496 1.000 82.45157 324 THR B C 1
ATOM 5343 O O . THR B 1 344 ? 46.13435 110.46394 29.84237 1.000 98.09139 324 THR B O 1
ATOM 5347 N N . GLN B 1 345 ? 46.29656 111.35578 31.90332 1.000 85.99375 325 GLN B N 1
ATOM 5348 C CA . GLN B 1 345 ? 45.84881 112.66904 31.46427 1.000 68.00521 325 GLN B CA 1
ATOM 5349 C C . GLN B 1 345 ? 46.88936 113.28744 30.54337 1.000 86.16504 325 GLN B C 1
ATOM 5350 O O . GLN B 1 345 ? 48.09409 113.08715 30.72281 1.000 86.11818 325 GLN B O 1
ATOM 5356 N N . GLN B 1 346 ? 46.41659 114.03646 29.54370 1.000 80.85327 326 GLN B N 1
ATOM 5357 C CA . GLN B 1 346 ? 47.33078 114.59981 28.55636 1.000 86.36676 326 GLN B CA 1
ATOM 5358 C C . GLN B 1 346 ? 48.31732 115.56784 29.19494 1.000 92.01579 326 GLN B C 1
ATOM 5359 O O . GLN B 1 346 ? 49.46698 115.66427 28.74992 1.000 86.93100 326 GLN B O 1
ATOM 5365 N N . ILE B 1 347 ? 47.89466 116.28241 30.24136 1.000 81.48150 327 ILE B N 1
ATOM 5366 C CA . ILE B 1 347 ? 48.78766 117.23103 30.89889 1.000 70.78329 327 ILE B CA 1
ATOM 5367 C C . ILE B 1 347 ? 49.97532 116.50915 31.52287 1.000 74.21820 327 ILE B C 1
ATOM 5368 O O . ILE B 1 347 ? 51.07921 117.06287 31.59823 1.000 68.91811 327 ILE B O 1
ATOM 5373 N N . VAL B 1 348 ? 49.77819 115.26751 31.97049 1.000 78.04196 328 VAL B N 1
ATOM 5374 C CA . VAL B 1 348 ? 50.88042 114.48983 32.52612 1.000 69.60519 328 VAL B CA 1
ATOM 5375 C C . VAL B 1 348 ? 51.74640 113.90930 31.41428 1.000 76.86743 328 VAL B C 1
ATOM 5376 O O . VAL B 1 348 ? 52.97664 113.86590 31.53083 1.000 69.28720 328 VAL B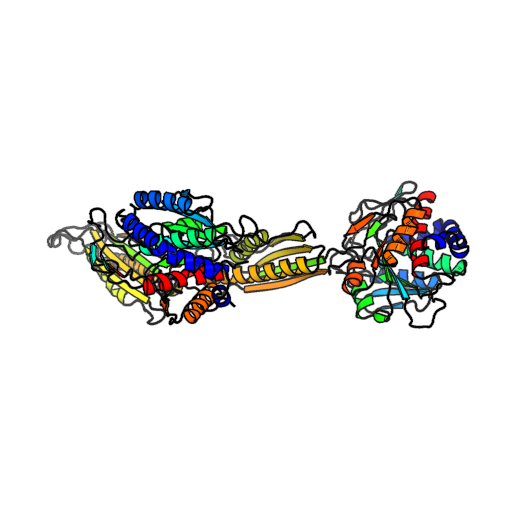 O 1
ATOM 5380 N N . ARG B 1 349 ? 51.12553 113.45030 30.32303 1.000 82.75176 329 ARG B N 1
ATOM 5381 C CA . ARG B 1 349 ? 51.90383 112.94869 29.19382 1.000 84.61565 329 ARG B CA 1
ATOM 5382 C C . ARG B 1 349 ? 52.75781 114.05193 28.58201 1.000 83.50833 329 ARG B C 1
ATOM 5383 O O . ARG B 1 349 ? 53.89761 113.80802 28.16796 1.000 79.65003 329 ARG B O 1
ATOM 5391 N N . ASN B 1 350 ? 52.22356 115.27473 28.52245 1.000 80.32683 330 ASN B N 1
ATOM 5392 C CA . ASN B 1 350 ? 52.99757 116.40612 28.01974 1.000 75.26413 330 ASN B CA 1
ATOM 5393 C C . ASN B 1 350 ? 54.22284 116.66392 28.88742 1.000 74.71594 330 ASN B C 1
ATOM 5394 O O . ASN B 1 350 ? 55.34356 116.78802 28.37942 1.000 83.80685 330 ASN B O 1
ATOM 5399 N N . ALA B 1 351 ? 54.02790 116.73972 30.20603 1.000 75.13542 331 ALA B N 1
ATOM 5400 C CA . ALA B 1 351 ? 55.14556 117.00965 31.10420 1.000 71.07411 331 ALA B CA 1
ATOM 5401 C C . ALA B 1 351 ? 56.14565 115.86137 31.10327 1.000 79.74652 331 ALA B C 1
ATOM 5402 O O . ALA B 1 351 ? 57.35998 116.08784 31.16678 1.000 71.25803 331 ALA B O 1
ATOM 5404 N N . ASP B 1 352 ? 55.65390 114.62262 31.03646 1.000 86.47013 332 ASP B N 1
ATOM 5405 C CA . ASP B 1 352 ? 56.54633 113.46861 31.01014 1.000 84.09906 332 ASP B CA 1
ATOM 5406 C C . ASP B 1 352 ? 57.38278 113.44892 29.73553 1.000 95.07993 332 ASP B C 1
ATOM 5407 O O . ASP B 1 352 ? 58.59872 113.23025 29.78349 1.000 79.41846 332 ASP B O 1
ATOM 5412 N N . ALA B 1 353 ? 56.74516 113.67380 28.58259 1.000 77.37327 333 ALA B N 1
ATOM 5413 C CA . ALA B 1 353 ? 57.45699 113.59762 27.30929 1.000 75.58580 333 ALA B CA 1
ATOM 5414 C C . ALA B 1 353 ? 58.51013 114.69329 27.18340 1.000 89.58805 333 ALA B C 1
ATOM 5415 O O . ALA B 1 353 ? 59.64226 114.42668 26.76225 1.000 94.28160 333 ALA B O 1
ATOM 5417 N N . VAL B 1 354 ? 58.15978 115.92922 27.54752 1.000 89.31298 334 VAL B N 1
ATOM 5418 C CA . VAL B 1 354 ? 59.09570 117.04208 27.40357 1.000 81.37554 334 VAL B CA 1
ATOM 5419 C C . VAL B 1 354 ? 60.30579 116.84803 28.30850 1.000 84.65580 334 VAL B C 1
ATOM 5420 O O . VAL B 1 354 ? 61.44895 117.09070 27.90168 1.000 102.19304 334 VAL B O 1
ATOM 5424 N N . ILE B 1 355 ? 60.07767 116.40349 29.54554 1.000 89.50121 335 ILE B N 1
ATOM 5425 C CA . ILE B 1 355 ? 61.17936 116.24100 30.48939 1.000 87.28222 335 ILE B CA 1
ATOM 5426 C C . ILE B 1 355 ? 62.13150 115.14701 30.01879 1.000 87.15628 335 ILE B C 1
ATOM 5427 O O . ILE B 1 355 ? 63.35307 115.25339 30.18734 1.000 84.39721 335 ILE B O 1
ATOM 5432 N N . ARG B 1 356 ? 61.59400 114.08780 29.40914 1.000 86.64269 336 ARG B N 1
ATOM 5433 C CA . ARG B 1 356 ? 62.44691 113.06051 28.81890 1.000 93.71547 336 ARG B CA 1
ATOM 5434 C C . ARG B 1 356 ? 63.27773 113.62978 27.67496 1.000 101.55367 336 ARG B C 1
ATOM 5435 O O . ARG B 1 356 ? 64.49442 113.41696 27.60919 1.000 88.08966 336 ARG B O 1
ATOM 5443 N N . ALA B 1 357 ? 62.63165 114.36276 26.76192 1.000 85.21976 337 ALA B N 1
ATOM 5444 C CA . ALA B 1 357 ? 63.32144 114.90542 25.59584 1.000 70.99056 337 ALA B CA 1
ATOM 5445 C C . ALA B 1 357 ? 64.44701 115.86080 25.97165 1.000 89.40363 337 ALA B C 1
ATOM 5446 O O . ALA B 1 357 ? 65.37144 116.05356 25.17433 1.000 93.10623 337 ALA B O 1
ATOM 5448 N N . LYS B 1 358 ? 64.39306 116.45987 27.15890 1.000 87.38560 338 LYS B N 1
ATOM 5449 C CA . LYS B 1 358 ? 65.46360 117.30961 27.66050 1.000 73.27422 338 LYS B CA 1
ATOM 5450 C C . LYS B 1 358 ? 66.55183 116.51957 28.37316 1.000 95.20031 338 LYS B C 1
ATOM 5451 O O . LYS B 1 358 ? 67.42385 117.12132 29.00821 1.000 100.36760 338 LYS B O 1
ATOM 5457 N N . GLY B 1 359 ? 66.51226 115.19196 28.29452 1.000 80.13845 339 GLY B N 1
ATOM 5458 C CA . GLY B 1 359 ? 67.53895 114.37370 28.90323 1.000 84.10715 339 GLY B CA 1
ATOM 5459 C C . GLY B 1 359 ? 67.38546 114.16873 30.38945 1.000 90.19485 339 GLY B C 1
ATOM 5460 O O . GLY B 1 359 ? 68.35668 113.79787 31.05577 1.000 95.81385 339 GLY B O 1
ATOM 5461 N N . LEU B 1 360 ? 66.19692 114.40263 30.93452 1.000 101.29737 340 LEU B N 1
ATOM 5462 C CA . LEU B 1 360 ? 65.93748 114.21995 32.35188 1.000 96.09889 340 LEU B CA 1
ATOM 5463 C C . LEU B 1 360 ? 64.99323 113.04360 32.55728 1.000 100.17961 340 LEU B C 1
ATOM 5464 O O . LEU B 1 360 ? 64.25277 112.64522 31.65351 1.000 101.65007 340 LEU B O 1
ATOM 5469 N N . ASP B 1 361 ? 65.01926 112.49528 33.77050 1.000 104.26591 341 ASP B N 1
ATOM 5470 C CA . ASP B 1 361 ? 64.11939 111.41183 34.13058 1.000 118.89296 341 ASP B CA 1
ATOM 5471 C C . ASP B 1 361 ? 62.94292 111.98197 34.90406 1.000 108.37676 341 ASP B C 1
ATOM 5472 O O . ASP B 1 361 ? 63.13329 112.47704 36.02571 1.000 91.54345 341 ASP B O 1
ATOM 5477 N N . PRO B 1 362 ? 61.73193 111.96054 34.35159 1.000 100.32318 342 PRO B N 1
ATOM 5478 C CA . PRO B 1 362 ? 60.57682 112.51081 35.07220 1.000 104.05891 342 PRO B CA 1
ATOM 5479 C C . PRO B 1 362 ? 60.32196 111.75161 36.36572 1.000 96.23708 342 PRO B C 1
ATOM 5480 O O . PRO B 1 362 ? 60.27066 110.51972 36.38621 1.000 100.03906 342 PRO B O 1
ATOM 5484 N N . ARG B 1 363 ? 60.16778 112.50425 37.45068 1.000 115.50139 343 ARG B N 1
ATOM 5485 C CA . ARG B 1 363 ? 60.00002 111.95019 38.78698 1.000 110.82685 343 ARG B CA 1
ATOM 5486 C C . ARG B 1 363 ? 58.60995 112.27416 39.32445 1.000 116.76783 343 ARG B C 1
ATOM 5487 O O . ARG B 1 363 ? 58.43637 113.26535 40.04516 1.000 122.19583 343 ARG B O 1
ATOM 5495 N N . PRO B 1 364 ? 57.59983 111.46827 38.99551 1.000 94.88840 344 PRO B N 1
ATOM 5496 C CA . PRO B 1 364 ? 56.24653 111.73922 39.49595 1.000 97.57445 344 PRO B CA 1
ATOM 5497 C C . PRO B 1 364 ? 56.14932 111.48535 40.99117 1.000 97.31426 344 PRO B C 1
ATOM 5498 O O . PRO B 1 364 ? 56.68501 110.50229 41.50900 1.000 103.53845 344 PRO B O 1
ATOM 5502 N N . SER B 1 365 ? 55.46316 112.38901 41.68869 1.000 76.86689 345 SER B N 1
ATOM 5503 C CA . SER B 1 365 ? 55.43891 112.33673 43.14164 1.000 87.41450 345 SER B CA 1
ATOM 5504 C C . SER B 1 365 ? 54.17941 113.00269 43.67564 1.000 81.72998 345 SER B C 1
ATOM 5505 O O . SER B 1 365 ? 53.53080 113.80037 42.99305 1.000 71.70815 345 SER B O 1
ATOM 5508 N N . PHE B 1 366 ? 53.84135 112.64703 44.91312 1.000 69.69537 346 PHE B N 1
ATOM 5509 C CA . PHE B 1 366 ? 52.83876 113.34864 45.69889 1.000 76.92149 346 PHE B CA 1
ATOM 5510 C C . PHE B 1 366 ? 53.50317 114.48077 46.46948 1.000 76.21116 346 PHE B C 1
ATOM 5511 O O . PHE B 1 366 ? 54.67253 114.39228 46.85265 1.000 74.15748 346 PHE B O 1
ATOM 5519 N N . SER B 1 367 ? 52.74699 115.54565 46.69769 1.000 85.25314 347 SER B N 1
ATOM 5520 C CA . SER B 1 367 ? 53.22098 116.66956 47.49806 1.000 78.14669 347 SER B CA 1
ATOM 5521 C C . SER B 1 367 ? 52.01500 117.52933 47.85072 1.000 73.89800 347 SER B C 1
ATOM 5522 O O . SER B 1 367 ? 50.87214 117.19470 47.52483 1.000 74.99384 347 SER B O 1
ATOM 5525 N N . SER B 1 368 ? 52.27997 118.64014 48.53026 1.000 64.84452 348 SER B N 1
ATOM 5526 C CA . SER B 1 368 ? 51.25478 119.61574 48.88808 1.000 69.49896 348 SER B CA 1
ATOM 5527 C C . SER B 1 368 ? 51.61310 120.92472 48.19082 1.000 62.72958 348 SER B C 1
ATOM 5528 O O . SER B 1 368 ? 52.44156 121.69696 48.68352 1.000 73.06370 348 SER B O 1
ATOM 5531 N N . THR B 1 369 ? 50.99180 121.16515 47.03696 1.000 65.88754 349 THR B N 1
ATOM 5532 C CA . THR B 1 369 ? 51.27214 122.35256 46.23773 1.000 66.18132 349 THR B CA 1
ATOM 5533 C C . THR B 1 369 ? 49.97496 123.06428 45.87623 1.000 74.72576 349 THR B C 1
ATOM 5534 O O . THR B 1 369 ? 48.89782 122.67513 46.33896 1.000 58.04490 349 THR B O 1
ATOM 5538 N N . ASP B 1 370 ? 50.06859 124.11096 45.05124 1.000 61.37515 350 ASP B N 1
ATOM 5539 C CA . ASP B 1 370 ? 48.86705 124.80615 44.59833 1.000 58.29115 350 ASP B CA 1
ATOM 5540 C C . ASP B 1 370 ? 47.97770 123.90016 43.75487 1.000 70.20351 350 ASP B C 1
ATOM 5541 O O . ASP B 1 370 ? 46.76073 124.11058 43.69053 1.000 85.80779 350 ASP B O 1
ATOM 5546 N N . SER B 1 371 ? 48.56208 122.88793 43.10745 1.000 52.21975 351 SER B N 1
ATOM 5547 C CA . SER B 1 371 ? 47.79040 121.99320 42.25382 1.000 70.51795 351 SER B CA 1
ATOM 5548 C C . SER B 1 371 ? 46.78765 121.15275 43.03455 1.000 70.24742 351 SER B C 1
ATOM 5549 O O . SER B 1 371 ? 45.87860 120.58242 42.42306 1.000 70.28984 351 SER B O 1
ATOM 5552 N N . ASN B 1 372 ? 46.93873 121.05272 44.36014 1.000 65.44097 352 ASN B N 1
ATOM 5553 C CA . ASN B 1 372 ? 45.95814 120.33939 45.17561 1.000 57.64469 352 ASN B CA 1
ATOM 5554 C C . ASN B 1 372 ? 44.54566 120.84929 44.91817 1.000 69.24046 352 ASN B C 1
ATOM 5555 O O . ASN B 1 372 ? 43.59683 120.06166 44.83028 1.000 57.02145 352 ASN B O 1
ATOM 5560 N N . MET B 1 373 ? 44.38998 122.16908 44.79607 1.000 54.30591 353 MET B N 1
ATOM 5561 C CA . MET B 1 373 ? 43.07123 122.75186 44.57149 1.000 55.59351 353 MET B CA 1
ATOM 5562 C C . MET B 1 373 ? 42.48649 122.29378 43.23971 1.000 67.94018 353 MET B C 1
ATOM 5563 O O . MET B 1 373 ? 41.32877 121.86381 43.17033 1.000 74.87336 353 MET B O 1
ATOM 5568 N N . ALA B 1 374 ? 43.27941 122.37716 42.16707 1.000 61.44404 354 ALA B N 1
ATOM 5569 C CA . ALA B 1 374 ? 42.78448 121.99456 40.84856 1.000 56.58655 354 ALA B CA 1
ATOM 5570 C C . ALA B 1 374 ? 42.47041 120.50494 40.78386 1.000 71.22751 354 ALA B C 1
ATOM 5571 O O . ALA B 1 374 ? 41.47787 120.10292 40.16516 1.000 75.79258 354 ALA B O 1
ATOM 5573 N N . MET B 1 375 ? 43.30865 119.67040 41.40569 1.000 63.59160 355 MET B N 1
ATOM 5574 C CA . MET B 1 375 ? 43.00353 118.24501 41.48962 1.000 69.07758 355 MET B CA 1
ATOM 5575 C C . MET B 1 375 ? 41.68646 118.01759 42.21699 1.000 77.97883 355 MET B C 1
ATOM 5576 O O . MET B 1 375 ? 40.88354 117.16509 41.81815 1.000 69.59266 355 MET B O 1
ATOM 5581 N N . SER B 1 376 ? 41.44985 118.77777 43.28910 1.000 71.18984 356 SER B N 1
ATOM 5582 C CA . SER B 1 376 ? 40.22068 118.64722 44.06086 1.000 63.27668 356 SER B CA 1
ATOM 5583 C C . SER B 1 376 ? 38.98324 119.03904 43.26421 1.000 81.09390 356 SER B C 1
ATOM 5584 O O . SER B 1 376 ? 37.88396 118.57108 43.58012 1.000 79.03924 356 SER B O 1
ATOM 5587 N N . LEU B 1 377 ? 39.13203 119.87617 42.24002 1.000 76.06524 357 LEU B N 1
ATOM 5588 C CA . LEU B 1 377 ? 38.01178 120.31110 41.41866 1.000 56.37466 357 LEU B CA 1
ATOM 5589 C C . LEU B 1 377 ? 37.88370 119.51642 40.12613 1.000 67.17455 357 LEU B C 1
ATOM 5590 O O . LEU B 1 377 ? 37.06207 119.86719 39.27481 1.000 71.10291 357 LEU B O 1
ATOM 5595 N N . GLY B 1 378 ? 38.67407 118.46035 39.95894 1.000 74.27564 358 GLY B N 1
ATOM 5596 C CA . GLY B 1 378 ? 38.64633 117.68327 38.73847 1.000 61.21034 358 GLY B CA 1
ATOM 5597 C C . GLY B 1 378 ? 39.39108 118.28962 37.57130 1.000 63.71417 358 GLY B C 1
ATOM 5598 O O . GLY B 1 378 ? 39.27112 117.78110 36.45114 1.000 70.52542 358 GLY B O 1
ATOM 5599 N N . ILE B 1 379 ? 40.15646 119.35376 37.79397 1.000 74.87188 359 ILE B N 1
ATOM 5600 C CA . ILE B 1 379 ? 40.93937 119.99681 36.74156 1.000 82.95539 359 ILE B CA 1
ATOM 5601 C C . ILE B 1 379 ? 42.28432 119.28979 36.62253 1.000 68.23745 359 ILE B C 1
ATOM 5602 O O . ILE B 1 379 ? 42.98914 119.13656 37.63074 1.000 82.48613 359 ILE B O 1
ATOM 5607 N N . PRO B 1 380 ? 42.67279 118.82655 35.42815 1.000 70.86607 360 PRO B N 1
ATOM 5608 C CA . PRO B 1 380 ? 44.02172 118.26599 35.25534 1.000 78.06412 360 PRO B CA 1
ATOM 5609 C C . PRO B 1 380 ? 45.09710 119.24730 35.69759 1.000 78.98800 360 PRO B C 1
ATOM 5610 O O . PRO B 1 380 ? 45.13878 120.38658 35.22169 1.000 71.86522 360 PRO B O 1
ATOM 5614 N N . ALA B 1 381 ? 45.96537 118.82631 36.61429 1.000 66.37072 361 ALA B N 1
ATOM 5615 C CA . ALA B 1 381 ? 46.91523 119.73842 37.23154 1.000 64.43230 361 ALA B CA 1
ATOM 5616 C C . ALA B 1 381 ? 48.24049 119.03932 37.47734 1.000 72.18023 361 ALA B C 1
ATOM 5617 O O . ALA B 1 381 ? 48.27661 117.87056 37.87190 1.000 77.47982 361 ALA B O 1
ATOM 5619 N N . VAL B 1 382 ? 49.32515 119.76920 37.23693 1.000 76.89065 362 VAL B N 1
ATOM 5620 C CA . VAL B 1 382 ? 50.68090 119.29970 37.48941 1.000 78.39760 362 VAL B CA 1
ATOM 5621 C C . VAL B 1 382 ? 51.47145 120.46104 38.07535 1.000 82.88811 362 VAL B C 1
ATOM 5622 O O . VAL B 1 382 ? 51.29655 121.61293 37.66384 1.000 64.15503 362 VAL B O 1
ATOM 5626 N N . THR B 1 383 ? 52.32628 120.16562 39.04963 1.000 57.47343 363 THR B N 1
ATOM 5627 C CA . THR B 1 383 ? 53.26464 121.14070 39.58567 1.000 68.86101 363 THR B CA 1
ATOM 5628 C C . THR B 1 383 ? 54.65710 120.80874 39.06766 1.000 73.64593 363 THR B C 1
ATOM 5629 O O . THR B 1 383 ? 55.11585 119.66864 39.19657 1.000 74.89415 363 THR B O 1
ATOM 5633 N N . ILE B 1 384 ? 55.31772 121.80085 38.47297 1.000 74.34927 364 ILE B N 1
ATOM 5634 C CA . ILE B 1 384 ? 56.59508 121.60899 37.80192 1.000 64.17328 364 ILE B CA 1
ATOM 5635 C C . ILE B 1 384 ? 57.63109 122.54242 38.42178 1.000 66.94373 364 ILE B C 1
ATOM 5636 O O . ILE B 1 384 ? 57.31773 123.39808 39.24963 1.000 71.32231 364 ILE B O 1
ATOM 5641 N N . GLY B 1 385 ? 58.88155 122.36581 37.99887 1.000 63.25973 365 GLY B N 1
ATOM 5642 C CA . GLY B 1 385 ? 59.97906 123.15979 38.51700 1.000 63.37306 365 GLY B CA 1
ATOM 5643 C C . GLY B 1 385 ? 60.47624 124.21309 37.54720 1.000 73.35101 365 GLY B C 1
ATOM 5644 O O . GLY B 1 385 ? 60.16713 124.16445 36.35275 1.000 55.77645 365 GLY B O 1
ATOM 5645 N N . SER B 1 386 ? 61.24988 125.17341 38.05248 1.000 69.85322 366 SER B N 1
ATOM 5646 C CA . SER B 1 386 ? 61.73193 126.29163 37.25336 1.000 58.13527 366 SER B CA 1
ATOM 5647 C C . SER B 1 386 ? 63.07364 126.02635 36.58324 1.000 84.96740 366 SER B C 1
ATOM 5648 O O . SER B 1 386 ? 63.48606 126.81813 35.72805 1.000 71.46034 366 SER B O 1
ATOM 5651 N N . GLY B 1 387 ? 63.76472 124.95092 36.94747 1.000 78.35104 367 GLY B N 1
ATOM 5652 C CA . GLY B 1 387 ? 65.05160 124.63960 36.36542 1.000 74.50470 367 GLY B CA 1
ATOM 5653 C C . GLY B 1 387 ? 66.21300 125.17116 37.18753 1.000 85.26667 367 GLY B C 1
ATOM 5654 O O . GLY B 1 387 ? 66.06185 125.98768 38.09990 1.000 68.77754 367 GLY B O 1
ATOM 5655 N N . GLY B 1 388 ? 67.40512 124.68899 36.84527 1.000 83.74836 368 GLY B N 1
ATOM 5656 C CA . GLY B 1 388 ? 68.59997 125.08053 37.56297 1.000 79.26729 368 GLY B CA 1
ATOM 5657 C C . GLY B 1 388 ? 68.75111 124.34476 38.88342 1.000 85.70476 368 GLY B C 1
ATOM 5658 O O . GLY B 1 388 ? 68.13113 123.30604 39.13414 1.000 80.93445 368 GLY B O 1
ATOM 5659 N N . ILE B 1 389 ? 69.59308 124.91048 39.74503 1.000 83.05896 369 ILE B N 1
ATOM 5660 C CA . ILE B 1 389 ? 69.98540 124.28659 41.00355 1.000 84.47039 369 ILE B CA 1
ATOM 5661 C C . ILE B 1 389 ? 69.57978 125.19873 42.15315 1.000 83.06746 369 ILE B C 1
ATOM 5662 O O . ILE B 1 389 ? 69.80421 126.41347 42.09864 1.000 81.87505 369 ILE B O 1
ATOM 5667 N N . GLY B 1 390 ? 68.98407 124.61085 43.18809 1.000 77.22630 370 GLY B N 1
ATOM 5668 C CA . GLY B 1 390 ? 68.66400 125.33936 44.40130 1.000 78.95292 370 GLY B CA 1
ATOM 5669 C C . GLY B 1 390 ? 68.59098 124.38241 45.57113 1.000 79.86445 370 GLY B C 1
ATOM 5670 O O . GLY B 1 390 ? 68.47866 123.16470 45.39580 1.000 91.38546 370 GLY B O 1
ATOM 5671 N N . ALA B 1 391 ? 68.65369 124.94639 46.77553 1.000 73.73991 371 ALA B N 1
ATOM 5672 C CA . ALA B 1 391 ? 68.62604 124.13071 47.98263 1.000 78.45199 371 ALA B CA 1
ATOM 5673 C C . ALA B 1 391 ? 68.21887 124.98951 49.17129 1.000 75.24837 371 ALA B C 1
ATOM 5674 O O . ALA B 1 391 ? 68.16571 126.21944 49.09065 1.000 73.32259 371 ALA B O 1
ATOM 5676 N N . ARG B 1 392 ? 67.92208 124.30611 50.28051 1.000 80.08116 372 ARG B N 1
ATOM 5677 C CA . ARG B 1 392 ? 67.64125 124.93652 51.57333 1.000 87.54800 372 ARG B CA 1
ATOM 5678 C C . ARG B 1 392 ? 66.37520 125.79088 51.53265 1.000 76.51447 372 ARG B C 1
ATOM 5679 O O . ARG B 1 392 ? 66.29909 126.84577 52.16535 1.000 76.02781 372 ARG B O 1
ATOM 5687 N N . ALA B 1 393 ? 65.36804 125.32824 50.79636 1.000 69.94646 373 ALA B N 1
ATOM 5688 C CA . ALA B 1 393 ? 64.09114 126.02525 50.76441 1.000 65.95364 373 ALA B CA 1
ATOM 5689 C C . ALA B 1 393 ? 63.42619 125.98229 52.13730 1.000 65.36794 373 ALA B C 1
ATOM 5690 O O . ALA B 1 393 ? 63.68043 125.08661 52.94947 1.000 74.79914 373 ALA B O 1
ATOM 5692 N N . HIS B 1 394 ? 62.57419 126.97668 52.39433 1.000 84.24326 374 HIS B N 1
ATOM 5693 C CA . HIS B 1 394 ? 61.86462 127.13137 53.66567 1.000 81.86916 374 HIS B CA 1
ATOM 5694 C C . HIS B 1 394 ? 62.81637 127.32549 54.84473 1.000 83.59285 374 HIS B C 1
ATOM 5695 O O . HIS B 1 394 ? 62.44305 127.07821 55.99564 1.000 92.25782 374 HIS B O 1
ATOM 5702 N N . SER B 1 395 ? 64.04701 127.76107 54.57837 1.000 90.73962 375 SER B N 1
ATOM 5703 C CA . SER B 1 395 ? 65.00925 128.08643 55.62190 1.000 76.91224 375 SER B CA 1
ATOM 5704 C C . SER B 1 395 ? 65.75249 129.35748 55.23294 1.000 82.35663 375 SER B C 1
ATOM 5705 O O . SER B 1 395 ? 65.74681 129.77380 54.07183 1.000 80.28798 375 SER B O 1
ATOM 5708 N N . LEU B 1 396 ? 66.41429 129.96411 56.22096 1.000 91.37685 376 LEU B N 1
ATOM 5709 C CA . LEU B 1 396 ? 67.12136 131.22112 56.00175 1.000 81.81258 376 LEU B CA 1
ATOM 5710 C C . LEU B 1 396 ? 68.38121 131.06221 55.16013 1.000 77.86348 376 LEU B C 1
ATOM 5711 O O . LEU B 1 396 ? 68.94896 132.07442 54.73535 1.000 74.13208 376 LEU B O 1
ATOM 5716 N N . ASP B 1 397 ? 68.83217 129.83136 54.91578 1.000 84.17912 377 ASP B N 1
ATOM 5717 C CA . ASP B 1 397 ? 70.00806 129.56252 54.09920 1.000 88.91043 377 ASP B CA 1
ATOM 5718 C C . ASP B 1 397 ? 69.65499 129.26092 52.64625 1.000 92.85882 377 ASP B C 1
ATOM 5719 O O . ASP B 1 397 ? 70.48529 128.70676 51.91733 1.000 93.45412 377 ASP B O 1
ATOM 5724 N N . GLU B 1 398 ? 68.44236 129.60577 52.21546 1.000 71.98347 378 GLU B N 1
ATOM 5725 C CA . GLU B 1 398 ? 68.00993 129.28846 50.86042 1.000 74.48265 378 GLU B CA 1
ATOM 5726 C C . GLU B 1 398 ? 68.88810 129.98549 49.82816 1.000 75.51185 378 GLU B C 1
ATOM 5727 O O . GLU B 1 398 ? 69.29419 131.13766 50.00516 1.000 76.31387 378 GLU B O 1
ATOM 5733 N N . TRP B 1 399 ? 69.18825 129.26934 48.74669 1.000 76.87420 379 TRP B N 1
ATOM 5734 C CA . TRP B 1 399 ? 70.03615 129.79315 47.68823 1.000 71.99143 379 TRP B CA 1
ATOM 5735 C C . TRP B 1 399 ? 69.70425 129.08157 46.38576 1.000 83.15471 379 TRP B C 1
ATOM 5736 O O . TRP B 1 399 ? 69.14096 127.98297 46.38179 1.000 60.44756 379 TRP B O 1
ATOM 5747 N N . ILE B 1 400 ? 70.05568 129.73073 45.27263 1.000 54.61826 380 ILE B N 1
ATOM 5748 C CA . ILE B 1 400 ? 69.94677 129.13693 43.94740 1.000 68.75002 380 ILE B CA 1
ATOM 5749 C C . ILE B 1 400 ? 71.23600 129.41636 43.18865 1.000 77.40230 380 ILE B C 1
ATOM 5750 O O . ILE B 1 400 ? 72.01272 130.30620 43.54071 1.000 82.80323 380 ILE B O 1
ATOM 5755 N N . ASP B 1 401 ? 71.45760 128.63554 42.13462 1.000 75.99955 381 ASP B N 1
ATOM 5756 C CA . ASP B 1 401 ? 72.60945 128.79840 41.25365 1.000 82.06156 381 ASP B CA 1
ATOM 5757 C C . ASP B 1 401 ? 72.09472 129.26997 39.89917 1.000 81.04886 381 ASP B C 1
ATOM 5758 O O . ASP B 1 401 ? 71.46458 128.49898 39.16622 1.000 77.38020 381 ASP B O 1
ATOM 5763 N N . VAL B 1 402 ? 72.36872 130.53115 39.56608 1.000 80.92774 382 VAL B N 1
ATOM 5764 C CA . VAL B 1 402 ? 71.89937 131.11071 38.31253 1.000 83.84850 382 VAL B CA 1
ATOM 5765 C C . VAL B 1 402 ? 72.98354 130.99460 37.25049 1.000 82.41322 382 VAL B C 1
ATOM 5766 O O . VAL B 1 402 ? 73.03607 131.80086 36.31418 1.000 83.29850 382 VAL B O 1
ATOM 5770 N N . LYS B 1 403 ? 73.85750 129.99857 37.39099 1.000 84.40679 383 LYS B N 1
ATOM 5771 C CA . LYS B 1 403 ? 74.82849 129.70479 36.34520 1.000 70.58227 383 LYS B CA 1
ATOM 5772 C C . LYS B 1 403 ? 74.09300 129.45440 35.03503 1.000 73.41773 383 LYS B C 1
ATOM 5773 O O . LYS B 1 403 ? 73.23793 128.56749 34.95388 1.000 86.86125 383 LYS B O 1
ATOM 5779 N N . LYS B 1 404 ? 74.43701 130.24131 34.01217 1.000 81.36537 384 LYS B N 1
ATOM 5780 C CA . LYS B 1 404 ? 73.55969 130.41196 32.85614 1.000 86.74749 384 LYS B CA 1
ATOM 5781 C C . LYS B 1 404 ? 73.25746 129.08893 32.16335 1.000 79.23476 384 LYS B C 1
ATOM 5782 O O . LYS B 1 404 ? 72.10445 128.81220 31.81643 1.000 80.20460 384 LYS B O 1
ATOM 5788 N N . THR B 1 405 ? 74.27900 128.25618 31.95518 1.000 81.13720 385 THR B N 1
ATOM 5789 C CA . THR B 1 405 ? 74.09502 127.04514 31.15845 1.000 77.80579 385 THR B CA 1
ATOM 5790 C C . THR B 1 405 ? 73.04757 126.12601 31.77707 1.000 85.62339 385 THR B C 1
ATOM 5791 O O . THR B 1 405 ? 72.15416 125.62740 31.08236 1.000 80.40405 385 THR B O 1
ATOM 5795 N N . LYS B 1 406 ? 73.13422 125.89741 33.08839 1.000 92.11660 386 LYS B N 1
ATOM 5796 C CA . LYS B 1 406 ? 72.16649 125.02888 33.74849 1.000 83.66740 386 LYS B CA 1
ATOM 5797 C C . LYS B 1 406 ? 70.87012 125.76103 34.07548 1.000 80.55788 386 LYS B C 1
ATOM 5798 O O . LYS B 1 406 ? 69.79427 125.15289 34.03611 1.000 69.56354 386 LYS B O 1
ATOM 5804 N N . SER B 1 407 ? 70.94843 127.05595 34.39301 1.000 70.32699 387 SER B N 1
ATOM 5805 C CA . SER B 1 407 ? 69.74295 127.81788 34.70613 1.000 61.54901 387 SER B CA 1
ATOM 5806 C C . SER B 1 407 ? 68.86866 128.01493 33.47287 1.000 75.53477 387 SER B C 1
ATOM 5807 O O . SER B 1 407 ? 67.63625 127.97368 33.56704 1.000 68.55094 387 SER B O 1
ATOM 5810 N N . LEU B 1 408 ? 69.48387 128.22571 32.30717 1.000 69.92882 388 LEU B N 1
ATOM 5811 C CA . LEU B 1 408 ? 68.70484 128.44786 31.09302 1.000 63.51594 388 LEU B CA 1
ATOM 5812 C C . LEU B 1 408 ? 68.07532 127.15192 30.59946 1.000 78.18777 388 LEU B C 1
ATOM 5813 O O . LEU B 1 408 ? 66.88099 127.11480 30.28024 1.000 72.22653 388 LEU B O 1
ATOM 5818 N N . GLU B 1 409 ? 68.86600 126.07780 30.52223 1.000 66.75778 389 GLU B N 1
ATOM 5819 C CA . GLU B 1 409 ? 68.33634 124.81018 30.02864 1.000 80.85753 389 GLU B CA 1
ATOM 5820 C C . GLU B 1 409 ? 67.19935 124.30909 30.90870 1.000 86.08667 389 GLU B C 1
ATOM 5821 O O . GLU B 1 409 ? 66.20299 123.77581 30.40538 1.000 71.10994 389 GLU B O 1
ATOM 5827 N N . GLY B 1 410 ? 67.32825 124.47535 32.22626 1.000 68.21818 390 GLY B N 1
ATOM 5828 C CA . GLY B 1 410 ? 66.24622 124.08884 33.11528 1.000 78.37067 390 GLY B CA 1
ATOM 5829 C C . GLY B 1 410 ? 64.99137 124.91366 32.90338 1.000 77.25008 390 GLY B C 1
ATOM 5830 O O . GLY B 1 410 ? 63.87804 124.38149 32.90998 1.000 72.48376 390 GLY B O 1
ATOM 5831 N N . ALA B 1 411 ? 65.15218 126.22588 32.71295 1.000 69.37917 391 ALA B N 1
ATOM 5832 C CA . ALA B 1 411 ? 64.00237 127.09073 32.47599 1.000 72.20785 391 ALA B CA 1
ATOM 5833 C C . ALA B 1 411 ? 63.31456 126.80146 31.14719 1.000 58.38441 391 ALA B C 1
ATOM 5834 O O . ALA B 1 411 ? 62.13175 127.12345 30.99661 1.000 56.01988 391 ALA B O 1
ATOM 5836 N N . THR B 1 412 ? 64.01877 126.20392 30.18221 1.000 66.43597 392 THR B N 1
ATOM 5837 C CA . THR B 1 412 ? 63.38302 125.86476 28.91356 1.000 77.05165 392 THR B CA 1
ATOM 5838 C C . THR B 1 412 ? 62.42844 124.68742 29.04550 1.000 68.63616 392 THR B C 1
ATOM 5839 O O . THR B 1 412 ? 61.57609 124.49820 28.17090 1.000 67.31606 392 THR B O 1
ATOM 5843 N N . VAL B 1 413 ? 62.55591 123.89290 30.11032 1.000 69.10500 393 VAL B N 1
ATOM 5844 C CA . VAL B 1 413 ? 61.69455 122.72609 30.27789 1.000 69.30839 393 VAL B CA 1
ATOM 5845 C C . VAL B 1 413 ? 60.24566 123.15686 30.46673 1.000 73.09065 393 VAL B C 1
ATOM 5846 O O . VAL B 1 413 ? 59.34029 122.66445 29.78304 1.000 67.68144 393 VAL B O 1
ATOM 5850 N N . GLY B 1 414 ? 60.00539 124.08015 31.40049 1.000 70.26589 394 GLY B N 1
ATOM 5851 C CA . GLY B 1 414 ? 58.64778 124.53127 31.65196 1.000 52.75691 394 GLY B CA 1
ATOM 5852 C C . GLY B 1 414 ? 58.00210 125.17571 30.44282 1.000 71.08365 394 GLY B C 1
ATOM 5853 O O . GLY B 1 414 ? 56.79424 125.03623 30.22990 1.000 67.28170 394 GLY B O 1
ATOM 5854 N N . LEU B 1 415 ? 58.78969 125.89112 29.63774 1.000 67.19846 395 LEU B N 1
ATOM 5855 C CA . LEU B 1 415 ? 58.24294 126.49842 28.43066 1.000 71.47676 395 LEU B CA 1
ATOM 5856 C C . LEU B 1 415 ? 57.74092 125.43333 27.46446 1.000 82.28452 395 LEU B C 1
ATOM 5857 O O . LEU B 1 415 ? 56.68812 125.59992 26.83798 1.000 67.58767 395 LEU B O 1
ATOM 5862 N N . GLY B 1 416 ? 58.47752 124.32776 27.33660 1.000 66.00231 396 GLY B N 1
ATOM 5863 C CA . GLY B 1 416 ? 58.03825 123.25603 26.45782 1.000 82.48629 396 GLY B CA 1
ATOM 5864 C C . GLY B 1 416 ? 56.75240 122.59994 26.92537 1.000 86.18256 396 GLY B C 1
ATOM 5865 O O . GLY B 1 416 ? 55.85887 122.32076 26.11994 1.000 66.60953 396 GLY B O 1
ATOM 5866 N N . ILE B 1 417 ? 56.63993 122.34256 28.23092 1.000 80.65885 397 ILE B N 1
ATOM 5867 C CA . ILE B 1 417 ? 55.41027 121.76860 28.77074 1.000 69.25265 397 ILE B CA 1
ATOM 5868 C C . ILE B 1 417 ? 54.24274 122.72077 28.55350 1.000 77.98477 397 ILE B C 1
ATOM 5869 O O . ILE B 1 417 ? 53.14124 122.30299 28.17371 1.000 63.67710 397 ILE B O 1
ATOM 5874 N N . LEU B 1 418 ? 54.47067 124.01722 28.77776 1.000 69.20396 398 LEU B N 1
ATOM 5875 C CA . LEU B 1 418 ? 53.40108 125.00233 28.65114 1.000 69.12171 398 LEU B CA 1
ATOM 5876 C C . LEU B 1 418 ? 52.90422 125.10019 27.21329 1.000 84.28784 398 LEU B C 1
ATOM 5877 O O . LEU B 1 418 ? 51.69359 125.12662 26.96232 1.000 69.29703 398 LEU B O 1
ATOM 5882 N N . LEU B 1 419 ? 53.82917 125.15667 26.25201 1.000 72.68452 399 LEU B N 1
ATOM 5883 C CA . LEU B 1 419 ? 53.43229 125.31838 24.85714 1.000 66.07410 399 LEU B CA 1
ATOM 5884 C C . LEU B 1 419 ? 52.78861 124.04966 24.31042 1.000 81.25988 399 LEU B C 1
ATOM 5885 O O . LEU B 1 419 ? 51.84754 124.12059 23.51106 1.000 71.70048 399 LEU B O 1
ATOM 5890 N N . ALA B 1 420 ? 53.27999 122.87978 24.72792 1.000 80.67087 400 ALA B N 1
ATOM 5891 C CA . ALA B 1 420 ? 52.67723 121.62724 24.28361 1.000 64.21483 400 ALA B CA 1
ATOM 5892 C C . ALA B 1 420 ? 51.26146 121.46083 24.82068 1.000 80.68783 400 ALA B C 1
ATOM 5893 O O . ALA B 1 420 ? 50.41957 120.83730 24.16442 1.000 86.98692 400 ALA B O 1
ATOM 5895 N N . THR B 1 421 ? 50.97930 122.00583 26.00427 1.000 94.45618 401 THR B N 1
ATOM 5896 C CA . THR B 1 421 ? 49.64743 121.87064 26.58281 1.000 94.35325 401 THR B CA 1
ATOM 5897 C C . THR B 1 421 ? 48.66637 122.85606 25.95874 1.000 81.03851 401 THR B C 1
ATOM 5898 O O . THR B 1 421 ? 47.53300 122.48543 25.63303 1.000 89.47333 401 THR B O 1
ATOM 5902 N N . ALA B 1 422 ? 49.08167 124.11210 25.78417 1.000 79.55152 402 ALA B N 1
ATOM 5903 C CA . ALA B 1 422 ? 48.22733 125.09084 25.12444 1.000 85.38446 402 ALA B CA 1
ATOM 5904 C C . ALA B 1 422 ? 48.09641 124.82617 23.63075 1.000 94.58371 402 ALA B C 1
ATOM 5905 O O . ALA B 1 422 ? 47.09680 125.23160 23.02774 1.000 84.72227 402 ALA B O 1
ATOM 5907 N N . GLY B 1 423 ? 49.07365 124.15297 23.02636 1.000 77.19726 403 GLY B N 1
ATOM 5908 C CA . GLY B 1 423 ? 49.06294 123.90983 21.59785 1.000 78.88844 403 GLY B CA 1
ATOM 5909 C C . GLY B 1 423 ? 49.54466 125.11408 20.81687 1.000 90.03454 403 GLY B C 1
ATOM 5910 O O . GLY B 1 423 ? 49.08819 126.23483 21.05736 1.000 78.21654 403 GLY B O 1
ATOM 5911 N N . THR B 1 424 ? 50.46165 124.90410 19.87899 1.000 106.77936 404 THR B N 1
ATOM 5912 C CA . THR B 1 424 ? 51.02561 125.99145 19.09642 1.000 115.89406 404 THR B CA 1
ATOM 5913 C C . THR B 1 424 ? 50.53495 125.91770 17.65696 1.000 120.18882 404 THR B C 1
ATOM 5914 O O . THR B 1 424 ? 50.14442 124.85787 17.15971 1.000 123.38320 404 THR B O 1
ATOM 5918 N N . GLN B 1 425 ? 50.56550 127.06740 16.99104 1.000 129.25724 405 GLN B N 1
ATOM 5919 C CA . GLN B 1 425 ? 50.17138 127.15794 15.59136 1.000 119.75175 405 GLN B CA 1
ATOM 5920 C C . GLN B 1 425 ? 51.23945 127.86554 14.76659 1.000 109.09016 405 GLN B C 1
ATOM 5921 O O . GLN B 1 425 ? 51.48106 127.51027 13.61444 1.000 126.10438 405 GLN B O 1
#

Secondary structure (DSSP, 8-state):
-GGGGGGSHHHHHHHHHHHHTHHHHHHHHHHHHTS---TT--HHHHHHHHHHHHHTT-EEEEE-TTS-EEEEE--SS-TT--EEEEEEE---SPPTT-----EEETTEEE-TTIIIIIHHHHHHHHHHHHHHHTT--BSS-EEEEEE---SGGGTTHHHHHHHHTSTTTTTEEEEEEE-SS-TTEEEEEE-EEEEEEEEEE---EETTTTTTB--HHHHHHHHHHHHTTS---TTTTEEEEEEEEEE---TTEE-SEEEEEEEEEESSHHHHHHHHHHHHHHHHHHHHHHHHHSB-TT---EEEEEEEEEE--EE--TTSHHHHHHHHHHHHTT---EEEEE-STHHHHHHTT--EEEE---SEEE-TTSTT-EEE--HHHHHHHHHHHHHHHHHHH-B-/-GGGGGGSHHHHHHHHHHHHTHHHHHHHHHHHHTS---TT--HHHHHHHHHHHHHTT-EEEEE-TTS-EEEEE--SS-TTS-EEEEEEE---SPPTT-----EEETTEEE-TTIIIIIHHHHHHHHHHHHHHHTT--BSSEEEEEEE---SGGGTTHHHHHHHHTSTTTTTEEEEEEE-SS-TTEEEEEE-EEEEEEEEEE---EETTTTTTB--HHHHHHHHHHHHTTS---TTTTEEEEEEEEEE---TTEE-SEEEEEEEEEESSHHHHHHHHHHHHHHHHHHHHHHHHHSB-TT---EEEEEEEEEE--EE--TTSHHHHHHHHHHHHTT---EEEEE-STHHHHHHTT--EEEE---SEEE-TTSTT-EEE--HHHHHHHHHHHHHHHHHHH-B-

B-factor: mean 67.86, std 17.54, range [22.19, 153.52]

InterPro domains:
  IPR001261 ArgE/DapE/ACY1/CPG2/YscS, conserved site [PS00758] (109-118)
  IPR002933 Peptidase M20 [PF01546] (110-404)
  IPR011650 Peptidase M20, dimerisation domain [PF07687] (217-310)
  IPR036264 Bacterial exopeptidase dimerisation domain [SSF55031] (217-315)
  IPR050072 Peptidase M20A family, bacterial cell wall biosynthesis [PTHR43808] (40-408)